Protein AF-A0A829YJL4-F1 (afdb_monomer)

Structure (mmCIF, N/CA/C/O backbone):
data_AF-A0A829YJL4-F1
#
_entry.id   AF-A0A829YJL4-F1
#
loop_
_atom_site.group_PDB
_atom_site.id
_atom_site.type_symbol
_atom_site.label_atom_id
_atom_site.label_alt_id
_atom_site.label_comp_id
_atom_site.label_asym_id
_atom_site.label_entity_id
_atom_site.label_seq_id
_atom_site.pdbx_PDB_ins_code
_atom_site.Cartn_x
_atom_site.Cartn_y
_atom_site.Cartn_z
_atom_site.occupancy
_atom_site.B_iso_or_equiv
_atom_site.auth_seq_id
_atom_site.auth_comp_id
_atom_site.auth_asym_id
_atom_site.auth_atom_id
_atom_site.pdbx_PDB_model_num
ATOM 1 N N . MET A 1 1 ? 78.142 25.314 -9.384 1.00 38.12 1 MET A N 1
ATOM 2 C CA . MET A 1 1 ? 77.307 25.598 -10.566 1.00 38.12 1 MET A CA 1
ATOM 3 C C . MET A 1 1 ? 77.539 24.470 -11.555 1.00 38.12 1 MET A C 1
ATOM 5 O O . MET A 1 1 ? 78.575 24.457 -12.200 1.00 38.12 1 MET A O 1
ATOM 9 N N . GLY A 1 2 ? 76.652 23.477 -11.567 1.00 33.66 2 GLY A N 1
ATOM 10 C CA . GLY A 1 2 ? 76.558 22.473 -12.624 1.00 33.66 2 GLY A CA 1
ATOM 11 C C . GLY A 1 2 ? 75.129 22.550 -13.142 1.00 33.66 2 GLY A C 1
ATOM 12 O O . GLY A 1 2 ? 74.199 22.370 -12.359 1.00 33.66 2 GLY A O 1
ATOM 13 N N . GLU A 1 3 ? 74.964 22.963 -14.393 1.00 36.03 3 GLU A N 1
ATOM 14 C CA . GLU A 1 3 ? 73.666 23.096 -15.053 1.00 36.03 3 GLU A CA 1
ATOM 15 C C . GLU A 1 3 ? 72.948 21.742 -15.067 1.00 36.03 3 GLU A C 1
ATOM 17 O O . GLU A 1 3 ? 73.537 20.716 -15.406 1.00 36.03 3 GLU A O 1
ATOM 22 N N . SER A 1 4 ? 71.679 21.724 -14.652 1.00 44.97 4 SER A N 1
ATOM 23 C CA . SER A 1 4 ? 70.877 20.504 -14.648 1.00 44.97 4 SER A CA 1
ATOM 24 C C . SER A 1 4 ? 70.585 20.088 -16.094 1.00 44.97 4 SER A C 1
ATOM 26 O O . SER A 1 4 ? 69.884 20.803 -16.804 1.00 44.97 4 SER A O 1
ATOM 28 N N . SER A 1 5 ? 71.085 18.933 -16.517 1.00 56.84 5 SER A N 1
ATOM 29 C CA . SER A 1 5 ? 70.981 18.399 -17.883 1.00 56.84 5 SER A CA 1
ATOM 30 C C . SER A 1 5 ? 69.643 17.709 -18.215 1.00 56.84 5 SER A C 1
ATOM 32 O O . SER A 1 5 ? 69.565 16.969 -19.192 1.00 56.84 5 SER A O 1
ATOM 34 N N . GLY A 1 6 ? 68.594 17.905 -17.408 1.00 64.19 6 GLY A N 1
ATOM 35 C CA . GLY A 1 6 ? 67.293 17.244 -17.588 1.00 64.19 6 GLY A CA 1
ATOM 36 C C . GLY A 1 6 ? 66.323 18.074 -18.430 1.00 64.19 6 GLY A C 1
ATOM 37 O O . GLY A 1 6 ? 66.182 19.276 -18.195 1.00 64.19 6 GLY A O 1
ATOM 38 N N . HIS A 1 7 ? 65.630 17.438 -19.380 1.00 80.44 7 HIS A N 1
ATOM 39 C CA . HIS A 1 7 ? 64.611 18.093 -20.213 1.00 80.44 7 HIS A CA 1
ATOM 40 C C . HIS A 1 7 ? 63.368 18.464 -19.379 1.00 80.44 7 HIS A C 1
ATOM 42 O O . HIS A 1 7 ? 63.124 17.865 -18.333 1.00 80.44 7 HIS A O 1
ATOM 48 N N . SER A 1 8 ? 62.557 19.435 -19.807 1.00 87.50 8 SER A N 1
ATOM 49 C CA . SER A 1 8 ? 61.209 19.616 -19.239 1.00 87.50 8 SER A CA 1
ATOM 50 C C . SER A 1 8 ? 60.272 18.484 -19.685 1.00 87.50 8 SER A C 1
ATOM 52 O O . SER A 1 8 ? 60.587 17.754 -20.627 1.00 87.50 8 SER A O 1
ATOM 54 N N . LEU A 1 9 ? 59.115 18.334 -19.030 1.00 87.88 9 LEU A N 1
ATOM 55 C CA . LEU A 1 9 ? 58.079 17.398 -19.480 1.00 87.88 9 LEU A CA 1
ATOM 56 C C . LEU A 1 9 ? 57.613 17.741 -20.907 1.00 87.88 9 LEU A C 1
ATOM 58 O O . LEU A 1 9 ? 57.651 16.876 -21.779 1.00 87.88 9 LEU A O 1
ATOM 62 N N . GLU A 1 10 ? 57.312 19.010 -21.186 1.00 88.06 10 GLU A N 1
ATOM 63 C CA . GLU A 1 10 ? 57.033 19.516 -22.536 1.00 88.06 10 GLU A CA 1
ATOM 64 C C . GLU A 1 10 ? 58.101 19.104 -23.567 1.00 88.06 10 GLU A C 1
ATOM 66 O O . GLU A 1 10 ? 57.769 18.615 -24.650 1.00 88.06 10 GLU A O 1
ATOM 71 N N . ALA A 1 11 ? 59.391 19.232 -23.234 1.00 86.50 11 ALA A N 1
ATOM 72 C CA . ALA A 1 11 ? 60.479 18.847 -24.130 1.00 86.50 11 ALA A CA 1
ATOM 73 C C . ALA A 1 11 ? 60.539 17.325 -24.361 1.00 86.50 11 ALA A C 1
ATOM 75 O O . ALA A 1 11 ? 60.781 16.891 -25.489 1.00 86.50 11 ALA A O 1
ATOM 76 N N . CYS A 1 12 ? 60.259 16.508 -23.340 1.00 86.44 12 CYS A N 1
ATOM 77 C CA . CYS A 1 12 ? 60.137 15.052 -23.474 1.00 86.44 12 CYS A CA 1
ATOM 78 C C . CYS A 1 12 ? 58.944 14.652 -24.358 1.00 86.44 12 CYS A C 1
ATOM 80 O O . CYS A 1 12 ? 59.092 13.801 -25.238 1.00 86.44 12 CYS A O 1
ATOM 82 N N . ILE A 1 13 ? 57.786 15.301 -24.193 1.00 87.69 13 ILE A N 1
ATOM 83 C CA . ILE A 1 13 ? 56.593 15.084 -25.028 1.00 87.69 13 ILE A CA 1
ATOM 84 C C . ILE A 1 13 ? 56.878 15.474 -26.485 1.00 87.69 13 ILE A C 1
ATOM 86 O O . ILE A 1 13 ? 56.568 14.719 -27.412 1.00 87.69 13 ILE A O 1
ATOM 90 N N . ALA A 1 14 ? 57.522 16.621 -26.709 1.00 84.56 14 ALA A N 1
ATOM 91 C CA . ALA A 1 14 ? 57.929 17.058 -28.040 1.00 84.56 14 ALA A CA 1
ATOM 92 C C . ALA A 1 14 ? 58.949 16.094 -28.677 1.00 84.56 14 ALA A C 1
ATOM 94 O O . ALA A 1 14 ? 58.861 15.801 -29.874 1.00 84.56 14 ALA A O 1
ATOM 95 N N . ALA A 1 15 ? 59.894 15.564 -27.895 1.00 84.31 15 ALA A N 1
ATOM 96 C CA . ALA A 1 15 ? 60.877 14.586 -28.355 1.00 84.31 15 ALA A CA 1
ATOM 97 C C . ALA A 1 15 ? 60.243 13.231 -28.704 1.00 84.31 15 ALA A C 1
ATOM 99 O O . ALA A 1 15 ? 60.620 12.639 -29.718 1.00 84.31 15 ALA A O 1
ATOM 100 N N . TRP A 1 16 ? 59.259 12.778 -27.919 1.00 86.62 16 TRP A N 1
ATOM 101 C CA . TRP A 1 16 ? 58.468 11.573 -28.190 1.00 86.62 16 TRP A CA 1
ATOM 102 C C . TRP A 1 16 ? 57.743 11.652 -29.534 1.00 86.62 16 TRP A C 1
ATOM 104 O O . TRP A 1 16 ? 57.839 10.741 -30.357 1.00 86.62 16 TRP A O 1
ATOM 114 N N . ARG A 1 17 ? 57.108 12.790 -29.821 1.00 80.75 17 ARG A N 1
ATOM 115 C CA . ARG A 1 17 ? 56.392 13.000 -31.089 1.00 80.75 17 ARG A CA 1
ATOM 116 C C . ARG A 1 17 ? 57.302 13.067 -32.296 1.00 80.75 17 ARG A C 1
ATOM 118 O O . ARG A 1 17 ? 56.966 12.549 -33.355 1.00 80.75 17 ARG A O 1
ATOM 125 N N . ASN A 1 18 ? 58.456 13.703 -32.132 1.00 77.69 18 ASN A N 1
ATOM 126 C CA . ASN A 1 18 ? 59.391 13.916 -33.227 1.00 77.69 18 ASN A CA 1
ATOM 127 C C . ASN A 1 18 ? 60.420 12.781 -33.379 1.00 77.69 18 ASN A C 1
ATOM 129 O O . ASN A 1 18 ? 61.179 12.806 -34.345 1.00 77.69 18 ASN A O 1
ATOM 133 N N . ARG A 1 19 ? 60.447 11.796 -32.461 1.00 62.88 19 ARG A N 1
ATOM 134 C CA . ARG A 1 19 ? 61.425 10.689 -32.381 1.00 62.88 19 ARG A CA 1
ATOM 135 C C . ARG A 1 19 ? 62.885 11.166 -32.395 1.00 62.88 19 ARG A C 1
ATOM 137 O O . ARG A 1 19 ? 63.697 10.671 -33.176 1.00 62.88 19 ARG A O 1
ATOM 144 N N . ARG A 1 20 ? 63.220 12.164 -31.571 1.00 59.16 20 ARG A N 1
ATOM 145 C CA . ARG A 1 20 ? 64.495 12.910 -31.662 1.00 59.16 20 ARG A CA 1
ATOM 146 C C . ARG A 1 20 ? 65.279 13.009 -30.349 1.00 59.16 20 ARG A C 1
ATOM 148 O O . ARG A 1 20 ? 65.603 14.107 -29.913 1.00 59.16 20 ARG A O 1
ATOM 155 N N . LEU A 1 21 ? 65.671 11.879 -29.764 1.00 61.62 21 LEU A N 1
ATOM 156 C CA . LEU A 1 21 ? 66.832 11.840 -28.862 1.00 61.62 21 LEU A CA 1
ATOM 157 C C . LEU A 1 21 ? 67.809 10.758 -29.333 1.00 61.62 21 LEU A C 1
ATOM 159 O O . LEU A 1 21 ? 67.406 9.643 -29.666 1.00 61.62 21 LEU A O 1
ATOM 163 N N . HIS A 1 22 ? 69.094 11.108 -29.405 1.00 54.78 22 HIS A N 1
ATOM 164 C CA . HIS A 1 22 ? 70.163 10.182 -29.778 1.00 54.78 22 HIS A CA 1
ATOM 165 C C . HIS A 1 22 ? 70.704 9.456 -28.538 1.00 54.78 22 HIS A C 1
ATOM 167 O O . HIS A 1 22 ? 70.826 10.078 -27.482 1.00 54.78 22 HIS A O 1
ATOM 173 N N . PRO A 1 23 ? 71.060 8.164 -28.646 1.00 53.34 23 PRO A N 1
ATOM 174 C CA . PRO A 1 23 ? 71.660 7.436 -27.545 1.00 53.34 23 PRO A CA 1
ATOM 175 C C . PRO A 1 23 ? 73.141 7.809 -27.459 1.00 53.34 23 PRO A C 1
ATOM 177 O O . PRO A 1 23 ? 73.919 7.487 -28.354 1.00 53.34 23 PRO A O 1
ATOM 180 N N . SER A 1 24 ? 73.560 8.453 -26.378 1.00 49.44 24 SER A N 1
ATOM 181 C CA . SER A 1 24 ? 74.973 8.435 -26.000 1.00 49.44 24 SER A CA 1
ATOM 182 C C . SER A 1 24 ? 75.084 8.394 -24.487 1.00 49.44 24 SER A C 1
ATOM 184 O O . SER A 1 24 ? 74.709 9.362 -23.834 1.00 49.44 24 SER A O 1
ATOM 186 N N . GLU A 1 25 ? 75.550 7.259 -23.959 1.00 53.03 25 GLU A N 1
ATOM 187 C CA . GLU A 1 25 ? 76.047 7.087 -22.580 1.00 53.03 25 GLU A CA 1
ATOM 188 C C . GLU A 1 25 ? 75.201 7.773 -21.486 1.00 53.03 25 GLU A C 1
ATOM 190 O O . GLU A 1 25 ? 75.722 8.324 -20.519 1.00 53.03 25 GLU A O 1
ATOM 195 N N . ALA A 1 26 ? 73.874 7.772 -21.647 1.00 62.03 26 ALA A N 1
ATOM 196 C CA . ALA A 1 26 ? 72.969 8.460 -20.741 1.00 62.03 26 ALA A CA 1
ATOM 197 C C . ALA A 1 26 ? 72.795 7.642 -19.452 1.00 62.03 26 ALA A C 1
ATOM 199 O O . ALA A 1 26 ? 72.433 6.467 -19.502 1.00 62.03 26 ALA A O 1
ATOM 200 N N . VAL A 1 27 ? 73.036 8.267 -18.298 1.00 70.19 27 VAL A N 1
ATOM 201 C CA . VAL A 1 27 ? 72.824 7.687 -16.960 1.00 70.19 27 VAL A CA 1
ATOM 202 C C . VAL A 1 27 ? 71.839 8.574 -16.192 1.00 70.19 27 VAL A C 1
ATOM 204 O O . VAL A 1 27 ? 71.834 9.794 -16.368 1.00 70.19 27 VAL A O 1
ATOM 207 N N . GLY A 1 28 ? 70.990 7.979 -15.350 1.00 80.44 28 GLY A N 1
ATOM 208 C CA . GLY A 1 28 ? 70.003 8.714 -14.548 1.00 80.44 28 GLY A CA 1
ATOM 209 C C . GLY A 1 28 ? 68.859 9.294 -15.388 1.00 80.44 28 GLY A C 1
ATOM 210 O O . GLY A 1 28 ? 68.322 8.614 -16.260 1.00 80.44 28 GLY A O 1
ATOM 211 N N . GLU A 1 29 ? 68.488 10.556 -15.146 1.00 87.12 29 GLU A N 1
ATOM 212 C CA . GLU A 1 29 ? 67.320 11.204 -15.774 1.00 87.12 29 GLU A CA 1
ATOM 213 C C . GLU A 1 29 ? 67.387 11.210 -17.313 1.00 87.12 29 GLU A C 1
ATOM 215 O O . GLU A 1 29 ? 66.372 11.018 -17.975 1.00 87.12 29 GLU A O 1
ATOM 220 N N . ALA A 1 30 ? 68.581 11.342 -17.898 1.00 85.06 30 ALA A N 1
ATOM 221 C CA . ALA A 1 30 ? 68.756 11.348 -19.351 1.00 85.06 30 ALA A CA 1
ATOM 222 C C . ALA A 1 30 ? 68.429 9.989 -20.009 1.00 85.06 30 ALA A C 1
ATOM 224 O O . ALA A 1 30 ? 67.962 9.957 -21.148 1.00 85.06 30 ALA A O 1
ATOM 225 N N . LEU A 1 31 ? 68.643 8.869 -19.302 1.00 86.19 31 LEU A N 1
ATOM 226 C CA . LEU A 1 31 ? 68.257 7.534 -19.778 1.00 86.19 31 LEU A CA 1
ATOM 227 C C . LEU A 1 31 ? 66.733 7.379 -19.772 1.00 86.19 31 LEU A C 1
ATOM 229 O O . LEU A 1 31 ? 66.153 6.858 -20.723 1.00 86.19 31 LEU A O 1
ATOM 233 N N . ALA A 1 32 ? 66.085 7.877 -18.719 1.00 88.25 32 ALA A N 1
ATOM 234 C CA . ALA A 1 32 ? 64.634 7.876 -18.609 1.00 88.25 32 ALA A CA 1
ATOM 235 C C . ALA A 1 32 ? 63.982 8.765 -19.686 1.00 88.25 32 ALA A C 1
ATOM 237 O O . ALA A 1 32 ? 63.059 8.318 -20.364 1.00 88.25 32 ALA A O 1
ATOM 238 N N . ASP A 1 33 ? 64.528 9.962 -19.932 1.00 89.19 33 ASP A N 1
ATOM 239 C CA . ASP A 1 33 ? 64.093 10.859 -21.014 1.00 89.19 33 ASP A CA 1
ATOM 240 C C . ASP A 1 33 ? 64.266 10.210 -22.403 1.00 89.19 33 ASP A C 1
ATOM 242 O O . ASP A 1 33 ? 63.426 10.391 -23.291 1.00 89.19 33 ASP A O 1
ATOM 246 N N . TYR A 1 34 ? 65.318 9.405 -22.599 1.00 86.94 34 TYR A N 1
ATOM 247 C CA . TYR A 1 34 ? 65.509 8.628 -23.824 1.00 86.94 34 TYR A CA 1
ATOM 248 C C . TYR A 1 34 ? 64.411 7.568 -24.009 1.00 86.94 34 TYR A C 1
ATOM 250 O O . TYR A 1 34 ? 63.782 7.540 -25.071 1.00 86.94 34 TYR A O 1
ATOM 258 N N . HIS A 1 35 ? 64.121 6.750 -22.987 1.00 88.44 35 HIS A N 1
ATOM 259 C CA . HIS A 1 35 ? 63.016 5.779 -23.032 1.00 88.44 35 HIS A CA 1
ATOM 260 C C . HIS A 1 35 ? 61.660 6.464 -23.266 1.00 88.44 35 HIS A C 1
ATOM 262 O O . HIS A 1 35 ? 60.897 6.030 -24.133 1.00 88.44 35 HIS A O 1
ATOM 268 N N . PHE A 1 36 ? 61.412 7.599 -22.598 1.00 90.81 36 PHE A N 1
ATOM 269 C CA . PHE A 1 36 ? 60.226 8.434 -22.807 1.00 90.81 36 PHE A CA 1
ATOM 270 C C . PHE A 1 36 ? 60.095 8.831 -24.284 1.00 90.81 36 PHE A C 1
ATOM 272 O O . PHE A 1 36 ? 59.059 8.610 -24.910 1.00 90.81 36 PHE A O 1
ATOM 279 N N . SER A 1 37 ? 61.163 9.359 -24.890 1.00 88.06 37 SER A N 1
ATOM 280 C CA . SER A 1 37 ? 61.143 9.801 -26.293 1.00 88.06 37 SER A CA 1
ATOM 281 C C . SER A 1 37 ? 60.937 8.671 -27.312 1.00 88.06 37 SER A C 1
ATOM 283 O O . SER A 1 37 ? 60.581 8.918 -28.465 1.00 88.06 37 SER A O 1
ATOM 285 N N . ARG A 1 38 ? 61.154 7.416 -26.906 1.00 86.19 38 ARG A N 1
ATOM 286 C CA . ARG A 1 38 ? 60.922 6.219 -27.724 1.00 86.19 38 ARG A CA 1
ATOM 287 C C . ARG A 1 38 ? 59.500 5.673 -27.586 1.00 86.19 38 ARG A C 1
ATOM 289 O O . ARG A 1 38 ? 59.134 4.797 -28.365 1.00 86.19 38 ARG A O 1
ATOM 296 N N . GLY A 1 39 ? 58.717 6.195 -26.640 1.00 86.88 39 GLY A N 1
ATOM 297 C CA . GLY A 1 39 ? 57.410 5.653 -26.269 1.00 86.88 39 GLY A CA 1
ATOM 298 C C . GLY A 1 39 ? 57.498 4.369 -25.439 1.00 86.88 39 GLY A C 1
ATOM 299 O O . GLY A 1 39 ? 56.499 3.672 -25.303 1.00 86.88 39 GLY A O 1
ATOM 300 N N . ASP A 1 40 ? 58.678 4.042 -24.902 1.00 90.69 40 ASP A N 1
ATOM 301 C CA . ASP A 1 40 ? 58.885 2.903 -24.003 1.00 90.69 40 ASP A CA 1
ATOM 302 C C . ASP A 1 40 ? 58.622 3.353 -22.560 1.00 90.69 40 ASP A C 1
ATOM 304 O O . ASP A 1 40 ? 59.533 3.592 -21.762 1.00 90.69 40 ASP A O 1
ATOM 308 N N . PHE A 1 41 ? 57.344 3.603 -22.271 1.00 93.31 41 PHE A N 1
ATOM 309 C CA . PHE A 1 41 ? 56.925 4.280 -21.047 1.00 93.31 41 PHE A CA 1
ATOM 310 C C . PHE A 1 41 ? 57.176 3.448 -19.784 1.00 93.31 41 PHE A C 1
ATOM 312 O O . PHE A 1 41 ? 57.540 4.026 -18.762 1.00 93.31 41 PHE A O 1
ATOM 319 N N . ASP A 1 42 ? 57.069 2.118 -19.846 1.00 93.44 42 ASP A N 1
ATOM 320 C CA . ASP A 1 42 ? 57.390 1.244 -18.710 1.00 93.44 42 ASP A CA 1
ATOM 321 C C . ASP A 1 42 ? 58.883 1.301 -18.355 1.00 93.44 42 ASP A C 1
ATOM 323 O O . ASP A 1 42 ? 59.239 1.451 -17.181 1.00 93.44 42 ASP A O 1
ATOM 327 N N . ALA A 1 43 ? 59.771 1.270 -19.357 1.00 90.56 43 ALA A N 1
ATOM 328 C CA . ALA A 1 43 ? 61.204 1.437 -19.125 1.00 90.56 43 ALA A CA 1
ATOM 329 C C . ALA A 1 43 ? 61.547 2.852 -18.629 1.00 90.56 43 ALA A C 1
ATOM 331 O O . ALA A 1 43 ? 62.412 3.010 -17.765 1.00 90.56 43 ALA A O 1
ATOM 332 N N . ALA A 1 44 ? 60.841 3.879 -19.117 1.00 91.62 44 ALA A N 1
ATOM 333 C CA . ALA A 1 44 ? 60.997 5.250 -18.635 1.00 91.62 44 ALA A CA 1
ATOM 334 C C . ALA A 1 44 ? 60.612 5.379 -17.151 1.00 91.62 44 ALA A C 1
ATOM 336 O O . ALA A 1 44 ? 61.375 5.951 -16.375 1.00 91.62 44 ALA A O 1
ATOM 337 N N . ILE A 1 45 ? 59.479 4.801 -16.732 1.00 93.62 45 ILE A N 1
ATOM 338 C CA . ILE A 1 45 ? 59.027 4.782 -15.329 1.00 93.62 45 ILE A CA 1
ATOM 339 C C . ILE A 1 45 ? 60.064 4.092 -14.435 1.00 93.62 45 ILE A C 1
ATOM 341 O O . ILE A 1 45 ? 60.460 4.647 -13.407 1.00 93.62 45 ILE A O 1
ATOM 345 N N . ALA A 1 46 ? 60.552 2.916 -14.845 1.00 91.25 46 ALA A N 1
ATOM 346 C CA . ALA A 1 46 ? 61.577 2.182 -14.104 1.00 91.25 46 ALA A CA 1
ATOM 347 C C . ALA A 1 46 ? 62.889 2.979 -13.979 1.00 91.25 46 ALA A C 1
ATOM 349 O O . ALA A 1 46 ? 63.533 2.963 -12.929 1.00 91.25 46 ALA A O 1
ATOM 350 N N . ALA A 1 47 ? 63.282 3.713 -15.023 1.00 89.50 47 ALA A N 1
ATOM 351 C CA . ALA A 1 47 ? 64.470 4.560 -15.001 1.00 89.50 47 ALA A CA 1
ATOM 352 C C . ALA A 1 47 ? 64.286 5.825 -14.133 1.00 89.50 47 ALA A C 1
ATOM 354 O O . ALA A 1 47 ? 65.196 6.173 -13.376 1.00 89.50 47 ALA A O 1
ATOM 355 N N . TYR A 1 48 ? 63.116 6.480 -14.161 1.00 91.38 48 TYR A N 1
ATOM 356 C CA . TYR A 1 48 ? 62.816 7.631 -13.293 1.00 91.38 48 TYR A CA 1
ATOM 357 C C . TYR A 1 48 ? 62.805 7.261 -11.804 1.00 91.38 48 TYR A C 1
ATOM 359 O O . TYR A 1 48 ? 63.256 8.058 -10.983 1.00 91.38 48 TYR A O 1
ATOM 367 N N . ALA A 1 49 ? 62.361 6.049 -11.452 1.00 87.69 49 ALA A N 1
ATOM 368 C CA . ALA A 1 49 ? 62.362 5.560 -10.070 1.00 87.69 49 ALA A CA 1
ATOM 369 C C . ALA A 1 49 ? 63.774 5.438 -9.457 1.00 87.69 49 ALA A C 1
ATOM 371 O O . ALA A 1 49 ? 63.918 5.504 -8.240 1.00 87.69 49 ALA A O 1
ATOM 372 N N . ASN A 1 50 ? 64.811 5.298 -10.291 1.00 87.00 50 ASN A N 1
ATOM 373 C CA . ASN A 1 50 ? 66.209 5.161 -9.870 1.00 87.00 50 ASN A CA 1
ATOM 374 C C . ASN A 1 50 ? 66.985 6.497 -9.853 1.00 87.00 50 ASN A C 1
ATOM 376 O O . ASN A 1 50 ? 68.203 6.500 -9.669 1.00 87.00 50 ASN A O 1
ATOM 380 N N . CYS A 1 51 ? 66.322 7.634 -10.089 1.00 85.81 51 CYS A N 1
ATOM 381 C CA . CYS A 1 51 ? 66.966 8.950 -10.106 1.00 85.81 51 CYS A CA 1
ATOM 382 C C . CYS A 1 51 ? 67.007 9.580 -8.700 1.00 85.81 51 CYS A C 1
ATOM 384 O O . CYS A 1 51 ? 65.958 9.865 -8.128 1.00 85.81 51 CYS A O 1
ATOM 386 N N . GLU A 1 52 ? 68.198 9.894 -8.173 1.00 78.69 52 GLU A N 1
ATOM 387 C CA . GLU A 1 52 ? 68.359 10.637 -6.910 1.00 78.69 52 GLU A CA 1
ATOM 388 C C . GLU A 1 52 ? 69.059 11.998 -7.120 1.00 78.69 52 GLU A C 1
ATOM 390 O O . GLU A 1 52 ? 70.133 12.037 -7.728 1.00 78.69 52 GLU A O 1
ATOM 395 N N . PRO A 1 53 ? 68.512 13.120 -6.599 1.00 76.25 53 PRO A N 1
ATOM 396 C CA . PRO A 1 53 ? 67.216 13.260 -5.924 1.00 76.25 53 PRO A CA 1
ATOM 397 C C . PRO A 1 53 ? 66.027 13.314 -6.908 1.00 76.25 53 PRO A C 1
ATOM 399 O O . PRO A 1 53 ? 66.125 13.888 -7.995 1.00 76.25 53 PRO A O 1
ATOM 402 N N . VAL A 1 54 ? 64.868 12.785 -6.496 1.00 83.12 54 VAL A N 1
ATOM 403 C CA . VAL A 1 54 ? 63.621 12.844 -7.282 1.00 83.12 54 VAL A CA 1
ATOM 404 C C . VAL A 1 54 ? 63.053 14.267 -7.254 1.00 83.12 54 VAL A C 1
ATOM 406 O O . VAL A 1 54 ? 62.406 14.682 -6.293 1.00 83.12 54 VAL A O 1
ATOM 409 N N . SER A 1 55 ? 63.308 15.028 -8.315 1.00 88.25 55 SER A N 1
ATOM 410 C CA . SER A 1 55 ? 62.771 16.382 -8.495 1.00 88.25 55 SER A CA 1
ATOM 411 C C . SER A 1 55 ? 61.301 16.376 -8.940 1.00 88.25 55 SER A C 1
ATOM 413 O O . SER A 1 55 ? 60.821 15.397 -9.513 1.00 88.25 55 SER A O 1
ATOM 415 N N . GLU A 1 56 ? 60.587 17.491 -8.745 1.00 89.19 56 GLU A N 1
ATOM 416 C CA . GLU A 1 56 ? 59.188 17.636 -9.193 1.00 89.19 56 GLU A CA 1
ATOM 417 C C . GLU A 1 56 ? 59.015 17.413 -10.704 1.00 89.19 56 GLU A C 1
ATOM 419 O O . GLU A 1 56 ? 58.030 16.817 -11.128 1.00 89.19 56 GLU A O 1
ATOM 424 N N . ARG A 1 57 ? 60.013 17.772 -11.526 1.00 89.19 57 ARG A N 1
ATOM 425 C CA . ARG A 1 57 ? 59.981 17.476 -12.970 1.00 89.19 57 ARG A CA 1
ATOM 426 C C . ARG A 1 57 ? 60.058 15.977 -13.279 1.00 89.19 57 ARG A C 1
ATOM 428 O O . ARG A 1 57 ? 59.428 15.524 -14.227 1.00 89.19 57 ARG A O 1
ATOM 435 N N . ILE A 1 58 ? 60.813 15.203 -12.492 1.00 91.12 58 ILE A N 1
ATOM 436 C CA . ILE A 1 58 ? 60.923 13.745 -12.656 1.00 91.12 58 ILE A CA 1
ATOM 437 C C . ILE A 1 58 ? 59.597 13.089 -12.266 1.00 91.12 58 ILE A C 1
ATOM 439 O O . ILE A 1 58 ? 59.128 12.199 -12.974 1.00 91.12 58 ILE A O 1
ATOM 443 N N . LYS A 1 59 ? 58.956 13.573 -11.192 1.00 92.38 59 LYS A N 1
ATOM 444 C CA . LYS A 1 59 ? 57.607 13.133 -10.809 1.00 92.38 59 LYS A CA 1
ATOM 445 C C . LYS A 1 59 ? 56.600 13.420 -11.920 1.00 92.38 59 LYS A C 1
ATOM 447 O O . LYS A 1 59 ? 55.923 12.494 -12.347 1.00 92.38 59 LYS A O 1
ATOM 452 N N . ALA A 1 60 ? 56.578 14.638 -12.464 1.00 92.94 60 ALA A N 1
ATOM 453 C CA . ALA A 1 60 ? 55.674 14.991 -13.556 1.00 92.94 60 ALA A CA 1
ATOM 454 C C . ALA A 1 60 ? 55.859 14.077 -14.785 1.00 92.94 60 ALA A C 1
ATOM 456 O O . ALA A 1 60 ? 54.884 13.548 -15.312 1.00 92.94 60 ALA A O 1
ATOM 457 N N . LYS A 1 61 ? 57.104 13.801 -15.201 1.00 93.88 61 LYS A N 1
ATOM 458 C CA . LYS A 1 61 ? 57.398 12.867 -16.307 1.00 93.88 61 LYS A CA 1
ATOM 459 C C . LYS A 1 61 ? 56.942 11.438 -16.020 1.00 93.88 61 LYS A C 1
ATOM 461 O O . LYS A 1 61 ? 56.307 10.818 -16.870 1.00 93.88 61 LYS A O 1
ATOM 466 N N . CYS A 1 62 ? 57.220 10.933 -14.821 1.00 93.38 62 CYS A N 1
ATOM 467 C CA . CYS A 1 62 ? 56.788 9.605 -14.391 1.00 93.38 62 CYS A CA 1
ATOM 468 C C . CYS A 1 62 ? 55.253 9.494 -14.349 1.00 93.38 62 CYS A C 1
ATOM 470 O O . CYS A 1 62 ? 54.679 8.561 -14.909 1.00 93.38 62 CYS A O 1
ATOM 472 N N . GLY A 1 63 ? 54.581 10.482 -13.753 1.00 93.44 63 GLY A N 1
ATOM 473 C CA . GLY A 1 63 ? 53.124 10.544 -13.680 1.00 93.44 63 GLY A CA 1
ATOM 474 C C . GLY A 1 63 ? 52.469 10.659 -15.056 1.00 93.44 63 GLY A C 1
ATOM 475 O O . GLY A 1 63 ? 51.478 9.983 -15.314 1.00 93.44 63 GLY A O 1
ATOM 476 N N . TRP A 1 64 ? 53.063 11.415 -15.980 1.00 94.25 64 TRP A N 1
ATOM 477 C CA . TRP A 1 64 ? 52.596 11.486 -17.364 1.00 94.25 64 TRP A CA 1
ATOM 478 C C . TRP A 1 64 ? 52.701 10.127 -18.079 1.00 94.25 64 TRP A C 1
ATOM 480 O O . TRP A 1 64 ? 51.728 9.687 -18.691 1.00 94.25 64 TRP A O 1
ATOM 490 N N . CYS A 1 65 ? 53.828 9.410 -17.946 1.00 93.56 65 CYS A N 1
ATOM 491 C CA . CYS A 1 65 ? 53.978 8.049 -18.483 1.00 93.56 65 CYS A CA 1
ATOM 492 C C . CYS A 1 65 ? 52.919 7.089 -17.922 1.00 93.56 65 CYS A C 1
ATOM 494 O O . CYS A 1 65 ? 52.288 6.348 -18.675 1.00 93.56 65 CYS A O 1
ATOM 496 N N . LEU A 1 66 ? 52.700 7.121 -16.602 1.00 93.62 66 LEU A N 1
ATOM 497 C CA . LEU A 1 66 ? 51.687 6.301 -15.933 1.00 93.62 66 LEU A CA 1
ATOM 498 C C . LEU A 1 66 ? 50.280 6.607 -16.464 1.00 93.62 66 LEU A C 1
ATOM 500 O O . LEU A 1 66 ? 49.510 5.686 -16.733 1.00 93.62 66 LEU A O 1
ATOM 504 N N . ALA A 1 67 ? 49.952 7.884 -16.666 1.00 91.06 67 ALA A N 1
ATOM 505 C CA . ALA A 1 67 ? 48.653 8.297 -17.184 1.00 91.06 67 ALA A CA 1
ATOM 506 C C . ALA A 1 67 ? 48.416 7.807 -18.622 1.00 91.06 67 ALA A C 1
ATOM 508 O O . ALA A 1 67 ? 47.328 7.316 -18.924 1.00 91.06 67 ALA A O 1
ATOM 509 N N . VAL A 1 68 ? 49.428 7.876 -19.494 1.00 88.25 68 VAL A N 1
ATOM 510 C CA . VAL A 1 68 ? 49.332 7.387 -20.883 1.00 88.25 68 VAL A CA 1
ATOM 511 C C . VAL A 1 68 ? 49.200 5.866 -20.963 1.00 88.25 68 VAL A C 1
ATOM 513 O O . VAL A 1 68 ? 48.500 5.365 -21.839 1.00 88.25 68 VAL A O 1
ATOM 516 N N . LEU A 1 69 ? 49.779 5.126 -20.015 1.00 90.19 69 LEU A N 1
ATOM 517 C CA . LEU A 1 69 ? 49.581 3.677 -19.877 1.00 90.19 69 LEU A CA 1
ATOM 518 C C . LEU A 1 69 ? 48.227 3.295 -19.241 1.00 90.19 69 LEU A C 1
ATOM 520 O O . LEU A 1 69 ? 47.987 2.123 -18.957 1.00 90.19 69 LEU A O 1
ATOM 524 N N . GLY A 1 70 ? 47.343 4.261 -18.964 1.00 87.69 70 GLY A N 1
ATOM 525 C CA . GLY A 1 70 ? 46.050 4.024 -18.312 1.00 87.69 70 GLY A CA 1
ATOM 526 C C . GLY A 1 70 ? 46.135 3.770 -16.799 1.00 87.69 70 GLY A C 1
ATOM 527 O O . GLY A 1 70 ? 45.113 3.513 -16.156 1.00 87.69 70 GLY A O 1
ATOM 528 N N . ARG A 1 71 ? 47.326 3.895 -16.194 1.00 92.12 71 ARG A N 1
ATOM 529 C CA . ARG A 1 71 ? 47.596 3.734 -14.750 1.00 92.12 71 ARG A CA 1
ATOM 530 C C . ARG A 1 71 ? 47.332 5.043 -13.995 1.00 92.12 71 ARG A C 1
ATOM 532 O O . ARG A 1 71 ? 48.169 5.543 -13.247 1.00 92.12 71 ARG A O 1
ATOM 539 N N . CYS A 1 72 ? 46.150 5.624 -14.206 1.00 87.88 72 CYS A N 1
ATOM 540 C CA . CYS A 1 72 ? 45.816 6.983 -13.762 1.00 87.88 72 CYS A CA 1
ATOM 541 C C . CYS A 1 72 ? 45.759 7.157 -12.234 1.00 87.88 72 CYS A C 1
ATOM 543 O O . CYS A 1 72 ? 45.966 8.261 -11.739 1.00 87.88 72 CYS A O 1
ATOM 545 N N . GLU A 1 73 ? 45.495 6.093 -11.471 1.00 87.19 73 GLU A N 1
ATOM 546 C CA . GLU A 1 73 ? 45.543 6.156 -10.001 1.00 87.19 73 GLU A CA 1
ATOM 547 C C . GLU A 1 73 ? 46.969 6.319 -9.482 1.00 87.19 73 GLU A C 1
ATOM 549 O O . GLU A 1 73 ? 47.213 7.131 -8.594 1.00 87.19 73 GLU A O 1
ATOM 554 N N . GLU A 1 74 ? 47.918 5.599 -10.078 1.00 91.88 74 GLU A N 1
ATOM 555 C CA . GLU A 1 74 ? 49.335 5.752 -9.763 1.00 91.88 74 GLU A CA 1
ATOM 556 C C . GLU A 1 74 ? 49.853 7.101 -10.262 1.00 91.88 74 GLU A C 1
ATOM 558 O O . GLU A 1 74 ? 50.567 7.788 -9.537 1.00 91.88 74 GLU A O 1
ATOM 563 N N . ALA A 1 75 ? 49.436 7.517 -11.464 1.00 92.44 75 ALA A N 1
ATOM 564 C CA . ALA A 1 75 ? 49.797 8.805 -12.048 1.00 92.44 75 ALA A CA 1
ATOM 565 C C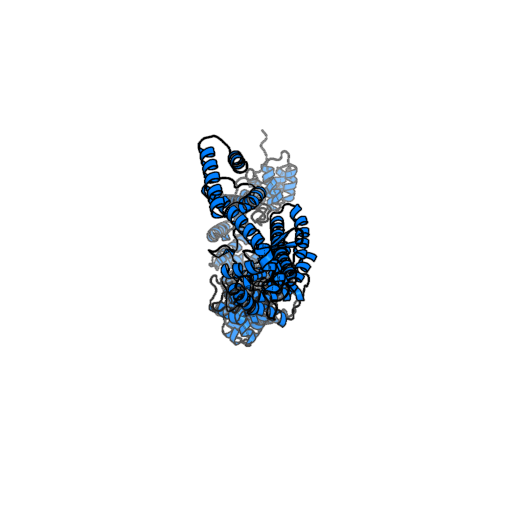 . ALA A 1 75 ? 49.437 9.992 -11.145 1.00 92.44 75 ALA A C 1
ATOM 567 O O . ALA A 1 75 ? 50.238 10.915 -11.011 1.00 92.44 75 ALA A O 1
ATOM 568 N N . ALA A 1 76 ? 48.277 9.947 -10.479 1.00 90.06 76 ALA A N 1
ATOM 569 C CA . ALA A 1 76 ? 47.805 11.009 -9.589 1.00 90.06 76 ALA A CA 1
ATOM 570 C C . ALA A 1 76 ? 48.723 11.258 -8.375 1.00 90.06 76 ALA A C 1
ATOM 572 O O . ALA A 1 76 ? 48.674 12.335 -7.789 1.00 90.06 76 ALA A O 1
ATOM 573 N N . ASN A 1 77 ? 49.581 10.296 -8.014 1.00 92.12 77 ASN A N 1
ATOM 574 C CA . ASN A 1 77 ? 50.573 10.470 -6.947 1.00 92.12 77 ASN A CA 1
ATOM 575 C C . ASN A 1 77 ? 51.809 11.264 -7.400 1.00 92.12 77 ASN A C 1
ATOM 577 O O . ASN A 1 77 ? 52.590 11.719 -6.565 1.00 92.12 77 ASN A O 1
ATOM 581 N N . PHE A 1 78 ? 52.016 11.396 -8.713 1.00 92.56 78 PHE A N 1
ATOM 582 C CA . PHE A 1 78 ? 53.230 11.965 -9.296 1.00 92.56 78 PHE A CA 1
ATOM 583 C C . PHE A 1 78 ? 52.966 13.196 -10.173 1.00 92.56 78 PHE A C 1
ATOM 585 O O . PHE A 1 78 ? 53.831 14.067 -10.245 1.00 92.56 78 PHE A O 1
ATOM 592 N N . LEU A 1 79 ? 51.798 13.289 -10.813 1.00 93.62 79 LEU A N 1
ATOM 593 C CA . LEU A 1 79 ? 51.405 14.391 -11.692 1.00 93.62 79 LEU A CA 1
ATOM 594 C C . LEU A 1 79 ? 50.316 15.242 -11.031 1.00 93.62 79 LEU A C 1
ATOM 596 O O . LEU A 1 79 ? 49.187 14.784 -10.857 1.00 93.62 79 LEU A O 1
ATOM 600 N N . THR A 1 80 ? 50.650 16.485 -10.686 1.00 92.06 80 THR A N 1
ATOM 601 C CA . THR A 1 80 ? 49.756 17.426 -9.995 1.00 92.06 80 THR A CA 1
ATOM 602 C C . THR A 1 80 ? 49.698 18.773 -10.726 1.00 92.06 80 THR A C 1
ATOM 604 O O . THR A 1 80 ? 50.572 19.061 -11.552 1.00 92.06 80 THR A O 1
ATOM 607 N N . PRO A 1 81 ? 48.704 19.638 -10.443 1.00 90.12 81 PRO A N 1
ATOM 608 C CA . PRO A 1 81 ? 48.644 20.981 -11.024 1.00 90.12 81 PRO A CA 1
ATOM 609 C C . PRO A 1 81 ? 49.912 21.819 -10.799 1.00 90.12 81 PRO A C 1
ATOM 611 O O . PRO A 1 81 ? 50.248 22.657 -11.632 1.00 90.12 81 PRO A O 1
ATOM 614 N N . GLU A 1 82 ? 50.634 21.581 -9.703 1.00 90.62 82 GLU A N 1
ATOM 615 C CA . GLU A 1 82 ? 51.836 22.330 -9.328 1.00 90.62 82 GLU A CA 1
ATOM 616 C C . GLU A 1 82 ? 53.077 21.925 -10.134 1.00 90.62 82 GLU A C 1
ATOM 618 O O . GLU A 1 82 ? 53.979 22.746 -10.303 1.00 90.62 82 GLU A O 1
ATOM 623 N N . ASN A 1 83 ? 53.144 20.681 -10.626 1.00 91.56 83 ASN A N 1
ATOM 624 C CA . ASN A 1 83 ? 54.336 20.151 -11.298 1.00 91.56 83 ASN A CA 1
ATOM 625 C C . ASN A 1 83 ? 54.139 19.789 -12.780 1.00 91.56 83 ASN A C 1
ATOM 627 O O . ASN A 1 83 ? 55.129 19.603 -13.487 1.00 91.56 83 ASN A O 1
ATOM 631 N N . CYS A 1 84 ? 52.896 19.729 -13.266 1.00 89.69 84 CYS A N 1
ATOM 632 C CA . CYS A 1 84 ? 52.576 19.277 -14.621 1.00 89.69 84 CYS A CA 1
ATOM 633 C C . CYS A 1 84 ? 53.070 20.220 -15.730 1.00 89.69 84 CYS A C 1
ATOM 635 O O . CYS A 1 84 ? 53.315 19.760 -16.840 1.00 89.69 84 CYS A O 1
ATOM 637 N N . GLY A 1 85 ? 53.211 21.517 -15.456 1.00 88.88 85 GLY A N 1
ATOM 638 C CA . GLY A 1 85 ? 53.527 22.517 -16.477 1.00 88.88 85 GLY A CA 1
ATOM 639 C C . GLY A 1 85 ? 52.281 23.207 -17.037 1.00 88.88 85 GLY A C 1
ATOM 640 O O . GLY A 1 85 ? 51.244 23.285 -16.379 1.00 88.88 85 GLY A O 1
ATOM 641 N N . SER A 1 86 ? 52.401 23.790 -18.229 1.00 90.06 86 SER A N 1
ATOM 642 C CA . SER A 1 86 ? 51.352 24.647 -18.817 1.00 90.06 86 SER A CA 1
ATOM 643 C C . SER A 1 86 ? 51.145 24.448 -20.316 1.00 90.06 86 SER A C 1
ATOM 645 O O . SER A 1 86 ? 50.289 25.108 -20.909 1.00 90.06 86 SER A O 1
ATOM 647 N N . SER A 1 87 ? 51.903 23.543 -20.937 1.00 91.19 87 SER A N 1
ATOM 648 C CA . SER A 1 87 ? 51.698 23.211 -22.341 1.00 91.19 87 SER A CA 1
ATOM 649 C C . SER A 1 87 ? 50.380 22.457 -22.530 1.00 91.19 87 SER A C 1
ATOM 651 O O . SER A 1 87 ? 49.843 21.820 -21.620 1.00 91.19 87 SER A O 1
ATOM 653 N N . SER A 1 88 ? 49.852 22.511 -23.750 1.00 93.06 88 SER A N 1
ATOM 654 C CA . SER A 1 88 ? 48.565 21.899 -24.086 1.00 93.06 88 SER A CA 1
ATOM 655 C C . SER A 1 88 ? 48.522 20.386 -23.790 1.00 93.06 88 SER A C 1
ATOM 657 O O . SER A 1 88 ? 47.566 19.893 -23.194 1.00 93.06 88 SER A O 1
ATOM 659 N N . ALA A 1 89 ? 49.586 19.650 -24.129 1.00 90.69 89 ALA A N 1
ATOM 660 C CA . ALA A 1 89 ? 49.664 18.200 -23.923 1.00 90.69 89 ALA A CA 1
ATOM 661 C C . ALA A 1 89 ? 49.823 17.798 -22.445 1.00 90.69 89 ALA A C 1
ATOM 663 O O . ALA A 1 89 ? 49.326 16.750 -22.032 1.00 90.69 89 ALA A O 1
ATOM 664 N N . GLU A 1 90 ? 50.517 18.620 -21.657 1.00 93.94 90 GLU A N 1
ATOM 665 C CA . GLU A 1 90 ? 50.659 18.439 -20.210 1.00 93.94 90 GLU A CA 1
ATOM 666 C C . GLU A 1 90 ? 49.290 18.551 -19.528 1.00 93.94 90 GLU A C 1
ATOM 668 O O . GLU A 1 90 ? 48.836 17.613 -18.871 1.00 93.94 90 GLU A O 1
ATOM 673 N N . LEU A 1 91 ? 48.588 19.663 -19.771 1.00 95.38 91 LEU A N 1
ATOM 674 C CA . LEU A 1 91 ? 47.285 19.947 -19.168 1.00 95.38 91 LEU A CA 1
ATOM 675 C C . LEU A 1 91 ? 46.218 18.910 -19.550 1.00 95.38 91 LEU A C 1
ATOM 677 O O . LEU A 1 91 ? 45.430 18.508 -18.696 1.00 95.38 91 LEU A O 1
ATOM 681 N N . ALA A 1 92 ? 46.220 18.427 -20.797 1.00 94.62 92 ALA A N 1
ATOM 682 C CA . ALA A 1 92 ? 45.290 17.394 -21.253 1.00 94.62 92 ALA A CA 1
ATOM 683 C C . ALA A 1 92 ? 45.455 16.063 -20.492 1.00 94.62 92 ALA A C 1
ATOM 685 O O . ALA A 1 92 ? 44.471 15.441 -20.090 1.00 94.62 92 ALA A O 1
ATOM 686 N N . VAL A 1 93 ? 46.697 15.633 -20.247 1.00 94.56 93 VAL A N 1
ATOM 687 C CA . VAL A 1 93 ? 46.976 14.385 -19.516 1.00 94.56 93 VAL A CA 1
ATOM 688 C C . VAL A 1 93 ? 46.740 14.545 -18.013 1.00 94.56 93 VAL A C 1
ATOM 690 O O . VAL A 1 93 ? 46.265 13.608 -17.362 1.00 94.56 93 VAL A O 1
ATOM 693 N N . LEU A 1 94 ? 46.980 15.736 -17.458 1.00 95.62 94 LEU A N 1
ATOM 694 C CA . LEU A 1 94 ? 46.560 16.052 -16.093 1.00 95.62 94 LEU A CA 1
ATOM 695 C C . LEU A 1 94 ? 45.034 15.985 -15.952 1.00 95.62 94 LEU A C 1
ATOM 697 O O . LEU A 1 94 ? 44.552 15.363 -15.008 1.00 95.62 94 LEU A O 1
ATOM 701 N N . ALA A 1 95 ? 44.274 16.532 -16.906 1.00 95.69 95 ALA A N 1
ATOM 702 C CA . ALA A 1 95 ? 42.813 16.448 -16.904 1.00 95.69 95 ALA A CA 1
ATOM 703 C C . ALA A 1 95 ? 42.331 14.985 -16.900 1.00 95.69 95 ALA A C 1
ATOM 705 O O . ALA A 1 95 ? 41.516 14.605 -16.057 1.00 95.69 95 ALA A O 1
ATOM 706 N N . ALA A 1 96 ? 42.900 14.132 -17.761 1.00 93.75 96 ALA A N 1
ATOM 707 C CA . ALA A 1 96 ? 42.586 12.700 -17.777 1.00 93.75 96 ALA A CA 1
ATOM 708 C C . ALA A 1 96 ? 42.937 12.013 -16.444 1.00 93.75 96 ALA A C 1
ATOM 710 O O . ALA A 1 96 ? 42.189 11.164 -15.958 1.00 93.75 96 ALA A O 1
ATOM 711 N N . THR A 1 97 ? 44.044 12.405 -15.809 1.00 94.44 97 THR A N 1
ATOM 712 C CA . THR A 1 97 ? 44.468 11.875 -14.502 1.00 94.44 97 THR A CA 1
ATOM 713 C C . THR A 1 97 ? 43.486 12.258 -13.388 1.00 94.44 97 THR A C 1
ATOM 715 O O . THR A 1 97 ? 43.055 11.388 -12.625 1.00 94.44 97 THR A O 1
ATOM 718 N N . VAL A 1 98 ? 43.062 13.527 -13.333 1.00 93.44 98 VAL A N 1
ATOM 719 C CA . VAL A 1 98 ? 42.049 14.027 -12.382 1.00 93.44 98 VAL A CA 1
ATOM 720 C C . VAL A 1 98 ? 40.708 13.309 -12.580 1.00 93.44 98 VAL A C 1
ATOM 722 O O . VAL A 1 98 ? 40.073 12.903 -11.603 1.00 93.44 98 VAL A O 1
ATOM 725 N N . ALA A 1 99 ? 40.323 13.049 -13.833 1.00 91.25 99 ALA A N 1
ATOM 726 C CA . ALA A 1 99 ? 39.104 12.325 -14.188 1.00 91.25 99 ALA A CA 1
ATOM 727 C C . ALA A 1 99 ? 39.134 10.817 -13.844 1.00 91.25 99 ALA A C 1
ATOM 729 O O . ALA A 1 99 ? 38.102 10.145 -13.915 1.00 91.25 99 ALA A O 1
ATOM 730 N N . GLY A 1 100 ? 40.282 10.261 -13.432 1.00 88.75 100 GLY A N 1
ATOM 731 C CA . GLY A 1 100 ? 40.443 8.822 -13.169 1.00 88.75 100 GLY A CA 1
ATOM 732 C C . GLY A 1 100 ? 40.678 7.976 -14.429 1.00 88.75 100 GLY A C 1
ATOM 733 O O . GLY A 1 100 ? 40.465 6.758 -14.413 1.00 88.75 100 GLY A O 1
ATOM 734 N N . GLY A 1 101 ? 41.127 8.621 -15.503 1.00 89.06 101 GLY A N 1
ATOM 735 C CA . GLY A 1 101 ? 41.368 8.065 -16.830 1.00 89.06 101 GLY A CA 1
ATOM 736 C C . GLY A 1 101 ? 40.437 8.638 -17.893 1.00 89.06 101 GLY A C 1
ATOM 737 O O . GLY A 1 101 ? 39.474 9.340 -17.592 1.00 89.06 101 GLY A O 1
ATOM 738 N N . TRP A 1 102 ? 40.711 8.279 -19.149 1.00 87.19 102 TRP A N 1
ATOM 739 C CA . TRP A 1 102 ? 39.928 8.681 -20.327 1.00 87.19 102 TRP A CA 1
ATOM 740 C C . TRP A 1 102 ? 38.470 8.191 -20.299 1.00 87.19 102 TRP A C 1
ATOM 742 O O . TRP A 1 102 ? 37.629 8.702 -21.019 1.00 87.19 102 TRP A O 1
ATOM 752 N N . ASN A 1 103 ? 38.143 7.242 -19.417 1.00 81.56 103 ASN A N 1
ATOM 753 C CA . ASN A 1 103 ? 36.782 6.762 -19.166 1.00 81.56 103 ASN A CA 1
ATOM 754 C C . ASN A 1 103 ? 36.051 7.503 -18.026 1.00 81.56 103 ASN A C 1
ATOM 756 O O . ASN A 1 103 ? 34.975 7.074 -17.614 1.00 81.56 103 ASN A O 1
ATOM 760 N N . ARG A 1 104 ? 36.634 8.580 -17.479 1.00 86.75 104 ARG A N 1
ATOM 761 C CA . ARG A 1 104 ? 36.022 9.456 -16.462 1.00 86.75 104 ARG A CA 1
ATOM 762 C C . ARG A 1 104 ? 35.576 8.759 -15.165 1.00 86.75 104 ARG A C 1
ATOM 764 O O . ARG A 1 104 ? 34.638 9.217 -14.512 1.00 86.75 104 ARG A O 1
ATOM 771 N N . ARG A 1 105 ? 36.237 7.672 -14.743 1.00 82.62 105 ARG A N 1
ATOM 772 C CA . ARG A 1 105 ? 35.847 6.873 -13.553 1.00 82.62 105 ARG A CA 1
ATOM 773 C C . ARG A 1 105 ? 35.582 7.685 -12.279 1.00 82.62 105 ARG A C 1
ATOM 775 O O . ARG A 1 105 ? 34.783 7.258 -11.453 1.00 82.62 105 ARG A O 1
ATOM 782 N N . LYS A 1 106 ? 36.238 8.836 -12.096 1.00 85.50 106 LYS A N 1
ATOM 783 C CA . LYS A 1 106 ? 36.098 9.695 -10.905 1.00 85.50 106 LYS A CA 1
ATOM 784 C C . LYS A 1 106 ? 35.055 10.811 -11.041 1.00 85.50 106 LYS A C 1
ATOM 786 O O . LYS A 1 106 ? 34.875 11.550 -10.074 1.00 85.50 106 LYS A O 1
ATOM 791 N N . LEU A 1 107 ? 34.388 10.936 -12.192 1.00 86.56 107 LEU A N 1
ATOM 792 C CA . LEU A 1 107 ? 33.405 11.993 -12.476 1.00 86.56 107 LEU A CA 1
ATOM 793 C C . LEU A 1 107 ? 31.941 11.531 -12.344 1.00 86.56 107 LEU A C 1
ATOM 795 O O . LEU A 1 107 ? 31.033 12.333 -12.573 1.00 86.56 107 LEU A O 1
ATOM 799 N N . TYR A 1 108 ? 31.702 10.273 -11.952 1.00 80.38 108 TYR A N 1
ATOM 800 C CA . TYR A 1 108 ? 30.362 9.704 -11.774 1.00 80.38 108 TYR A CA 1
ATOM 801 C C . TYR A 1 108 ? 30.042 9.343 -10.310 1.00 80.38 108 TYR A C 1
ATOM 803 O O . TYR A 1 108 ? 30.949 8.997 -9.534 1.00 80.38 108 TYR A O 1
ATOM 811 N N . PRO A 1 109 ? 28.748 9.378 -9.927 1.00 65.75 109 PRO A N 1
ATOM 812 C CA . PRO A 1 109 ? 28.266 8.805 -8.672 1.00 65.75 109 PRO A CA 1
ATOM 813 C C . PRO A 1 109 ? 28.632 7.315 -8.589 1.00 65.75 109 PRO A C 1
ATOM 815 O O . PRO A 1 109 ? 28.398 6.567 -9.533 1.00 65.75 109 PRO A O 1
ATOM 818 N N . GLY A 1 110 ? 29.235 6.880 -7.477 1.00 64.62 110 GLY A N 1
ATOM 819 C CA . GLY A 1 110 ? 29.744 5.505 -7.312 1.00 64.62 110 GLY A CA 1
ATOM 820 C C . GLY A 1 110 ? 31.272 5.371 -7.347 1.00 64.62 110 GLY A C 1
ATOM 821 O O . GLY A 1 110 ? 31.796 4.296 -7.074 1.00 64.62 110 GLY A O 1
ATOM 822 N N . SER A 1 111 ? 32.001 6.468 -7.576 1.00 65.25 111 SER A N 1
ATOM 823 C CA . SER A 1 111 ? 33.473 6.533 -7.494 1.00 65.25 111 SER A CA 1
ATOM 824 C C . SER A 1 111 ? 34.049 6.505 -6.064 1.00 65.25 111 SER A C 1
ATOM 826 O O . SER A 1 111 ? 35.259 6.636 -5.882 1.00 65.25 111 SER A O 1
ATOM 828 N N . GLY A 1 112 ? 33.196 6.377 -5.040 1.00 67.88 112 GLY A N 1
ATOM 829 C CA . GLY A 1 112 ? 33.571 6.444 -3.620 1.00 67.88 112 GLY A CA 1
ATOM 830 C C . GLY A 1 112 ? 33.761 7.864 -3.066 1.00 67.88 112 GLY A C 1
ATOM 831 O O . GLY A 1 112 ? 34.001 8.008 -1.871 1.00 67.88 112 GLY A O 1
ATOM 832 N N . ALA A 1 113 ? 33.635 8.899 -3.905 1.00 76.38 113 ALA A N 1
ATOM 833 C CA . ALA A 1 113 ? 33.690 10.310 -3.516 1.00 76.38 113 ALA A CA 1
ATOM 834 C C . ALA A 1 113 ? 32.286 10.897 -3.275 1.00 76.38 113 ALA A C 1
ATOM 836 O O . ALA A 1 113 ? 31.295 10.436 -3.848 1.00 76.38 113 ALA A O 1
ATOM 837 N N . SER A 1 114 ? 32.201 11.930 -2.438 1.00 85.50 114 SER A N 1
ATOM 838 C CA . SER A 1 114 ? 30.978 12.708 -2.223 1.00 85.50 114 SER A CA 1
ATOM 839 C C . SER A 1 114 ? 30.559 13.469 -3.488 1.00 85.50 114 SER A C 1
ATOM 841 O O . SER A 1 114 ? 31.384 13.778 -4.349 1.00 85.50 114 SER A O 1
ATOM 843 N N . ALA A 1 115 ? 29.273 13.822 -3.598 1.00 84.94 115 ALA A N 1
ATOM 844 C CA . ALA A 1 115 ? 28.758 14.594 -4.735 1.00 84.94 115 ALA A CA 1
ATOM 845 C C . ALA A 1 115 ? 29.505 15.929 -4.925 1.00 84.94 115 ALA A C 1
ATOM 847 O O . ALA A 1 115 ? 29.789 16.321 -6.053 1.00 84.94 115 ALA A O 1
ATOM 848 N N . GLN A 1 116 ? 29.895 16.577 -3.821 1.00 88.06 116 GLN A N 1
ATOM 849 C CA . GLN A 1 116 ? 30.681 17.809 -3.849 1.00 88.06 116 GLN A CA 1
ATOM 850 C C . GLN A 1 116 ? 32.080 17.584 -4.439 1.00 88.06 116 GLN A C 1
ATOM 852 O O . GLN A 1 116 ? 32.534 18.372 -5.260 1.00 88.06 116 GLN A O 1
ATOM 857 N N . GLU A 1 117 ? 32.759 16.499 -4.061 1.00 86.25 117 GLU A N 1
ATOM 858 C CA . GLU A 1 117 ? 34.081 16.163 -4.604 1.00 86.25 117 GLU A CA 1
ATOM 859 C C . GLU A 1 117 ? 34.019 15.790 -6.088 1.00 86.25 117 GLU A C 1
ATOM 861 O O . GLU A 1 117 ? 34.920 16.148 -6.846 1.00 86.25 117 GLU A O 1
ATOM 866 N N . VAL A 1 118 ? 32.963 15.092 -6.519 1.00 88.81 118 VAL A N 1
ATOM 867 C CA . VAL A 1 118 ? 32.721 14.805 -7.942 1.00 88.81 118 VAL A CA 1
ATOM 868 C C . VAL A 1 118 ? 32.528 16.106 -8.719 1.00 88.81 118 VAL A C 1
ATOM 870 O O . VAL A 1 118 ? 33.157 16.281 -9.762 1.00 88.81 118 VAL A O 1
ATOM 873 N N . GLN A 1 119 ? 31.731 17.038 -8.193 1.00 89.56 119 GLN A N 1
ATOM 874 C CA . GLN A 1 119 ? 31.495 18.333 -8.827 1.00 89.56 119 GLN A CA 1
ATOM 875 C C . GLN A 1 119 ? 32.777 19.173 -8.924 1.00 89.56 119 GLN A C 1
ATOM 877 O O . GLN A 1 119 ? 33.122 19.641 -10.005 1.00 89.56 119 GLN A O 1
ATOM 882 N N . THR A 1 120 ? 33.550 19.282 -7.840 1.00 92.19 120 THR A N 1
ATOM 883 C CA . THR A 1 120 ? 34.837 19.998 -7.856 1.00 92.19 120 THR A CA 1
ATOM 884 C C . THR A 1 120 ? 35.823 19.386 -8.855 1.00 92.19 120 THR A C 1
ATOM 886 O O . THR A 1 120 ? 36.550 20.111 -9.531 1.00 92.19 120 THR A O 1
ATOM 889 N N . ARG A 1 121 ? 35.839 18.055 -9.008 1.00 92.25 121 ARG A N 1
ATOM 890 C CA . ARG A 1 121 ? 36.662 17.398 -10.037 1.00 92.25 121 ARG A CA 1
ATOM 891 C C . ARG A 1 121 ? 36.197 17.728 -11.453 1.00 92.25 121 ARG A C 1
ATOM 893 O O . ARG A 1 121 ? 37.053 17.907 -12.312 1.00 92.25 121 ARG A O 1
ATOM 900 N N . ARG A 1 122 ? 34.886 17.808 -11.708 1.00 92.69 122 ARG A N 1
ATOM 901 C CA . ARG A 1 122 ? 34.345 18.201 -13.024 1.00 92.69 122 ARG A CA 1
ATOM 902 C C . ARG A 1 122 ? 34.798 19.608 -13.402 1.00 92.69 122 ARG A C 1
ATOM 904 O O . ARG A 1 122 ? 35.372 19.776 -14.471 1.00 92.69 122 ARG A O 1
ATOM 911 N N . GLU A 1 123 ? 34.643 20.565 -12.489 1.00 94.25 123 GLU A N 1
ATOM 912 C CA . GLU A 1 123 ? 35.080 21.958 -12.678 1.00 94.25 123 GLU A CA 1
ATOM 913 C C . GLU A 1 123 ? 36.589 22.045 -12.944 1.00 94.25 123 GLU A C 1
ATOM 915 O O . GLU A 1 123 ? 37.033 22.733 -13.862 1.00 94.25 123 GLU A O 1
ATOM 920 N N . GLN A 1 124 ? 37.390 21.283 -12.193 1.00 94.75 124 GLN A N 1
ATOM 921 C CA . GLN A 1 124 ? 38.836 21.230 -12.394 1.00 94.75 124 GLN A CA 1
ATOM 922 C C . GLN A 1 124 ? 39.218 20.632 -13.758 1.00 94.75 124 GLN A C 1
ATOM 924 O O . GLN A 1 124 ? 40.118 21.140 -14.427 1.00 94.75 124 GLN A O 1
ATOM 929 N N . VAL A 1 125 ? 38.565 19.544 -14.177 1.00 95.19 125 VAL A N 1
ATOM 930 C CA . VAL A 1 125 ? 38.799 18.920 -15.489 1.00 95.19 125 VAL A CA 1
ATOM 931 C C . VAL A 1 125 ? 38.424 19.885 -16.609 1.00 95.19 125 VAL A C 1
ATOM 933 O O . VAL A 1 125 ? 39.203 20.049 -17.547 1.00 95.19 125 VAL A O 1
ATOM 936 N N . GLU A 1 126 ? 37.283 20.561 -16.495 1.00 94.69 126 GLU A N 1
ATOM 937 C CA . GLU A 1 126 ? 36.842 21.563 -17.460 1.00 94.69 126 GLU A CA 1
ATOM 938 C C . GLU A 1 126 ? 37.851 22.710 -17.591 1.00 94.69 126 GLU A C 1
ATOM 940 O O . GLU A 1 126 ? 38.283 23.019 -18.704 1.00 94.69 126 GLU A O 1
ATOM 945 N N . GLU A 1 127 ? 38.315 23.277 -16.473 1.00 95.56 127 GLU A N 1
ATOM 946 C CA . GLU A 1 127 ? 39.324 24.342 -16.480 1.00 95.56 127 GLU A CA 1
ATOM 947 C C . GLU A 1 127 ? 40.613 23.895 -17.189 1.00 95.56 127 GLU A C 1
ATOM 949 O O . GLU A 1 127 ? 41.150 24.607 -18.045 1.00 95.56 127 GLU A O 1
ATOM 954 N N . LEU A 1 128 ? 41.111 22.698 -16.862 1.00 96.00 128 LEU A N 1
ATOM 955 C CA . LEU A 1 128 ? 42.337 22.153 -17.443 1.00 96.00 128 LEU A CA 1
ATOM 956 C C . LEU A 1 128 ? 42.205 21.921 -18.951 1.00 96.00 128 LEU A C 1
ATOM 958 O O . LEU A 1 128 ? 43.109 22.293 -19.704 1.00 96.00 128 LEU A O 1
ATOM 962 N N . VAL A 1 129 ? 41.084 21.353 -19.404 1.00 95.75 129 VAL A N 1
ATOM 963 C CA . VAL A 1 129 ? 40.819 21.122 -20.831 1.00 95.75 129 VAL A CA 1
ATOM 964 C C . VAL A 1 129 ? 40.701 22.449 -21.582 1.00 95.75 129 VAL A C 1
ATOM 966 O O . VAL A 1 129 ? 41.319 22.614 -22.636 1.00 95.75 129 VAL A O 1
ATOM 969 N N . GLN A 1 130 ? 39.986 23.434 -21.033 1.00 94.62 130 GLN A N 1
ATOM 970 C CA . GLN A 1 130 ? 39.853 24.752 -21.658 1.00 94.62 130 GLN A CA 1
ATOM 971 C C . GLN A 1 130 ? 41.199 25.473 -21.766 1.00 94.62 130 GLN A C 1
ATOM 973 O O . GLN A 1 130 ? 41.524 26.051 -22.806 1.00 94.62 130 GLN A O 1
ATOM 978 N N . ARG A 1 131 ? 42.036 25.398 -20.728 1.00 94.81 131 ARG A N 1
ATOM 979 C CA . ARG A 1 131 ? 43.401 25.940 -20.771 1.00 94.81 131 ARG A CA 1
ATOM 980 C C . ARG A 1 131 ? 44.271 25.215 -21.794 1.00 94.81 131 ARG A C 1
ATOM 982 O O . ARG A 1 131 ? 45.029 25.868 -22.509 1.00 94.81 131 ARG A O 1
ATOM 989 N N . ALA A 1 132 ? 44.132 23.895 -21.914 1.00 94.75 132 ALA A N 1
ATOM 990 C CA . ALA A 1 132 ? 44.838 23.116 -22.924 1.00 94.75 132 ALA A CA 1
ATOM 991 C C . ALA A 1 132 ? 44.449 23.543 -24.353 1.00 94.75 132 ALA A C 1
ATOM 993 O O . ALA A 1 132 ? 45.326 23.680 -25.209 1.00 94.75 132 ALA A O 1
ATOM 994 N N . LEU A 1 133 ? 43.163 23.811 -24.608 1.00 93.94 133 LEU A N 1
ATOM 995 C CA . LEU A 1 133 ? 42.643 24.269 -25.905 1.00 93.94 133 LEU A CA 1
ATOM 996 C C . LEU A 1 133 ? 42.970 25.736 -26.232 1.00 93.94 133 LEU A C 1
ATOM 998 O O . LEU A 1 133 ? 42.997 26.115 -27.407 1.00 93.94 133 LEU A O 1
ATOM 1002 N N . ASN A 1 134 ? 43.224 26.567 -25.223 1.00 91.94 134 ASN A N 1
ATOM 1003 C CA . ASN A 1 134 ? 43.508 27.999 -25.377 1.00 91.94 134 ASN A CA 1
ATOM 1004 C C . ASN A 1 134 ? 44.998 28.341 -25.207 1.00 91.94 134 ASN A C 1
ATOM 1006 O O . ASN A 1 134 ? 45.348 29.481 -24.903 1.00 91.94 134 ASN A O 1
ATOM 1010 N N . SER A 1 135 ? 45.880 27.356 -25.403 1.00 84.50 135 SER A N 1
ATOM 1011 C CA . SER A 1 135 ? 47.330 27.556 -25.355 1.00 84.50 135 SER A CA 1
ATOM 1012 C C . SER A 1 135 ? 47.812 28.595 -26.383 1.00 84.50 135 SER A C 1
ATOM 1014 O O . SER A 1 135 ? 47.188 28.816 -27.422 1.00 84.50 135 SER A O 1
ATOM 1016 N N . THR A 1 136 ? 48.940 29.248 -26.088 1.00 71.94 136 THR A N 1
ATOM 1017 C CA . THR A 1 136 ? 49.570 30.268 -26.947 1.00 71.94 136 THR A CA 1
ATOM 1018 C C . THR A 1 136 ? 50.238 29.678 -28.191 1.00 71.94 136 THR A C 1
ATOM 1020 O O . THR A 1 136 ? 50.505 30.400 -29.153 1.00 71.94 136 THR A O 1
ATOM 1023 N N . THR A 1 137 ? 50.493 28.370 -28.191 1.00 79.81 137 THR A N 1
ATOM 1024 C CA . THR A 1 137 ? 50.860 27.568 -29.362 1.00 79.81 137 THR A CA 1
ATOM 1025 C C . THR A 1 137 ? 49.635 26.786 -29.854 1.00 79.81 137 THR A C 1
ATOM 1027 O O . THR A 1 137 ? 48.673 26.629 -29.099 1.00 79.81 137 THR A O 1
ATOM 1030 N N . PRO A 1 138 ? 49.613 26.305 -31.118 1.00 86.06 138 PRO A N 1
ATOM 1031 C CA . PRO A 1 138 ? 48.529 25.447 -31.587 1.00 86.06 138 PRO A CA 1
ATOM 1032 C C . PRO A 1 138 ? 48.276 24.312 -30.579 1.00 86.06 138 PRO A C 1
ATOM 1034 O O . PRO A 1 138 ? 49.240 23.632 -30.214 1.00 86.06 138 PRO A O 1
ATOM 1037 N N . PRO A 1 139 ? 47.029 24.131 -30.096 1.00 91.75 139 PRO A N 1
ATOM 1038 C CA . PRO A 1 139 ? 46.735 23.132 -29.085 1.00 91.75 139 PRO A CA 1
ATOM 1039 C C . PRO A 1 139 ? 47.097 21.761 -29.579 1.00 91.75 139 PRO A C 1
ATOM 1041 O O . PRO A 1 139 ? 46.971 21.449 -30.761 1.00 91.75 139 PRO A O 1
ATOM 1044 N N . ASP A 1 140 ? 47.489 20.934 -28.638 1.00 90.81 140 ASP A N 1
ATOM 1045 C CA . ASP A 1 140 ? 47.860 19.586 -28.930 1.00 90.81 140 ASP A CA 1
ATOM 1046 C C . ASP A 1 140 ? 46.651 18.692 -29.240 1.00 90.81 140 ASP A C 1
ATOM 1048 O O . ASP A 1 140 ? 45.577 18.871 -28.669 1.00 90.81 140 ASP A O 1
ATOM 1052 N N . GLN A 1 141 ? 46.847 17.653 -30.061 1.00 90.81 141 GLN A N 1
ATOM 1053 C CA . GLN A 1 141 ? 45.812 16.653 -30.342 1.00 90.81 141 GLN A CA 1
ATOM 1054 C C . GLN A 1 141 ? 45.197 16.039 -29.067 1.00 90.81 141 GLN A C 1
ATOM 1056 O O . GLN A 1 141 ? 43.993 15.794 -29.035 1.00 90.81 141 GLN A O 1
ATOM 1061 N N . LEU A 1 142 ? 45.979 15.846 -27.993 1.00 91.31 142 LEU A N 1
ATOM 1062 C CA . LEU A 1 142 ? 45.482 15.307 -26.721 1.00 91.31 142 LEU A CA 1
ATOM 1063 C C . LEU A 1 142 ? 44.475 16.236 -26.037 1.00 91.31 142 LEU A C 1
ATOM 1065 O O . LEU A 1 142 ? 43.599 15.740 -25.340 1.00 91.31 142 LEU A O 1
ATOM 1069 N N . ALA A 1 143 ? 44.556 17.554 -26.244 1.00 94.00 143 ALA A N 1
ATOM 1070 C CA . ALA A 1 143 ? 43.581 18.493 -25.691 1.00 94.00 143 ALA A CA 1
ATOM 1071 C C . ALA A 1 143 ? 42.196 18.309 -26.327 1.00 94.00 143 ALA A C 1
ATOM 1073 O O . ALA A 1 143 ? 41.183 18.382 -25.637 1.00 94.00 143 ALA A O 1
ATOM 1074 N N . PHE A 1 144 ? 42.153 18.005 -27.627 1.00 95.12 144 PHE A N 1
ATOM 1075 C CA . PHE A 1 144 ? 40.906 17.703 -28.329 1.00 95.12 144 PHE A CA 1
ATOM 1076 C C . PHE A 1 144 ? 40.325 16.351 -27.903 1.00 95.12 144 PHE A C 1
ATOM 1078 O O . PHE A 1 144 ? 39.123 16.262 -27.665 1.00 95.12 144 PHE A O 1
ATOM 1085 N N . PHE A 1 145 ? 41.166 15.324 -27.722 1.00 92.88 145 PHE A N 1
ATOM 1086 C CA . PHE A 1 145 ? 40.723 14.059 -27.122 1.00 92.88 145 PHE A CA 1
ATOM 1087 C C . PHE A 1 145 ? 40.216 14.262 -25.693 1.00 92.88 145 PHE A C 1
ATOM 1089 O O . PHE A 1 145 ? 39.182 13.722 -25.337 1.00 92.88 145 PHE A O 1
ATOM 1096 N N . ALA A 1 146 ? 40.875 15.099 -24.888 1.00 93.38 146 ALA A N 1
ATOM 1097 C CA . ALA A 1 146 ? 40.428 15.386 -23.528 1.00 93.38 146 ALA A CA 1
ATOM 1098 C C . ALA A 1 146 ? 39.071 16.102 -23.519 1.00 93.38 146 ALA A C 1
ATOM 1100 O O . ALA A 1 146 ? 38.227 15.799 -22.684 1.00 93.38 146 ALA A O 1
ATOM 1101 N N . TYR A 1 147 ? 38.813 16.987 -24.481 1.00 94.62 147 TYR A N 1
ATOM 1102 C CA . TYR A 1 147 ? 37.490 17.581 -24.649 1.00 94.62 147 TYR A CA 1
ATOM 1103 C C . TYR A 1 147 ? 36.430 16.528 -25.005 1.00 94.62 147 TYR A C 1
ATOM 1105 O O . TYR A 1 147 ? 35.406 16.432 -24.330 1.00 94.62 147 TYR A O 1
ATOM 1113 N N . MET A 1 148 ? 36.694 15.707 -26.026 1.00 91.75 148 MET A N 1
ATOM 1114 C CA . MET A 1 148 ? 35.784 14.654 -26.492 1.00 91.75 148 MET A CA 1
ATOM 1115 C C . MET A 1 148 ? 35.494 13.610 -25.399 1.00 91.75 148 MET A C 1
ATOM 1117 O O . MET A 1 148 ? 34.340 13.248 -25.158 1.00 91.75 148 MET A O 1
ATOM 1121 N N . ASP A 1 149 ? 36.534 13.167 -24.695 1.00 90.31 149 ASP A N 1
ATOM 1122 C CA . ASP A 1 149 ? 36.493 12.013 -23.801 1.00 90.31 149 ASP A CA 1
ATOM 1123 C C . ASP A 1 149 ? 36.345 12.374 -22.332 1.00 90.31 149 ASP A C 1
ATOM 1125 O O . ASP A 1 149 ? 36.047 11.467 -21.566 1.00 90.31 149 ASP A O 1
ATOM 1129 N N . LEU A 1 150 ? 36.477 13.641 -21.910 1.00 92.12 150 LEU A N 1
ATOM 1130 C CA . LEU A 1 150 ? 36.322 14.040 -20.498 1.00 92.12 150 LEU A CA 1
ATOM 1131 C C . LEU A 1 150 ? 35.183 15.030 -20.224 1.00 92.12 150 LEU A C 1
ATOM 1133 O O . LEU A 1 150 ? 34.665 15.019 -19.108 1.00 92.12 150 LEU A O 1
ATOM 1137 N N . LEU A 1 151 ? 34.756 15.838 -21.204 1.00 91.25 151 LEU A N 1
ATOM 1138 C CA . LEU A 1 151 ? 33.696 16.836 -21.003 1.00 91.25 151 LEU A CA 1
ATOM 1139 C C . LEU A 1 151 ? 32.315 16.356 -21.454 1.00 91.25 151 LEU A C 1
ATOM 1141 O O . LEU A 1 151 ? 32.171 15.519 -22.348 1.00 91.25 151 LEU A O 1
ATOM 1145 N N . GLU A 1 152 ? 31.274 16.885 -20.821 1.00 85.88 152 GLU A N 1
ATOM 1146 C CA . GLU A 1 152 ? 29.864 16.620 -21.130 1.00 85.88 152 GLU A CA 1
ATOM 1147 C C . GLU A 1 152 ? 29.403 17.424 -22.365 1.00 85.88 152 GLU A C 1
ATOM 1149 O O . GLU A 1 152 ? 28.444 18.184 -22.335 1.00 85.88 152 GLU A O 1
ATOM 1154 N N . TRP A 1 153 ? 30.105 17.261 -23.492 1.00 84.62 153 TRP A N 1
ATOM 1155 C CA . TRP A 1 153 ? 29.901 18.047 -24.720 1.00 84.62 153 TRP A CA 1
ATOM 1156 C C . TRP A 1 153 ? 28.498 17.925 -25.338 1.00 84.62 153 TRP A C 1
ATOM 1158 O O . TRP A 1 153 ? 28.143 18.690 -26.232 1.00 84.62 153 TRP A O 1
ATOM 1168 N N . TYR A 1 154 ? 27.685 16.967 -24.893 1.00 81.00 154 TYR A N 1
ATOM 1169 C CA . TYR A 1 154 ? 26.295 16.831 -25.319 1.00 81.00 154 TYR A CA 1
ATOM 1170 C C . TYR A 1 154 ? 25.393 17.968 -24.820 1.00 81.00 154 TYR A C 1
ATOM 1172 O O . TYR A 1 154 ? 24.324 18.144 -25.409 1.00 81.00 154 TYR A O 1
ATOM 1180 N N . GLU A 1 155 ? 25.807 18.720 -23.792 1.00 85.19 155 GLU A N 1
ATOM 1181 C CA . GLU A 1 155 ? 25.099 19.910 -23.297 1.00 85.19 155 GLU A CA 1
ATOM 1182 C C . GLU A 1 155 ? 25.211 21.099 -24.267 1.00 85.19 155 GLU A C 1
ATOM 1184 O O . GLU A 1 155 ? 24.232 21.815 -24.470 1.00 85.19 155 GLU A O 1
ATOM 1189 N N . ASP A 1 156 ? 26.362 21.261 -24.933 1.00 90.38 156 ASP A N 1
ATOM 1190 C CA . ASP A 1 156 ? 26.594 22.283 -25.964 1.00 90.38 156 ASP A CA 1
ATOM 1191 C C . ASP A 1 156 ? 27.278 21.682 -27.205 1.00 90.38 156 ASP A C 1
ATOM 1193 O O . ASP A 1 156 ? 28.490 21.771 -27.432 1.00 90.38 156 ASP A O 1
ATOM 1197 N N . ARG A 1 157 ? 26.453 21.042 -28.039 1.00 93.81 157 ARG A N 1
ATOM 1198 C CA . ARG A 1 157 ? 26.893 20.348 -29.259 1.00 93.81 157 ARG A CA 1
ATOM 1199 C C . ARG A 1 157 ? 27.435 21.298 -30.328 1.00 93.81 157 ARG A C 1
ATOM 1201 O O . ARG A 1 157 ? 28.252 20.874 -31.141 1.00 93.81 157 ARG A O 1
ATOM 1208 N N . GLU A 1 158 ? 26.996 22.557 -30.343 1.00 94.38 158 GLU A N 1
ATOM 1209 C CA . GLU A 1 158 ? 27.489 23.567 -31.291 1.00 94.38 158 GLU A CA 1
ATOM 1210 C C . GLU A 1 158 ? 28.910 24.006 -30.919 1.00 94.38 158 GLU A C 1
ATOM 1212 O O . GLU A 1 158 ? 29.790 24.056 -31.782 1.00 94.38 158 GLU A O 1
ATOM 1217 N N . ALA A 1 159 ? 29.184 24.236 -29.629 1.00 93.56 159 ALA A N 1
ATOM 1218 C CA . ALA A 1 159 ? 30.544 24.501 -29.167 1.00 93.56 159 ALA A CA 1
ATOM 1219 C C . ALA A 1 159 ? 31.480 23.317 -29.464 1.00 93.56 159 ALA A C 1
ATOM 1221 O O . ALA A 1 159 ? 32.588 23.509 -29.975 1.00 93.56 159 ALA A O 1
ATOM 1222 N N . ALA A 1 160 ? 31.014 22.089 -29.219 1.00 95.31 160 ALA A N 1
ATOM 1223 C CA . ALA A 1 160 ? 31.759 20.872 -29.527 1.00 95.31 160 ALA A CA 1
ATOM 1224 C C . ALA A 1 160 ? 32.068 20.729 -31.029 1.00 95.31 160 ALA A C 1
ATOM 1226 O O . ALA A 1 160 ? 33.182 20.343 -31.394 1.00 95.31 160 ALA A O 1
ATOM 1227 N N . LEU A 1 161 ? 31.119 21.097 -31.901 1.00 95.69 161 LEU A N 1
ATOM 1228 C CA . LEU A 1 161 ? 31.319 21.110 -33.351 1.00 95.69 161 LEU A CA 1
ATOM 1229 C C . LEU A 1 161 ? 32.447 22.075 -33.753 1.00 95.69 161 LEU A C 1
ATOM 1231 O O . LEU A 1 161 ? 33.348 21.698 -34.503 1.00 95.69 161 LEU A O 1
ATOM 1235 N N . GLY A 1 162 ? 32.473 23.281 -33.182 1.00 95.06 162 GLY A N 1
ATOM 1236 C CA . GLY A 1 162 ? 33.570 24.227 -33.410 1.00 95.06 162 GLY A CA 1
ATOM 1237 C C . GLY A 1 162 ? 34.931 23.695 -32.938 1.00 95.06 162 GLY A C 1
ATOM 1238 O O . GLY A 1 162 ? 35.957 23.908 -33.594 1.00 95.06 162 GLY A O 1
ATOM 1239 N N . VAL A 1 163 ? 34.959 22.955 -31.823 1.00 95.25 163 VAL A N 1
ATOM 1240 C CA . VAL A 1 163 ? 36.181 22.322 -31.301 1.00 95.25 163 VAL A CA 1
ATOM 1241 C C . VAL A 1 163 ? 36.689 21.226 -32.241 1.00 95.25 163 VAL A C 1
ATOM 1243 O O . VAL A 1 163 ? 37.886 21.211 -32.542 1.00 95.25 163 VAL A O 1
ATOM 1246 N N . VAL A 1 164 ? 35.822 20.343 -32.746 1.00 95.69 164 VAL A N 1
ATOM 1247 C CA . VAL A 1 164 ? 36.245 19.267 -33.661 1.00 95.69 164 VAL A CA 1
ATOM 1248 C C . VAL A 1 164 ? 36.652 19.794 -35.040 1.00 95.69 164 VAL A C 1
ATOM 1250 O O . VAL A 1 164 ? 37.620 19.303 -35.617 1.00 95.69 164 VAL A O 1
ATOM 1253 N N . GLU A 1 165 ? 36.006 20.841 -35.558 1.00 94.88 165 GLU A N 1
ATOM 1254 C CA . GLU A 1 165 ? 36.402 21.490 -36.819 1.00 94.88 165 GLU A CA 1
ATOM 1255 C C . GLU A 1 165 ? 37.789 22.132 -36.716 1.00 94.88 165 GLU A C 1
ATOM 1257 O O . GLU A 1 165 ? 38.638 21.991 -37.609 1.00 94.88 165 GLU A O 1
ATOM 1262 N N . ARG A 1 166 ? 38.065 22.780 -35.578 1.00 95.12 166 ARG A N 1
ATOM 1263 C CA . ARG A 1 166 ? 39.403 23.276 -35.250 1.00 95.12 166 ARG A CA 1
ATOM 1264 C C . ARG A 1 166 ? 40.405 22.126 -35.139 1.00 95.12 166 ARG A C 1
ATOM 1266 O O . ARG A 1 166 ? 41.503 22.244 -35.685 1.00 95.12 166 ARG A O 1
ATOM 1273 N N . ALA A 1 167 ? 40.033 21.021 -34.488 1.00 94.75 167 ALA A N 1
ATOM 1274 C CA . ALA A 1 167 ? 40.873 19.831 -34.378 1.00 94.75 167 ALA A CA 1
ATOM 1275 C C . ALA A 1 167 ? 41.240 19.284 -35.762 1.00 94.75 167 ALA A C 1
ATOM 1277 O O . ALA A 1 167 ? 42.416 19.085 -36.035 1.00 94.75 167 ALA A O 1
ATOM 1278 N N . LEU A 1 168 ? 40.263 19.120 -36.658 1.00 94.69 168 LEU A N 1
ATOM 1279 C CA . LEU A 1 168 ? 40.445 18.575 -38.007 1.00 94.69 168 LEU A CA 1
ATOM 1280 C C . LEU A 1 168 ? 41.272 19.473 -38.929 1.00 94.69 168 LEU A C 1
ATOM 1282 O O . LEU A 1 168 ? 41.966 18.966 -39.812 1.00 94.69 168 LEU A O 1
ATOM 1286 N N . THR A 1 169 ? 41.229 20.789 -38.710 1.00 94.31 169 THR A N 1
ATOM 1287 C CA . THR A 1 169 ? 42.079 21.753 -39.423 1.00 94.31 169 THR A CA 1
ATOM 1288 C C . THR A 1 169 ? 43.557 21.571 -39.064 1.00 94.31 169 THR A C 1
ATOM 1290 O O . THR A 1 169 ? 44.427 21.729 -39.919 1.00 94.31 169 THR A O 1
ATOM 1293 N N . LEU A 1 170 ? 43.848 21.230 -37.805 1.00 92.31 170 LEU A N 1
ATOM 1294 C CA . LEU A 1 170 ? 45.212 21.021 -37.307 1.00 92.31 170 LEU A CA 1
ATOM 1295 C C . LEU A 1 170 ? 45.688 19.571 -37.492 1.00 92.31 170 LEU A C 1
ATOM 1297 O O . LEU A 1 170 ? 46.851 19.331 -37.817 1.00 92.31 170 LEU A O 1
ATOM 1301 N N . TYR A 1 171 ? 44.784 18.614 -37.295 1.00 91.31 171 TYR A N 1
ATOM 1302 C CA . TYR A 1 171 ? 45.036 17.181 -37.215 1.00 91.31 171 TYR A CA 1
ATOM 1303 C C . TYR A 1 171 ? 43.913 16.413 -37.935 1.00 91.31 171 TYR A C 1
ATOM 1305 O O . TYR A 1 171 ? 42.859 16.161 -37.346 1.00 91.31 171 TYR A O 1
ATOM 1313 N N . PRO A 1 172 ? 44.109 15.991 -39.197 1.00 89.94 172 PRO A N 1
ATOM 1314 C CA . PRO A 1 172 ? 43.100 15.273 -39.979 1.00 89.94 172 PRO A CA 1
ATOM 1315 C C . PRO A 1 172 ? 42.967 13.799 -39.543 1.00 89.94 172 PRO A C 1
ATOM 1317 O O . PRO A 1 172 ? 43.234 12.878 -40.314 1.00 89.94 172 PRO A O 1
ATOM 1320 N N . LEU A 1 173 ? 42.592 13.573 -38.283 1.00 89.56 173 LEU A N 1
ATOM 1321 C CA . LEU A 1 173 ? 42.490 12.256 -37.653 1.00 89.56 173 LEU A CA 1
ATOM 1322 C C . LEU A 1 173 ? 41.149 11.583 -37.971 1.00 89.56 173 LEU A C 1
ATOM 1324 O O . LEU A 1 173 ? 40.106 12.239 -38.049 1.00 89.56 173 LEU A O 1
ATOM 1328 N N . ALA A 1 174 ? 41.170 10.253 -38.099 1.00 91.12 174 ALA A N 1
ATOM 1329 C CA . ALA A 1 174 ? 39.965 9.455 -38.314 1.00 91.12 174 ALA A CA 1
ATOM 1330 C C . ALA A 1 174 ? 38.970 9.618 -37.149 1.00 91.12 174 ALA A C 1
ATOM 1332 O O . ALA A 1 174 ? 37.821 9.966 -37.395 1.00 91.12 174 ALA A O 1
ATOM 1333 N N . SER A 1 175 ? 39.419 9.499 -35.895 1.00 90.00 175 SER A N 1
ATOM 1334 C CA . SER A 1 175 ? 38.580 9.668 -34.692 1.00 90.00 175 SER A CA 1
ATOM 1335 C C . SER A 1 175 ? 37.871 11.027 -34.617 1.00 90.00 175 SER A C 1
ATOM 1337 O O . SER A 1 175 ? 36.705 11.104 -34.251 1.00 90.00 175 SER A O 1
ATOM 1339 N N . MET A 1 176 ? 38.543 12.108 -35.024 1.00 93.75 176 MET A N 1
ATOM 1340 C CA . MET A 1 176 ? 37.933 13.442 -35.074 1.00 93.75 176 MET A CA 1
ATOM 1341 C C . MET A 1 176 ? 36.923 13.561 -36.223 1.00 93.75 176 MET A C 1
ATOM 1343 O O . MET A 1 176 ? 35.933 14.274 -36.106 1.00 93.75 176 MET A O 1
ATOM 1347 N N . THR A 1 177 ? 37.142 12.838 -37.326 1.00 94.56 177 THR A N 1
ATOM 1348 C CA . THR A 1 177 ? 36.193 12.790 -38.451 1.00 94.56 177 THR A CA 1
ATOM 1349 C C . THR A 1 177 ? 34.922 12.027 -38.048 1.00 94.56 177 THR A C 1
ATOM 1351 O O . THR A 1 177 ? 33.821 12.491 -38.331 1.00 94.56 177 THR A O 1
ATOM 1354 N N . GLU A 1 178 ? 35.068 10.909 -37.324 1.00 94.69 178 GLU A N 1
ATOM 1355 C CA . GLU A 1 178 ? 33.960 10.171 -36.690 1.00 94.69 178 GLU A CA 1
ATOM 1356 C C . GLU A 1 178 ? 33.167 11.079 -35.744 1.00 94.69 178 GLU A C 1
ATOM 1358 O O . GLU A 1 178 ? 31.948 11.189 -35.858 1.00 94.69 178 GLU A O 1
ATOM 1363 N N . TRP A 1 179 ? 33.856 11.786 -34.844 1.00 94.19 179 TRP A N 1
ATOM 1364 C CA . TRP A 1 179 ? 33.199 12.663 -33.878 1.00 94.19 179 TRP A CA 1
ATOM 1365 C C . TRP A 1 179 ? 32.474 13.847 -34.540 1.00 94.19 179 TRP A C 1
ATOM 1367 O O . TRP A 1 179 ? 31.361 14.180 -34.133 1.00 94.19 179 TRP A O 1
ATOM 1377 N N . GLN A 1 180 ? 33.038 14.435 -35.602 1.00 96.00 180 GLN A N 1
ATOM 1378 C CA . GLN A 1 180 ? 32.364 15.479 -36.382 1.00 96.00 180 GLN A CA 1
ATOM 1379 C C . GLN A 1 180 ? 31.077 14.964 -37.037 1.00 96.00 180 GLN A C 1
ATOM 1381 O O . GLN A 1 180 ? 30.040 15.624 -36.941 1.00 96.00 180 GLN A O 1
ATOM 1386 N N . ALA A 1 181 ? 31.126 13.794 -37.682 1.00 95.81 181 ALA A N 1
ATOM 1387 C CA . ALA A 1 181 ? 29.949 13.181 -38.296 1.00 95.81 181 ALA A CA 1
ATOM 1388 C C . ALA A 1 181 ? 28.849 12.922 -37.250 1.00 95.81 181 ALA A C 1
ATOM 1390 O O . ALA A 1 181 ? 27.702 13.336 -37.440 1.00 95.81 181 ALA A O 1
ATOM 1391 N N . ARG A 1 182 ? 29.237 12.369 -36.092 1.00 94.31 182 ARG A N 1
ATOM 1392 C CA . ARG A 1 182 ? 28.350 12.140 -34.945 1.00 94.31 182 ARG A CA 1
ATOM 1393 C C . ARG A 1 182 ? 27.675 13.423 -34.463 1.00 94.31 182 ARG A C 1
ATOM 1395 O O . ARG A 1 182 ? 26.457 13.456 -34.296 1.00 94.31 182 ARG A O 1
ATOM 1402 N N . LEU A 1 183 ? 28.448 14.486 -34.234 1.00 94.81 183 LEU A N 1
ATOM 1403 C CA . LEU A 1 183 ? 27.926 15.772 -33.761 1.00 94.81 183 LEU A CA 1
ATOM 1404 C C . LEU A 1 183 ? 26.922 16.373 -34.745 1.00 94.81 183 LEU A C 1
ATOM 1406 O O . LEU A 1 183 ? 25.830 16.769 -34.340 1.00 94.81 183 LEU A O 1
ATOM 1410 N N . LEU A 1 184 ? 27.255 16.386 -36.037 1.00 95.50 184 LEU A N 1
ATOM 1411 C CA . LEU A 1 184 ? 26.362 16.877 -37.087 1.00 95.50 184 LEU A CA 1
ATOM 1412 C C . LEU A 1 184 ? 25.055 16.078 -37.154 1.00 95.50 184 LEU A C 1
ATOM 1414 O O . LEU A 1 184 ? 23.987 16.671 -37.307 1.00 95.50 184 LEU A O 1
ATOM 1418 N N . ARG A 1 185 ? 25.111 14.755 -36.969 1.00 94.12 185 ARG A N 1
ATOM 1419 C CA . ARG A 1 185 ? 23.920 13.900 -36.888 1.00 94.12 185 ARG A CA 1
ATOM 1420 C C . ARG A 1 185 ? 23.055 14.240 -35.670 1.00 94.12 185 ARG A C 1
ATOM 1422 O O . ARG A 1 185 ? 21.857 14.453 -35.828 1.00 94.12 185 ARG A O 1
ATOM 1429 N N . HIS A 1 186 ? 23.640 14.389 -34.480 1.00 91.56 186 HIS A N 1
ATOM 1430 C CA . HIS A 1 186 ? 22.896 14.787 -33.270 1.00 91.56 186 HIS A CA 1
ATOM 1431 C C . HIS A 1 186 ? 22.387 16.239 -33.291 1.00 91.56 186 HIS A C 1
ATOM 1433 O O . HIS A 1 186 ? 21.464 16.575 -32.549 1.00 91.56 186 HIS A O 1
ATOM 1439 N N . LEU A 1 187 ? 22.967 17.100 -34.132 1.00 94.06 187 LEU A N 1
ATOM 1440 C CA . LEU A 1 187 ? 22.461 18.442 -34.442 1.00 94.06 187 LEU A CA 1
ATOM 1441 C C . LEU A 1 187 ? 21.379 18.435 -35.537 1.00 94.06 187 LEU A C 1
ATOM 1443 O O . LEU A 1 187 ? 20.886 19.501 -35.904 1.00 94.06 187 LEU A O 1
ATOM 1447 N N . ASN A 1 188 ? 21.009 17.257 -36.055 1.00 93.31 188 ASN A N 1
ATOM 1448 C CA . ASN A 1 188 ? 20.084 17.073 -37.173 1.00 93.31 188 ASN A CA 1
ATOM 1449 C C . ASN A 1 188 ? 20.521 17.824 -38.451 1.00 93.31 188 ASN A C 1
ATOM 1451 O O . ASN A 1 188 ? 19.708 18.412 -39.164 1.00 93.31 188 ASN A O 1
ATOM 1455 N N . ARG A 1 189 ? 21.834 17.849 -38.716 1.00 95.31 189 ARG A N 1
ATOM 1456 C CA . ARG A 1 189 ? 22.472 18.473 -39.890 1.00 95.31 189 ARG A CA 1
ATOM 1457 C C . ARG A 1 189 ? 23.514 17.538 -40.526 1.00 95.31 189 ARG A C 1
ATOM 1459 O O . ARG A 1 189 ? 24.671 17.942 -40.676 1.00 95.31 189 ARG A O 1
ATOM 1466 N N . PRO A 1 190 ? 23.159 16.289 -40.877 1.00 94.50 190 PRO A N 1
ATOM 1467 C CA . PRO A 1 190 ? 24.105 15.392 -41.532 1.00 94.50 190 PRO A CA 1
ATOM 1468 C C . PRO A 1 190 ? 24.629 16.021 -42.837 1.00 94.50 190 PRO A C 1
ATOM 1470 O O . PRO A 1 190 ? 23.926 16.784 -43.502 1.00 94.50 190 PRO A O 1
ATOM 1473 N N . ASN A 1 191 ? 25.887 15.745 -43.193 1.00 95.19 191 ASN A N 1
ATOM 1474 C CA . ASN A 1 191 ? 26.579 16.439 -44.283 1.00 95.19 191 ASN A CA 1
ATOM 1475 C C . ASN A 1 191 ? 27.307 15.463 -45.219 1.00 95.19 191 ASN A C 1
ATOM 1477 O O . ASN A 1 191 ? 28.193 14.729 -44.783 1.00 95.19 191 ASN A O 1
ATOM 1481 N N . ASP A 1 192 ? 26.997 15.516 -46.518 1.00 96.00 192 ASP A N 1
ATOM 1482 C CA . ASP A 1 192 ? 27.602 14.651 -47.541 1.00 96.00 192 ASP A CA 1
ATOM 1483 C C . ASP A 1 192 ? 29.123 14.775 -47.654 1.00 96.00 192 ASP A C 1
ATOM 1485 O O . ASP A 1 192 ? 29.820 13.779 -47.846 1.00 96.00 192 ASP A O 1
ATOM 1489 N N . THR A 1 193 ? 29.671 15.986 -47.539 1.00 95.94 193 THR A N 1
ATOM 1490 C CA . THR A 1 193 ? 31.122 16.205 -47.631 1.00 95.94 193 THR A CA 1
ATOM 1491 C C . THR A 1 193 ? 31.837 15.552 -46.450 1.00 95.94 193 THR A C 1
ATOM 1493 O O . THR A 1 193 ? 32.857 14.881 -46.634 1.00 95.94 193 THR A O 1
ATOM 1496 N N . VAL A 1 194 ? 31.283 15.707 -45.244 1.00 95.31 194 VAL A N 1
ATOM 1497 C CA . VAL A 1 194 ? 31.822 15.080 -44.028 1.00 95.31 194 VAL A CA 1
ATOM 1498 C C . VAL A 1 194 ? 31.698 13.563 -44.118 1.00 95.31 194 VAL A C 1
ATOM 1500 O O . VAL A 1 194 ? 32.672 12.863 -43.858 1.00 95.31 194 VAL A O 1
ATOM 1503 N N . PHE A 1 195 ? 30.562 13.048 -44.588 1.00 96.62 195 PHE A N 1
ATOM 1504 C CA . PHE A 1 195 ? 30.360 11.615 -44.781 1.00 96.62 195 PHE A CA 1
ATOM 1505 C C . PHE A 1 195 ? 31.325 11.001 -45.810 1.00 96.62 195 PHE A C 1
ATOM 1507 O O . PHE A 1 195 ? 31.959 9.984 -45.541 1.00 96.62 195 PHE A O 1
ATOM 1514 N N . ASN A 1 196 ? 31.531 11.643 -46.963 1.00 95.81 196 ASN A N 1
ATOM 1515 C CA . ASN A 1 196 ? 32.521 11.178 -47.940 1.00 95.81 196 ASN A CA 1
ATOM 1516 C C . ASN A 1 196 ? 33.948 11.199 -47.361 1.00 95.81 196 ASN A C 1
ATOM 1518 O O . ASN A 1 196 ? 34.761 10.329 -47.673 1.00 95.81 196 ASN A O 1
ATOM 1522 N N . THR A 1 197 ? 34.250 12.166 -46.488 1.00 94.94 197 THR A N 1
ATOM 1523 C CA . THR A 1 197 ? 35.531 12.221 -45.766 1.00 94.94 197 THR A CA 1
ATOM 1524 C C . THR A 1 197 ? 35.654 11.088 -44.746 1.00 94.94 197 THR A C 1
ATOM 1526 O O . THR A 1 197 ? 36.730 10.503 -44.628 1.00 94.94 197 THR A O 1
ATOM 1529 N N . LEU A 1 198 ? 34.566 10.753 -44.048 1.00 93.75 198 LEU A N 1
ATOM 1530 C CA . LEU A 1 198 ? 34.485 9.624 -43.122 1.00 93.75 198 LEU A CA 1
ATOM 1531 C C . LEU A 1 198 ? 34.786 8.303 -43.849 1.00 93.75 198 LEU A C 1
ATOM 1533 O O . LEU A 1 198 ? 35.655 7.549 -43.427 1.00 93.75 198 LEU A O 1
ATOM 1537 N N . LEU A 1 199 ? 34.172 8.068 -45.012 1.00 92.19 199 LEU A N 1
ATOM 1538 C CA . LEU A 1 199 ? 34.471 6.892 -45.839 1.00 92.19 199 LEU A CA 1
ATOM 1539 C C . LEU A 1 199 ? 35.927 6.871 -46.330 1.00 92.19 199 LEU A C 1
ATOM 1541 O O . LEU A 1 199 ? 36.588 5.834 -46.283 1.00 92.19 199 LEU A O 1
ATOM 1545 N N . ALA A 1 200 ? 36.454 8.015 -46.775 1.00 91.50 200 ALA A N 1
ATOM 1546 C CA . ALA A 1 200 ? 37.821 8.114 -47.287 1.00 91.50 200 ALA A CA 1
ATOM 1547 C C . ALA A 1 200 ? 38.906 7.925 -46.208 1.00 91.50 200 ALA A C 1
ATOM 1549 O O . ALA A 1 200 ? 40.050 7.617 -46.544 1.00 91.50 200 ALA A O 1
ATOM 1550 N N . ARG A 1 201 ? 38.574 8.130 -44.925 1.00 90.00 201 ARG A N 1
ATOM 1551 C CA . ARG A 1 201 ? 39.493 8.014 -43.778 1.00 90.00 201 ARG A CA 1
ATOM 1552 C C . ARG A 1 201 ? 39.238 6.781 -42.915 1.00 90.00 201 ARG A C 1
ATOM 1554 O O . ARG A 1 201 ? 39.659 6.761 -41.757 1.00 90.00 201 ARG A O 1
ATOM 1561 N N . LEU A 1 202 ? 38.589 5.764 -43.476 1.00 87.75 202 LEU A N 1
ATOM 1562 C CA . LEU A 1 202 ? 38.351 4.504 -42.788 1.00 87.75 202 LEU A CA 1
ATOM 1563 C C . LEU A 1 202 ? 39.680 3.921 -42.247 1.00 87.75 202 LEU A C 1
ATOM 1565 O O . LEU A 1 202 ? 40.611 3.714 -43.033 1.00 87.75 202 LEU A O 1
ATOM 1569 N N . PRO A 1 203 ? 39.802 3.674 -40.929 1.00 86.19 203 PRO A N 1
ATOM 1570 C CA . PRO A 1 203 ? 41.008 3.082 -40.357 1.00 86.19 203 PRO A CA 1
ATOM 1571 C C . PRO A 1 203 ? 41.173 1.614 -40.791 1.00 86.19 203 PRO A C 1
ATOM 1573 O O . PRO A 1 203 ? 40.184 0.935 -41.057 1.00 86.19 203 PRO A O 1
ATOM 1576 N N . ASP A 1 204 ? 42.413 1.106 -40.841 1.00 82.00 204 ASP A N 1
ATOM 1577 C CA . ASP A 1 204 ? 42.703 -0.317 -41.095 1.00 82.00 204 ASP A CA 1
ATOM 1578 C C . ASP A 1 204 ? 43.534 -0.930 -39.946 1.00 82.00 204 ASP A C 1
ATOM 1580 O O . ASP A 1 204 ? 44.689 -0.529 -39.756 1.00 82.00 204 ASP A O 1
ATOM 1584 N N . PRO A 1 205 ? 42.975 -1.889 -39.174 1.00 78.12 205 PRO A N 1
ATOM 1585 C CA . PRO A 1 205 ? 41.580 -2.342 -39.221 1.00 78.12 205 PRO A CA 1
ATOM 1586 C C . PRO A 1 205 ? 40.605 -1.283 -38.661 1.00 78.12 205 PRO A C 1
ATOM 1588 O O . PRO A 1 205 ? 40.977 -0.533 -37.754 1.00 78.12 205 PRO A O 1
ATOM 1591 N N . PRO A 1 206 ? 39.355 -1.221 -39.159 1.00 77.31 206 PRO A N 1
ATOM 1592 C CA . PRO A 1 206 ? 38.361 -0.306 -38.619 1.00 77.31 206 PRO A CA 1
ATOM 1593 C C . PRO A 1 206 ? 37.861 -0.794 -37.256 1.00 77.31 206 PRO A C 1
ATOM 1595 O O . PRO A 1 206 ? 37.589 -1.983 -37.080 1.00 77.31 206 PRO A O 1
ATOM 1598 N N . TRP A 1 207 ? 37.724 0.123 -36.297 1.00 85.44 207 TRP A N 1
ATOM 1599 C CA . TRP A 1 207 ? 37.070 -0.169 -35.021 1.00 85.44 207 TRP A CA 1
ATOM 1600 C C . TRP A 1 207 ? 35.545 -0.062 -35.148 1.00 85.44 207 TRP A C 1
ATOM 1602 O O . TRP A 1 207 ? 35.017 0.597 -36.049 1.00 85.44 207 TRP A O 1
ATOM 1612 N N . SER A 1 208 ? 34.831 -0.728 -34.244 1.00 85.56 208 SER A N 1
ATOM 1613 C CA . SER A 1 208 ? 33.380 -0.912 -34.301 1.00 85.56 208 SER A CA 1
ATOM 1614 C C . SER A 1 208 ? 32.594 0.401 -34.261 1.00 85.56 208 SER A C 1
ATOM 1616 O O . SER A 1 208 ? 31.697 0.583 -35.087 1.00 85.56 208 SER A O 1
ATOM 1618 N N . SER A 1 209 ? 32.988 1.357 -33.411 1.00 88.19 209 SER A N 1
ATOM 1619 C CA . SER A 1 209 ? 32.287 2.646 -33.288 1.00 88.19 209 SER A CA 1
ATOM 1620 C C . SER A 1 209 ? 32.387 3.495 -34.557 1.00 88.19 209 SER A C 1
ATOM 1622 O O . SER A 1 209 ? 31.446 4.212 -34.900 1.00 88.19 209 SER A O 1
ATOM 1624 N N . TYR A 1 210 ? 33.488 3.360 -35.308 1.00 91.50 210 TYR A N 1
ATOM 1625 C CA . TYR A 1 210 ? 33.670 4.046 -36.584 1.00 91.50 210 TYR A CA 1
ATOM 1626 C C . TYR A 1 210 ? 32.690 3.525 -37.630 1.00 91.50 210 TYR A C 1
ATOM 1628 O O . TYR A 1 210 ? 32.011 4.304 -38.292 1.00 91.50 210 TYR A O 1
ATOM 1636 N N . LEU A 1 211 ? 32.603 2.197 -37.776 1.00 90.50 211 LEU A N 1
ATOM 1637 C CA . LEU A 1 211 ? 31.692 1.565 -38.734 1.00 90.50 211 LEU A CA 1
ATOM 1638 C C . LEU A 1 211 ? 30.231 1.836 -38.381 1.00 90.50 211 LEU A C 1
ATOM 1640 O O . LEU A 1 211 ? 29.423 2.071 -39.279 1.00 90.50 211 LEU A O 1
ATOM 1644 N N . LYS A 1 212 ? 29.905 1.865 -37.085 1.00 92.38 212 LYS A N 1
ATOM 1645 C CA . LYS A 1 212 ? 28.590 2.288 -36.609 1.00 92.38 212 LYS A CA 1
ATOM 1646 C C . LYS A 1 212 ? 28.272 3.718 -37.045 1.00 92.38 212 LYS A C 1
ATOM 1648 O O . LYS A 1 212 ? 27.199 3.956 -37.587 1.00 92.38 212 LYS A O 1
ATOM 1653 N N . GLU A 1 213 ? 29.194 4.663 -36.864 1.00 94.31 213 GLU A N 1
ATOM 1654 C CA . GLU A 1 213 ? 28.946 6.052 -37.266 1.00 94.31 213 GLU A CA 1
ATOM 1655 C C . GLU A 1 213 ? 28.834 6.205 -38.791 1.00 94.31 213 GLU A C 1
ATOM 1657 O O . GLU A 1 213 ? 28.013 6.992 -39.260 1.00 94.31 213 GLU A O 1
ATOM 1662 N N . VAL A 1 214 ? 29.586 5.419 -39.577 1.00 94.88 214 VAL A N 1
ATOM 1663 C CA . VAL A 1 214 ? 29.389 5.334 -41.036 1.00 94.88 214 VAL A CA 1
ATOM 1664 C C . VAL A 1 214 ? 27.967 4.864 -41.354 1.00 94.88 214 VAL A C 1
ATOM 1666 O O . VAL A 1 214 ? 27.291 5.490 -42.165 1.00 94.88 214 VAL A O 1
ATOM 1669 N N . PHE A 1 215 ? 27.489 3.803 -40.704 1.00 95.00 215 PHE A N 1
ATOM 1670 C CA . PHE A 1 215 ? 26.128 3.298 -40.892 1.00 95.00 215 PHE A CA 1
ATOM 1671 C C . PHE A 1 215 ? 25.061 4.344 -40.518 1.00 95.00 215 PHE A C 1
ATOM 1673 O O . PHE A 1 215 ? 24.194 4.653 -41.337 1.00 95.00 215 PHE A O 1
ATOM 1680 N N . ASP A 1 216 ? 25.149 4.938 -39.325 1.00 95.12 216 ASP A N 1
ATOM 1681 C CA . ASP A 1 216 ? 24.164 5.909 -38.831 1.00 95.12 216 ASP A CA 1
ATOM 1682 C C . ASP A 1 216 ? 24.145 7.191 -39.679 1.00 95.12 216 ASP A C 1
ATOM 1684 O O . ASP A 1 216 ? 23.079 7.727 -39.990 1.00 95.12 216 ASP A O 1
ATOM 1688 N N . SER A 1 217 ? 25.319 7.684 -40.090 1.00 95.56 217 SER A N 1
ATOM 1689 C CA . SER A 1 217 ? 25.435 8.856 -40.965 1.00 95.56 217 SER A CA 1
ATOM 1690 C C . SER A 1 217 ? 24.911 8.576 -42.375 1.00 95.56 217 SER A C 1
ATOM 1692 O O . SER A 1 217 ? 24.257 9.438 -42.962 1.00 95.56 217 SER A O 1
ATOM 1694 N N . ALA A 1 218 ? 25.149 7.374 -42.913 1.00 95.94 218 ALA A N 1
ATOM 1695 C CA . ALA A 1 218 ? 24.604 6.964 -44.203 1.00 95.94 218 ALA A CA 1
ATOM 1696 C C . ALA A 1 218 ? 23.069 6.920 -44.171 1.00 95.94 218 ALA A C 1
ATOM 1698 O O . ALA A 1 218 ? 22.426 7.439 -45.082 1.00 95.94 218 ALA A O 1
ATOM 1699 N N . LEU A 1 219 ? 22.477 6.368 -43.104 1.00 94.25 219 LEU A N 1
ATOM 1700 C CA . LEU A 1 219 ? 21.025 6.375 -42.909 1.00 94.25 219 LEU A CA 1
ATOM 1701 C C . LEU A 1 219 ? 20.458 7.794 -42.785 1.00 94.25 219 LEU A C 1
ATOM 1703 O O . LEU A 1 219 ? 19.445 8.093 -43.411 1.00 94.25 219 LEU A O 1
ATOM 1707 N N . ALA A 1 220 ? 21.113 8.676 -42.024 1.00 93.44 220 ALA A N 1
ATOM 1708 C CA . ALA A 1 220 ? 20.676 10.064 -41.854 1.00 93.44 220 ALA A CA 1
ATOM 1709 C C . ALA A 1 220 ? 20.721 10.886 -43.160 1.00 93.44 220 ALA A C 1
ATOM 1711 O O . ALA A 1 220 ? 19.991 11.864 -43.292 1.00 93.44 220 ALA A O 1
ATOM 1712 N N . LEU A 1 221 ? 21.567 10.490 -44.117 1.00 94.94 221 LEU A N 1
ATOM 1713 C CA . LEU A 1 221 ? 21.677 11.082 -45.457 1.00 94.94 221 LEU A CA 1
ATOM 1714 C C . LEU A 1 221 ? 20.856 10.341 -46.527 1.00 94.94 221 LEU A C 1
ATOM 1716 O O . LEU A 1 221 ? 20.985 10.655 -47.709 1.00 94.94 221 LEU A O 1
ATOM 1720 N N . SER A 1 222 ? 20.068 9.327 -46.152 1.00 94.62 222 SER A N 1
ATOM 1721 C CA . SER A 1 222 ? 19.343 8.457 -47.094 1.00 94.62 222 SER A CA 1
ATOM 1722 C C . SER A 1 222 ? 20.254 7.739 -48.112 1.00 94.62 222 SER A C 1
ATOM 1724 O O . SER A 1 222 ? 19.839 7.386 -49.218 1.00 94.62 222 SER A O 1
ATOM 1726 N N . ARG A 1 223 ? 21.518 7.481 -47.749 1.00 95.31 223 ARG A N 1
ATOM 1727 C CA . ARG A 1 223 ? 22.533 6.785 -48.563 1.00 95.31 223 ARG A CA 1
ATOM 1728 C C . ARG A 1 223 ? 22.552 5.287 -48.262 1.00 95.31 223 ARG A C 1
ATOM 1730 O O . ARG A 1 223 ? 23.503 4.732 -47.716 1.00 95.31 223 ARG A O 1
ATOM 1737 N N . TYR A 1 224 ? 21.464 4.619 -48.624 1.00 95.12 224 TYR A N 1
ATOM 1738 C CA . TYR A 1 224 ? 21.178 3.232 -48.235 1.00 95.12 224 TYR A CA 1
ATOM 1739 C C . TYR A 1 224 ? 22.179 2.180 -48.736 1.00 95.12 224 TYR A C 1
ATOM 1741 O O . TYR A 1 224 ? 22.403 1.167 -48.067 1.00 95.12 224 TYR A O 1
ATOM 1749 N N . ASP A 1 225 ? 22.800 2.411 -49.893 1.00 94.69 225 ASP A N 1
ATOM 1750 C CA . ASP A 1 225 ? 23.817 1.502 -50.433 1.00 94.69 225 ASP A CA 1
ATOM 1751 C C . ASP A 1 225 ? 25.119 1.591 -49.623 1.00 94.69 225 ASP A C 1
ATOM 1753 O O . ASP A 1 225 ? 25.719 0.564 -49.310 1.00 94.69 225 ASP A O 1
ATOM 1757 N N . ASP A 1 226 ? 25.501 2.796 -49.186 1.00 95.31 226 ASP A N 1
ATOM 1758 C CA . ASP A 1 226 ? 26.657 2.992 -48.307 1.00 95.31 226 ASP A CA 1
ATOM 1759 C C . ASP A 1 226 ? 26.398 2.424 -46.903 1.00 95.31 226 ASP A C 1
ATOM 1761 O O . ASP A 1 226 ? 27.286 1.808 -46.315 1.00 95.31 226 ASP A O 1
ATOM 1765 N N . ALA A 1 227 ? 25.168 2.550 -46.385 1.00 94.94 227 ALA A N 1
ATOM 1766 C CA . ALA A 1 227 ? 24.766 1.896 -45.136 1.00 94.94 227 ALA A CA 1
ATOM 1767 C C . ALA A 1 227 ? 24.891 0.365 -45.243 1.00 94.94 227 ALA A C 1
ATOM 1769 O O . ALA A 1 227 ? 25.387 -0.290 -44.326 1.00 94.94 227 ALA A O 1
ATOM 1770 N N . SER A 1 228 ? 24.500 -0.209 -46.385 1.00 94.56 228 SER A N 1
ATOM 1771 C CA . SER A 1 228 ? 24.650 -1.646 -46.649 1.00 94.56 228 SER A CA 1
ATOM 1772 C C . SER A 1 228 ? 26.126 -2.051 -46.721 1.00 94.56 228 SER A C 1
ATOM 1774 O O . SER A 1 228 ? 26.515 -3.046 -46.112 1.00 94.56 228 SER A O 1
ATOM 1776 N N . GLY A 1 229 ? 26.962 -1.246 -47.384 1.00 92.62 229 GLY A N 1
ATOM 1777 C CA . GLY A 1 229 ? 28.409 -1.465 -47.443 1.00 92.62 229 GLY A CA 1
ATOM 1778 C C . GLY A 1 229 ? 29.091 -1.384 -46.073 1.00 92.62 229 GLY A C 1
ATOM 1779 O O . GLY A 1 229 ? 30.011 -2.152 -45.794 1.00 92.62 229 GLY A O 1
ATOM 1780 N N . ALA A 1 230 ? 28.614 -0.514 -45.177 1.00 90.62 230 ALA A N 1
ATOM 1781 C CA . ALA A 1 230 ? 29.095 -0.457 -43.798 1.00 90.62 230 ALA A CA 1
ATOM 1782 C C . ALA A 1 230 ? 28.812 -1.766 -43.039 1.00 90.62 230 ALA A C 1
ATOM 1784 O O . ALA A 1 230 ? 29.684 -2.256 -42.320 1.00 90.62 230 ALA A O 1
ATOM 1785 N N . LEU A 1 231 ? 27.634 -2.369 -43.243 1.00 90.81 231 LEU A N 1
ATOM 1786 C CA . LEU A 1 231 ? 27.287 -3.671 -42.667 1.00 90.81 231 LEU A CA 1
ATOM 1787 C C . LEU A 1 231 ? 28.134 -4.815 -43.240 1.00 90.81 231 LEU A C 1
ATOM 1789 O O . LEU A 1 231 ? 28.538 -5.694 -42.483 1.00 90.81 231 LEU A O 1
ATOM 1793 N N . ASP A 1 232 ? 28.453 -4.791 -44.537 1.00 90.75 232 ASP A N 1
ATOM 1794 C CA . ASP A 1 232 ? 29.349 -5.780 -45.156 1.00 90.75 232 ASP A CA 1
ATOM 1795 C C . ASP A 1 232 ? 30.760 -5.720 -44.543 1.00 90.75 232 ASP A C 1
ATOM 1797 O O . ASP A 1 232 ? 31.377 -6.750 -44.260 1.00 90.75 232 ASP A O 1
ATOM 1801 N N . LEU A 1 233 ? 31.265 -4.510 -44.277 1.00 86.00 233 LEU A N 1
ATOM 1802 C CA . LEU A 1 233 ? 32.536 -4.312 -43.575 1.00 86.00 233 LEU A CA 1
ATOM 1803 C C . LEU A 1 233 ? 32.460 -4.778 -42.118 1.00 86.00 233 LEU A C 1
ATOM 1805 O O . LEU A 1 233 ? 33.411 -5.388 -41.625 1.00 86.00 233 LEU A O 1
ATOM 1809 N N . PHE A 1 234 ? 31.336 -4.523 -41.443 1.00 84.38 234 PHE A N 1
ATOM 1810 C CA . PHE A 1 234 ? 31.083 -4.998 -40.082 1.00 84.38 234 PHE A CA 1
ATOM 1811 C C . PHE A 1 234 ? 31.124 -6.532 -40.026 1.00 84.38 234 PHE A C 1
ATOM 1813 O O . PHE A 1 234 ? 31.811 -7.109 -39.186 1.00 84.38 234 PHE A O 1
ATOM 1820 N N . GLU A 1 235 ? 30.471 -7.203 -40.976 1.00 86.75 235 GLU A N 1
ATOM 1821 C CA . GLU A 1 235 ? 30.494 -8.659 -41.125 1.00 86.75 235 GLU A CA 1
ATOM 1822 C C . GLU A 1 235 ? 31.908 -9.186 -41.398 1.00 86.75 235 GLU A C 1
ATOM 1824 O O . GLU A 1 235 ? 32.362 -10.125 -40.750 1.00 86.75 235 GLU A O 1
ATOM 1829 N N . GLN A 1 236 ? 32.647 -8.563 -42.318 1.00 84.75 236 GLN A N 1
ATOM 1830 C CA . GLN A 1 236 ? 33.984 -9.024 -42.692 1.00 84.75 236 GLN A CA 1
ATOM 1831 C C . GLN A 1 236 ? 35.014 -8.858 -41.565 1.00 84.75 236 GLN A C 1
ATOM 1833 O O . GLN A 1 236 ? 35.897 -9.704 -41.407 1.00 84.75 236 GLN A O 1
ATOM 1838 N N . LYS A 1 237 ? 34.963 -7.736 -40.839 1.00 76.44 237 LYS A N 1
ATOM 1839 C CA . LYS A 1 237 ? 36.031 -7.314 -39.917 1.00 76.44 237 LYS A CA 1
ATOM 1840 C C . LYS A 1 237 ? 35.726 -7.613 -38.451 1.00 76.44 237 LYS A C 1
ATOM 1842 O O . LYS A 1 237 ? 36.667 -7.767 -37.680 1.00 76.44 237 LYS A O 1
ATOM 1847 N N . LEU A 1 238 ? 34.449 -7.685 -38.072 1.00 68.94 238 LEU A N 1
ATOM 1848 C CA . LEU A 1 238 ? 34.008 -7.778 -36.675 1.00 68.94 238 LEU A CA 1
ATOM 1849 C C . LEU A 1 238 ? 33.161 -9.022 -36.384 1.00 68.94 238 LEU A C 1
ATOM 1851 O O . LEU A 1 238 ? 32.673 -9.168 -35.262 1.00 68.94 238 LEU A O 1
ATOM 1855 N N . ARG A 1 239 ? 32.995 -9.941 -37.350 1.00 72.50 239 ARG A N 1
ATOM 1856 C CA . ARG A 1 239 ? 32.370 -11.244 -37.092 1.00 72.50 239 ARG A CA 1
ATOM 1857 C C . ARG A 1 239 ? 33.143 -11.967 -35.993 1.00 72.50 239 ARG A C 1
ATOM 1859 O O . ARG A 1 239 ? 34.283 -12.389 -36.172 1.00 72.50 239 ARG A O 1
ATOM 1866 N N . ASN A 1 240 ? 32.477 -12.130 -34.860 1.00 63.28 240 ASN A N 1
ATOM 1867 C CA . ASN A 1 240 ? 32.935 -12.944 -33.751 1.00 63.28 240 ASN A CA 1
ATOM 1868 C C . ASN A 1 240 ? 32.262 -14.319 -33.871 1.00 63.28 240 ASN A C 1
ATOM 1870 O O . ASN A 1 240 ? 31.039 -14.407 -33.796 1.00 63.28 240 ASN A O 1
ATOM 1874 N N . GLU A 1 241 ? 33.033 -15.393 -34.065 1.00 58.69 241 GLU A N 1
ATOM 1875 C CA . GLU A 1 241 ? 32.508 -16.758 -34.289 1.00 58.69 241 GLU A CA 1
ATOM 1876 C C . GLU A 1 241 ? 31.727 -17.340 -33.088 1.00 58.69 241 GLU A C 1
ATOM 1878 O O . GLU A 1 241 ? 31.181 -18.438 -33.173 1.00 58.69 241 GLU A O 1
ATOM 1883 N N . ILE A 1 242 ? 31.665 -16.616 -31.965 1.00 65.12 242 ILE A N 1
ATOM 1884 C CA . ILE A 1 242 ? 31.077 -17.064 -30.696 1.00 65.12 242 ILE A CA 1
ATOM 1885 C C . ILE A 1 242 ? 29.614 -16.595 -30.516 1.00 65.12 242 ILE A C 1
ATOM 1887 O O . ILE A 1 242 ? 28.906 -17.172 -29.693 1.00 65.12 242 ILE A O 1
ATOM 1891 N N . ASP A 1 243 ? 29.122 -15.596 -31.269 1.00 73.12 243 ASP A N 1
ATOM 1892 C CA . ASP A 1 243 ? 27.735 -15.097 -31.151 1.00 73.12 243 ASP A CA 1
ATOM 1893 C C . ASP A 1 243 ? 26.769 -15.858 -32.091 1.00 73.12 243 ASP A C 1
ATOM 1895 O O . ASP A 1 243 ? 26.762 -15.609 -33.300 1.00 73.12 243 ASP A O 1
ATOM 1899 N N . PRO A 1 244 ? 25.911 -16.762 -31.568 1.00 74.50 244 PRO A N 1
ATOM 1900 C CA . PRO A 1 244 ? 25.052 -17.621 -32.384 1.00 74.50 244 PRO A CA 1
ATOM 1901 C C . PRO A 1 244 ? 23.915 -16.869 -33.093 1.00 74.50 244 PRO A C 1
ATOM 1903 O O . PRO A 1 244 ? 23.242 -17.460 -33.938 1.00 74.50 244 PRO A O 1
ATOM 1906 N N . VAL A 1 245 ? 23.671 -15.595 -32.755 1.00 84.44 245 VAL A N 1
ATOM 1907 C CA . VAL A 1 245 ? 22.607 -14.767 -33.351 1.00 84.44 245 VAL A CA 1
ATOM 1908 C C . VAL A 1 245 ? 23.143 -13.547 -34.109 1.00 84.44 245 VAL A C 1
ATOM 1910 O O . VAL A 1 245 ? 22.355 -12.710 -34.553 1.00 84.44 245 VAL A O 1
ATOM 1913 N N . PHE A 1 246 ? 24.462 -13.453 -34.313 1.00 85.00 246 PHE A N 1
ATOM 1914 C CA . PHE A 1 246 ? 25.102 -12.345 -35.032 1.00 85.00 246 PHE A CA 1
ATOM 1915 C C . PHE A 1 246 ? 24.517 -12.142 -36.437 1.00 85.00 246 PHE A C 1
ATOM 1917 O O . PHE A 1 246 ? 24.119 -11.035 -36.800 1.00 85.00 246 PHE A O 1
ATOM 1924 N N . ASP A 1 247 ? 24.373 -13.228 -37.199 1.00 85.75 247 ASP A N 1
ATOM 1925 C CA . ASP A 1 247 ? 23.836 -13.180 -38.564 1.00 85.75 247 ASP A CA 1
ATOM 1926 C C . ASP A 1 247 ? 22.370 -12.711 -38.587 1.00 85.75 247 ASP A C 1
ATOM 1928 O O . ASP A 1 247 ? 21.952 -11.991 -39.495 1.00 85.75 247 ASP A O 1
ATOM 1932 N N . ALA A 1 248 ? 21.586 -13.058 -37.559 1.00 89.12 248 ALA A N 1
ATOM 1933 C CA . ALA A 1 248 ? 20.208 -12.592 -37.423 1.00 89.12 248 ALA A CA 1
ATOM 1934 C C . ALA A 1 248 ? 20.146 -11.084 -37.137 1.00 89.12 248 ALA A C 1
ATOM 1936 O O . ALA A 1 248 ? 19.342 -10.381 -37.747 1.00 89.12 248 ALA A O 1
ATOM 1937 N N . ARG A 1 249 ? 21.024 -10.571 -36.264 1.00 90.06 249 ARG A N 1
ATOM 1938 C CA . ARG A 1 249 ? 21.148 -9.131 -35.977 1.00 90.06 249 ARG A CA 1
ATOM 1939 C C . ARG A 1 249 ? 21.521 -8.338 -37.227 1.00 90.06 249 ARG A C 1
ATOM 1941 O O . ARG A 1 249 ? 20.905 -7.316 -37.521 1.00 90.06 249 ARG A O 1
ATOM 1948 N N . LEU A 1 250 ? 22.474 -8.843 -38.008 1.00 90.12 250 LEU A N 1
ATOM 1949 C CA . LEU A 1 250 ? 22.878 -8.204 -39.256 1.00 90.12 250 LEU A CA 1
ATOM 1950 C C . LEU A 1 250 ? 21.744 -8.208 -40.291 1.00 90.12 250 LEU A C 1
ATOM 1952 O O . LEU A 1 250 ? 21.479 -7.191 -40.928 1.00 90.12 250 LEU A O 1
ATOM 1956 N N . ALA A 1 251 ? 21.031 -9.329 -40.428 1.00 92.06 251 ALA A N 1
ATOM 1957 C CA . ALA A 1 251 ? 19.877 -9.432 -41.318 1.00 92.06 251 ALA A CA 1
ATOM 1958 C C . ALA A 1 251 ? 18.738 -8.474 -40.923 1.00 92.06 251 ALA A C 1
ATOM 1960 O O . ALA A 1 251 ? 18.080 -7.912 -41.799 1.00 92.06 251 ALA A O 1
ATOM 1961 N N . ILE A 1 252 ? 18.539 -8.235 -39.624 1.00 94.44 252 ILE A N 1
ATOM 1962 C CA . ILE A 1 252 ? 17.604 -7.222 -39.118 1.00 94.44 252 ILE A CA 1
ATOM 1963 C C . ILE A 1 252 ? 18.051 -5.815 -39.524 1.00 94.44 252 ILE A C 1
ATOM 1965 O O . ILE A 1 252 ? 17.232 -5.073 -40.059 1.00 94.44 252 ILE A O 1
ATOM 1969 N N . LEU A 1 253 ? 19.328 -5.447 -39.347 1.00 94.56 253 LEU A N 1
ATOM 1970 C CA . LEU A 1 253 ? 19.825 -4.131 -39.784 1.00 94.56 253 LEU A CA 1
ATOM 1971 C C . LEU A 1 253 ? 19.677 -3.939 -41.299 1.00 94.56 253 LEU A C 1
ATOM 1973 O O . LEU A 1 253 ? 19.295 -2.861 -41.748 1.00 94.56 253 LEU A O 1
ATOM 1977 N N . ARG A 1 254 ? 19.897 -4.989 -42.098 1.00 95.56 254 ARG A N 1
ATOM 1978 C CA . ARG A 1 254 ? 19.657 -4.948 -43.550 1.00 95.56 254 ARG A CA 1
ATOM 1979 C C . ARG A 1 254 ? 18.175 -4.733 -43.877 1.00 95.56 254 ARG A C 1
ATOM 1981 O O . ARG A 1 254 ? 17.851 -3.897 -44.713 1.00 95.56 254 ARG A O 1
ATOM 1988 N N . ALA A 1 255 ? 17.263 -5.429 -43.198 1.00 95.81 255 ALA A N 1
ATOM 1989 C CA . ALA A 1 255 ? 15.825 -5.200 -43.362 1.00 95.81 255 ALA A CA 1
ATOM 1990 C C . ALA A 1 255 ? 15.396 -3.798 -42.885 1.00 95.81 255 ALA A C 1
ATOM 1992 O O . ALA A 1 255 ? 14.486 -3.207 -43.464 1.00 95.81 255 ALA A O 1
ATOM 1993 N N . TYR A 1 256 ? 16.076 -3.243 -41.879 1.00 96.00 256 TYR A N 1
ATOM 1994 C CA . TYR A 1 256 ? 15.865 -1.876 -41.416 1.00 96.00 256 TYR A CA 1
ATOM 1995 C C . TYR A 1 256 ? 16.290 -0.839 -42.466 1.00 96.00 256 TYR A C 1
ATOM 1997 O O . TYR A 1 256 ? 15.520 0.079 -42.740 1.00 96.00 256 TYR A O 1
ATOM 2005 N N . ILE A 1 257 ? 17.437 -1.023 -43.137 1.00 96.06 257 ILE A N 1
ATOM 2006 C CA . ILE A 1 257 ? 17.824 -0.201 -44.301 1.00 96.06 257 ILE A CA 1
ATOM 2007 C C . ILE A 1 257 ? 16.703 -0.208 -45.351 1.00 96.06 257 ILE A C 1
ATOM 2009 O O . ILE A 1 257 ? 16.318 0.851 -45.843 1.00 96.06 257 ILE A O 1
ATOM 2013 N N . GLU A 1 258 ? 16.150 -1.381 -45.681 1.00 96.19 258 GLU A N 1
ATOM 2014 C CA . GLU A 1 258 ? 15.058 -1.481 -46.659 1.00 96.19 258 GLU A CA 1
ATOM 2015 C C . GLU A 1 258 ? 13.765 -0.795 -46.182 1.00 96.19 258 GLU A C 1
ATOM 2017 O O . GLU A 1 258 ? 13.068 -0.200 -47.002 1.00 96.19 258 GLU A O 1
ATOM 2022 N N . LEU A 1 259 ? 13.451 -0.818 -44.879 1.00 95.00 259 LEU A N 1
ATOM 2023 C CA . LEU A 1 259 ? 12.333 -0.042 -44.326 1.00 95.00 259 LEU A CA 1
ATOM 2024 C C . LEU A 1 259 ? 12.554 1.458 -44.548 1.00 95.00 259 LEU A C 1
ATOM 2026 O O . LEU A 1 259 ? 11.667 2.131 -45.070 1.00 95.00 259 LEU A O 1
ATOM 2030 N N . ARG A 1 260 ? 13.735 1.980 -44.194 1.00 94.31 260 ARG A N 1
ATOM 2031 C CA . ARG A 1 260 ? 14.062 3.404 -44.380 1.00 94.31 260 ARG A CA 1
ATOM 2032 C C . ARG A 1 260 ? 14.000 3.797 -45.858 1.00 94.31 260 ARG A C 1
ATOM 2034 O O . ARG A 1 260 ? 13.333 4.768 -46.203 1.00 94.31 260 ARG A O 1
ATOM 2041 N N . ARG A 1 261 ? 14.571 2.969 -46.739 1.00 94.38 261 ARG A N 1
ATOM 2042 C CA . ARG A 1 261 ? 14.508 3.155 -48.197 1.00 94.38 261 ARG A CA 1
ATOM 2043 C C . ARG A 1 261 ? 13.065 3.171 -48.718 1.00 94.38 261 ARG A C 1
ATOM 2045 O O . ARG A 1 261 ? 12.741 3.959 -49.605 1.00 94.38 261 ARG A O 1
ATOM 2052 N N . ALA A 1 262 ? 12.184 2.344 -48.156 1.00 92.81 262 ALA A N 1
ATOM 2053 C CA . ALA A 1 262 ? 10.774 2.341 -48.526 1.00 92.81 262 ALA A CA 1
ATOM 2054 C C . ALA A 1 262 ? 10.029 3.608 -48.094 1.00 92.81 262 ALA A C 1
ATOM 2056 O O . ALA A 1 262 ? 9.217 4.123 -48.863 1.00 92.81 262 ALA A O 1
ATOM 2057 N N . LEU A 1 263 ? 10.322 4.122 -46.896 1.00 90.06 263 LEU A N 1
ATOM 2058 C CA . LEU A 1 263 ? 9.727 5.357 -46.379 1.00 90.06 263 LEU A CA 1
ATOM 2059 C C . LEU A 1 263 ? 10.148 6.598 -47.193 1.00 90.06 263 LEU A C 1
ATOM 2061 O O . LEU A 1 263 ? 9.352 7.523 -47.330 1.00 90.06 263 LEU A O 1
ATOM 2065 N N . ASP A 1 264 ? 11.331 6.570 -47.813 1.00 87.56 264 ASP A N 1
ATOM 2066 C CA . ASP A 1 264 ? 11.871 7.642 -48.669 1.00 87.56 264 ASP A CA 1
ATOM 2067 C C . ASP A 1 264 ? 11.468 7.559 -50.160 1.00 87.56 264 ASP A C 1
ATOM 2069 O O . ASP A 1 264 ? 11.960 8.347 -50.967 1.00 87.56 264 ASP A O 1
ATOM 2073 N N . ALA A 1 265 ? 10.542 6.657 -50.523 1.00 81.50 265 ALA A N 1
ATOM 2074 C CA . ALA A 1 265 ? 9.948 6.461 -51.860 1.00 81.50 265 ALA A CA 1
ATOM 2075 C C . ALA A 1 265 ? 10.531 5.359 -52.783 1.00 81.50 265 ALA A C 1
ATOM 2077 O O . ALA A 1 265 ? 10.356 5.440 -54.002 1.00 81.50 265 ALA A O 1
ATOM 2078 N N . ASP A 1 266 ? 11.098 4.267 -52.246 1.00 85.94 266 ASP A N 1
ATOM 2079 C CA . ASP A 1 266 ? 11.230 2.978 -52.971 1.00 85.94 266 ASP A CA 1
ATOM 2080 C C . ASP A 1 266 ? 10.290 1.900 -52.390 1.00 85.94 266 ASP A C 1
ATOM 2082 O O . ASP A 1 266 ? 10.709 1.075 -51.573 1.00 85.94 266 ASP A O 1
ATOM 2086 N N . PRO A 1 267 ? 9.021 1.818 -52.826 1.00 74.81 267 PRO A N 1
ATOM 2087 C CA . PRO A 1 267 ? 8.087 0.808 -52.323 1.00 74.81 267 PRO A CA 1
ATOM 2088 C C . PRO A 1 267 ? 8.559 -0.642 -52.534 1.00 74.81 267 PRO A C 1
ATOM 2090 O O . PRO A 1 267 ? 8.155 -1.540 -51.794 1.00 74.81 267 PRO A O 1
ATOM 2093 N N . GLY A 1 268 ? 9.430 -0.892 -53.522 1.00 87.12 268 GLY A N 1
ATOM 2094 C CA . GLY A 1 268 ? 10.000 -2.217 -53.775 1.00 87.12 268 GLY A CA 1
ATOM 2095 C C . GLY A 1 268 ? 10.957 -2.679 -52.672 1.00 87.12 268 GLY A C 1
ATOM 2096 O O . GLY A 1 268 ? 11.114 -3.886 -52.469 1.00 87.12 268 GLY A O 1
ATOM 2097 N N . ALA A 1 269 ? 11.552 -1.741 -51.930 1.00 92.56 269 ALA A N 1
ATOM 2098 C CA . ALA A 1 269 ? 12.386 -2.027 -50.767 1.00 92.56 269 ALA A CA 1
ATOM 2099 C C . ALA A 1 269 ? 11.601 -2.723 -49.658 1.00 92.56 269 ALA A C 1
ATOM 2101 O O . ALA A 1 269 ? 12.068 -3.727 -49.119 1.00 92.56 269 ALA A O 1
ATOM 2102 N N . ALA A 1 270 ? 10.365 -2.290 -49.393 1.00 91.44 270 ALA A N 1
ATOM 2103 C CA . ALA A 1 270 ? 9.557 -2.874 -48.327 1.00 91.44 270 ALA A CA 1
ATOM 2104 C C . ALA A 1 270 ? 9.299 -4.374 -48.549 1.00 91.44 270 ALA A C 1
ATOM 2106 O O . ALA A 1 270 ? 9.351 -5.155 -47.604 1.00 91.44 270 ALA A O 1
ATOM 2107 N N . VAL A 1 271 ? 9.112 -4.805 -49.803 1.00 93.62 271 VAL A N 1
ATOM 2108 C CA . VAL A 1 271 ? 8.932 -6.226 -50.155 1.00 93.62 271 VAL A CA 1
ATOM 2109 C C . VAL A 1 271 ? 10.211 -7.035 -49.905 1.00 93.62 271 VAL A C 1
ATOM 2111 O O . VAL A 1 271 ? 10.147 -8.133 -49.348 1.00 93.62 271 VAL A O 1
ATOM 2114 N N . ARG A 1 272 ? 11.384 -6.499 -50.277 1.00 94.06 272 ARG A N 1
ATOM 2115 C CA . ARG A 1 272 ? 12.683 -7.154 -50.027 1.00 94.06 272 ARG A CA 1
ATOM 2116 C C . ARG A 1 272 ? 12.971 -7.261 -48.532 1.00 94.06 272 ARG A C 1
ATOM 2118 O O . ARG A 1 272 ? 13.305 -8.344 -48.050 1.00 94.06 272 ARG A O 1
ATOM 2125 N N . GLY A 1 273 ? 12.787 -6.158 -47.806 1.00 94.19 273 GLY A N 1
ATOM 2126 C CA . GLY A 1 273 ? 12.938 -6.104 -46.355 1.00 94.19 273 GLY A CA 1
ATOM 2127 C C . GLY A 1 273 ? 12.010 -7.096 -45.658 1.00 94.19 273 GLY A C 1
ATOM 2128 O O . GLY A 1 273 ? 12.464 -7.865 -44.810 1.00 94.19 273 GLY A O 1
ATOM 2129 N N . LEU A 1 274 ? 10.734 -7.144 -46.065 1.00 95.06 274 LEU A N 1
ATOM 2130 C CA . LEU A 1 274 ? 9.731 -8.045 -45.494 1.00 95.06 274 LEU A CA 1
ATOM 2131 C C . LEU A 1 274 ? 10.121 -9.517 -45.679 1.00 95.06 274 LEU A C 1
ATOM 2133 O O . LEU A 1 274 ? 10.058 -10.296 -44.726 1.00 95.06 274 LEU A O 1
ATOM 2137 N N . ALA A 1 275 ? 10.578 -9.904 -46.873 1.00 94.31 275 ALA A N 1
ATOM 2138 C CA . ALA A 1 275 ? 11.051 -11.263 -47.138 1.00 94.31 275 ALA A CA 1
ATOM 2139 C C . ALA A 1 275 ? 12.287 -11.628 -46.288 1.00 94.31 275 ALA A C 1
ATOM 2141 O O . ALA A 1 275 ? 12.366 -12.735 -45.738 1.00 94.31 275 ALA A O 1
ATOM 2142 N N . GLY A 1 276 ? 13.225 -10.685 -46.142 1.00 92.94 276 GLY A N 1
ATOM 2143 C CA . GLY A 1 276 ? 14.425 -10.843 -45.321 1.00 92.94 276 GLY A CA 1
ATOM 2144 C C . GLY A 1 276 ? 14.090 -11.075 -43.848 1.00 92.94 276 GLY A C 1
ATOM 2145 O O . GLY A 1 276 ? 14.447 -12.113 -43.288 1.00 92.94 276 GLY A O 1
ATOM 2146 N N . VAL A 1 277 ? 13.331 -10.165 -43.234 1.00 94.56 277 VAL A N 1
ATOM 2147 C CA . VAL A 1 277 ? 12.982 -10.268 -41.809 1.00 94.56 277 VAL A CA 1
ATOM 2148 C C . VAL A 1 277 ? 12.052 -11.451 -41.517 1.00 94.56 277 VAL A C 1
ATOM 2150 O O . VAL A 1 277 ? 12.192 -12.093 -40.482 1.00 94.56 277 VAL A O 1
ATOM 2153 N N . THR A 1 278 ? 11.177 -11.843 -42.452 1.00 93.81 278 THR A N 1
ATOM 2154 C CA . THR A 1 278 ? 10.348 -13.057 -42.308 1.00 93.81 278 THR A CA 1
ATOM 2155 C C . THR A 1 278 ? 11.210 -14.317 -42.185 1.00 93.81 278 THR A C 1
ATOM 2157 O O . THR A 1 278 ? 10.904 -15.220 -41.402 1.00 93.81 278 THR A O 1
ATOM 2160 N N . THR A 1 279 ? 12.320 -14.377 -42.925 1.00 92.31 279 THR A N 1
ATOM 2161 C CA . THR A 1 279 ? 13.289 -15.476 -42.813 1.00 92.31 279 THR A CA 1
ATOM 2162 C C . THR A 1 279 ? 13.981 -15.460 -41.451 1.00 92.31 279 THR A C 1
ATOM 2164 O O . THR A 1 279 ? 14.135 -16.514 -40.837 1.00 92.31 279 THR A O 1
ATOM 2167 N N . VAL A 1 280 ? 14.323 -14.273 -40.941 1.00 91.12 280 VAL A N 1
ATOM 2168 C CA . VAL A 1 280 ? 14.889 -14.115 -39.594 1.00 91.12 280 VAL A CA 1
ATOM 2169 C C . VAL A 1 280 ? 13.915 -14.603 -38.521 1.00 91.12 280 VAL A C 1
ATOM 2171 O O . VAL A 1 280 ? 14.304 -15.442 -37.714 1.00 91.12 280 VAL A O 1
ATOM 2174 N N . CYS A 1 281 ? 12.646 -14.175 -38.540 1.00 88.25 281 CYS A N 1
ATOM 2175 C CA . CYS A 1 281 ? 11.632 -14.635 -37.581 1.00 88.25 281 CYS A CA 1
ATOM 2176 C C . CYS A 1 281 ? 11.519 -16.171 -37.561 1.00 88.25 281 CYS A C 1
ATOM 2178 O O . CYS A 1 281 ? 11.485 -16.788 -36.494 1.00 88.25 281 CYS A O 1
ATOM 2180 N N . ARG A 1 282 ? 11.527 -16.808 -38.742 1.00 87.38 282 ARG A N 1
ATOM 2181 C CA . ARG A 1 282 ? 11.491 -18.273 -38.862 1.00 87.38 282 ARG A CA 1
ATOM 2182 C C . ARG A 1 282 ? 12.734 -18.936 -38.267 1.00 87.38 282 ARG A C 1
ATOM 2184 O O . ARG A 1 282 ? 12.606 -19.947 -37.590 1.00 87.38 282 ARG A O 1
ATOM 2191 N N . ASN A 1 283 ? 13.916 -18.376 -38.507 1.00 86.38 283 ASN A N 1
ATOM 2192 C CA . ASN A 1 283 ? 15.178 -18.939 -38.022 1.00 86.38 283 ASN A CA 1
ATOM 2193 C C . ASN A 1 283 ? 15.384 -18.727 -36.516 1.00 86.38 283 ASN A C 1
ATOM 2195 O O . ASN A 1 283 ? 16.019 -19.552 -35.868 1.00 86.38 283 ASN A O 1
ATOM 2199 N N . LEU A 1 284 ? 14.845 -17.640 -35.957 1.00 85.12 284 LEU A N 1
ATOM 2200 C CA . LEU A 1 284 ? 14.877 -17.364 -34.519 1.00 85.12 284 LEU A CA 1
ATOM 2201 C C . LEU A 1 284 ? 13.859 -18.198 -33.731 1.00 85.12 284 LEU A C 1
ATOM 2203 O O . LEU A 1 284 ? 13.990 -18.339 -32.515 1.00 85.12 284 LEU A O 1
ATOM 2207 N N . SER A 1 285 ? 12.857 -18.768 -34.403 1.00 78.50 285 SER A N 1
ATOM 2208 C CA . SER A 1 285 ? 11.849 -19.613 -33.765 1.00 78.50 285 SER A CA 1
ATOM 2209 C C . SER A 1 285 ? 12.507 -20.826 -33.090 1.00 78.50 285 SER A C 1
ATOM 2211 O O . SER A 1 285 ? 13.078 -21.687 -33.754 1.00 78.50 285 SER A O 1
ATOM 2213 N N . GLY A 1 286 ? 12.415 -20.907 -31.758 1.00 71.44 286 GLY A N 1
ATOM 2214 C CA . GLY A 1 286 ? 12.978 -22.009 -30.965 1.00 71.44 286 GLY A CA 1
ATOM 2215 C C . GLY A 1 286 ? 14.448 -21.847 -30.558 1.00 71.44 286 GLY A C 1
ATOM 2216 O O . GLY A 1 286 ? 14.994 -22.743 -29.911 1.00 71.44 286 GLY A O 1
ATOM 2217 N N . VAL A 1 287 ? 15.090 -20.720 -30.881 1.00 78.25 287 VAL A N 1
ATOM 2218 C CA . VAL A 1 287 ? 16.427 -20.388 -30.369 1.00 78.25 287 VAL A CA 1
ATOM 2219 C C . VAL A 1 287 ? 16.298 -19.894 -28.926 1.00 78.25 287 VAL A C 1
ATOM 2221 O O . VAL A 1 287 ? 15.631 -18.898 -28.655 1.00 78.25 287 VAL A O 1
ATOM 2224 N N . ALA A 1 288 ? 16.925 -20.599 -27.982 1.00 70.62 288 ALA A N 1
ATOM 2225 C CA . ALA A 1 288 ? 16.879 -20.231 -26.568 1.00 70.62 288 ALA A CA 1
ATOM 2226 C C . ALA A 1 288 ? 17.523 -18.854 -26.323 1.00 70.62 288 ALA A C 1
ATOM 2228 O O . ALA A 1 288 ? 18.610 -18.592 -26.840 1.00 70.62 288 ALA A O 1
ATOM 2229 N N . ARG A 1 289 ? 16.903 -18.019 -25.472 1.00 69.00 289 ARG A N 1
ATOM 2230 C CA . ARG A 1 289 ? 17.401 -16.685 -25.074 1.00 69.00 289 ARG A CA 1
ATOM 2231 C C . ARG A 1 289 ? 17.449 -15.643 -26.204 1.00 69.00 289 ARG A C 1
ATOM 2233 O O . ARG A 1 289 ? 18.233 -14.697 -26.136 1.00 69.00 289 ARG A O 1
ATOM 2240 N N . ALA A 1 290 ? 16.647 -15.821 -27.255 1.00 76.94 290 ALA A N 1
ATOM 2241 C CA . ALA A 1 290 ? 16.531 -14.885 -28.377 1.00 76.94 290 ALA A CA 1
ATOM 2242 C C . ALA A 1 290 ? 15.213 -14.082 -28.362 1.00 76.94 290 ALA A C 1
ATOM 2244 O O . ALA A 1 290 ? 14.833 -13.509 -29.382 1.00 76.94 290 ALA A O 1
ATOM 2245 N N . GLU A 1 291 ? 14.500 -14.027 -27.231 1.00 76.88 291 GLU A N 1
ATOM 2246 C CA . GLU A 1 291 ? 13.139 -13.478 -27.138 1.00 76.88 291 GLU A CA 1
ATOM 2247 C C . GLU A 1 291 ? 13.082 -11.991 -27.520 1.00 76.88 291 GLU A C 1
ATOM 2249 O O . GLU A 1 291 ? 12.221 -11.587 -28.302 1.00 76.88 291 GLU A O 1
ATOM 2254 N N . ASN A 1 292 ? 14.045 -11.191 -27.051 1.00 80.94 292 ASN A N 1
ATOM 2255 C CA . ASN A 1 292 ? 14.137 -9.766 -27.393 1.00 80.94 292 ASN A CA 1
ATOM 2256 C C . ASN A 1 292 ? 14.408 -9.558 -28.888 1.00 80.94 292 ASN A C 1
ATOM 2258 O O . ASN A 1 292 ? 13.815 -8.687 -29.519 1.00 80.94 292 ASN A O 1
ATOM 2262 N N . LEU A 1 293 ? 15.263 -10.396 -29.480 1.00 86.00 293 LEU A N 1
ATOM 2263 C CA . LEU A 1 293 ? 15.586 -10.313 -30.904 1.00 86.00 293 LEU A CA 1
ATOM 2264 C C . LEU A 1 293 ? 14.399 -10.743 -31.776 1.00 86.00 293 LEU A C 1
ATOM 2266 O O . LEU A 1 293 ? 14.159 -10.158 -32.830 1.00 86.00 293 LEU A O 1
ATOM 2270 N N . HIS A 1 294 ? 13.631 -11.735 -31.321 1.00 87.00 294 HIS A N 1
ATOM 2271 C CA . HIS A 1 294 ? 12.393 -12.156 -31.968 1.00 87.00 294 HIS A CA 1
ATOM 2272 C C . HIS A 1 294 ? 11.329 -11.051 -31.928 1.00 87.00 294 HIS A C 1
ATOM 2274 O O . HIS A 1 294 ? 10.691 -10.781 -32.946 1.00 87.00 294 HIS A O 1
ATOM 2280 N N . LEU A 1 295 ? 11.163 -10.381 -30.781 1.00 87.75 295 LEU A N 1
ATOM 2281 C CA . LEU A 1 295 ? 10.254 -9.242 -30.643 1.00 87.75 295 LEU A CA 1
ATOM 2282 C C . LEU A 1 295 ? 10.650 -8.098 -31.584 1.00 87.75 295 LEU A C 1
ATOM 2284 O O . LEU A 1 295 ? 9.803 -7.590 -32.316 1.00 87.75 295 LEU A O 1
ATOM 2288 N N . LEU A 1 296 ? 11.936 -7.748 -31.616 1.00 90.12 296 LEU A N 1
ATOM 2289 C CA . LEU A 1 296 ? 12.480 -6.713 -32.493 1.00 90.12 296 LEU A CA 1
ATOM 2290 C C . LEU A 1 296 ? 12.239 -7.051 -33.975 1.00 90.12 296 LEU A C 1
ATOM 2292 O O . LEU A 1 296 ? 11.718 -6.227 -34.730 1.00 90.12 296 LEU A O 1
ATOM 2296 N N . ALA A 1 297 ? 12.526 -8.289 -34.390 1.00 92.06 297 ALA A N 1
ATOM 2297 C CA . ALA A 1 297 ? 12.251 -8.755 -35.749 1.00 92.06 297 ALA A CA 1
ATOM 2298 C C . ALA A 1 297 ? 10.750 -8.702 -36.091 1.00 92.06 297 ALA A C 1
ATOM 2300 O O . ALA A 1 297 ? 10.389 -8.302 -37.198 1.00 92.06 297 ALA A O 1
ATOM 2301 N N . ALA A 1 298 ? 9.866 -9.049 -35.149 1.00 91.50 298 ALA A N 1
ATOM 2302 C CA . ALA A 1 298 ? 8.419 -8.967 -35.338 1.00 91.50 298 ALA A CA 1
ATOM 2303 C C . ALA A 1 298 ? 7.921 -7.514 -35.468 1.00 91.50 298 ALA A C 1
ATOM 2305 O O . ALA A 1 298 ? 7.087 -7.244 -36.332 1.00 91.50 298 ALA A O 1
ATOM 2306 N N . LYS A 1 299 ? 8.458 -6.568 -34.681 1.00 92.38 299 LYS A N 1
ATOM 2307 C CA . LYS A 1 299 ? 8.169 -5.125 -34.812 1.00 92.38 299 LYS A CA 1
ATOM 2308 C C . LYS A 1 299 ? 8.592 -4.598 -36.191 1.00 92.38 299 LYS A C 1
ATOM 2310 O O . LYS A 1 299 ? 7.796 -3.962 -36.882 1.00 92.38 299 LYS A O 1
ATOM 2315 N N . LEU A 1 300 ? 9.800 -4.943 -36.648 1.00 94.31 300 LEU A N 1
ATOM 2316 C CA . LEU A 1 300 ? 10.287 -4.565 -37.980 1.00 94.31 300 LEU A CA 1
ATOM 2317 C C . LEU A 1 300 ? 9.439 -5.180 -39.104 1.00 94.31 300 LEU A C 1
ATOM 2319 O O . LEU A 1 300 ? 9.076 -4.493 -40.062 1.00 94.31 300 LEU A O 1
ATOM 2323 N N . ARG A 1 301 ? 9.082 -6.464 -38.973 1.00 94.69 301 ARG A N 1
ATOM 2324 C CA . ARG A 1 301 ? 8.190 -7.163 -39.908 1.00 94.69 301 ARG A CA 1
ATOM 2325 C C . ARG A 1 301 ? 6.827 -6.481 -39.990 1.00 94.69 301 ARG A C 1
ATOM 2327 O O . ARG A 1 301 ? 6.321 -6.299 -41.094 1.00 94.69 301 ARG A O 1
ATOM 2334 N N . LEU A 1 302 ? 6.269 -6.055 -38.856 1.00 94.56 302 LEU A N 1
ATOM 2335 C CA . LEU A 1 302 ? 5.011 -5.314 -38.800 1.00 94.56 302 LEU A CA 1
ATOM 2336 C C . LEU A 1 302 ? 5.106 -3.978 -39.549 1.00 94.56 302 LEU A C 1
ATOM 2338 O O . LEU A 1 302 ? 4.226 -3.674 -40.350 1.00 94.56 302 LEU A O 1
ATOM 2342 N N . ALA A 1 303 ? 6.171 -3.202 -39.331 1.00 93.75 303 ALA A N 1
ATOM 2343 C CA . ALA A 1 303 ? 6.368 -1.920 -40.007 1.00 93.75 303 ALA A CA 1
ATOM 2344 C C . ALA A 1 303 ? 6.471 -2.077 -41.534 1.00 93.75 303 ALA A C 1
ATOM 2346 O O . ALA A 1 303 ? 5.789 -1.379 -42.283 1.00 93.75 303 ALA A O 1
ATOM 2347 N N . LEU A 1 304 ? 7.252 -3.052 -42.007 1.00 94.75 304 LEU A N 1
ATOM 2348 C CA . LEU A 1 304 ? 7.365 -3.377 -43.434 1.00 94.75 304 LEU A CA 1
ATOM 2349 C C . LEU A 1 304 ? 6.039 -3.896 -44.022 1.00 94.75 304 LEU A C 1
ATOM 2351 O O . LEU A 1 304 ? 5.660 -3.529 -45.138 1.00 94.75 304 LEU A O 1
ATOM 2355 N N . ALA A 1 305 ? 5.299 -4.716 -43.272 1.00 94.44 305 ALA A N 1
ATOM 2356 C CA . ALA A 1 305 ? 3.976 -5.196 -43.666 1.00 94.44 305 ALA A CA 1
ATOM 2357 C C . ALA A 1 305 ? 2.952 -4.049 -43.762 1.00 94.44 305 ALA A C 1
ATOM 2359 O O . ALA A 1 305 ? 2.136 -4.027 -44.681 1.00 94.44 305 ALA A O 1
ATOM 2360 N N . ALA A 1 306 ? 3.036 -3.051 -42.878 1.00 93.00 306 ALA A N 1
ATOM 2361 C CA . ALA A 1 306 ? 2.191 -1.860 -42.928 1.00 93.00 306 ALA A CA 1
ATOM 2362 C C . ALA A 1 306 ? 2.461 -1.006 -44.177 1.00 93.00 306 ALA A C 1
ATOM 2364 O O . ALA A 1 306 ? 1.513 -0.528 -44.797 1.00 93.00 306 ALA A O 1
ATOM 2365 N N . VAL A 1 307 ? 3.728 -0.865 -44.588 1.00 91.62 307 VAL A N 1
ATOM 2366 C CA . VAL A 1 307 ? 4.102 -0.149 -45.823 1.00 91.62 307 VAL A CA 1
ATOM 2367 C C . VAL A 1 307 ? 3.642 -0.903 -47.077 1.00 91.62 307 VAL A C 1
ATOM 2369 O O . VAL A 1 307 ? 3.168 -0.288 -48.029 1.00 91.62 307 VAL A O 1
ATOM 2372 N N . THR A 1 308 ? 3.759 -2.233 -47.090 1.00 91.56 308 THR A N 1
ATOM 2373 C CA . THR A 1 308 ? 3.352 -3.068 -48.240 1.00 91.56 308 THR A CA 1
ATOM 2374 C C . THR A 1 308 ? 1.847 -3.331 -48.316 1.00 91.56 308 THR A C 1
ATOM 2376 O O . THR A 1 308 ? 1.348 -3.680 -49.386 1.00 91.56 308 THR A O 1
ATOM 2379 N N . GLY A 1 309 ? 1.117 -3.180 -47.207 1.00 89.62 309 GLY A N 1
ATOM 2380 C CA . GLY A 1 309 ? -0.293 -3.557 -47.102 1.00 89.62 309 GLY A CA 1
ATOM 2381 C C . GLY A 1 309 ? -0.531 -5.072 -47.043 1.00 89.62 309 GLY A C 1
ATOM 2382 O O . GLY A 1 309 ? -1.645 -5.518 -47.322 1.00 89.62 309 GLY A O 1
ATOM 2383 N N . ASP A 1 310 ? 0.486 -5.873 -46.704 1.00 93.12 310 ASP A N 1
ATOM 2384 C CA . ASP A 1 310 ? 0.366 -7.332 -46.594 1.00 93.12 310 ASP A CA 1
ATOM 2385 C C . ASP A 1 310 ? -0.390 -7.743 -45.318 1.00 93.12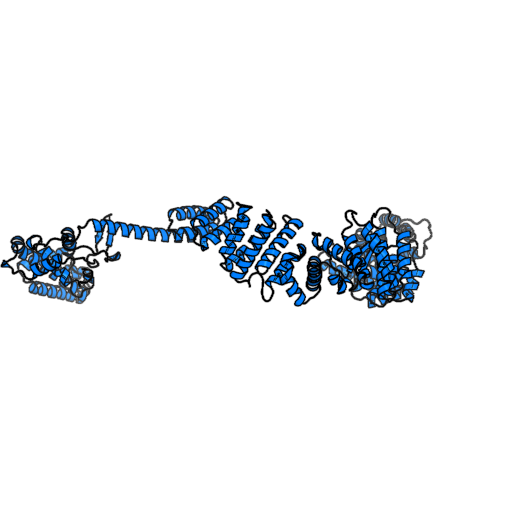 310 ASP A C 1
ATOM 2387 O O . ASP A 1 310 ? 0.171 -7.814 -44.221 1.00 93.12 310 ASP A O 1
ATOM 2391 N N . ALA A 1 311 ? -1.682 -8.042 -45.471 1.00 92.31 311 ALA A N 1
ATOM 2392 C CA . ALA A 1 311 ? -2.572 -8.406 -44.371 1.00 92.31 311 ALA A CA 1
ATOM 2393 C C . ALA A 1 311 ? -2.148 -9.682 -43.621 1.00 92.31 311 ALA A C 1
ATOM 2395 O O . ALA A 1 311 ? -2.375 -9.776 -42.413 1.00 92.31 311 ALA A O 1
ATOM 2396 N N . GLU A 1 312 ? -1.535 -10.660 -44.298 1.00 94.00 312 GLU A N 1
ATOM 2397 C CA . GLU A 1 312 ? -1.103 -11.898 -43.641 1.00 94.00 312 GLU A CA 1
ATOM 2398 C C . GLU A 1 312 ? 0.086 -11.628 -42.716 1.00 94.00 312 GLU A C 1
ATOM 2400 O O . GLU A 1 312 ? 0.039 -11.981 -41.535 1.00 94.00 312 GLU A O 1
ATOM 2405 N N . SER A 1 313 ? 1.105 -10.919 -43.212 1.00 93.81 313 SER A N 1
ATOM 2406 C CA . SER A 1 313 ? 2.259 -10.525 -42.397 1.00 93.81 313 SER A CA 1
ATOM 2407 C C . SER A 1 313 ? 1.899 -9.541 -41.286 1.00 93.81 313 SER A C 1
ATOM 2409 O O . SER A 1 313 ? 2.493 -9.627 -40.209 1.00 93.81 313 SER A O 1
ATOM 2411 N N . LEU A 1 314 ? 0.928 -8.643 -41.499 1.00 94.19 314 LEU A N 1
ATOM 2412 C CA . LEU A 1 314 ? 0.389 -7.785 -40.440 1.00 94.19 314 LEU A CA 1
ATOM 2413 C C . LEU A 1 314 ? -0.185 -8.624 -39.296 1.00 94.19 314 LEU A C 1
ATOM 2415 O O . LEU A 1 314 ? 0.215 -8.443 -38.145 1.00 94.19 314 LEU A O 1
ATOM 2419 N N . ARG A 1 315 ? -1.072 -9.573 -39.622 1.00 94.69 315 ARG A N 1
ATOM 2420 C CA . ARG A 1 315 ? -1.691 -10.471 -38.642 1.00 94.69 315 ARG A CA 1
ATOM 2421 C C . ARG A 1 315 ? -0.633 -11.270 -37.890 1.00 94.69 315 ARG A C 1
ATOM 2423 O O . ARG A 1 315 ? -0.576 -11.196 -36.672 1.00 94.69 315 ARG A O 1
ATOM 2430 N N . GLU A 1 316 ? 0.234 -11.992 -38.600 1.00 92.94 316 GLU A N 1
ATOM 2431 C CA . GLU A 1 316 ? 1.254 -12.838 -37.968 1.00 92.94 316 GLU A CA 1
ATOM 2432 C C . GLU A 1 316 ? 2.199 -12.052 -37.055 1.00 92.94 316 GLU A C 1
ATOM 2434 O O . GLU A 1 316 ? 2.524 -12.512 -35.959 1.00 92.94 316 GLU A O 1
ATOM 2439 N N . SER A 1 317 ? 2.629 -10.864 -37.486 1.00 92.62 317 SER A N 1
ATOM 2440 C CA . SER A 1 317 ? 3.550 -10.034 -36.704 1.00 92.62 317 SER A CA 1
ATOM 2441 C C . SER A 1 317 ? 2.869 -9.476 -35.459 1.00 92.62 317 SER A C 1
ATOM 2443 O O . SER A 1 317 ? 3.430 -9.561 -34.369 1.00 92.62 317 SER A O 1
ATOM 2445 N N . ALA A 1 318 ? 1.642 -8.964 -35.590 1.00 92.69 318 ALA A N 1
ATOM 2446 C CA . ALA A 1 318 ? 0.888 -8.445 -34.457 1.00 92.69 318 ALA A CA 1
ATOM 2447 C C . ALA A 1 318 ? 0.528 -9.551 -33.449 1.00 92.69 318 ALA A C 1
ATOM 2449 O O . ALA A 1 318 ? 0.753 -9.369 -32.253 1.00 92.69 318 ALA A O 1
ATOM 2450 N N . THR A 1 319 ? 0.078 -10.726 -33.906 1.00 92.25 319 THR A N 1
ATOM 2451 C CA . THR A 1 319 ? -0.153 -11.896 -33.040 1.00 92.25 319 THR A CA 1
ATOM 2452 C C . THR A 1 319 ? 1.134 -12.316 -32.323 1.00 92.25 319 THR A C 1
ATOM 2454 O O . THR A 1 319 ? 1.110 -12.583 -31.122 1.00 92.25 319 THR A O 1
ATOM 2457 N N . SER A 1 320 ? 2.273 -12.335 -33.027 1.00 89.06 320 SER A N 1
ATOM 2458 C CA . SER A 1 320 ? 3.577 -12.649 -32.434 1.00 89.06 320 SER A CA 1
ATOM 2459 C C . SER A 1 320 ? 3.971 -11.647 -31.347 1.00 89.06 320 SER A C 1
ATOM 2461 O O . SER A 1 320 ? 4.382 -12.058 -30.265 1.00 89.06 320 SER A O 1
ATOM 2463 N N . ILE A 1 321 ? 3.833 -10.344 -31.613 1.00 89.50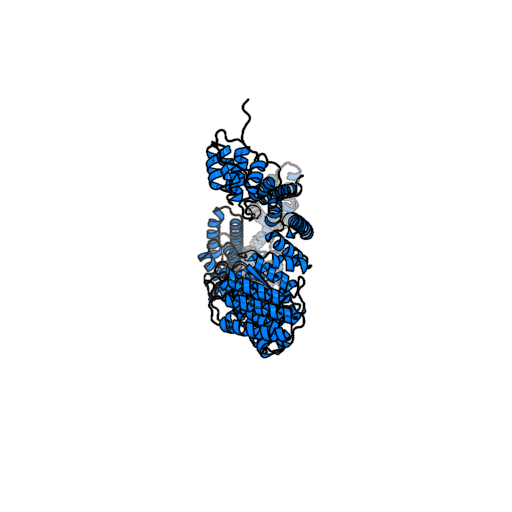 321 ILE A N 1
ATOM 2464 C CA . ILE A 1 321 ? 4.127 -9.283 -30.640 1.00 89.50 321 ILE A CA 1
ATOM 2465 C C . ILE A 1 321 ? 3.236 -9.442 -29.408 1.00 89.50 321 ILE A C 1
ATOM 2467 O O . ILE A 1 321 ? 3.750 -9.464 -28.293 1.00 89.50 321 ILE A O 1
ATOM 2471 N N . LEU A 1 322 ? 1.922 -9.616 -29.591 1.00 89.94 322 LEU A N 1
ATOM 2472 C CA . LEU A 1 322 ? 0.988 -9.839 -28.485 1.00 89.94 322 LEU A CA 1
ATOM 2473 C C . LEU A 1 322 ? 1.354 -11.083 -27.676 1.00 89.94 322 LEU A C 1
ATOM 2475 O O . LEU A 1 322 ? 1.356 -11.028 -26.449 1.00 89.94 322 LEU A O 1
ATOM 2479 N N . GLY A 1 323 ? 1.685 -12.186 -28.349 1.00 87.50 323 GLY A N 1
ATOM 2480 C CA . GLY A 1 323 ? 2.108 -13.430 -27.712 1.00 87.50 323 GLY A CA 1
ATOM 2481 C C . GLY A 1 323 ? 3.340 -13.235 -26.834 1.00 87.50 323 GLY A C 1
ATOM 2482 O O . GLY A 1 323 ? 3.340 -13.675 -25.688 1.00 87.50 323 GLY A O 1
ATOM 2483 N N . THR A 1 324 ? 4.354 -12.522 -27.331 1.00 84.56 324 THR A N 1
ATOM 2484 C CA . THR A 1 324 ? 5.544 -12.190 -26.542 1.00 84.56 324 THR A CA 1
ATOM 2485 C C . THR A 1 324 ? 5.193 -11.248 -25.391 1.00 84.56 324 THR A C 1
ATOM 2487 O O . THR A 1 324 ? 5.426 -11.603 -24.242 1.00 84.56 324 THR A O 1
ATOM 2490 N N . VAL A 1 325 ? 4.559 -10.102 -25.653 1.00 85.19 325 VAL A N 1
ATOM 2491 C CA . VAL A 1 325 ? 4.252 -9.072 -24.639 1.00 85.19 325 VAL A CA 1
ATOM 2492 C C . VAL A 1 325 ? 3.353 -9.592 -23.506 1.00 85.19 325 VAL A C 1
ATOM 2494 O O . VAL A 1 325 ? 3.503 -9.157 -22.365 1.00 85.19 325 VAL A O 1
ATOM 2497 N N . TRP A 1 326 ? 2.440 -10.530 -23.785 1.00 87.00 326 TRP A N 1
ATOM 2498 C CA . TRP A 1 326 ? 1.609 -11.168 -22.753 1.00 87.00 326 TRP A CA 1
ATOM 2499 C C . TRP A 1 326 ? 2.325 -12.293 -22.000 1.00 87.00 326 TRP A C 1
ATOM 2501 O O . TRP A 1 326 ? 1.873 -12.663 -20.916 1.00 87.00 326 TRP A O 1
ATOM 2511 N N . ALA A 1 327 ? 3.396 -12.854 -22.562 1.00 80.25 327 ALA A N 1
ATOM 2512 C CA . ALA A 1 327 ? 4.155 -13.939 -21.952 1.00 80.25 327 ALA A CA 1
ATOM 2513 C C . ALA A 1 327 ? 5.344 -13.455 -21.106 1.00 80.25 327 ALA A C 1
ATOM 2515 O O . ALA A 1 327 ? 5.764 -14.185 -20.209 1.00 80.25 327 ALA A O 1
ATOM 2516 N N . VAL A 1 328 ? 5.901 -12.266 -21.373 1.00 72.44 328 VAL A N 1
ATOM 2517 C CA . VAL A 1 328 ? 7.098 -11.783 -20.663 1.00 72.44 328 VAL A CA 1
ATOM 2518 C C . VAL A 1 328 ? 6.754 -11.333 -19.231 1.00 72.44 328 VAL A C 1
ATOM 2520 O O . VAL A 1 328 ? 5.772 -10.628 -18.994 1.00 72.44 328 VAL A O 1
ATOM 2523 N N . GLU A 1 329 ? 7.570 -11.766 -18.262 1.00 63.53 329 GLU A N 1
ATOM 2524 C CA . GLU A 1 329 ? 7.470 -11.402 -16.832 1.00 63.53 329 GLU A CA 1
ATOM 2525 C C . GLU A 1 329 ? 8.263 -10.131 -16.461 1.00 63.53 329 GLU A C 1
ATOM 2527 O O . GLU A 1 329 ? 8.169 -9.605 -15.351 1.00 63.53 329 GLU A O 1
ATOM 2532 N N . ASP A 1 330 ? 9.067 -9.642 -17.391 1.00 59.84 330 ASP A N 1
ATOM 2533 C CA . ASP A 1 330 ? 9.586 -8.284 -17.453 1.00 59.84 330 ASP A CA 1
ATOM 2534 C C . ASP A 1 330 ? 8.652 -7.470 -18.344 1.00 59.84 330 ASP A C 1
ATOM 2536 O O . ASP A 1 330 ? 8.138 -7.998 -19.323 1.00 59.84 330 ASP A O 1
ATOM 2540 N N . ALA A 1 331 ? 8.429 -6.196 -18.034 1.00 57.47 331 ALA A N 1
ATOM 2541 C CA . ALA A 1 331 ? 7.974 -5.265 -19.054 1.00 57.47 331 ALA A CA 1
ATOM 2542 C C . ALA A 1 331 ? 9.220 -4.926 -19.888 1.00 57.47 331 ALA A C 1
ATOM 2544 O O . ALA A 1 331 ? 9.996 -4.075 -19.443 1.00 57.47 331 ALA A O 1
ATOM 2545 N N . PRO A 1 332 ? 9.501 -5.593 -21.034 1.00 51.59 332 PRO A N 1
ATOM 2546 C CA . PRO A 1 332 ? 10.456 -5.018 -21.961 1.00 51.59 332 PRO A CA 1
ATOM 2547 C C . PRO A 1 332 ? 9.928 -3.637 -22.336 1.00 51.59 332 PRO A C 1
ATOM 2549 O O . PRO A 1 332 ? 8.727 -3.372 -22.218 1.00 51.59 332 PRO A O 1
ATOM 2552 N N . ASP A 1 333 ? 10.820 -2.775 -22.800 1.00 57.94 333 ASP A N 1
ATOM 2553 C CA . ASP A 1 333 ? 10.423 -1.585 -23.531 1.00 57.94 333 ASP A CA 1
ATOM 2554 C C . ASP A 1 333 ? 9.548 -2.035 -24.719 1.00 57.94 333 ASP A C 1
ATOM 2556 O O . ASP A 1 333 ? 10.008 -2.473 -25.779 1.00 57.94 333 ASP A O 1
ATOM 2560 N N . TYR A 1 334 ? 8.237 -2.094 -24.476 1.00 68.69 334 TYR A N 1
ATOM 2561 C CA . TYR A 1 334 ? 7.267 -2.640 -25.414 1.00 68.69 334 TYR A CA 1
ATOM 2562 C C . TYR A 1 334 ? 6.942 -1.606 -26.488 1.00 68.69 334 TYR A C 1
ATOM 2564 O O . TYR A 1 334 ? 6.071 -1.872 -27.319 1.00 68.69 334 TYR A O 1
ATOM 2572 N N . SER A 1 335 ? 7.652 -0.465 -26.488 1.00 71.38 335 SER A N 1
ATOM 2573 C CA . SER A 1 335 ? 7.560 0.575 -27.496 1.00 71.38 335 SER A CA 1
ATOM 2574 C C . SER A 1 335 ? 7.517 -0.063 -28.888 1.00 71.38 335 SER A C 1
ATOM 2576 O O . SER A 1 335 ? 8.473 -0.716 -29.320 1.00 71.38 335 SER A O 1
ATOM 2578 N N . PRO A 1 336 ? 6.385 0.046 -29.600 1.00 70.25 336 PRO A N 1
ATOM 2579 C CA . PRO A 1 336 ? 6.234 -0.545 -30.921 1.00 70.25 336 PRO A CA 1
ATOM 2580 C C . PRO A 1 336 ? 6.921 0.300 -32.002 1.00 70.25 336 PRO A C 1
ATOM 2582 O O . PRO A 1 336 ? 7.029 -0.155 -33.138 1.00 70.25 336 PRO A O 1
ATOM 2585 N N . GLY A 1 337 ? 7.360 1.519 -31.663 1.00 78.06 337 GLY A N 1
ATOM 2586 C CA . GLY A 1 337 ? 7.994 2.454 -32.590 1.00 78.06 337 GLY A CA 1
ATOM 2587 C C . GLY A 1 337 ? 9.515 2.405 -32.592 1.00 78.06 337 GLY A C 1
ATOM 2588 O O . GLY A 1 337 ? 10.115 2.850 -33.560 1.00 78.06 337 GLY A O 1
ATOM 2589 N N . TYR A 1 338 ? 10.143 1.852 -31.556 1.00 85.94 338 TYR A N 1
ATOM 2590 C CA . TYR A 1 338 ? 11.590 1.927 -31.394 1.00 85.94 338 TYR A CA 1
ATOM 2591 C C . TYR A 1 338 ? 12.156 0.727 -30.627 1.00 85.94 338 TYR A C 1
ATOM 2593 O O . TYR A 1 338 ? 11.467 0.142 -29.789 1.00 85.94 338 TYR A O 1
ATOM 2601 N N . ASP A 1 339 ? 13.405 0.356 -30.911 1.00 88.31 339 ASP A N 1
ATOM 2602 C CA . ASP A 1 339 ? 14.168 -0.609 -30.116 1.00 88.31 339 ASP A CA 1
ATOM 2603 C C . ASP A 1 339 ? 15.683 -0.353 -30.180 1.00 88.31 339 ASP A C 1
ATOM 2605 O O . ASP A 1 339 ? 16.196 0.261 -31.121 1.00 88.31 339 ASP A O 1
ATOM 2609 N N . LEU A 1 340 ? 16.403 -0.894 -29.195 1.00 89.25 340 LEU A N 1
ATOM 2610 C CA . LEU A 1 340 ? 17.864 -0.887 -29.137 1.00 89.25 340 LEU A CA 1
ATOM 2611 C C . LEU A 1 340 ? 18.404 -2.293 -29.397 1.00 89.25 340 LEU A C 1
ATOM 2613 O O . LEU A 1 340 ? 18.052 -3.250 -28.707 1.00 89.25 340 LEU A O 1
ATOM 2617 N N . MET A 1 341 ? 19.319 -2.424 -30.357 1.00 89.62 341 MET A N 1
ATOM 2618 C CA . MET A 1 341 ? 19.919 -3.708 -30.713 1.00 89.62 341 MET A CA 1
ATOM 2619 C C . MET A 1 341 ? 21.433 -3.696 -30.563 1.00 89.62 341 MET A C 1
ATOM 2621 O O . MET A 1 341 ? 22.137 -2.981 -31.269 1.00 89.62 341 MET A O 1
ATOM 2625 N N . GLN A 1 342 ? 21.954 -4.566 -29.703 1.00 87.25 342 GLN A N 1
ATOM 2626 C CA . GLN A 1 342 ? 23.394 -4.771 -29.592 1.00 87.25 342 GLN A CA 1
ATOM 2627 C C . GLN A 1 342 ? 23.919 -5.658 -30.731 1.00 87.25 342 GLN A C 1
ATOM 2629 O O . GLN A 1 342 ? 23.382 -6.744 -30.960 1.00 87.25 342 GLN A O 1
ATOM 2634 N N . VAL A 1 343 ? 24.988 -5.226 -31.405 1.00 85.06 343 VAL A N 1
ATOM 2635 C CA . VAL A 1 343 ? 25.725 -5.991 -32.423 1.00 85.06 343 VAL A CA 1
ATOM 2636 C C . VAL A 1 343 ? 27.224 -5.837 -32.159 1.00 85.06 343 VAL A C 1
ATOM 2638 O O . VAL A 1 343 ? 27.792 -4.761 -32.330 1.00 85.06 343 VAL A O 1
ATOM 2641 N N . GLY A 1 344 ? 27.872 -6.916 -31.710 1.00 80.62 344 GLY A N 1
ATOM 2642 C CA . GLY A 1 344 ? 29.224 -6.822 -31.152 1.00 80.62 344 GLY A CA 1
ATOM 2643 C C . GLY A 1 344 ? 29.244 -5.924 -29.908 1.00 80.62 344 GLY A C 1
ATOM 2644 O O . GLY A 1 344 ? 28.404 -6.080 -29.019 1.00 80.62 344 GLY A O 1
ATOM 2645 N N . ASP A 1 345 ? 30.170 -4.967 -29.873 1.00 82.06 345 ASP A N 1
ATOM 2646 C CA . ASP A 1 345 ? 30.304 -3.990 -28.782 1.00 82.06 345 ASP A CA 1
ATOM 2647 C C . ASP A 1 345 ? 29.447 -2.724 -28.992 1.00 82.06 345 ASP A C 1
ATOM 2649 O O . ASP A 1 345 ? 29.419 -1.840 -28.139 1.00 82.06 345 ASP A O 1
ATOM 2653 N N . GLU A 1 346 ? 28.712 -2.637 -30.107 1.00 87.69 346 GLU A N 1
ATOM 2654 C CA . GLU A 1 346 ? 27.953 -1.446 -30.497 1.00 87.69 346 GLU A CA 1
ATOM 2655 C C . GLU A 1 346 ? 26.447 -1.628 -30.308 1.00 87.69 346 GLU A C 1
ATOM 2657 O O . GLU A 1 346 ? 25.905 -2.718 -30.490 1.00 87.69 346 GLU A O 1
ATOM 2662 N N . THR A 1 347 ? 25.748 -0.536 -29.988 1.00 90.62 347 THR A N 1
ATOM 2663 C CA . THR A 1 347 ? 24.283 -0.519 -29.841 1.00 90.62 347 THR A CA 1
ATOM 2664 C C . THR A 1 347 ? 23.638 0.300 -30.950 1.00 90.62 347 THR A C 1
ATOM 2666 O O . THR A 1 347 ? 23.865 1.502 -31.043 1.00 90.62 347 THR A O 1
ATOM 2669 N N . PHE A 1 348 ? 22.822 -0.337 -31.781 1.00 90.38 348 PHE A N 1
ATOM 2670 C CA . PHE A 1 348 ? 22.110 0.276 -32.897 1.00 90.38 348 PHE A CA 1
ATOM 2671 C C . PHE A 1 348 ? 20.693 0.683 -32.500 1.00 90.38 348 PHE A C 1
ATOM 2673 O O . PHE A 1 348 ? 19.991 -0.058 -31.813 1.00 90.38 348 PHE A O 1
ATOM 2680 N N . GLU A 1 349 ? 20.279 1.848 -32.983 1.00 90.31 349 GLU A N 1
ATOM 2681 C CA . GLU A 1 349 ? 18.943 2.404 -32.793 1.00 90.31 349 GLU A CA 1
ATOM 2682 C C . GLU A 1 349 ? 18.064 2.022 -33.991 1.00 90.31 349 GLU A C 1
ATOM 2684 O O . GLU A 1 349 ? 18.404 2.323 -35.141 1.00 90.31 349 GLU A O 1
ATOM 2689 N N . VAL A 1 350 ? 16.948 1.333 -33.740 1.00 90.56 350 VAL A N 1
ATOM 2690 C CA . VAL A 1 350 ? 16.043 0.854 -34.793 1.00 90.56 350 VAL A CA 1
ATOM 2691 C C . VAL A 1 350 ? 14.674 1.507 -34.624 1.00 90.56 350 VAL A C 1
ATOM 2693 O O . VAL A 1 350 ? 13.911 1.148 -33.733 1.00 90.56 350 VAL A O 1
ATOM 2696 N N . ASP A 1 351 ? 14.364 2.465 -35.496 1.00 90.19 351 ASP A N 1
ATOM 2697 C CA . ASP A 1 351 ? 13.100 3.209 -35.504 1.00 90.19 351 ASP A CA 1
ATOM 2698 C C . ASP A 1 351 ? 12.125 2.616 -36.533 1.00 90.19 351 ASP A C 1
ATOM 2700 O O . ASP A 1 351 ? 12.298 2.750 -37.747 1.00 90.19 351 ASP A O 1
ATOM 2704 N N . PHE A 1 352 ? 11.081 1.948 -36.050 1.00 88.56 352 PHE A N 1
ATOM 2705 C CA . PHE A 1 352 ? 10.070 1.294 -36.882 1.00 88.56 352 PHE A CA 1
ATOM 2706 C C . PHE A 1 352 ? 9.037 2.271 -37.466 1.00 88.56 352 PHE A C 1
ATOM 2708 O O . PHE A 1 352 ? 8.184 1.861 -38.262 1.00 88.56 352 PHE A O 1
ATOM 2715 N N . GLY A 1 353 ? 9.084 3.551 -37.084 1.00 85.62 353 GLY A N 1
ATOM 2716 C CA . GLY A 1 353 ? 8.097 4.553 -37.463 1.00 85.62 353 GLY A CA 1
ATOM 2717 C C . GLY A 1 353 ? 6.693 4.227 -36.943 1.00 85.62 353 GLY A C 1
ATOM 2718 O O . GLY A 1 353 ? 6.504 3.443 -36.019 1.00 85.62 353 GLY A O 1
ATOM 2719 N N . VAL A 1 354 ? 5.662 4.815 -37.555 1.00 84.12 354 VAL A N 1
ATOM 2720 C CA . VAL A 1 354 ? 4.256 4.689 -37.111 1.00 84.12 354 VAL A CA 1
ATOM 2721 C C . VAL A 1 354 ? 3.507 3.494 -37.720 1.00 84.12 354 VAL A C 1
ATOM 2723 O O . VAL A 1 354 ? 2.278 3.457 -37.699 1.00 84.12 354 VAL A O 1
ATOM 2726 N N . GLY A 1 355 ? 4.216 2.497 -38.264 1.00 82.94 355 GLY A N 1
ATOM 2727 C CA . GLY A 1 355 ? 3.598 1.353 -38.957 1.00 82.94 355 GLY A CA 1
ATOM 2728 C C . GLY A 1 355 ? 2.609 0.561 -38.090 1.00 82.94 355 GLY A C 1
ATOM 2729 O O . GLY A 1 355 ? 1.583 0.093 -38.576 1.00 82.94 355 GLY A O 1
ATOM 2730 N N . TYR A 1 356 ? 2.855 0.494 -36.782 1.00 86.25 356 TYR A N 1
ATOM 2731 C CA . TYR A 1 356 ? 1.968 -0.147 -35.807 1.00 86.25 356 TYR A CA 1
ATOM 2732 C C . TYR A 1 356 ? 0.624 0.586 -35.600 1.00 86.25 356 TYR A C 1
ATOM 2734 O O . TYR A 1 356 ? -0.324 -0.018 -35.097 1.00 86.25 356 TYR A O 1
ATOM 2742 N N . GLN A 1 357 ? 0.520 1.866 -35.988 1.00 88.50 357 GLN A N 1
ATOM 2743 C CA . GLN A 1 357 ? -0.711 2.667 -35.902 1.00 88.50 357 GLN A CA 1
ATOM 2744 C C . GLN A 1 357 ? -1.629 2.476 -37.116 1.00 88.50 357 GLN A C 1
ATOM 2746 O O . GLN A 1 357 ? -2.736 3.016 -37.142 1.00 88.50 357 GLN A O 1
ATOM 2751 N N . ALA A 1 358 ? -1.189 1.739 -38.143 1.00 87.81 358 ALA A N 1
ATOM 2752 C CA . ALA A 1 358 ? -1.983 1.539 -39.344 1.00 87.81 358 ALA A CA 1
ATOM 2753 C C . ALA A 1 358 ? -3.319 0.845 -38.995 1.00 87.81 358 ALA A C 1
ATOM 2755 O O . ALA A 1 358 ? -3.304 -0.251 -38.427 1.00 87.81 358 ALA A O 1
ATOM 2756 N N . PRO A 1 359 ? -4.487 1.403 -39.383 1.00 89.94 359 PRO A N 1
ATOM 2757 C CA . PRO A 1 359 ? -5.791 0.791 -39.095 1.00 89.94 359 PRO A CA 1
ATOM 2758 C C . PRO A 1 359 ? -5.926 -0.647 -39.620 1.00 89.94 359 PRO A C 1
ATOM 2760 O O . PRO A 1 359 ? -6.667 -1.458 -39.066 1.00 89.94 359 PRO A O 1
ATOM 2763 N N . ALA A 1 360 ? -5.167 -0.974 -40.671 1.00 92.00 360 ALA A N 1
ATOM 2764 C CA . ALA A 1 360 ? -5.080 -2.310 -41.244 1.00 92.00 360 ALA A CA 1
ATOM 2765 C C . ALA A 1 360 ? -4.548 -3.366 -40.257 1.00 92.00 360 ALA A C 1
ATOM 2767 O O . ALA A 1 360 ? -4.925 -4.527 -40.382 1.00 92.00 360 ALA A O 1
ATOM 2768 N N . VAL A 1 361 ? -3.729 -2.985 -39.266 1.00 92.81 361 VAL A N 1
ATOM 2769 C CA . VAL A 1 361 ? -3.208 -3.911 -38.245 1.00 92.81 361 VAL A CA 1
ATOM 2770 C C . VAL A 1 361 ? -4.363 -4.491 -37.430 1.00 92.81 361 VAL A C 1
ATOM 2772 O O . VAL A 1 361 ? -4.523 -5.706 -37.366 1.00 92.81 361 VAL A O 1
ATOM 2775 N N . VAL A 1 362 ? -5.220 -3.629 -36.870 1.00 92.44 362 VAL A N 1
ATOM 2776 C CA . VAL A 1 362 ? -6.395 -4.058 -36.093 1.00 92.44 362 VAL A CA 1
ATOM 2777 C C . VAL A 1 362 ? -7.361 -4.840 -36.982 1.00 92.44 362 VAL A C 1
ATOM 2779 O O . VAL A 1 362 ? -7.845 -5.895 -36.586 1.00 92.44 362 VAL A O 1
ATOM 2782 N N . ALA A 1 363 ? -7.599 -4.378 -38.212 1.00 93.31 363 ALA A N 1
ATOM 2783 C CA . ALA A 1 363 ? -8.496 -5.062 -39.143 1.00 93.31 363 ALA A CA 1
ATOM 2784 C C . ALA A 1 363 ? -8.024 -6.480 -39.529 1.00 93.31 363 ALA A C 1
ATOM 2786 O O . ALA A 1 363 ? -8.858 -7.325 -39.855 1.00 93.31 363 ALA A O 1
ATOM 2787 N N . ALA A 1 364 ? -6.715 -6.750 -39.488 1.00 93.56 364 ALA A N 1
ATOM 2788 C CA . ALA A 1 364 ? -6.135 -8.054 -39.806 1.00 93.56 364 ALA A CA 1
ATOM 2789 C C . ALA A 1 364 ? -6.205 -9.066 -38.643 1.00 93.56 364 ALA A C 1
ATOM 2791 O O . ALA A 1 364 ? -6.037 -10.268 -38.866 1.00 93.56 364 ALA A O 1
ATOM 2792 N N . LEU A 1 365 ? -6.452 -8.606 -37.412 1.00 94.31 365 LEU A N 1
ATOM 2793 C CA . LEU A 1 365 ? -6.480 -9.442 -36.209 1.00 94.31 365 LEU A CA 1
ATOM 2794 C C . LEU A 1 365 ? -7.871 -10.049 -35.945 1.00 94.31 365 LEU A C 1
ATOM 2796 O O . LEU A 1 365 ? -8.887 -9.430 -36.266 1.00 94.31 365 LEU A O 1
ATOM 2800 N N . PRO A 1 366 ? -7.964 -11.236 -35.316 1.00 92.94 366 PRO A N 1
ATOM 2801 C CA . PRO A 1 366 ? -9.228 -11.763 -34.797 1.00 92.94 366 PRO A CA 1
ATOM 2802 C C . PRO A 1 366 ? -9.733 -10.939 -33.600 1.00 92.94 366 PRO A C 1
ATOM 2804 O O . PRO A 1 366 ? -8.943 -10.319 -32.894 1.00 92.94 366 PRO A O 1
ATOM 2807 N N . ALA A 1 367 ? -11.041 -10.977 -33.317 1.00 89.38 367 ALA A N 1
ATOM 2808 C CA . ALA A 1 367 ? -11.702 -10.102 -32.333 1.00 89.38 367 ALA A CA 1
ATOM 2809 C C . ALA A 1 367 ? -11.005 -10.025 -30.956 1.00 89.38 367 ALA A C 1
ATOM 2811 O O . ALA A 1 367 ? -10.824 -8.942 -30.413 1.00 89.38 367 ALA A O 1
ATOM 2812 N N . GLN A 1 368 ? -10.559 -11.159 -30.409 1.00 88.69 368 GLN A N 1
ATOM 2813 C CA . GLN A 1 368 ? -9.851 -11.191 -29.125 1.00 88.69 368 GLN A CA 1
ATOM 2814 C C . GLN A 1 368 ? -8.487 -10.477 -29.180 1.00 88.69 368 GLN A C 1
ATOM 2816 O O . GLN A 1 368 ? -8.097 -9.780 -28.244 1.00 88.69 368 GLN A O 1
ATOM 2821 N N . GLU A 1 369 ? -7.745 -10.650 -30.274 1.00 92.50 369 GLU A N 1
ATOM 2822 C CA . GLU A 1 369 ? -6.443 -10.007 -30.468 1.00 92.50 369 GLU A CA 1
ATOM 2823 C C . GLU A 1 369 ? -6.592 -8.531 -30.831 1.00 92.50 369 GLU A C 1
ATOM 2825 O O . GLU A 1 369 ? -5.736 -7.743 -30.447 1.00 92.50 369 GLU A O 1
ATOM 2830 N N . GLN A 1 370 ? -7.699 -8.131 -31.468 1.00 94.06 370 GLN A N 1
ATOM 2831 C CA . GLN A 1 370 ? -8.038 -6.718 -31.657 1.00 94.06 370 GLN A CA 1
ATOM 2832 C C . GLN A 1 370 ? -8.116 -5.999 -30.310 1.00 94.06 370 GLN A C 1
ATOM 2834 O O . GLN A 1 370 ? -7.449 -4.985 -30.130 1.00 94.06 370 GLN A O 1
ATOM 2839 N N . THR A 1 371 ? -8.845 -6.557 -29.335 1.00 93.44 371 THR A N 1
ATOM 2840 C CA . THR A 1 371 ? -8.935 -5.973 -27.988 1.00 93.44 371 THR A CA 1
ATOM 2841 C C . THR A 1 371 ? -7.564 -5.865 -27.328 1.00 93.44 371 THR A C 1
ATOM 2843 O O . THR A 1 371 ? -7.227 -4.807 -26.800 1.00 93.44 371 THR A O 1
ATOM 2846 N N . LYS A 1 372 ? -6.744 -6.924 -27.385 1.00 92.88 372 LYS A N 1
ATOM 2847 C CA . LYS A 1 372 ? -5.384 -6.900 -26.822 1.00 92.88 372 LYS A CA 1
ATOM 2848 C C . LYS A 1 372 ? -4.484 -5.878 -27.519 1.00 92.88 372 LYS A C 1
ATOM 2850 O O . LYS A 1 372 ? -3.748 -5.170 -26.841 1.00 92.88 372 LYS A O 1
ATOM 2855 N N . TRP A 1 373 ? -4.560 -5.768 -28.844 1.00 92.69 373 TRP A N 1
ATOM 2856 C CA . TRP A 1 373 ? -3.796 -4.789 -29.615 1.00 92.69 373 TRP A CA 1
ATOM 2857 C C . TRP A 1 373 ? -4.196 -3.362 -29.258 1.00 92.69 373 TRP A C 1
ATOM 2859 O O . TRP A 1 373 ? -3.340 -2.547 -28.925 1.00 92.69 373 TRP A O 1
ATOM 2869 N N . THR A 1 374 ? -5.496 -3.064 -29.253 1.00 93.06 374 THR A N 1
ATOM 2870 C CA . THR A 1 374 ? -6.004 -1.748 -28.853 1.00 93.06 374 THR A CA 1
ATOM 2871 C C . THR A 1 374 ? -5.625 -1.423 -27.412 1.00 93.06 374 THR A C 1
ATOM 2873 O O . THR A 1 374 ? -5.240 -0.293 -27.133 1.00 93.06 374 THR A O 1
ATOM 2876 N N . LEU A 1 375 ? -5.651 -2.407 -26.510 1.00 92.25 375 LEU A N 1
ATOM 2877 C CA . LEU A 1 375 ? -5.224 -2.223 -25.127 1.00 92.25 375 LEU A CA 1
ATOM 2878 C C . LEU A 1 375 ? -3.724 -1.928 -25.020 1.00 92.25 375 LEU A C 1
ATOM 2880 O O . LEU A 1 375 ? -3.341 -1.039 -24.268 1.00 92.25 375 LEU A O 1
ATOM 2884 N N . LEU A 1 376 ? -2.883 -2.622 -25.792 1.00 89.94 376 LEU A N 1
ATOM 2885 C CA . LEU A 1 376 ? -1.445 -2.354 -25.857 1.00 89.94 376 LEU A CA 1
ATOM 2886 C C . LEU A 1 376 ? -1.164 -0.926 -26.350 1.00 89.94 376 LEU A C 1
ATOM 2888 O O . LEU A 1 376 ? -0.320 -0.233 -25.787 1.00 89.94 376 LEU A O 1
ATOM 2892 N N . MET A 1 377 ? -1.900 -0.468 -27.367 1.00 89.81 377 MET A N 1
ATOM 2893 C CA . MET A 1 377 ? -1.790 0.906 -27.869 1.00 89.81 377 MET A CA 1
ATOM 2894 C C . MET A 1 377 ? -2.314 1.937 -26.865 1.00 89.81 377 MET A C 1
ATOM 2896 O O . MET A 1 377 ? -1.721 3.002 -26.727 1.00 89.81 377 MET A O 1
ATOM 2900 N N . ALA A 1 378 ? -3.394 1.628 -26.146 1.00 90.94 378 ALA A N 1
ATOM 2901 C CA . ALA A 1 378 ? -3.919 2.493 -25.097 1.00 90.94 378 ALA A CA 1
ATOM 2902 C C . ALA A 1 378 ? -2.912 2.634 -23.949 1.00 90.94 378 ALA A C 1
ATOM 2904 O O . ALA A 1 378 ? -2.615 3.753 -23.550 1.00 90.94 378 ALA A O 1
ATOM 2905 N N . LEU A 1 379 ? -2.337 1.522 -23.473 1.00 88.56 379 LEU A N 1
ATOM 2906 C CA . LEU A 1 379 ? -1.288 1.533 -22.452 1.00 88.56 379 LEU A CA 1
ATOM 2907 C C . LEU A 1 379 ? -0.103 2.386 -22.905 1.00 88.56 379 LEU A C 1
ATOM 2909 O O . LEU A 1 379 ? 0.323 3.249 -22.151 1.00 88.56 379 LEU A O 1
ATOM 2913 N N . ARG A 1 380 ? 0.360 2.229 -24.151 1.00 86.81 380 ARG A N 1
ATOM 2914 C CA . ARG A 1 380 ? 1.445 3.053 -24.704 1.00 86.81 380 ARG A CA 1
ATOM 2915 C C . ARG A 1 380 ? 1.190 4.549 -24.520 1.00 86.81 380 ARG A C 1
ATOM 2917 O O . ARG A 1 380 ? 2.068 5.241 -24.024 1.00 86.81 380 ARG A O 1
ATOM 2924 N N . LEU A 1 381 ? 0.000 5.028 -24.890 1.00 86.44 381 LEU A N 1
ATOM 2925 C CA . LEU A 1 381 ? -0.356 6.445 -24.745 1.00 86.44 381 LEU A CA 1
ATOM 2926 C C . LEU A 1 381 ? -0.291 6.903 -23.284 1.00 86.44 381 LEU A C 1
ATOM 2928 O O . LEU A 1 381 ? 0.153 8.006 -23.016 1.00 86.44 381 LEU A O 1
ATOM 2932 N N . ILE A 1 382 ? -0.671 6.043 -22.335 1.00 86.62 382 ILE A N 1
ATOM 2933 C CA . ILE A 1 382 ? -0.570 6.359 -20.903 1.00 86.62 382 ILE A CA 1
ATOM 2934 C C . ILE A 1 382 ? 0.886 6.476 -20.433 1.00 86.62 382 ILE A C 1
ATOM 2936 O O . ILE A 1 382 ? 1.173 7.290 -19.564 1.00 86.62 382 ILE A O 1
ATOM 2940 N N . TYR A 1 383 ? 1.798 5.663 -20.969 1.00 82.50 383 TYR A N 1
ATOM 2941 C CA . TYR A 1 383 ? 3.205 5.687 -20.556 1.00 82.50 383 TYR A CA 1
ATOM 2942 C C . TYR A 1 383 ? 4.040 6.762 -21.265 1.00 82.50 383 TYR A C 1
ATOM 2944 O O . TYR A 1 383 ? 5.057 7.177 -20.713 1.00 82.50 383 TYR A O 1
ATOM 2952 N N . GLU A 1 384 ? 3.661 7.171 -22.478 1.00 78.50 384 GLU A N 1
ATOM 2953 C CA . GLU A 1 384 ? 4.413 8.150 -23.275 1.00 78.50 384 GLU A CA 1
ATOM 2954 C C . GLU A 1 384 ? 3.922 9.596 -23.099 1.00 78.50 384 GLU A C 1
ATOM 2956 O O . GLU A 1 384 ? 4.741 10.513 -23.171 1.00 78.50 384 GLU A O 1
ATOM 2961 N N . ASP A 1 385 ? 2.623 9.818 -22.870 1.00 77.38 385 ASP A N 1
ATOM 2962 C CA . ASP A 1 385 ? 2.058 11.167 -22.778 1.00 77.38 385 ASP A CA 1
ATOM 2963 C C . ASP A 1 385 ? 2.158 11.726 -21.344 1.00 77.38 385 ASP A C 1
ATOM 2965 O O . ASP A 1 385 ? 1.849 11.044 -20.366 1.00 77.38 385 ASP A O 1
ATOM 2969 N N . GLU A 1 386 ? 2.528 13.007 -21.204 1.00 69.88 386 GLU A N 1
ATOM 2970 C CA . GLU A 1 386 ? 2.510 13.705 -19.904 1.00 69.88 386 GLU A CA 1
ATOM 2971 C C . GLU A 1 386 ? 1.080 13.886 -19.355 1.00 69.88 386 GLU A C 1
ATOM 2973 O O . GLU A 1 386 ? 0.883 13.941 -18.139 1.00 69.88 386 GLU A O 1
ATOM 2978 N N . GLU A 1 387 ? 0.074 13.959 -20.239 1.00 76.44 387 GLU A N 1
ATOM 2979 C CA . GLU A 1 387 ? -1.345 14.032 -19.880 1.00 76.44 387 GLU A CA 1
ATOM 2980 C C . GLU A 1 387 ? -2.094 12.759 -20.318 1.00 76.44 387 GLU A C 1
ATOM 2982 O O . GLU A 1 387 ? -2.039 12.381 -21.491 1.00 76.44 387 GLU A O 1
ATOM 2987 N N . PRO A 1 388 ? -2.860 12.105 -19.424 1.00 75.94 388 PRO A N 1
ATOM 2988 C CA . PRO A 1 388 ? -3.514 10.841 -19.738 1.00 75.94 388 PRO A CA 1
ATOM 2989 C C . PRO A 1 388 ? -4.606 11.002 -20.804 1.00 75.94 388 PRO A C 1
ATOM 2991 O O . PRO A 1 388 ? -5.618 11.685 -20.611 1.00 75.94 388 PRO A O 1
ATOM 2994 N N . ASN A 1 389 ? -4.436 10.305 -21.929 1.00 88.56 389 ASN A N 1
ATOM 2995 C CA . ASN A 1 389 ? -5.397 10.298 -23.027 1.00 88.56 389 ASN A CA 1
ATOM 2996 C C . ASN A 1 389 ? -6.758 9.726 -22.582 1.00 88.56 389 ASN A C 1
ATOM 2998 O O . ASN A 1 389 ? -6.890 8.537 -22.289 1.00 88.56 389 ASN A O 1
ATOM 3002 N N . ALA A 1 390 ? -7.804 10.559 -22.595 1.00 88.69 390 ALA A N 1
ATOM 3003 C CA . ALA A 1 390 ? -9.127 10.186 -22.086 1.00 88.69 390 ALA A CA 1
ATOM 3004 C C . ALA A 1 390 ? -9.749 8.963 -22.788 1.00 88.69 390 ALA A C 1
ATOM 3006 O O . ALA A 1 390 ? -10.392 8.147 -22.129 1.00 88.69 390 ALA A O 1
ATOM 3007 N N . SER A 1 391 ? -9.545 8.813 -24.103 1.00 90.56 391 SER A N 1
ATOM 3008 C CA . SER A 1 391 ? -10.075 7.665 -24.859 1.00 90.56 391 SER A CA 1
ATOM 3009 C C . SER A 1 391 ? -9.316 6.379 -24.530 1.00 90.56 391 SER A C 1
ATOM 3011 O O . SER A 1 391 ? -9.924 5.314 -24.422 1.00 90.56 391 SER A O 1
ATOM 3013 N N . ALA A 1 392 ? -7.999 6.475 -24.321 1.00 91.75 392 ALA A N 1
ATOM 3014 C CA . ALA A 1 392 ? -7.187 5.353 -23.858 1.00 91.75 392 ALA A CA 1
ATOM 3015 C C . ALA A 1 392 ? -7.603 4.919 -22.445 1.00 91.75 392 ALA A C 1
ATOM 3017 O O . ALA A 1 392 ? -7.842 3.732 -22.220 1.00 91.75 392 ALA A O 1
ATOM 3018 N N . CYS A 1 393 ? -7.777 5.873 -21.524 1.00 91.88 393 CYS A N 1
ATOM 3019 C CA . CYS A 1 393 ? -8.256 5.606 -20.168 1.00 91.88 393 CYS A CA 1
ATOM 3020 C C . CYS A 1 393 ? -9.629 4.925 -20.163 1.00 91.88 393 CYS A C 1
ATOM 3022 O O . CYS A 1 393 ? -9.822 3.947 -19.445 1.00 91.88 393 CYS A O 1
ATOM 3024 N N . GLU A 1 394 ? -10.578 5.399 -20.975 1.00 92.62 394 GLU A N 1
ATOM 3025 C CA . GLU A 1 394 ? -11.909 4.790 -21.077 1.00 92.62 394 GLU A CA 1
ATOM 3026 C C . GLU A 1 394 ? -11.836 3.352 -21.609 1.00 92.62 394 GLU A C 1
ATOM 3028 O O . GLU A 1 394 ? -12.459 2.448 -21.047 1.00 92.62 394 GLU A O 1
ATOM 3033 N N . PHE A 1 395 ? -11.024 3.113 -22.642 1.00 93.50 395 PHE A N 1
ATOM 3034 C CA . PHE A 1 395 ? -10.837 1.773 -23.191 1.00 93.50 395 PHE A CA 1
ATOM 3035 C C . PHE A 1 395 ? -10.203 0.817 -22.169 1.00 93.50 395 PHE A C 1
ATOM 3037 O O . PHE A 1 395 ? -10.691 -0.304 -21.983 1.00 93.50 395 PHE A O 1
ATOM 3044 N N . ILE A 1 396 ? -9.159 1.272 -21.463 1.00 93.88 396 ILE A N 1
ATOM 3045 C CA . ILE A 1 396 ? -8.495 0.518 -20.390 1.00 93.88 396 ILE A CA 1
ATOM 3046 C C . ILE A 1 396 ? -9.473 0.233 -19.248 1.00 93.88 396 ILE A C 1
ATOM 3048 O O . ILE A 1 396 ? -9.527 -0.900 -18.772 1.00 93.88 396 ILE A O 1
ATOM 3052 N N . ALA A 1 397 ? -10.286 1.206 -18.838 1.00 92.19 397 ALA A N 1
ATOM 3053 C CA . ALA A 1 397 ? -11.254 1.017 -17.762 1.00 92.19 397 ALA A CA 1
ATOM 3054 C C . ALA A 1 397 ? -12.301 -0.062 -18.098 1.00 92.19 397 ALA A C 1
ATOM 3056 O O . ALA A 1 397 ? -12.720 -0.827 -17.227 1.00 92.19 397 ALA A O 1
ATOM 3057 N N . GLN A 1 398 ? -12.701 -0.151 -19.368 1.00 91.88 398 GLN A N 1
ATOM 3058 C CA . GLN A 1 398 ? -13.692 -1.121 -19.833 1.00 91.88 398 GLN A CA 1
ATOM 3059 C C . GLN A 1 398 ? -13.113 -2.532 -20.039 1.00 91.88 398 GLN A C 1
ATOM 3061 O O . GLN A 1 398 ? -13.775 -3.508 -19.693 1.00 91.88 398 GLN A O 1
ATOM 3066 N N . HIS A 1 399 ? -11.898 -2.657 -20.587 1.00 92.69 399 HIS A N 1
ATOM 3067 C CA . HIS A 1 399 ? -11.364 -3.943 -21.076 1.00 92.69 399 HIS A CA 1
ATOM 3068 C C . HIS A 1 399 ? -10.122 -4.429 -20.317 1.00 92.69 399 HIS A C 1
ATOM 3070 O O . HIS A 1 399 ? -9.763 -5.606 -20.394 1.00 92.69 399 HIS A O 1
ATOM 3076 N N . GLY A 1 400 ? -9.444 -3.541 -19.590 1.00 92.00 400 GLY A N 1
ATOM 3077 C CA . GLY A 1 400 ? -8.137 -3.805 -18.998 1.00 92.00 400 GLY A CA 1
ATOM 3078 C C . GLY A 1 400 ? -8.168 -4.905 -17.943 1.00 92.00 400 GLY A C 1
ATOM 3079 O O . GLY A 1 400 ? -7.294 -5.765 -17.945 1.00 92.00 400 GLY A O 1
ATOM 3080 N N . ALA A 1 401 ? -9.186 -4.938 -17.080 1.00 90.94 401 ALA A N 1
ATOM 3081 C CA . ALA A 1 401 ? -9.258 -5.934 -16.008 1.00 90.94 401 ALA A CA 1
ATOM 3082 C C . ALA A 1 401 ? -9.274 -7.379 -16.528 1.00 90.94 401 ALA A C 1
ATOM 3084 O O . ALA A 1 401 ? -8.694 -8.260 -15.901 1.00 90.94 401 ALA A O 1
ATOM 3085 N N . GLU A 1 402 ? -9.897 -7.617 -17.685 1.00 89.62 402 GLU A N 1
ATOM 3086 C CA . GLU A 1 402 ? -9.986 -8.943 -18.295 1.00 89.62 402 GLU A CA 1
ATOM 3087 C C . GLU A 1 402 ? -8.799 -9.240 -19.219 1.00 89.62 402 GLU A C 1
ATOM 3089 O O . GLU A 1 402 ? -8.271 -10.354 -19.199 1.00 89.62 402 GLU A O 1
ATOM 3094 N N . TRP A 1 403 ? -8.348 -8.258 -20.005 1.00 90.44 403 TRP A N 1
ATOM 3095 C CA . TRP A 1 403 ? -7.443 -8.514 -21.128 1.00 90.44 403 TRP A CA 1
ATOM 3096 C C . TRP A 1 403 ? -6.011 -8.019 -20.938 1.00 90.44 403 TRP A C 1
ATOM 3098 O O . TRP A 1 403 ? -5.146 -8.436 -21.711 1.00 90.44 403 TRP A O 1
ATOM 3108 N N . ALA A 1 404 ? -5.729 -7.179 -19.939 1.00 89.69 404 ALA A N 1
ATOM 3109 C CA . ALA A 1 404 ? -4.397 -6.608 -19.753 1.00 89.69 404 ALA A CA 1
ATOM 3110 C C . ALA A 1 404 ? -3.338 -7.655 -19.398 1.00 89.69 404 ALA A C 1
ATOM 3112 O O . ALA A 1 404 ? -3.632 -8.630 -18.696 1.00 89.69 404 ALA A O 1
ATOM 3113 N N . PRO A 1 405 ? -2.085 -7.445 -19.841 1.00 88.44 405 PRO A N 1
ATOM 3114 C CA . PRO A 1 405 ? -0.975 -8.258 -19.383 1.00 88.44 405 PRO A CA 1
ATOM 3115 C C . PRO A 1 405 ? -0.700 -7.981 -17.899 1.00 88.44 405 PRO A C 1
ATOM 3117 O O . PRO A 1 405 ? -0.950 -6.889 -17.386 1.00 88.44 405 PRO A O 1
ATOM 3120 N N . ALA A 1 406 ? -0.162 -8.978 -17.195 1.00 86.56 406 ALA A N 1
ATOM 3121 C CA . ALA A 1 406 ? -0.033 -8.923 -15.739 1.00 86.56 406 ALA A CA 1
ATOM 3122 C C . ALA A 1 406 ? 0.898 -7.793 -15.250 1.00 86.56 406 ALA A C 1
ATOM 3124 O O . ALA A 1 406 ? 0.652 -7.214 -14.193 1.00 86.56 406 ALA A O 1
ATOM 3125 N N . TRP A 1 407 ? 1.910 -7.423 -16.046 1.00 86.31 407 TRP A N 1
ATOM 3126 C CA . TRP A 1 407 ? 2.806 -6.301 -15.749 1.00 86.31 407 TRP A CA 1
ATOM 3127 C C . TRP A 1 407 ? 2.095 -4.936 -15.781 1.00 86.31 407 TRP A C 1
ATOM 3129 O O . TRP A 1 407 ? 2.501 -4.028 -15.059 1.00 86.31 407 TRP A O 1
ATOM 3139 N N . ALA A 1 408 ? 1.010 -4.796 -16.554 1.00 88.81 408 ALA A N 1
ATOM 3140 C CA . ALA A 1 408 ? 0.216 -3.567 -16.659 1.00 88.81 408 ALA A CA 1
ATOM 3141 C C . ALA A 1 408 ? -0.947 -3.514 -15.656 1.00 88.81 408 ALA A C 1
ATOM 3143 O O . ALA A 1 408 ? -1.612 -2.488 -15.526 1.00 88.81 408 ALA A O 1
ATOM 3144 N N . ALA A 1 409 ? -1.222 -4.613 -14.947 1.00 90.00 409 ALA A N 1
ATOM 3145 C CA . ALA A 1 409 ? -2.431 -4.759 -14.141 1.00 90.00 409 ALA A CA 1
ATOM 3146 C C . ALA A 1 409 ? -2.541 -3.718 -13.007 1.00 90.00 409 ALA A C 1
ATOM 3148 O O . ALA A 1 409 ? -3.650 -3.331 -12.640 1.00 90.00 409 ALA A O 1
ATOM 3149 N N . ARG A 1 410 ? -1.408 -3.199 -12.506 1.00 88.75 410 ARG A N 1
ATOM 3150 C CA . ARG A 1 410 ? -1.397 -2.071 -11.560 1.00 88.75 410 ARG A CA 1
ATOM 3151 C C . ARG A 1 410 ? -1.984 -0.805 -12.175 1.00 88.75 410 ARG A C 1
ATOM 3153 O O . ARG A 1 410 ? -2.867 -0.189 -11.593 1.00 88.75 410 ARG A O 1
ATOM 3160 N N . GLU A 1 411 ? -1.487 -0.441 -13.352 1.00 88.88 411 GLU A N 1
ATOM 3161 C CA . GLU A 1 411 ? -1.892 0.779 -14.052 1.00 88.88 411 GLU A CA 1
ATOM 3162 C C . GLU A 1 411 ? -3.360 0.705 -14.469 1.00 88.88 411 GLU A C 1
ATOM 3164 O O . GLU A 1 411 ? -4.128 1.647 -14.309 1.00 88.88 411 GLU A O 1
ATOM 3169 N N . VAL A 1 412 ? -3.789 -0.481 -14.895 1.00 92.19 412 VAL A N 1
ATOM 3170 C CA . VAL A 1 412 ? -5.193 -0.781 -15.176 1.00 92.19 412 VAL A CA 1
ATOM 3171 C C . VAL A 1 412 ? -6.073 -0.546 -13.949 1.00 92.19 412 VAL A C 1
ATOM 3173 O O . VAL A 1 412 ? -7.105 0.110 -14.069 1.00 92.19 412 VAL A O 1
ATOM 3176 N N . ALA A 1 413 ? -5.683 -1.050 -12.773 1.00 92.38 413 ALA A N 1
ATOM 3177 C CA . ALA A 1 413 ? -6.444 -0.831 -11.545 1.00 92.38 413 ALA A CA 1
ATOM 3178 C C . ALA A 1 413 ? -6.544 0.667 -11.199 1.00 92.38 413 ALA A C 1
ATOM 3180 O O . ALA A 1 413 ? -7.641 1.138 -10.900 1.00 92.38 413 ALA A O 1
ATOM 3181 N N . ASN A 1 414 ? -5.444 1.422 -11.324 1.00 90.25 414 ASN A N 1
ATOM 3182 C CA . ASN A 1 414 ? -5.425 2.877 -11.119 1.00 90.25 414 ASN A CA 1
ATOM 3183 C C . ASN A 1 414 ? -6.407 3.598 -12.043 1.00 90.25 414 ASN A C 1
ATOM 3185 O O . ASN A 1 414 ? -7.244 4.372 -11.583 1.00 90.25 414 ASN A O 1
ATOM 3189 N N . ILE A 1 415 ? -6.346 3.309 -13.343 1.00 91.38 415 ILE A N 1
ATOM 3190 C CA . ILE A 1 415 ? -7.203 3.949 -14.346 1.00 91.38 415 ILE A CA 1
ATOM 3191 C C . ILE A 1 415 ? -8.677 3.618 -14.106 1.00 91.38 415 ILE A C 1
ATOM 3193 O O . ILE A 1 415 ? -9.533 4.496 -14.226 1.00 91.38 415 ILE A O 1
ATOM 3197 N N . ILE A 1 416 ? -8.994 2.371 -13.739 1.00 92.56 416 ILE A N 1
ATOM 3198 C CA . ILE A 1 416 ? -10.369 1.981 -13.410 1.00 92.56 416 ILE A CA 1
ATOM 3199 C C . ILE A 1 416 ? -10.882 2.794 -12.215 1.00 92.56 416 ILE A C 1
ATOM 3201 O O . ILE A 1 416 ? -11.991 3.330 -12.286 1.00 92.56 416 ILE A O 1
ATOM 3205 N N . LEU A 1 417 ? -10.091 2.912 -11.144 1.00 90.19 417 LEU A N 1
ATOM 3206 C CA . LEU A 1 417 ? -10.480 3.635 -9.927 1.00 90.19 417 LEU A CA 1
ATOM 3207 C C . LEU A 1 417 ? -10.566 5.153 -10.130 1.00 90.19 417 LEU A C 1
ATOM 3209 O O . LEU A 1 417 ? -11.449 5.784 -9.555 1.00 90.19 417 LEU A O 1
ATOM 3213 N N . ALA A 1 418 ? -9.713 5.725 -10.980 1.00 88.31 418 ALA A N 1
ATOM 3214 C CA . ALA A 1 418 ? -9.718 7.150 -11.312 1.00 88.31 418 ALA A CA 1
ATOM 3215 C C . ALA A 1 418 ? -10.776 7.540 -12.365 1.00 88.31 418 ALA A C 1
ATOM 3217 O O . ALA A 1 418 ? -10.976 8.724 -12.649 1.00 88.31 418 ALA A O 1
ATOM 3218 N N . SER A 1 419 ? -11.448 6.566 -12.988 1.00 85.69 419 SER A N 1
ATOM 3219 C CA . SER A 1 419 ? -12.443 6.838 -14.027 1.00 85.69 419 SER A CA 1
ATOM 3220 C C . SER A 1 419 ? -13.692 7.542 -13.471 1.00 85.69 419 SER A C 1
ATOM 3222 O O . SER A 1 419 ? -14.027 7.439 -12.295 1.00 85.69 419 SER A O 1
ATOM 3224 N N . LYS A 1 420 ? -14.443 8.240 -14.339 1.00 80.25 420 LYS A N 1
ATOM 3225 C CA . LYS A 1 420 ? -15.677 8.960 -13.948 1.00 80.25 420 LYS A CA 1
ATOM 3226 C C . LYS A 1 420 ? -16.752 8.056 -13.331 1.00 80.25 420 LYS A C 1
ATOM 3228 O O . LYS A 1 420 ? -17.594 8.538 -12.580 1.00 80.25 420 LYS A O 1
ATOM 3233 N N . ALA A 1 421 ? -16.756 6.778 -13.701 1.00 83.44 421 ALA A N 1
ATOM 3234 C CA . ALA A 1 421 ? -17.672 5.760 -13.207 1.00 83.44 421 ALA A CA 1
ATOM 3235 C C . ALA A 1 421 ? -16.843 4.523 -12.824 1.00 83.44 421 ALA A C 1
ATOM 3237 O O . ALA A 1 421 ? -16.762 3.575 -13.610 1.00 83.44 421 ALA A O 1
ATOM 3238 N N . PRO A 1 422 ? -16.175 4.553 -11.657 1.00 86.12 422 PRO A N 1
ATOM 3239 C CA . PRO A 1 422 ? -15.202 3.536 -11.298 1.00 86.12 422 PRO A CA 1
ATOM 3240 C C . PRO A 1 422 ? -15.882 2.188 -11.089 1.00 86.12 422 PRO A C 1
ATOM 3242 O O . PRO A 1 422 ? -16.747 2.035 -10.228 1.00 86.12 422 PRO A O 1
ATOM 3245 N N . ASN A 1 423 ? -15.463 1.194 -11.871 1.00 92.31 423 ASN A N 1
ATOM 3246 C CA . ASN A 1 423 ? -15.859 -0.197 -11.679 1.00 92.31 423 ASN A CA 1
ATOM 3247 C C . ASN A 1 423 ? -14.899 -0.847 -10.678 1.00 92.31 423 ASN A C 1
ATOM 3249 O O . ASN A 1 423 ? -13.936 -1.522 -11.050 1.00 92.31 423 ASN A O 1
ATOM 3253 N N . ALA A 1 424 ? -15.146 -0.605 -9.392 1.00 93.56 424 ALA A N 1
ATOM 3254 C CA . ALA A 1 424 ? -14.249 -1.028 -8.326 1.00 93.56 424 ALA A CA 1
ATOM 3255 C C . ALA A 1 424 ? -14.061 -2.557 -8.293 1.00 93.56 424 ALA A C 1
ATOM 3257 O O . ALA A 1 424 ? -12.955 -3.026 -8.026 1.00 93.56 424 ALA A O 1
ATOM 3258 N N . ARG A 1 425 ? -15.081 -3.335 -8.687 1.00 95.12 425 ARG A N 1
ATOM 3259 C CA . ARG A 1 425 ? -14.969 -4.793 -8.857 1.00 95.12 425 ARG A CA 1
ATOM 3260 C C . ARG A 1 425 ? -13.903 -5.182 -9.880 1.00 95.12 425 ARG A C 1
ATOM 3262 O O . ARG A 1 425 ? -13.024 -5.983 -9.570 1.00 95.12 425 ARG A O 1
ATOM 3269 N N . ASN A 1 426 ? -13.917 -4.586 -11.070 1.00 94.44 426 ASN A N 1
ATOM 3270 C CA . ASN A 1 426 ? -12.894 -4.849 -12.086 1.00 94.44 426 ASN A CA 1
ATOM 3271 C C . ASN A 1 426 ? -11.495 -4.391 -11.643 1.00 94.44 426 ASN A C 1
ATOM 3273 O O . ASN A 1 426 ? -10.513 -5.074 -11.940 1.00 94.44 426 ASN A O 1
ATOM 3277 N N . ALA A 1 427 ? -11.393 -3.290 -10.891 1.00 94.12 427 ALA A N 1
ATOM 3278 C CA . ALA A 1 427 ? -10.124 -2.893 -10.281 1.00 94.12 427 ALA A CA 1
ATOM 3279 C C . ALA A 1 427 ? -9.613 -3.977 -9.318 1.00 94.12 427 ALA A C 1
ATOM 3281 O O . ALA A 1 427 ? -8.460 -4.382 -9.424 1.00 94.12 427 ALA A O 1
ATOM 3282 N N . GLY A 1 428 ? -10.480 -4.524 -8.457 1.00 93.81 428 GLY A N 1
ATOM 3283 C CA . GLY A 1 428 ? -10.156 -5.637 -7.559 1.00 93.81 428 GLY A CA 1
ATOM 3284 C C . GLY A 1 428 ? -9.581 -6.861 -8.279 1.00 93.81 428 GLY A C 1
ATOM 3285 O O . GLY A 1 428 ? -8.572 -7.419 -7.848 1.00 93.81 428 GLY A O 1
ATOM 3286 N N . ARG A 1 429 ? -10.152 -7.227 -9.432 1.00 94.06 429 ARG A N 1
ATOM 3287 C CA . ARG A 1 429 ? -9.625 -8.313 -10.278 1.00 94.06 429 ARG A CA 1
ATOM 3288 C C . ARG A 1 429 ? -8.221 -8.002 -10.811 1.00 94.06 429 ARG A C 1
ATOM 3290 O O . ARG A 1 429 ? -7.317 -8.835 -10.730 1.00 94.06 429 ARG A O 1
ATOM 3297 N N . ALA A 1 430 ? -8.009 -6.784 -11.310 1.00 92.94 430 ALA A N 1
ATOM 3298 C CA . ALA A 1 430 ? -6.702 -6.339 -11.793 1.00 92.94 430 ALA A CA 1
ATOM 3299 C C . ALA A 1 430 ? -5.641 -6.320 -10.671 1.00 92.94 430 ALA A C 1
ATOM 3301 O O . ALA A 1 430 ? -4.503 -6.738 -10.893 1.00 92.94 430 ALA A O 1
ATOM 3302 N N . LEU A 1 431 ? -6.022 -5.935 -9.447 1.00 92.00 431 LEU A N 1
ATOM 3303 C CA . LEU A 1 431 ? -5.140 -5.963 -8.276 1.00 92.00 431 LEU A CA 1
ATOM 3304 C C . LEU A 1 431 ? -4.600 -7.366 -7.986 1.00 92.00 431 LEU A C 1
ATOM 3306 O O . LEU A 1 431 ? -3.399 -7.521 -7.774 1.00 92.00 431 LEU A O 1
ATOM 3310 N N . VAL A 1 432 ? -5.451 -8.397 -8.035 1.00 91.69 432 VAL A N 1
ATOM 3311 C CA . VAL A 1 432 ? -5.021 -9.791 -7.825 1.00 91.69 432 VAL A CA 1
ATOM 3312 C C . VAL A 1 432 ? -3.983 -10.205 -8.867 1.00 91.69 432 VAL A C 1
ATOM 3314 O O . VAL A 1 432 ? -2.934 -10.744 -8.513 1.00 91.69 432 VAL A O 1
ATOM 3317 N N . ARG A 1 433 ? -4.218 -9.899 -10.149 1.00 90.06 433 ARG A N 1
ATOM 3318 C CA . ARG A 1 433 ? -3.261 -10.203 -11.228 1.00 90.06 433 ARG A CA 1
ATOM 3319 C C . ARG A 1 433 ? -1.925 -9.500 -11.030 1.00 90.06 433 ARG A C 1
ATOM 3321 O O . ARG A 1 433 ? -0.880 -10.110 -11.257 1.00 90.06 433 ARG A O 1
ATOM 3328 N N . TYR A 1 434 ? -1.957 -8.248 -10.580 1.00 89.19 434 TYR A N 1
ATOM 3329 C CA . TYR A 1 434 ? -0.745 -7.504 -10.266 1.00 89.19 434 TYR A CA 1
ATOM 3330 C C . TYR A 1 434 ? 0.003 -8.112 -9.072 1.00 89.19 434 TYR A C 1
ATOM 3332 O O . TYR A 1 434 ? 1.212 -8.318 -9.165 1.00 89.19 434 TYR A O 1
ATOM 3340 N N . CYS A 1 435 ? -0.693 -8.487 -7.992 1.00 88.69 435 CYS A N 1
ATOM 3341 C CA . CYS A 1 435 ? -0.093 -9.180 -6.848 1.00 88.69 435 CYS A CA 1
ATOM 3342 C C . CYS A 1 435 ? 0.603 -10.482 -7.264 1.00 88.69 435 CYS A C 1
ATOM 3344 O O . CYS A 1 435 ? 1.754 -10.712 -6.897 1.00 88.69 435 CYS A O 1
ATOM 3346 N N . LEU A 1 436 ? -0.052 -11.290 -8.100 1.00 87.69 436 LEU A N 1
ATOM 3347 C CA . LEU A 1 436 ? 0.522 -12.530 -8.626 1.00 87.69 436 LEU A CA 1
ATOM 3348 C C . LEU A 1 436 ? 1.730 -12.284 -9.534 1.00 87.69 436 LEU A C 1
ATOM 3350 O O . LEU A 1 436 ? 2.648 -13.103 -9.590 1.00 87.69 436 LEU A O 1
ATOM 3354 N N . TYR A 1 437 ? 1.734 -11.176 -10.272 1.00 86.62 437 TYR A N 1
ATOM 3355 C CA . TYR A 1 437 ? 2.873 -10.758 -11.080 1.00 86.62 437 TYR A CA 1
ATOM 3356 C C . TYR A 1 437 ? 4.077 -10.379 -10.208 1.00 86.62 437 TYR A C 1
ATOM 3358 O O . TYR A 1 437 ? 5.158 -10.945 -10.380 1.00 86.62 437 TYR A O 1
ATOM 3366 N N . ILE A 1 438 ? 3.900 -9.482 -9.233 1.00 84.69 438 ILE A N 1
ATOM 3367 C CA . ILE A 1 438 ? 5.005 -9.052 -8.363 1.00 84.69 438 ILE A CA 1
ATOM 3368 C C . ILE A 1 438 ? 5.496 -10.171 -7.443 1.00 84.69 438 ILE A C 1
ATOM 3370 O O . ILE A 1 438 ? 6.688 -10.224 -7.148 1.00 84.69 438 ILE A O 1
ATOM 3374 N N . GLU A 1 439 ? 4.617 -11.085 -7.024 1.00 85.38 439 GLU A N 1
ATOM 3375 C CA . GLU A 1 439 ? 4.985 -12.267 -6.242 1.00 85.38 439 GLU A CA 1
ATOM 3376 C C . GLU A 1 439 ? 5.911 -13.184 -7.046 1.00 85.38 439 GLU A C 1
ATOM 3378 O O . GLU A 1 439 ? 6.976 -13.554 -6.555 1.00 85.38 439 GLU A O 1
ATOM 3383 N N . ARG A 1 440 ? 5.561 -13.496 -8.302 1.00 84.62 440 ARG A N 1
ATOM 3384 C CA . ARG A 1 440 ? 6.424 -14.295 -9.188 1.00 84.62 440 ARG A CA 1
ATOM 3385 C C . ARG A 1 440 ? 7.771 -13.626 -9.436 1.00 84.62 440 ARG A C 1
ATOM 3387 O O . ARG A 1 440 ? 8.806 -14.282 -9.377 1.00 84.62 440 ARG A O 1
ATOM 3394 N N . ARG A 1 441 ? 7.752 -12.314 -9.665 1.00 81.50 441 ARG A N 1
ATOM 3395 C CA . ARG A 1 441 ? 8.930 -11.536 -10.052 1.00 81.50 441 ARG A CA 1
ATOM 3396 C C . ARG A 1 441 ? 9.903 -11.279 -8.905 1.00 81.50 441 ARG A C 1
ATOM 3398 O O . ARG A 1 441 ? 11.112 -11.425 -9.059 1.00 81.50 441 ARG A O 1
ATOM 3405 N N . PHE A 1 442 ? 9.390 -10.834 -7.764 1.00 81.50 442 PHE A N 1
ATOM 3406 C CA . PHE A 1 442 ? 10.209 -10.351 -6.652 1.00 81.50 442 PHE A CA 1
ATOM 3407 C C . PHE A 1 442 ? 10.225 -11.315 -5.463 1.00 81.50 442 PHE A C 1
ATOM 3409 O O . PHE A 1 442 ? 11.011 -11.119 -4.530 1.00 81.50 442 PHE A O 1
ATOM 3416 N N . GLY A 1 443 ? 9.386 -12.357 -5.475 1.00 82.06 443 GLY A N 1
ATOM 3417 C CA . GLY A 1 443 ? 9.272 -13.325 -4.391 1.00 82.06 443 GLY A CA 1
ATOM 3418 C C . GLY A 1 443 ? 9.037 -12.629 -3.053 1.00 82.06 443 GLY A C 1
ATOM 3419 O O . GLY A 1 443 ? 8.146 -11.797 -2.900 1.00 82.06 443 GLY A O 1
ATOM 3420 N N . SER A 1 444 ? 9.908 -12.906 -2.081 1.00 70.06 444 SER A N 1
ATOM 3421 C CA . SER A 1 444 ? 9.846 -12.307 -0.743 1.00 70.06 444 SER A CA 1
ATOM 3422 C C . SER A 1 444 ? 10.123 -10.797 -0.698 1.00 70.06 444 SER A C 1
ATOM 3424 O O . SER A 1 444 ? 9.954 -10.194 0.358 1.00 70.06 444 SER A O 1
ATOM 3426 N N . ARG A 1 445 ? 10.600 -10.187 -1.794 1.00 72.38 445 ARG A N 1
ATOM 3427 C CA . ARG A 1 445 ? 10.828 -8.734 -1.901 1.00 72.38 445 ARG A CA 1
ATOM 3428 C C . ARG A 1 445 ? 9.617 -7.977 -2.449 1.00 72.38 445 ARG A C 1
ATOM 3430 O O . ARG A 1 445 ? 9.700 -6.757 -2.562 1.00 72.38 445 ARG A O 1
ATOM 3437 N N . ALA A 1 446 ? 8.526 -8.664 -2.796 1.00 76.94 446 ALA A N 1
ATOM 3438 C CA . ALA A 1 446 ? 7.294 -8.004 -3.207 1.00 76.94 446 ALA A CA 1
ATOM 3439 C C . ALA A 1 446 ? 6.824 -7.045 -2.097 1.00 76.94 446 ALA A C 1
ATOM 3441 O O . ALA A 1 446 ? 6.648 -7.444 -0.943 1.00 76.94 446 ALA A O 1
ATOM 3442 N N . SER A 1 447 ? 6.689 -5.764 -2.434 1.00 71.94 447 SER A N 1
ATOM 3443 C CA . SER A 1 447 ? 6.320 -4.704 -1.498 1.00 71.94 447 SER A CA 1
ATOM 3444 C C . SER A 1 447 ? 4.874 -4.250 -1.690 1.00 71.94 447 SER A C 1
ATOM 3446 O O . SER A 1 447 ? 4.184 -4.694 -2.606 1.00 71.94 447 SER A O 1
ATOM 3448 N N . ALA A 1 448 ? 4.452 -3.345 -0.802 1.00 63.78 448 ALA A N 1
ATOM 3449 C CA . ALA A 1 448 ? 3.213 -2.580 -0.883 1.00 63.78 448 ALA A CA 1
ATOM 3450 C C . ALA A 1 448 ? 2.922 -2.093 -2.309 1.00 63.78 448 ALA A C 1
ATOM 3452 O O . ALA A 1 448 ? 3.840 -1.724 -3.048 1.00 63.78 448 ALA A O 1
ATOM 3453 N N . LEU A 1 449 ? 1.645 -2.111 -2.675 1.00 66.62 449 LEU A N 1
ATOM 3454 C CA . LEU A 1 449 ? 1.193 -1.869 -4.036 1.00 66.62 449 LEU A CA 1
ATOM 3455 C C . LEU A 1 449 ? 1.149 -0.369 -4.392 1.00 66.62 449 LEU A C 1
ATOM 3457 O O . LEU A 1 449 ? 1.253 -0.034 -5.573 1.00 66.62 449 LEU A O 1
ATOM 3461 N N . GLY A 1 450 ? 1.070 0.512 -3.383 1.00 66.38 450 GLY A N 1
ATOM 3462 C CA . GLY A 1 450 ? 1.164 1.966 -3.552 1.00 66.38 450 GLY A CA 1
ATOM 3463 C C . GLY A 1 450 ? -0.077 2.580 -4.200 1.00 66.38 450 GLY A C 1
ATOM 3464 O O . GLY A 1 450 ? 0.056 3.438 -5.066 1.00 66.38 450 GLY A O 1
ATOM 3465 N N . PHE A 1 451 ? -1.261 2.097 -3.823 1.00 72.00 451 PHE A N 1
ATOM 3466 C CA . PHE A 1 451 ? -2.548 2.578 -4.328 1.00 72.00 451 PHE A CA 1
ATOM 3467 C C . PHE A 1 451 ? -3.171 3.612 -3.385 1.00 72.00 451 PHE A C 1
ATOM 3469 O O . PHE A 1 451 ? -3.093 3.471 -2.164 1.00 72.00 451 PHE A O 1
ATOM 3476 N N . GLU A 1 452 ? -3.848 4.606 -3.956 1.00 75.50 452 GLU A N 1
ATOM 3477 C CA . GLU A 1 452 ? -4.649 5.580 -3.213 1.00 75.50 452 GLU A CA 1
ATOM 3478 C C . GLU A 1 452 ? -6.114 5.129 -3.192 1.00 75.50 452 GLU A C 1
ATOM 3480 O O . GLU A 1 452 ? -6.751 4.972 -4.234 1.00 75.50 452 GLU A O 1
ATOM 3485 N N . TYR A 1 453 ? -6.648 4.887 -1.993 1.00 81.06 453 TYR A N 1
ATOM 3486 C CA . TYR A 1 453 ? -8.018 4.396 -1.796 1.00 81.06 453 TYR A CA 1
ATOM 3487 C C . TYR A 1 453 ? -8.887 5.348 -0.967 1.00 81.06 453 TYR A C 1
ATOM 3489 O O . TYR A 1 453 ? -10.049 5.036 -0.702 1.00 81.06 453 TYR A O 1
ATOM 3497 N N . ASP A 1 454 ? -8.331 6.478 -0.526 1.00 71.88 454 ASP A N 1
ATOM 3498 C CA . ASP A 1 454 ? -8.948 7.347 0.482 1.00 71.88 454 ASP A CA 1
ATOM 3499 C C . ASP A 1 454 ? -10.276 7.959 0.006 1.00 71.88 454 ASP A C 1
ATOM 3501 O O . ASP A 1 454 ? -11.180 8.176 0.816 1.00 71.88 454 ASP A O 1
ATOM 3505 N N . ASP A 1 455 ? -10.432 8.135 -1.308 1.00 81.56 455 ASP A N 1
ATOM 3506 C CA . ASP A 1 455 ? -11.636 8.683 -1.939 1.00 81.56 455 ASP A CA 1
ATOM 3507 C C . ASP A 1 455 ? -12.735 7.637 -2.210 1.00 81.56 455 ASP A C 1
ATOM 3509 O O . ASP A 1 455 ? -13.838 7.985 -2.644 1.00 81.56 455 ASP A O 1
ATOM 3513 N N . LEU A 1 456 ? -12.477 6.346 -1.959 1.00 87.44 456 LEU A N 1
ATOM 3514 C CA . LEU A 1 456 ? -13.458 5.291 -2.206 1.00 87.44 456 LEU A CA 1
ATOM 3515 C C . LEU A 1 456 ? -14.482 5.193 -1.072 1.00 87.44 456 LEU A C 1
ATOM 3517 O O . LEU A 1 456 ? -14.155 5.044 0.107 1.00 87.44 456 LEU A O 1
ATOM 3521 N N . SER A 1 457 ? -15.761 5.184 -1.445 1.00 90.69 457 SER A N 1
ATOM 3522 C CA . SER A 1 457 ? -16.851 4.901 -0.512 1.00 90.69 457 SER A CA 1
ATOM 3523 C C . SER A 1 457 ? -16.820 3.447 -0.022 1.00 90.69 457 SER A C 1
ATOM 3525 O O . SER A 1 457 ? -16.325 2.546 -0.701 1.00 90.69 457 SER A O 1
ATOM 3527 N N . ALA A 1 458 ? -17.448 3.178 1.128 1.00 90.31 458 ALA A N 1
ATOM 3528 C CA . ALA A 1 458 ? -17.576 1.818 1.662 1.00 90.31 458 ALA A CA 1
ATOM 3529 C C . ALA A 1 458 ? -18.249 0.831 0.682 1.00 90.31 458 ALA A C 1
ATOM 3531 O O . ALA A 1 458 ? -17.921 -0.354 0.689 1.00 90.31 458 ALA A O 1
ATOM 3532 N N . ALA A 1 459 ? -19.159 1.311 -0.178 1.00 91.81 459 ALA A N 1
ATOM 3533 C CA . ALA A 1 459 ? -19.788 0.497 -1.218 1.00 91.81 459 ALA A CA 1
ATOM 3534 C C . ALA A 1 459 ? -18.787 0.106 -2.317 1.00 91.81 459 ALA A C 1
ATOM 3536 O O . ALA A 1 459 ? -18.684 -1.070 -2.655 1.00 91.81 459 ALA A O 1
ATOM 3537 N N . GLN A 1 460 ? -17.995 1.065 -2.808 1.00 93.31 460 GLN A N 1
ATOM 3538 C CA . GLN A 1 460 ? -16.947 0.808 -3.804 1.00 93.31 460 GLN A CA 1
ATOM 3539 C C . GLN A 1 460 ? -15.851 -0.106 -3.250 1.00 93.31 460 GLN A C 1
ATOM 3541 O O . GLN A 1 460 ? -15.388 -1.004 -3.944 1.00 93.31 460 GLN A O 1
ATOM 3546 N N . LEU A 1 461 ? -15.470 0.066 -1.982 1.00 94.12 461 LEU A N 1
ATOM 3547 C CA . LEU A 1 461 ? -14.547 -0.848 -1.307 1.00 94.12 461 LEU A CA 1
ATOM 3548 C C . LEU A 1 461 ? -15.117 -2.269 -1.195 1.00 94.12 461 LEU A C 1
ATOM 3550 O O . LEU A 1 461 ? -14.371 -3.239 -1.308 1.00 94.12 461 LEU A O 1
ATOM 3554 N N . GLY A 1 462 ? -16.433 -2.403 -1.006 1.00 95.31 462 GLY A N 1
ATOM 3555 C CA . GLY A 1 462 ? -17.115 -3.694 -1.062 1.00 95.31 462 GLY A CA 1
ATOM 3556 C C . GLY A 1 462 ? -17.027 -4.341 -2.439 1.00 95.31 462 GLY A C 1
ATOM 3557 O O . GLY A 1 462 ? -16.574 -5.476 -2.544 1.00 95.31 462 GLY A O 1
ATOM 3558 N N . GLU A 1 463 ? -17.364 -3.601 -3.495 1.00 96.19 463 GLU A N 1
ATOM 3559 C CA . GLU A 1 463 ? -17.230 -4.079 -4.876 1.00 96.19 463 GLU A CA 1
ATOM 3560 C C . GLU A 1 463 ? -15.788 -4.484 -5.210 1.00 96.19 463 GLU A C 1
ATOM 3562 O O . GLU A 1 463 ? -15.569 -5.517 -5.840 1.00 96.19 463 GLU A O 1
ATOM 3567 N N . LEU A 1 464 ? -14.802 -3.709 -4.749 1.00 95.62 464 LEU A N 1
ATOM 3568 C CA . LEU A 1 464 ? -13.382 -4.009 -4.920 1.00 95.62 464 LEU A CA 1
ATOM 3569 C C . LEU A 1 464 ? -12.992 -5.342 -4.278 1.00 95.62 464 LEU A C 1
ATOM 3571 O O . LEU A 1 464 ? -12.330 -6.159 -4.918 1.00 95.62 464 LEU A O 1
ATOM 3575 N N . VAL A 1 465 ? -13.427 -5.591 -3.041 1.00 96.25 465 VAL A N 1
ATOM 3576 C CA . VAL A 1 465 ? -13.156 -6.862 -2.355 1.00 96.25 465 VAL A CA 1
ATOM 3577 C C . VAL A 1 465 ? -13.900 -8.031 -3.007 1.00 96.25 465 VAL A C 1
ATOM 3579 O O . VAL A 1 465 ? -13.313 -9.105 -3.125 1.00 96.25 465 VAL A O 1
ATOM 3582 N N . ASP A 1 466 ? -15.125 -7.833 -3.502 1.00 95.81 466 ASP A N 1
ATOM 3583 C CA . ASP A 1 466 ? -15.835 -8.862 -4.275 1.00 95.81 466 ASP A CA 1
ATOM 3584 C C . ASP A 1 466 ? -15.027 -9.284 -5.511 1.00 95.81 466 ASP A C 1
ATOM 3586 O O . ASP A 1 466 ? -14.900 -10.474 -5.796 1.00 95.81 466 ASP A O 1
ATOM 3590 N N . GLY A 1 467 ? -14.455 -8.312 -6.231 1.00 95.19 467 GLY A N 1
ATOM 3591 C CA . GLY A 1 467 ? -13.619 -8.571 -7.405 1.00 95.19 467 GLY A CA 1
ATOM 3592 C C . GLY A 1 467 ? -12.323 -9.302 -7.065 1.00 95.19 467 GLY A C 1
ATOM 3593 O O . GLY A 1 467 ? -11.904 -10.191 -7.803 1.00 95.19 467 GLY A O 1
ATOM 3594 N N . ILE A 1 468 ? -11.713 -8.976 -5.921 1.00 94.25 468 ILE A N 1
ATOM 3595 C CA . ILE A 1 468 ? -10.562 -9.720 -5.394 1.00 94.25 468 ILE A CA 1
ATOM 3596 C C . ILE A 1 468 ? -10.949 -11.181 -5.136 1.00 94.25 468 ILE A C 1
ATOM 3598 O O . ILE A 1 468 ? -10.256 -12.096 -5.583 1.00 94.25 468 ILE A O 1
ATOM 3602 N N . GLU A 1 469 ? -12.050 -11.416 -4.421 1.00 92.94 469 GLU A N 1
ATOM 3603 C CA . GLU A 1 469 ? -12.501 -12.767 -4.080 1.00 92.94 469 GLU A CA 1
ATOM 3604 C C . GLU A 1 469 ? -12.841 -13.589 -5.334 1.00 92.94 469 GLU A C 1
ATOM 3606 O O . GLU A 1 469 ? -12.472 -14.762 -5.432 1.00 92.94 469 GLU A O 1
ATOM 3611 N N . GLU A 1 470 ? -13.519 -12.970 -6.302 1.00 93.38 470 GLU A N 1
ATOM 3612 C CA . GLU A 1 470 ? -13.861 -13.565 -7.591 1.00 93.38 470 GLU A CA 1
ATOM 3613 C C . GLU A 1 470 ? -12.614 -13.977 -8.377 1.00 93.38 470 GLU A C 1
ATOM 3615 O O . GLU A 1 470 ? -12.509 -15.141 -8.762 1.00 93.38 470 GLU A O 1
ATOM 3620 N N . GLU A 1 471 ? -11.629 -13.089 -8.530 1.00 93.12 471 GLU A N 1
ATOM 3621 C CA . GLU A 1 471 ? -10.421 -13.394 -9.303 1.00 93.12 471 GLU A CA 1
ATOM 3622 C C . GLU A 1 471 ? -9.574 -14.493 -8.643 1.00 93.12 471 GLU A C 1
ATOM 3624 O O . GLU A 1 471 ? -9.099 -15.402 -9.325 1.00 93.12 471 GLU A O 1
ATOM 3629 N N . PHE A 1 472 ? -9.425 -14.485 -7.311 1.00 90.06 472 PHE A N 1
ATOM 3630 C CA . PHE A 1 472 ? -8.743 -15.581 -6.608 1.00 90.06 472 PHE A CA 1
ATOM 3631 C C . PHE A 1 472 ? -9.447 -16.928 -6.800 1.00 90.06 472 PHE A C 1
ATOM 3633 O O . PHE A 1 472 ? -8.782 -17.967 -6.871 1.00 90.06 472 PHE A O 1
ATOM 3640 N N . ARG A 1 473 ? -10.783 -16.922 -6.866 1.00 89.94 473 ARG A N 1
ATOM 3641 C CA . ARG A 1 473 ? -11.594 -18.122 -7.089 1.00 89.94 473 ARG A CA 1
ATOM 3642 C C . ARG A 1 473 ? -11.459 -18.629 -8.524 1.00 89.94 473 ARG A C 1
ATOM 3644 O O . ARG A 1 473 ? -11.254 -19.824 -8.712 1.00 89.94 473 ARG A O 1
ATOM 3651 N N . GLU A 1 474 ? -11.553 -17.741 -9.512 1.00 90.81 474 GLU A N 1
ATOM 3652 C CA . GLU A 1 474 ? -11.468 -18.078 -10.940 1.00 90.81 474 GLU A CA 1
ATOM 3653 C C . GLU A 1 474 ? -10.083 -18.582 -11.341 1.00 90.81 474 GLU A C 1
ATOM 3655 O O . GLU A 1 474 ? -9.971 -19.592 -12.035 1.00 90.81 474 GLU A O 1
ATOM 3660 N N . LEU A 1 475 ? -9.022 -17.921 -10.870 1.00 86.75 475 LEU A N 1
ATOM 3661 C CA . LEU A 1 475 ? -7.653 -18.335 -11.170 1.00 86.75 475 LEU A CA 1
ATOM 3662 C C . LEU A 1 475 ? -7.242 -19.612 -10.414 1.00 86.75 475 LEU A C 1
ATOM 3664 O O . LEU A 1 475 ? -6.185 -20.171 -10.703 1.00 86.75 475 LEU A O 1
ATOM 3668 N N . ALA A 1 476 ? -8.056 -20.073 -9.454 1.00 81.88 476 ALA A N 1
ATOM 3669 C CA . ALA A 1 476 ? -7.780 -21.221 -8.589 1.00 81.88 476 ALA A CA 1
ATOM 3670 C C . ALA A 1 476 ? -6.389 -21.147 -7.924 1.00 81.88 476 ALA A C 1
ATOM 3672 O O . ALA A 1 476 ? -5.687 -22.152 -7.791 1.00 81.88 476 ALA A O 1
ATOM 3673 N N . VAL A 1 477 ? -5.981 -19.939 -7.518 1.00 76.19 477 VAL A N 1
ATOM 3674 C CA . VAL A 1 477 ? -4.649 -19.688 -6.958 1.00 76.19 477 VAL A CA 1
ATOM 3675 C C . VAL A 1 477 ? -4.664 -19.827 -5.436 1.00 76.19 477 VAL A C 1
ATOM 3677 O O . VAL A 1 477 ? -5.503 -19.251 -4.733 1.00 76.19 477 VAL A O 1
ATOM 3680 N N . ASP A 1 478 ? -3.696 -20.585 -4.922 1.00 71.25 478 ASP A N 1
ATOM 3681 C CA . ASP A 1 478 ? -3.522 -20.865 -3.493 1.00 71.25 478 ASP A CA 1
ATOM 3682 C C . ASP A 1 478 ? -2.366 -20.066 -2.856 1.00 71.25 478 ASP A C 1
ATOM 3684 O O . ASP A 1 478 ? -1.713 -20.509 -1.912 1.00 71.25 478 ASP A O 1
ATOM 3688 N N . THR A 1 479 ? -2.055 -18.877 -3.386 1.00 77.62 479 THR A N 1
ATOM 3689 C CA . THR A 1 479 ? -0.958 -18.062 -2.850 1.00 77.62 479 THR A CA 1
ATOM 3690 C C . THR A 1 479 ? -1.409 -17.235 -1.652 1.00 77.62 479 THR A C 1
ATOM 3692 O O . THR A 1 479 ? -2.301 -16.389 -1.716 1.00 77.62 479 THR A O 1
ATOM 3695 N N . VAL A 1 480 ? -0.738 -17.453 -0.522 1.00 81.25 480 VAL A N 1
ATOM 3696 C CA . VAL A 1 480 ? -0.933 -16.658 0.696 1.00 81.25 480 VAL A CA 1
ATOM 3697 C C . VAL A 1 480 ? -0.358 -15.246 0.528 1.00 81.25 480 VAL A C 1
ATOM 3699 O O . VAL A 1 480 ? -0.925 -14.283 1.046 1.00 81.25 480 VAL A O 1
ATOM 3702 N N . ALA A 1 481 ? 0.777 -15.104 -0.165 1.00 85.25 481 ALA A N 1
ATOM 3703 C CA . ALA A 1 481 ? 1.530 -13.851 -0.204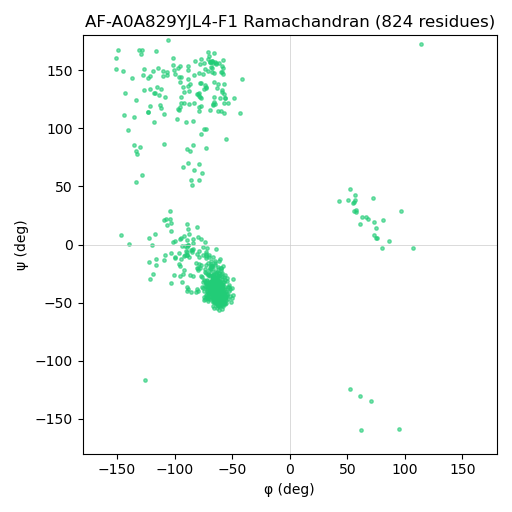 1.00 85.25 481 ALA A CA 1
ATOM 3704 C C . ALA A 1 481 ? 0.758 -12.724 -0.906 1.00 85.25 481 ALA A C 1
ATOM 3706 O O . ALA A 1 481 ? 0.678 -11.625 -0.361 1.00 85.25 481 ALA A O 1
ATOM 3707 N N . SER A 1 482 ? 0.106 -13.009 -2.036 1.00 86.69 482 SER A N 1
ATOM 3708 C CA . SER A 1 482 ? -0.778 -12.051 -2.711 1.00 86.69 482 SER A CA 1
ATOM 3709 C C . SER A 1 482 ? -1.923 -11.563 -1.811 1.00 86.69 482 SER A C 1
ATOM 3711 O O . SER A 1 482 ? -2.174 -10.362 -1.721 1.00 86.69 482 SER A O 1
ATOM 3713 N N . GLY A 1 483 ? -2.570 -12.468 -1.067 1.00 88.88 483 GLY A N 1
ATOM 3714 C CA . GLY A 1 483 ? -3.609 -12.095 -0.101 1.00 88.88 483 GLY A CA 1
ATOM 3715 C C . GLY A 1 483 ? -3.078 -11.227 1.047 1.00 88.88 483 GLY A C 1
ATOM 3716 O O . GLY A 1 483 ? -3.723 -10.254 1.431 1.00 88.88 483 GLY A O 1
ATOM 3717 N N . ARG A 1 484 ? -1.876 -11.526 1.564 1.00 89.56 484 ARG A N 1
ATOM 3718 C CA . ARG A 1 484 ? -1.209 -10.706 2.594 1.00 89.56 484 ARG A CA 1
ATOM 3719 C C . ARG A 1 484 ? -0.895 -9.299 2.096 1.00 89.56 484 ARG A C 1
ATOM 3721 O O . ARG A 1 484 ? -1.106 -8.345 2.837 1.00 89.56 484 ARG A O 1
ATOM 3728 N N . LEU A 1 485 ? -0.412 -9.169 0.859 1.00 89.00 485 LEU A N 1
ATOM 3729 C CA . LEU A 1 485 ? -0.135 -7.869 0.247 1.00 89.00 485 LEU A CA 1
ATOM 3730 C C . LEU A 1 485 ? -1.415 -7.033 0.162 1.00 89.00 485 LEU A C 1
ATOM 3732 O O . LEU A 1 485 ? -1.430 -5.904 0.640 1.00 89.00 485 LEU A O 1
ATOM 3736 N N . LEU A 1 486 ? -2.508 -7.609 -0.342 1.00 90.81 486 LEU A N 1
ATOM 3737 C CA . LEU A 1 486 ? -3.797 -6.916 -0.423 1.00 90.81 486 LEU A CA 1
ATOM 3738 C C . LEU A 1 486 ? -4.346 -6.538 0.954 1.00 90.81 486 LEU A C 1
ATOM 3740 O O . LEU A 1 486 ? -4.814 -5.418 1.138 1.00 90.81 486 LEU A O 1
ATOM 3744 N N . LEU A 1 487 ? -4.265 -7.437 1.938 1.00 91.88 487 LEU A N 1
ATOM 3745 C CA . LEU A 1 487 ? -4.721 -7.154 3.298 1.00 91.88 487 LEU A CA 1
ATOM 3746 C C . LEU A 1 487 ? -3.894 -6.048 3.967 1.00 91.88 487 LEU A C 1
ATOM 3748 O O . LEU A 1 487 ? -4.453 -5.226 4.691 1.00 91.88 487 LEU A O 1
ATOM 3752 N N . LYS A 1 488 ? -2.583 -6.007 3.718 1.00 89.38 488 LYS A N 1
ATOM 3753 C CA . LYS A 1 488 ? -1.710 -4.946 4.223 1.00 89.38 488 LYS A CA 1
ATOM 3754 C C . LYS A 1 488 ? -2.108 -3.575 3.668 1.00 89.38 488 LYS A C 1
ATOM 3756 O O . LYS A 1 488 ? -2.137 -2.617 4.433 1.00 89.38 488 LYS A O 1
ATOM 3761 N N . GLU A 1 489 ? -2.439 -3.497 2.380 1.00 87.69 489 GLU A N 1
ATOM 3762 C CA . GLU A 1 489 ? -2.859 -2.247 1.733 1.00 87.69 489 GLU A CA 1
ATOM 3763 C C . GLU A 1 489 ? -4.276 -1.827 2.148 1.00 87.69 489 GLU A C 1
ATOM 3765 O O . GLU A 1 489 ? -4.515 -0.678 2.507 1.00 87.69 489 GLU A O 1
ATOM 3770 N N . LEU A 1 490 ? -5.229 -2.761 2.127 1.00 91.81 490 LEU A N 1
ATOM 3771 C CA . LEU A 1 490 ? -6.650 -2.449 2.289 1.00 91.81 490 LEU A CA 1
ATOM 3772 C C . LEU A 1 490 ? -7.130 -2.516 3.741 1.00 91.81 490 LEU A C 1
ATOM 3774 O O . LEU A 1 490 ? -8.139 -1.903 4.070 1.00 91.81 490 LEU A O 1
ATOM 3778 N N . GLY A 1 491 ? -6.449 -3.237 4.634 1.00 93.19 491 GLY A N 1
ATOM 3779 C CA . GLY A 1 491 ? -6.938 -3.492 5.994 1.00 93.19 491 GLY A CA 1
ATOM 3780 C C . GLY A 1 491 ? -7.192 -2.213 6.798 1.00 93.19 491 GLY A C 1
ATOM 3781 O O . GLY A 1 491 ? -8.248 -2.061 7.422 1.00 93.19 491 GLY A O 1
ATOM 3782 N N . ALA A 1 492 ? -6.264 -1.255 6.728 1.00 91.19 492 ALA A N 1
ATOM 3783 C CA . ALA A 1 492 ? -6.405 0.039 7.391 1.00 91.19 492 ALA A CA 1
ATOM 3784 C C . ALA A 1 492 ? -7.492 0.907 6.733 1.00 91.19 492 ALA A C 1
ATOM 3786 O O . ALA A 1 492 ? -8.310 1.492 7.442 1.00 91.19 492 ALA A O 1
ATOM 3787 N N . VAL A 1 493 ? -7.549 0.926 5.397 1.00 92.31 493 VAL A N 1
ATOM 3788 C CA . VAL A 1 493 ? -8.543 1.680 4.611 1.00 92.31 493 VAL A CA 1
ATOM 3789 C C . VAL A 1 493 ? -9.961 1.194 4.917 1.00 92.31 493 VAL A C 1
ATOM 3791 O O . VAL A 1 493 ? -10.839 1.981 5.270 1.00 92.31 493 VAL A O 1
ATOM 3794 N N . LEU A 1 494 ? -10.176 -0.121 4.865 1.00 95.12 494 LEU A N 1
ATOM 3795 C CA . LEU A 1 494 ? -11.457 -0.754 5.172 1.00 95.12 494 LEU A CA 1
ATOM 3796 C C . LEU A 1 494 ? -11.894 -0.473 6.615 1.00 95.12 494 LEU A C 1
ATOM 3798 O O . LEU A 1 494 ? -13.076 -0.243 6.867 1.00 95.12 494 LEU A O 1
ATOM 3802 N N . THR A 1 495 ? -10.946 -0.446 7.556 1.00 94.38 495 THR A N 1
ATOM 3803 C CA . THR A 1 495 ? -11.219 -0.086 8.954 1.00 94.38 495 THR A CA 1
ATOM 3804 C C . THR A 1 495 ? -11.631 1.383 9.081 1.00 94.38 495 THR A C 1
ATOM 3806 O O . THR A 1 495 ? -12.637 1.681 9.724 1.00 94.38 495 THR A O 1
ATOM 3809 N N . ALA A 1 496 ? -10.900 2.302 8.443 1.00 92.75 496 ALA A N 1
ATOM 3810 C CA . ALA A 1 496 ? -11.184 3.736 8.485 1.00 92.75 496 ALA A CA 1
ATOM 3811 C C . ALA A 1 496 ? -12.565 4.075 7.897 1.00 92.75 496 ALA A C 1
ATOM 3813 O O . ALA A 1 496 ? -13.308 4.864 8.481 1.00 92.75 496 ALA A O 1
ATOM 3814 N N . GLN A 1 497 ? -12.944 3.410 6.801 1.00 92.56 497 GLN A N 1
ATOM 3815 C CA . GLN A 1 497 ? -14.245 3.574 6.141 1.00 92.56 497 GLN A CA 1
ATOM 3816 C C . GLN A 1 497 ? -15.370 2.728 6.763 1.00 92.56 497 GLN A C 1
ATOM 3818 O O . GLN A 1 497 ? -16.490 2.713 6.252 1.00 92.56 497 GLN A O 1
ATOM 3823 N N . LYS A 1 498 ? -15.099 2.016 7.869 1.00 94.38 498 LYS A N 1
ATOM 3824 C CA . LYS A 1 498 ? -16.052 1.125 8.561 1.00 94.38 498 LYS A CA 1
ATOM 3825 C C . LYS A 1 498 ? -16.654 0.042 7.650 1.00 94.38 498 LYS A C 1
ATOM 3827 O O . LYS A 1 498 ? -17.766 -0.438 7.874 1.00 94.38 498 LYS A O 1
ATOM 3832 N N . ALA A 1 499 ? -15.913 -0.373 6.626 1.00 95.44 499 ALA A N 1
ATOM 3833 C CA . ALA A 1 499 ? -16.283 -1.424 5.685 1.00 95.44 499 ALA A CA 1
ATOM 3834 C C . ALA A 1 499 ? -15.937 -2.809 6.268 1.00 95.44 499 ALA A C 1
ATOM 3836 O O . ALA A 1 499 ? -15.088 -3.544 5.757 1.00 95.44 499 ALA A O 1
ATOM 3837 N N . TYR A 1 500 ? -16.597 -3.175 7.371 1.00 96.19 500 TYR A N 1
ATOM 3838 C CA . TYR A 1 500 ? -16.241 -4.365 8.153 1.00 96.19 500 TYR A CA 1
ATOM 3839 C C . TYR A 1 500 ? -16.601 -5.692 7.478 1.00 96.19 500 TYR A C 1
ATOM 3841 O O . TYR A 1 500 ? -15.879 -6.672 7.646 1.00 96.19 500 TYR A O 1
ATOM 3849 N N . GLN A 1 501 ? -17.670 -5.735 6.677 1.00 96.25 501 GLN A N 1
ATOM 3850 C CA . GLN A 1 501 ? -18.020 -6.938 5.916 1.00 96.25 501 GLN A CA 1
ATOM 3851 C C . GLN A 1 501 ? -16.959 -7.260 4.839 1.00 96.25 501 GLN A C 1
ATOM 3853 O O . GLN A 1 501 ? -16.472 -8.391 4.826 1.00 96.25 501 GLN A O 1
ATOM 3858 N N . PRO A 1 502 ? -16.514 -6.301 4.001 1.00 96.44 502 PRO A N 1
ATOM 3859 C CA . PRO A 1 502 ? -15.368 -6.511 3.112 1.00 96.44 502 PRO A CA 1
ATOM 3860 C C . PRO A 1 502 ? -14.068 -6.858 3.859 1.00 96.44 502 PRO A C 1
ATOM 3862 O O . PRO A 1 502 ? -13.354 -7.775 3.457 1.00 96.44 502 PRO A O 1
ATOM 3865 N N . LEU A 1 503 ? -13.785 -6.204 4.995 1.00 97.44 503 LEU A N 1
ATOM 3866 C CA . LEU A 1 503 ? -12.619 -6.527 5.833 1.00 97.44 503 LEU A CA 1
ATOM 3867 C C . LEU A 1 503 ? -12.636 -7.984 6.314 1.00 97.44 503 LEU A C 1
ATOM 3869 O O . LEU A 1 503 ? -11.606 -8.662 6.304 1.00 97.44 503 LEU A O 1
ATOM 3873 N N . LYS A 1 504 ? -13.814 -8.482 6.704 1.00 97.00 504 LYS A N 1
ATOM 3874 C CA . LYS A 1 504 ? -14.017 -9.884 7.068 1.00 97.00 504 LYS A CA 1
ATOM 3875 C C . LYS A 1 504 ? -13.731 -10.812 5.886 1.00 97.00 504 LYS A C 1
ATOM 3877 O O . LYS A 1 504 ? -13.010 -11.786 6.065 1.00 97.00 504 LYS A O 1
ATOM 3882 N N . VAL A 1 505 ? -14.271 -10.527 4.698 1.00 95.62 505 VAL A N 1
ATOM 3883 C CA . VAL A 1 505 ? -14.055 -11.356 3.494 1.00 95.62 505 VAL A CA 1
ATOM 3884 C C . VAL A 1 505 ? -12.566 -11.442 3.155 1.00 95.62 505 VAL A C 1
ATOM 3886 O O . VAL A 1 505 ? -12.032 -12.542 3.018 1.00 95.62 505 VAL A O 1
ATOM 3889 N N . LEU A 1 506 ? -11.872 -10.302 3.102 1.00 95.06 506 LEU A N 1
ATOM 3890 C CA . LEU A 1 506 ? -10.453 -10.255 2.749 1.00 95.06 506 LEU A CA 1
ATOM 3891 C C . LEU A 1 506 ? -9.563 -10.950 3.792 1.00 95.06 506 LEU A C 1
ATOM 3893 O O . LEU A 1 506 ? -8.645 -11.686 3.435 1.00 95.06 506 LEU A O 1
ATOM 3897 N N . SER A 1 507 ? -9.832 -10.759 5.085 1.00 96.50 507 SER A N 1
ATOM 3898 C CA . SER A 1 507 ? -9.073 -11.438 6.145 1.00 96.50 507 SER A CA 1
ATOM 3899 C C . SER A 1 507 ? -9.343 -12.950 6.187 1.00 96.50 507 SER A C 1
ATOM 3901 O O . SER A 1 507 ? -8.398 -13.729 6.320 1.00 96.50 507 SER A O 1
ATOM 3903 N N . ASP A 1 508 ? -10.591 -13.391 5.985 1.00 94.75 508 ASP A N 1
ATOM 3904 C CA . ASP A 1 508 ? -10.952 -14.814 5.885 1.00 94.75 508 ASP A CA 1
ATOM 3905 C C . ASP A 1 508 ? -10.285 -15.478 4.659 1.00 94.75 508 ASP A C 1
ATOM 3907 O O . ASP A 1 508 ? -9.802 -16.612 4.744 1.00 94.75 508 ASP A O 1
ATOM 3911 N N . LEU A 1 509 ? -10.178 -14.763 3.532 1.00 92.12 509 LEU A N 1
ATOM 3912 C CA . LEU A 1 509 ? -9.472 -15.224 2.331 1.00 92.12 509 LEU A CA 1
ATOM 3913 C C . LEU A 1 509 ? -7.990 -15.538 2.609 1.00 92.12 509 LEU A C 1
ATOM 3915 O O . LEU A 1 509 ? -7.457 -16.517 2.083 1.00 92.12 509 LEU A O 1
ATOM 3919 N N . VAL A 1 510 ? -7.332 -14.742 3.457 1.00 93.12 510 VAL A N 1
ATOM 3920 C CA . VAL A 1 510 ? -5.952 -15.005 3.894 1.00 93.12 510 VAL A CA 1
ATOM 3921 C C . VAL A 1 510 ? -5.912 -16.155 4.902 1.00 93.12 510 VAL A C 1
ATOM 3923 O O . VAL A 1 510 ? -5.097 -17.064 4.755 1.00 93.12 510 VAL A O 1
ATOM 3926 N N . LEU A 1 511 ? -6.807 -16.171 5.896 1.00 93.75 511 LEU A N 1
ATOM 3927 C CA . LEU A 1 511 ? -6.816 -17.185 6.962 1.00 93.75 511 LEU A CA 1
ATOM 3928 C C . LEU A 1 511 ? -7.144 -18.600 6.476 1.00 93.75 511 LEU A C 1
ATOM 3930 O O . LEU A 1 511 ? -6.663 -19.568 7.067 1.00 93.75 511 LEU A O 1
ATOM 3934 N N . THR A 1 512 ? -7.931 -18.738 5.408 1.00 90.94 512 THR A N 1
ATOM 3935 C CA . THR A 1 512 ? -8.206 -20.042 4.777 1.00 90.94 512 THR A CA 1
ATOM 3936 C C . THR A 1 512 ? -6.945 -20.699 4.215 1.00 90.94 512 THR A C 1
ATOM 3938 O O . THR A 1 512 ? -6.870 -21.924 4.191 1.00 90.94 512 THR A O 1
ATOM 3941 N N . ARG A 1 513 ? -5.936 -19.903 3.837 1.00 87.19 513 ARG A N 1
ATOM 3942 C CA . ARG A 1 513 ? -4.660 -20.375 3.273 1.00 87.19 513 ARG A CA 1
ATOM 3943 C C . ARG A 1 513 ? -3.512 -20.332 4.284 1.00 87.19 513 ARG A C 1
ATOM 3945 O O . ARG A 1 513 ? -2.632 -21.186 4.278 1.00 87.19 513 ARG A O 1
ATOM 3952 N N . ALA A 1 514 ? -3.532 -19.360 5.195 1.00 88.94 514 ALA A N 1
ATOM 3953 C CA . ALA A 1 514 ? -2.564 -19.197 6.274 1.00 88.94 514 ALA A CA 1
ATOM 3954 C C . ALA A 1 514 ? -3.266 -18.872 7.591 1.00 88.94 514 ALA A C 1
ATOM 3956 O O . ALA A 1 514 ? -3.395 -17.720 8.003 1.00 88.94 514 ALA A O 1
ATOM 3957 N N . SER A 1 515 ? -3.690 -19.926 8.286 1.00 90.19 515 SER A N 1
ATOM 3958 C CA . SER A 1 515 ? -4.514 -19.793 9.490 1.00 90.19 515 SER A CA 1
ATOM 3959 C C . SER A 1 515 ? -3.823 -19.098 10.675 1.00 90.19 515 SER A C 1
ATOM 3961 O O . SER A 1 515 ? -4.504 -18.714 11.622 1.00 90.19 515 SER A O 1
ATOM 3963 N N . SER A 1 516 ? -2.498 -18.941 10.642 1.00 90.81 516 SER A N 1
ATOM 3964 C CA . SER A 1 516 ? -1.688 -18.316 11.695 1.00 90.81 516 SER A CA 1
ATOM 3965 C C . SER A 1 516 ? -1.131 -16.943 11.302 1.00 90.81 516 SER A C 1
ATOM 3967 O O . SER A 1 516 ? -0.119 -16.529 11.861 1.00 90.81 516 SER A O 1
ATOM 3969 N N . GLU A 1 517 ? -1.720 -16.257 10.318 1.00 93.56 517 GLU A N 1
ATOM 3970 C CA . GLU A 1 517 ? -1.213 -14.950 9.894 1.00 93.56 517 GLU A CA 1
ATOM 3971 C C . GLU A 1 517 ? -1.650 -13.821 10.847 1.00 93.56 517 GLU A C 1
ATOM 3973 O O . GLU A 1 517 ? -2.855 -13.579 10.957 1.00 93.56 517 GLU A O 1
ATOM 3978 N N . PRO A 1 518 ? -0.721 -13.103 11.518 1.00 93.94 518 PRO A N 1
ATOM 3979 C CA . PRO A 1 518 ? -1.077 -12.166 12.588 1.00 93.94 518 PRO A CA 1
ATOM 3980 C C . PRO A 1 518 ? -2.008 -11.026 12.156 1.00 93.94 518 PRO A C 1
ATOM 3982 O O . PRO A 1 518 ? -3.036 -10.801 12.796 1.00 93.94 518 PRO A O 1
ATOM 3985 N N . ASP A 1 519 ? -1.698 -10.346 11.050 1.00 93.31 519 ASP A N 1
ATOM 3986 C CA . ASP A 1 519 ? -2.517 -9.230 10.553 1.00 93.31 519 ASP A CA 1
ATOM 3987 C C . ASP A 1 519 ? -3.910 -9.710 10.124 1.00 93.31 519 ASP A C 1
ATOM 3989 O O . ASP A 1 519 ? -4.918 -9.054 10.395 1.00 93.31 519 ASP A O 1
ATOM 3993 N N . ALA A 1 520 ? -3.990 -10.900 9.520 1.00 96.19 520 ALA A N 1
ATOM 3994 C CA . ALA A 1 520 ? -5.258 -11.510 9.137 1.00 96.19 520 ALA A CA 1
ATOM 3995 C C . ALA A 1 520 ? -6.100 -11.885 10.356 1.00 96.19 520 ALA A C 1
ATOM 3997 O O . ALA A 1 520 ? -7.291 -11.589 10.371 1.00 96.19 520 ALA A O 1
ATOM 3998 N N . LEU A 1 521 ? -5.496 -12.452 11.406 1.00 97.56 521 LEU A N 1
ATOM 3999 C CA . LEU A 1 521 ? -6.190 -12.716 12.669 1.00 97.56 521 LEU A CA 1
ATOM 4000 C C . LEU A 1 521 ? -6.700 -11.420 13.310 1.00 97.56 521 LEU A C 1
ATOM 4002 O O . LEU A 1 521 ? -7.849 -11.376 13.749 1.00 97.56 521 LEU A O 1
ATOM 4006 N N . PHE A 1 522 ? -5.887 -10.358 13.324 1.00 97.56 522 PHE A N 1
ATOM 4007 C CA . PHE A 1 522 ? -6.281 -9.066 13.884 1.00 97.56 522 PHE A CA 1
ATOM 4008 C C . PHE A 1 522 ? -7.485 -8.460 13.152 1.00 97.56 522 PHE A C 1
ATOM 4010 O O . PHE A 1 522 ? -8.485 -8.121 13.790 1.00 97.56 522 PHE A O 1
ATOM 4017 N N . TYR A 1 523 ? -7.418 -8.348 11.823 1.00 97.81 523 TYR A N 1
ATOM 4018 C CA . TYR A 1 523 ? -8.498 -7.763 11.026 1.00 97.81 523 TYR A CA 1
ATOM 4019 C C . TYR A 1 523 ? -9.752 -8.651 10.985 1.00 97.81 523 TYR A C 1
ATOM 4021 O O . TYR A 1 523 ? -10.876 -8.137 11.017 1.00 97.81 523 TYR A O 1
ATOM 4029 N N . ALA A 1 524 ? -9.591 -9.977 11.005 1.00 97.69 524 ALA A N 1
ATOM 4030 C CA . ALA A 1 524 ? -10.700 -10.920 11.136 1.00 97.69 524 ALA A CA 1
ATOM 4031 C C . ALA A 1 524 ? -11.411 -10.791 12.490 1.00 97.69 524 ALA A C 1
ATOM 4033 O O . ALA A 1 524 ? -12.636 -10.911 12.549 1.00 97.69 524 ALA A O 1
ATOM 4034 N N . ALA A 1 525 ? -10.663 -10.548 13.570 1.00 97.88 525 ALA A N 1
ATOM 4035 C CA . ALA A 1 525 ? -11.216 -10.310 14.898 1.00 97.88 525 ALA A CA 1
ATOM 4036 C C . ALA A 1 525 ? -11.912 -8.944 14.986 1.00 97.88 525 ALA A C 1
ATOM 4038 O O . ALA A 1 525 ? -13.035 -8.866 15.479 1.00 97.88 525 ALA A O 1
ATOM 4039 N N . LEU A 1 526 ? -11.281 -7.891 14.452 1.00 98.00 526 LEU A N 1
ATOM 4040 C CA . LEU A 1 526 ? -11.815 -6.527 14.459 1.00 98.00 526 LEU A CA 1
ATOM 4041 C C . LEU A 1 526 ? -13.129 -6.428 13.685 1.00 98.00 526 LEU A C 1
ATOM 4043 O O . LEU A 1 526 ? -14.119 -5.942 14.220 1.00 98.00 526 LEU A O 1
ATOM 4047 N N . SER A 1 527 ? -13.167 -6.952 12.459 1.00 97.75 527 SER A N 1
ATOM 4048 C CA . SER A 1 527 ? -14.397 -6.974 11.658 1.00 97.75 527 SER A CA 1
ATOM 4049 C C . SER A 1 527 ? -15.543 -7.689 12.381 1.00 97.75 527 SER A C 1
ATOM 4051 O O . SER A 1 527 ? -16.661 -7.186 12.417 1.00 97.75 527 SER A O 1
ATOM 4053 N N . ARG A 1 528 ? -15.270 -8.826 13.031 1.00 98.00 528 ARG A N 1
ATOM 4054 C CA . ARG A 1 528 ? -16.272 -9.579 13.801 1.00 98.00 528 ARG A CA 1
ATOM 4055 C C . ARG A 1 528 ? -16.708 -8.875 15.081 1.00 98.00 528 ARG A C 1
ATOM 4057 O O . ARG A 1 528 ? -17.879 -8.975 15.432 1.00 98.00 528 ARG A O 1
ATOM 4064 N N . GLN A 1 529 ? -15.806 -8.177 15.769 1.00 97.19 529 GLN A N 1
ATOM 4065 C CA . GLN A 1 529 ? -16.148 -7.364 16.938 1.00 97.19 529 GLN A CA 1
ATOM 4066 C C . GLN A 1 529 ? -17.166 -6.288 16.559 1.00 97.19 529 GLN A C 1
ATOM 4068 O O . GLN A 1 529 ? -18.191 -6.158 17.220 1.00 97.19 529 GLN A O 1
ATOM 4073 N N . GLU A 1 530 ? -16.891 -5.550 15.487 1.00 96.12 530 GLU A N 1
ATOM 4074 C CA . GLU A 1 530 ? -17.738 -4.446 15.026 1.00 96.12 530 GLU A CA 1
ATOM 4075 C C . GLU A 1 530 ? -19.075 -4.936 14.447 1.00 96.12 530 GLU A C 1
ATOM 4077 O O . GLU A 1 530 ? -20.060 -4.205 14.434 1.00 96.12 530 GLU A O 1
ATOM 4082 N N . MET A 1 531 ? -19.133 -6.200 14.021 1.00 96.06 531 MET A N 1
ATOM 4083 C CA . MET A 1 531 ? -20.361 -6.906 13.642 1.00 96.06 531 MET A CA 1
ATOM 4084 C C . MET A 1 531 ? -21.050 -7.619 14.825 1.00 96.06 531 MET A C 1
ATOM 4086 O O . MET A 1 531 ? -21.904 -8.476 14.601 1.00 96.06 531 MET A O 1
ATOM 4090 N N . GLU A 1 532 ? -20.656 -7.329 16.070 1.00 95.94 532 GLU A N 1
ATOM 4091 C CA . GLU A 1 532 ? -21.204 -7.897 17.317 1.00 95.94 532 GLU A CA 1
ATOM 4092 C C . GLU A 1 532 ? -21.058 -9.430 17.463 1.00 95.94 532 GLU A C 1
ATOM 4094 O O . GLU A 1 532 ? -21.669 -10.074 18.319 1.00 95.94 532 GLU A O 1
ATOM 4099 N N . GLN A 1 533 ? -20.172 -10.052 16.682 1.00 96.56 533 GLN A N 1
ATOM 4100 C CA . GLN A 1 533 ? -19.849 -11.483 16.741 1.00 96.56 533 GLN A CA 1
ATOM 4101 C C . GLN A 1 533 ? -18.769 -11.760 17.801 1.00 96.56 533 GLN A C 1
ATOM 4103 O O . GLN A 1 533 ? -17.718 -12.350 17.528 1.00 96.56 533 GLN A O 1
ATOM 4108 N N . PHE A 1 534 ? -19.030 -11.330 19.038 1.00 95.06 534 PHE A N 1
ATOM 4109 C CA . PHE A 1 534 ? -18.033 -11.233 20.111 1.00 95.06 534 PHE A CA 1
ATOM 4110 C C . PHE A 1 534 ? -17.333 -12.547 20.469 1.00 95.06 534 PHE A C 1
ATOM 4112 O O . PHE A 1 534 ? -16.152 -12.534 20.809 1.00 95.06 534 PHE A O 1
ATOM 4119 N N . VAL A 1 535 ? -18.030 -13.686 20.392 1.00 95.25 535 VAL A N 1
ATOM 4120 C CA . VAL A 1 535 ? -17.439 -15.001 20.701 1.00 95.25 535 VAL A CA 1
ATOM 4121 C C . VAL A 1 535 ? -16.321 -15.335 19.713 1.00 95.25 535 VAL A C 1
ATOM 4123 O O . VAL A 1 535 ? -15.225 -15.716 20.118 1.00 95.25 535 VAL A O 1
ATOM 4126 N N . VAL A 1 536 ? -16.576 -15.139 18.417 1.00 96.12 536 VAL A N 1
ATOM 4127 C CA . VAL A 1 536 ? -15.594 -15.435 17.369 1.00 96.12 536 VAL A CA 1
ATOM 4128 C C . VAL A 1 536 ? -14.464 -14.406 17.400 1.00 96.12 536 VAL A C 1
ATOM 4130 O O . VAL A 1 536 ? -13.298 -14.791 17.345 1.00 96.12 536 VAL A O 1
ATOM 4133 N N . ALA A 1 537 ? -14.788 -13.119 17.568 1.00 97.44 537 ALA A N 1
ATOM 4134 C CA . ALA A 1 537 ? -13.791 -12.055 17.697 1.00 97.44 537 ALA A CA 1
ATOM 4135 C C . ALA A 1 537 ? -12.799 -12.326 18.839 1.00 97.44 537 ALA A C 1
ATOM 4137 O O . ALA A 1 537 ? -11.589 -12.237 18.638 1.00 97.44 537 ALA A O 1
ATOM 4138 N N . ARG A 1 538 ? -13.301 -12.740 20.011 1.00 96.19 538 ARG A N 1
ATOM 4139 C CA . ARG A 1 538 ? -12.461 -13.093 21.160 1.00 96.19 538 ARG A CA 1
ATOM 4140 C C . ARG A 1 538 ? -11.506 -14.240 20.838 1.00 96.19 538 ARG A C 1
ATOM 4142 O O . ARG A 1 538 ? -10.306 -14.076 21.017 1.00 96.19 538 ARG A O 1
ATOM 4149 N N . SER A 1 539 ? -12.025 -15.339 20.283 1.00 96.38 539 SER A N 1
ATOM 4150 C CA . SER A 1 539 ? -11.203 -16.509 19.939 1.00 96.38 539 SER A CA 1
ATOM 4151 C C . SER A 1 539 ? -10.071 -16.178 18.958 1.00 96.38 539 SER A C 1
ATOM 4153 O O . SER A 1 539 ? -8.976 -16.725 19.052 1.00 96.38 539 SER A O 1
ATOM 4155 N N . LEU A 1 540 ? -10.307 -15.242 18.032 1.00 97.62 540 LEU A N 1
ATOM 4156 C CA . LEU A 1 540 ? -9.299 -14.791 17.074 1.00 97.62 540 LEU A CA 1
ATOM 4157 C C . LEU A 1 540 ? -8.250 -13.883 17.728 1.00 97.62 540 LEU A C 1
ATOM 4159 O O . LEU A 1 540 ? -7.067 -14.028 17.427 1.00 97.62 540 LEU A O 1
ATOM 4163 N N . TYR A 1 541 ? -8.650 -12.986 18.638 1.00 97.88 541 TYR A N 1
ATOM 4164 C CA . TYR A 1 541 ? -7.700 -12.184 19.416 1.00 97.88 541 TYR A CA 1
ATOM 4165 C C . TYR A 1 541 ? -6.848 -13.036 20.360 1.00 97.88 541 TYR A C 1
ATOM 4167 O O . TYR A 1 541 ? -5.648 -12.804 20.457 1.00 97.88 541 TYR A O 1
ATOM 4175 N N . GLU A 1 542 ? -7.436 -14.029 21.024 1.00 95.38 542 GLU A N 1
ATOM 4176 C CA . GLU A 1 542 ? -6.711 -14.977 21.879 1.00 95.38 542 GLU A CA 1
ATOM 4177 C C . GLU A 1 542 ? -5.679 -15.757 21.056 1.00 95.38 542 GLU A C 1
ATOM 4179 O O . GLU A 1 542 ? -4.496 -15.755 21.391 1.00 95.38 542 GLU A O 1
ATOM 4184 N N . ARG A 1 543 ? -6.083 -16.300 19.900 1.00 96.81 543 ARG A N 1
ATOM 4185 C CA . ARG A 1 543 ? -5.171 -16.977 18.968 1.00 96.81 543 ARG A CA 1
ATOM 4186 C C . ARG A 1 543 ? -4.059 -16.062 18.444 1.00 96.81 543 ARG A C 1
ATOM 4188 O O . ARG A 1 543 ? -2.926 -16.501 18.264 1.00 96.81 543 ARG A O 1
ATOM 4195 N N . LEU A 1 544 ? -4.356 -14.786 18.191 1.00 97.44 544 LEU A N 1
ATOM 4196 C CA . LEU A 1 544 ? -3.340 -13.798 17.822 1.00 97.44 544 LEU A CA 1
ATOM 4197 C C . LEU A 1 544 ? -2.327 -13.591 18.953 1.00 97.44 544 LEU A C 1
ATOM 4199 O O . LEU A 1 544 ? -1.133 -13.520 18.683 1.00 97.44 544 LEU A O 1
ATOM 4203 N N . LEU A 1 545 ? -2.781 -13.525 20.205 1.00 95.75 545 LEU A N 1
ATOM 4204 C CA . LEU A 1 545 ? -1.913 -13.361 21.372 1.00 95.75 545 LEU A CA 1
ATOM 4205 C C . LEU A 1 545 ? -1.083 -14.613 21.689 1.00 95.75 545 LEU A C 1
ATOM 4207 O O . LEU A 1 545 ? 0.013 -14.482 22.226 1.00 95.75 545 LEU A O 1
ATOM 4211 N N . GLU A 1 546 ? -1.544 -15.807 21.318 1.00 95.31 546 GLU A N 1
ATOM 4212 C CA . GLU A 1 546 ? -0.721 -17.025 21.370 1.00 95.31 546 GLU A CA 1
ATOM 4213 C C . GLU A 1 546 ? 0.478 -16.950 20.408 1.00 95.31 546 GLU A C 1
ATOM 4215 O O . GLU A 1 546 ? 1.565 -17.427 20.731 1.00 95.31 546 GLU A O 1
ATOM 4220 N N . LEU A 1 547 ? 0.294 -16.335 19.234 1.00 95.38 547 LEU A N 1
ATOM 4221 C CA . LEU A 1 547 ? 1.331 -16.201 18.203 1.00 95.38 547 LEU A CA 1
ATOM 4222 C C . LEU A 1 547 ? 2.229 -14.980 18.420 1.00 95.38 547 LEU A C 1
ATOM 4224 O O . LEU A 1 547 ? 3.440 -15.046 18.217 1.00 95.38 547 LEU A O 1
ATOM 4228 N N . VAL A 1 548 ? 1.630 -13.858 18.815 1.00 95.75 548 VAL A N 1
ATOM 4229 C CA . VAL A 1 548 ? 2.294 -12.574 19.046 1.00 95.75 548 VAL A CA 1
ATOM 4230 C C . VAL A 1 548 ? 1.860 -12.046 20.419 1.00 95.75 548 VAL A C 1
ATOM 4232 O O . VAL A 1 548 ? 0.957 -11.208 20.508 1.00 95.75 548 VAL A O 1
ATOM 4235 N N . PRO A 1 549 ? 2.515 -12.495 21.509 1.00 93.19 549 PRO A N 1
ATOM 4236 C CA . PRO A 1 549 ? 2.116 -12.153 22.876 1.00 93.19 549 PRO A CA 1
ATOM 4237 C C . PRO A 1 549 ? 2.118 -10.659 23.194 1.00 93.19 549 PRO A C 1
ATOM 4239 O O . PRO A 1 549 ? 1.463 -10.244 24.144 1.00 93.19 549 PRO A O 1
ATOM 4242 N N . ASP A 1 550 ? 2.831 -9.842 22.420 1.00 91.44 550 ASP A N 1
ATOM 4243 C CA . ASP A 1 550 ? 2.935 -8.396 22.631 1.00 91.44 550 ASP A CA 1
ATOM 4244 C C . ASP A 1 550 ? 2.071 -7.577 21.657 1.00 91.44 550 ASP A C 1
ATOM 4246 O O . ASP A 1 550 ? 2.256 -6.366 21.510 1.00 91.44 550 ASP A O 1
ATOM 4250 N N . PHE A 1 551 ? 1.074 -8.203 21.015 1.00 94.06 551 PHE A N 1
ATOM 4251 C CA . PHE A 1 551 ? 0.137 -7.514 20.126 1.00 94.06 551 PHE A CA 1
ATOM 4252 C C . PHE A 1 551 ? -0.855 -6.637 20.916 1.00 94.06 551 PHE A C 1
ATOM 4254 O O . PHE A 1 551 ? -1.993 -7.005 21.210 1.00 94.06 551 PHE A O 1
ATOM 4261 N N . ARG A 1 552 ? -0.424 -5.422 21.269 1.00 93.06 552 ARG A N 1
ATOM 4262 C CA . ARG A 1 552 ? -1.149 -4.491 22.155 1.00 93.06 552 ARG A CA 1
ATOM 4263 C C . ARG A 1 552 ? -2.598 -4.209 21.744 1.00 93.06 552 ARG A C 1
ATOM 4265 O O . ARG A 1 552 ? -3.464 -4.101 22.610 1.00 93.06 552 ARG A O 1
ATOM 4272 N N . ALA A 1 553 ? -2.877 -4.053 20.450 1.00 93.75 553 ALA A N 1
ATOM 4273 C CA . ALA A 1 553 ? -4.227 -3.719 19.990 1.00 93.75 553 ALA A CA 1
ATOM 4274 C C . ALA A 1 553 ? -5.242 -4.846 20.271 1.00 93.75 553 ALA A C 1
ATOM 4276 O O . ALA A 1 553 ? -6.407 -4.555 20.526 1.00 93.75 553 ALA A O 1
ATOM 4277 N N . ALA A 1 554 ? -4.800 -6.109 20.328 1.00 96.06 554 ALA A N 1
ATOM 4278 C CA . ALA A 1 554 ? -5.654 -7.236 20.698 1.00 96.06 554 ALA A CA 1
ATOM 4279 C C . ALA A 1 554 ? -6.091 -7.149 22.169 1.00 96.06 554 ALA A C 1
ATOM 4281 O O . ALA A 1 554 ? -7.272 -7.297 22.462 1.00 96.06 554 ALA A O 1
ATOM 4282 N N . TYR A 1 555 ? -5.178 -6.803 23.085 1.00 95.81 555 TYR A N 1
ATOM 4283 C CA . TYR A 1 555 ? -5.510 -6.558 24.497 1.00 95.81 555 TYR A CA 1
ATOM 4284 C C . TYR A 1 555 ? -6.539 -5.438 24.681 1.00 95.81 555 TYR A C 1
ATOM 4286 O O . TYR A 1 555 ? -7.465 -5.553 25.490 1.00 95.81 555 TYR A O 1
ATOM 4294 N N . TRP A 1 556 ? -6.375 -4.345 23.932 1.00 95.06 556 TRP A N 1
ATOM 4295 C CA . TRP A 1 556 ? -7.309 -3.222 23.963 1.00 95.06 556 TRP A CA 1
ATOM 4296 C C . TRP A 1 556 ? -8.709 -3.654 23.520 1.00 95.06 556 TRP A C 1
ATOM 4298 O O . TRP A 1 556 ? -9.687 -3.413 24.224 1.00 95.06 556 TRP A O 1
ATOM 4308 N N . ASN A 1 557 ? -8.798 -4.354 22.391 1.00 96.44 557 ASN A N 1
ATOM 4309 C CA . ASN A 1 557 ? -10.066 -4.798 21.824 1.00 96.44 557 ASN A CA 1
ATOM 4310 C C . ASN A 1 557 ? -10.743 -5.889 22.669 1.00 96.44 557 ASN A C 1
ATOM 4312 O O . ASN A 1 557 ? -11.940 -5.802 22.932 1.00 96.44 557 ASN A O 1
ATOM 4316 N N . LEU A 1 558 ? -9.984 -6.842 23.219 1.00 96.81 558 LEU A N 1
ATOM 4317 C CA . LEU A 1 558 ? -10.500 -7.803 24.201 1.00 96.81 558 LEU A CA 1
ATOM 4318 C C . LEU A 1 558 ? -11.097 -7.101 25.426 1.00 96.81 558 LEU A C 1
ATOM 4320 O O . LEU A 1 558 ? -12.179 -7.471 25.877 1.00 96.81 558 LEU A O 1
ATOM 4324 N N . THR A 1 559 ? -10.446 -6.048 25.930 1.00 96.00 559 THR A N 1
ATOM 4325 C CA . THR A 1 559 ? -10.973 -5.256 27.052 1.00 96.00 559 THR A CA 1
ATOM 4326 C C . THR A 1 559 ? -12.346 -4.659 26.727 1.00 96.00 559 THR A C 1
ATOM 4328 O O . THR A 1 559 ? -13.250 -4.746 27.556 1.00 96.00 559 THR A O 1
ATOM 4331 N N . LEU A 1 560 ? -12.527 -4.103 25.521 1.00 94.69 560 LEU A N 1
ATOM 4332 C CA . LEU A 1 560 ? -13.819 -3.567 25.067 1.00 94.69 560 LEU A CA 1
ATOM 4333 C C . LEU A 1 560 ? -14.898 -4.657 25.001 1.00 94.69 560 LEU A C 1
ATOM 4335 O O . LEU A 1 560 ? -16.023 -4.450 25.460 1.00 94.69 560 LEU A O 1
ATOM 4339 N N . ILE A 1 561 ? -14.549 -5.836 24.480 1.00 94.94 561 ILE A N 1
ATOM 4340 C CA . ILE A 1 561 ? -15.468 -6.977 24.394 1.00 94.94 561 ILE A CA 1
ATOM 4341 C C . ILE A 1 561 ? -15.902 -7.430 25.796 1.00 94.94 561 ILE A C 1
ATOM 4343 O O . ILE A 1 561 ? -17.098 -7.576 26.055 1.00 94.94 561 ILE A O 1
ATOM 4347 N N . HIS A 1 562 ? -14.959 -7.627 26.721 1.00 93.38 562 HIS A N 1
ATOM 4348 C CA . HIS A 1 562 ? -15.280 -8.107 28.067 1.00 93.38 562 HIS A CA 1
ATOM 4349 C C . HIS A 1 562 ? -16.040 -7.084 28.907 1.00 93.38 562 HIS A C 1
ATOM 4351 O O . HIS A 1 562 ? -16.896 -7.480 29.696 1.00 93.38 562 HIS A O 1
ATOM 4357 N N . GLU A 1 563 ? -15.778 -5.790 28.723 1.00 91.38 563 GLU A N 1
ATOM 4358 C CA . GLU A 1 563 ? -16.574 -4.731 29.341 1.00 91.38 563 GLU A CA 1
ATOM 4359 C C . GLU A 1 563 ? -18.022 -4.761 28.847 1.00 91.38 563 GLU A C 1
ATOM 4361 O O . GLU A 1 563 ? -18.943 -4.765 29.663 1.00 91.38 563 GLU A O 1
ATOM 4366 N N . THR A 1 564 ? -18.219 -4.860 27.528 1.00 89.62 564 THR A N 1
ATOM 4367 C CA . THR A 1 564 ? -19.552 -4.943 26.904 1.00 89.62 564 THR A CA 1
ATOM 4368 C C . THR A 1 564 ? -20.334 -6.154 27.419 1.00 89.62 564 THR A C 1
ATOM 4370 O O . THR A 1 564 ? -21.544 -6.088 27.619 1.00 89.62 564 THR A O 1
ATOM 4373 N N . GLN A 1 565 ? -19.641 -7.263 27.681 1.00 88.75 565 GLN A N 1
ATOM 4374 C CA . GLN A 1 565 ? -20.232 -8.500 28.196 1.00 88.75 565 GLN A CA 1
ATOM 4375 C C . GLN A 1 565 ? -20.280 -8.583 29.731 1.00 88.75 565 GLN A C 1
ATOM 4377 O O . GLN A 1 565 ? -20.770 -9.579 30.259 1.00 88.75 565 GLN A O 1
ATOM 4382 N N . GLY A 1 566 ? -19.756 -7.588 30.455 1.00 86.00 566 GLY A N 1
ATOM 4383 C CA . GLY A 1 566 ? -19.703 -7.585 31.921 1.00 86.00 566 GLY A CA 1
ATOM 4384 C C . GLY A 1 566 ? -18.858 -8.710 32.538 1.00 86.00 566 GLY A C 1
ATOM 4385 O O . GLY A 1 566 ? -19.093 -9.091 33.682 1.00 86.00 566 GLY A O 1
ATOM 4386 N N . ASN A 1 567 ? -17.887 -9.269 31.807 1.00 88.69 567 ASN A N 1
ATOM 4387 C CA . ASN A 1 567 ? -17.098 -10.415 32.265 1.00 88.69 567 ASN A CA 1
ATOM 4388 C C . ASN A 1 567 ? -15.919 -9.966 33.151 1.00 88.69 567 ASN A C 1
ATOM 4390 O O . ASN A 1 567 ? -14.806 -9.753 32.667 1.00 88.69 567 ASN A O 1
ATOM 4394 N N . ALA A 1 568 ? -16.182 -9.804 34.451 1.00 89.31 568 ALA A N 1
ATOM 4395 C CA . ALA A 1 568 ? -15.197 -9.343 35.430 1.00 89.31 568 ALA A CA 1
ATOM 4396 C C . ALA A 1 568 ? -13.987 -10.286 35.568 1.00 89.31 568 ALA A C 1
ATOM 4398 O O . ALA A 1 568 ? -12.858 -9.803 35.631 1.00 89.31 568 ALA A O 1
ATOM 4399 N N . ASP A 1 569 ? -14.201 -11.603 35.550 1.00 89.88 569 ASP A N 1
ATOM 4400 C CA . ASP A 1 569 ? -13.126 -12.590 35.722 1.00 89.88 569 ASP A CA 1
ATOM 4401 C C . ASP A 1 569 ? -12.110 -12.518 34.573 1.00 89.88 569 ASP A C 1
ATOM 4403 O O . ASP A 1 569 ? -10.900 -12.459 34.799 1.00 89.88 569 ASP A O 1
ATOM 4407 N N . ALA A 1 570 ? -12.595 -12.423 33.330 1.00 90.75 570 ALA A N 1
ATOM 4408 C CA . ALA A 1 570 ? -11.724 -12.266 32.168 1.00 90.75 570 ALA A CA 1
ATOM 4409 C C . ALA A 1 570 ? -10.974 -10.921 32.175 1.00 90.75 570 ALA A C 1
ATOM 4411 O O . ALA A 1 570 ? -9.812 -10.853 31.773 1.00 90.75 570 ALA A O 1
ATOM 4412 N N . LEU A 1 571 ? -11.605 -9.846 32.670 1.00 93.94 571 LEU A N 1
ATOM 4413 C CA . LEU A 1 571 ? -10.940 -8.550 32.846 1.00 93.94 571 LEU A CA 1
ATOM 4414 C C . LEU A 1 571 ? -9.817 -8.621 33.891 1.00 93.94 571 LEU A C 1
ATOM 4416 O O . LEU A 1 571 ? -8.773 -8.000 33.697 1.00 93.94 571 LEU A O 1
ATOM 4420 N N . GLU A 1 572 ? -9.986 -9.381 34.975 1.00 93.50 572 GLU A N 1
ATOM 4421 C CA . GLU A 1 572 ? -8.919 -9.599 35.958 1.00 93.50 572 GLU A CA 1
ATOM 4422 C C . GLU A 1 572 ? -7.719 -10.334 35.360 1.00 93.50 572 GLU A C 1
ATOM 4424 O O . GLU A 1 572 ? -6.574 -9.938 35.599 1.00 93.50 572 GLU A O 1
ATOM 4429 N N . GLU A 1 573 ? -7.966 -11.379 34.573 1.00 92.50 573 GLU A N 1
ATOM 4430 C CA . GLU A 1 573 ? -6.913 -12.123 33.881 1.00 92.50 573 GLU A CA 1
ATOM 4431 C C . GLU A 1 573 ? -6.150 -11.229 32.890 1.00 92.50 573 GLU A C 1
ATOM 4433 O O . GLU A 1 573 ? -4.916 -11.165 32.923 1.00 92.50 573 GLU A O 1
ATOM 4438 N N . LEU A 1 574 ? -6.881 -10.439 32.096 1.00 93.12 574 LEU A N 1
ATOM 4439 C CA . LEU A 1 574 ? -6.323 -9.428 31.193 1.00 93.12 574 LEU A CA 1
ATOM 4440 C C . LEU A 1 574 ? -5.446 -8.404 31.919 1.00 93.12 574 LEU A C 1
ATOM 4442 O O . LEU A 1 574 ? -4.354 -8.079 31.448 1.00 93.12 574 LEU A O 1
ATOM 4446 N N . ILE A 1 575 ? -5.891 -7.905 33.076 1.00 94.62 575 ILE A N 1
ATOM 4447 C CA . ILE A 1 575 ? -5.126 -6.940 33.876 1.00 94.62 575 ILE A CA 1
ATOM 4448 C C . ILE A 1 575 ? -3.802 -7.545 34.341 1.00 94.62 575 ILE A C 1
ATOM 4450 O O . ILE A 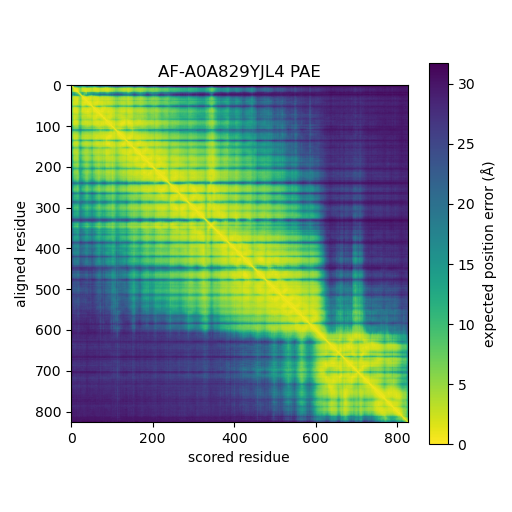1 575 ? -2.784 -6.862 34.247 1.00 94.62 575 ILE A O 1
ATOM 4454 N N . ARG A 1 576 ? -3.772 -8.810 34.784 1.00 92.88 576 ARG A N 1
ATOM 4455 C CA . ARG A 1 576 ? -2.518 -9.471 35.201 1.00 92.88 576 ARG A CA 1
ATOM 4456 C C . ARG A 1 576 ? -1.510 -9.534 34.052 1.00 92.88 576 ARG A C 1
ATOM 4458 O O . ARG A 1 576 ? -0.346 -9.179 34.238 1.00 92.88 576 ARG A O 1
ATOM 4465 N N . ALA A 1 577 ? -1.964 -9.911 32.856 1.00 91.19 577 ALA A N 1
ATOM 4466 C CA . ALA A 1 577 ? -1.120 -9.945 31.662 1.00 91.19 577 ALA A CA 1
ATOM 4467 C C . ALA A 1 577 ? -0.604 -8.546 31.262 1.00 91.19 577 ALA A C 1
ATOM 4469 O O . ALA A 1 577 ? 0.549 -8.391 30.845 1.00 91.19 577 ALA A O 1
ATOM 4470 N N . LEU A 1 578 ? -1.440 -7.513 31.405 1.00 93.25 578 LEU A N 1
ATOM 4471 C CA . LEU A 1 578 ? -1.083 -6.120 31.117 1.00 93.25 578 LEU A CA 1
ATOM 4472 C C . LEU A 1 578 ? -0.144 -5.513 32.168 1.00 93.25 578 LEU A C 1
ATOM 4474 O O . LEU A 1 578 ? 0.706 -4.692 31.828 1.00 93.25 578 LEU A O 1
ATOM 4478 N N . GLU A 1 579 ? -0.264 -5.909 33.435 1.00 92.19 579 GLU A N 1
ATOM 4479 C CA . GLU A 1 579 ? 0.619 -5.461 34.515 1.00 92.19 579 GLU A CA 1
ATOM 4480 C C . GLU A 1 579 ? 2.064 -5.885 34.284 1.00 92.19 579 GLU A C 1
ATOM 4482 O O . GLU A 1 579 ? 2.964 -5.068 34.474 1.00 92.19 579 GLU A O 1
ATOM 4487 N N . GLU A 1 580 ? 2.286 -7.121 33.839 1.00 89.38 580 GLU A N 1
ATOM 4488 C CA . GLU A 1 580 ? 3.618 -7.622 33.505 1.00 89.38 580 GLU A CA 1
ATOM 4489 C C . GLU A 1 580 ? 4.273 -6.795 32.389 1.00 89.38 580 GLU A C 1
ATOM 4491 O O . GLU A 1 580 ? 5.400 -6.325 32.549 1.00 89.38 580 GLU A O 1
ATOM 4496 N N . ARG A 1 581 ? 3.533 -6.520 31.308 1.00 89.88 581 ARG A N 1
ATOM 4497 C CA . ARG A 1 581 ? 4.014 -5.736 30.154 1.00 89.88 581 ARG A CA 1
ATOM 4498 C C . ARG A 1 581 ? 4.215 -4.256 30.474 1.00 89.88 581 ARG A C 1
ATOM 4500 O O . ARG A 1 581 ? 5.130 -3.618 29.957 1.00 89.88 581 ARG A O 1
ATOM 4507 N N . ALA A 1 582 ? 3.404 -3.700 31.373 1.00 89.00 582 ALA A N 1
ATOM 4508 C CA . ALA A 1 582 ? 3.523 -2.312 31.808 1.00 89.00 582 ALA A CA 1
ATOM 4509 C C . ALA A 1 582 ? 4.730 -2.053 32.734 1.00 89.00 582 ALA A C 1
ATOM 4511 O O . ALA A 1 582 ? 5.062 -0.887 32.960 1.00 89.00 582 ALA A O 1
ATOM 4512 N N . ARG A 1 583 ? 5.419 -3.088 33.250 1.00 86.69 583 ARG A N 1
ATOM 4513 C CA . ARG A 1 583 ? 6.596 -2.922 34.133 1.00 86.69 583 ARG A CA 1
ATOM 4514 C C . ARG A 1 583 ? 7.738 -2.141 33.485 1.00 86.69 583 ARG A C 1
ATOM 4516 O O . ARG A 1 583 ? 8.455 -1.441 34.189 1.00 86.69 583 ARG A O 1
ATOM 4523 N N . GLY A 1 584 ? 7.878 -2.219 32.160 1.00 77.44 584 GLY A N 1
ATOM 4524 C CA . GLY A 1 584 ? 8.868 -1.446 31.402 1.00 77.44 584 GLY A CA 1
ATOM 4525 C C . GLY A 1 584 ? 8.558 0.053 31.286 1.00 77.44 584 GLY A C 1
ATOM 4526 O O . GLY A 1 584 ? 9.339 0.784 30.690 1.00 77.44 584 GLY A O 1
ATOM 4527 N N . GLY A 1 585 ? 7.420 0.523 31.813 1.00 78.56 585 GLY A N 1
ATOM 4528 C CA . GLY A 1 585 ? 7.050 1.942 31.833 1.00 78.56 585 GLY A CA 1
ATOM 4529 C C . GLY A 1 585 ? 6.581 2.515 30.492 1.00 78.56 585 GLY A C 1
ATOM 4530 O O . GLY A 1 585 ? 6.327 3.714 30.405 1.00 78.56 585 GLY A O 1
ATOM 4531 N N . ALA A 1 586 ? 6.433 1.696 29.446 1.00 86.94 586 ALA A N 1
ATOM 4532 C CA . ALA A 1 586 ? 5.966 2.180 28.152 1.00 86.94 586 ALA A CA 1
ATOM 4533 C C . ALA A 1 586 ? 4.520 2.697 28.262 1.00 86.94 586 ALA A C 1
ATOM 4535 O O . ALA A 1 586 ? 3.600 1.947 28.601 1.00 86.94 586 ALA A O 1
ATOM 4536 N N . GLU A 1 587 ? 4.315 3.972 27.925 1.00 89.94 587 GLU A N 1
ATOM 4537 C CA . GLU A 1 587 ? 3.046 4.691 28.116 1.00 89.94 587 GLU A CA 1
ATOM 4538 C C . GLU A 1 587 ? 1.842 3.946 27.520 1.00 89.94 587 GLU A C 1
ATOM 4540 O O . GLU A 1 587 ? 0.764 3.882 28.111 1.00 89.94 587 GLU A O 1
ATOM 4545 N N . SER A 1 588 ? 2.032 3.321 26.359 1.00 88.75 588 SER A N 1
ATOM 4546 C CA . SER A 1 588 ? 0.962 2.598 25.676 1.00 88.75 588 SER A CA 1
ATOM 4547 C C . SER A 1 588 ? 0.461 1.352 26.424 1.00 88.75 588 SER A C 1
ATOM 4549 O O . SER A 1 588 ? -0.736 1.067 26.381 1.00 88.75 588 SER A O 1
ATOM 4551 N N . TRP A 1 589 ? 1.331 0.642 27.152 1.00 92.56 589 TRP A N 1
ATOM 4552 C CA . TRP A 1 589 ? 0.940 -0.501 27.988 1.00 92.56 589 TRP A CA 1
ATOM 4553 C C . TRP A 1 589 ? 0.267 -0.044 29.282 1.00 92.56 589 TRP A C 1
ATOM 4555 O O . TRP A 1 589 ? -0.717 -0.645 29.712 1.00 92.56 589 TRP A O 1
ATOM 4565 N N . VAL A 1 590 ? 0.741 1.065 29.860 1.00 91.75 590 VAL A N 1
ATOM 4566 C CA . VAL A 1 590 ? 0.114 1.711 31.024 1.00 91.75 590 VAL A CA 1
ATOM 4567 C C . VAL A 1 590 ? -1.328 2.113 30.702 1.00 91.75 590 VAL A C 1
ATOM 4569 O O . VAL A 1 590 ? -2.241 1.755 31.443 1.00 91.75 590 VAL A O 1
ATOM 4572 N N . LYS A 1 591 ? -1.554 2.753 29.547 1.00 93.19 591 LYS A N 1
ATOM 4573 C CA . LYS A 1 591 ? -2.895 3.132 29.074 1.00 93.19 591 LYS A CA 1
ATOM 4574 C C . LYS A 1 591 ? -3.828 1.930 28.900 1.00 93.19 591 LYS A C 1
ATOM 4576 O O . LYS A 1 591 ? -4.970 1.984 29.352 1.00 93.19 591 LYS A O 1
ATOM 4581 N N . ALA A 1 592 ? -3.357 0.843 28.282 1.00 92.06 592 ALA A N 1
ATOM 4582 C CA . ALA A 1 592 ? -4.159 -0.372 28.111 1.00 92.06 592 ALA A CA 1
ATOM 4583 C C . ALA A 1 592 ? -4.544 -1.002 29.464 1.00 92.06 592 ALA A C 1
ATOM 4585 O O . ALA A 1 592 ? -5.708 -1.339 29.682 1.00 92.06 592 ALA A O 1
ATOM 4586 N N . ARG A 1 593 ? -3.594 -1.085 30.407 1.00 94.50 593 ARG A N 1
ATOM 4587 C CA . ARG A 1 593 ? -3.843 -1.567 31.776 1.00 94.50 593 ARG A CA 1
ATOM 4588 C C . ARG A 1 593 ? -4.885 -0.715 32.500 1.00 94.50 593 ARG A C 1
ATOM 4590 O O . ARG A 1 593 ? -5.804 -1.253 33.115 1.00 94.50 593 ARG A O 1
ATOM 4597 N N . ASP A 1 594 ? -4.743 0.605 32.450 1.00 93.81 594 ASP A N 1
ATOM 4598 C CA . ASP A 1 594 ? -5.632 1.518 33.172 1.00 93.81 594 ASP A CA 1
ATOM 4599 C C . ASP A 1 594 ? -7.055 1.485 32.593 1.00 93.81 594 ASP A C 1
ATOM 4601 O O . ASP A 1 594 ? -8.030 1.485 33.347 1.00 93.81 594 ASP A O 1
ATOM 4605 N N . ARG A 1 595 ? -7.186 1.323 31.269 1.00 94.31 595 ARG A N 1
ATOM 4606 C CA . ARG A 1 595 ? -8.474 1.081 30.607 1.00 94.31 595 ARG A CA 1
ATOM 4607 C C . ARG A 1 595 ? -9.147 -0.207 31.089 1.00 94.31 595 ARG A C 1
ATOM 4609 O O . ARG A 1 595 ? -10.344 -0.182 31.379 1.00 94.31 595 ARG A O 1
ATOM 4616 N N . ALA A 1 596 ? -8.395 -1.303 31.202 1.00 94.25 596 ALA A N 1
ATOM 4617 C CA . ALA A 1 596 ? -8.915 -2.575 31.703 1.00 94.25 596 ALA A CA 1
ATOM 4618 C C . ALA A 1 596 ? -9.341 -2.491 33.179 1.00 94.25 596 ALA A C 1
ATOM 4620 O O . ALA A 1 596 ? -10.390 -3.014 33.552 1.00 94.25 596 ALA A O 1
ATOM 4621 N N . ARG A 1 597 ? -8.603 -1.749 34.016 1.00 94.88 597 ARG A N 1
ATOM 4622 C CA . ARG A 1 597 ? -8.992 -1.482 35.416 1.00 94.88 597 ARG A CA 1
ATOM 4623 C C . ARG A 1 597 ? -10.290 -0.680 35.528 1.00 94.88 597 ARG A C 1
ATOM 4625 O O . ARG A 1 597 ? -11.124 -0.983 36.385 1.00 94.88 597 ARG A O 1
ATOM 4632 N N . ALA A 1 598 ? -10.473 0.321 34.668 1.00 94.00 598 ALA A N 1
ATOM 4633 C CA . ALA A 1 598 ? -11.720 1.078 34.605 1.00 94.00 598 ALA A CA 1
ATOM 4634 C C . ALA A 1 598 ? -12.902 0.174 34.210 1.00 94.00 598 ALA A C 1
ATOM 4636 O O . ALA A 1 598 ? -13.918 0.171 34.906 1.00 94.00 598 ALA A O 1
ATOM 4637 N N . ALA A 1 599 ? -12.726 -0.666 33.182 1.00 93.06 599 ALA A N 1
ATOM 4638 C CA . ALA A 1 599 ? -13.724 -1.652 32.761 1.00 93.06 599 ALA A CA 1
ATOM 4639 C C . ALA A 1 599 ? -14.088 -2.636 33.887 1.00 93.06 599 ALA A C 1
ATOM 4641 O O . ALA A 1 599 ? -15.266 -2.882 34.138 1.00 93.06 599 ALA A O 1
ATOM 4642 N N . LEU A 1 600 ? -13.096 -3.154 34.625 1.00 93.88 600 LEU A N 1
ATOM 4643 C CA . LEU A 1 600 ? -13.336 -4.053 35.760 1.00 93.88 600 LEU A CA 1
ATOM 4644 C C . LEU A 1 600 ? -14.129 -3.364 36.876 1.00 93.88 600 LEU A C 1
ATOM 4646 O O . LEU A 1 600 ? -15.029 -3.961 37.466 1.00 93.88 600 LEU A O 1
ATOM 4650 N N . THR A 1 601 ? -13.807 -2.103 37.168 1.00 91.69 601 THR A N 1
ATOM 4651 C CA . THR A 1 601 ? -14.525 -1.316 38.181 1.00 91.69 601 THR A CA 1
ATOM 4652 C C . THR A 1 601 ? -15.991 -1.157 37.792 1.00 91.69 601 THR A C 1
ATOM 4654 O O . THR A 1 601 ? -16.872 -1.393 38.618 1.00 91.69 601 THR A O 1
ATOM 4657 N N . HIS A 1 602 ? -16.252 -0.835 36.524 1.00 88.75 602 HIS A N 1
ATOM 4658 C CA . HIS A 1 602 ? -17.602 -0.717 35.987 1.00 88.75 602 HIS A CA 1
ATOM 4659 C C . HIS A 1 602 ? -18.366 -2.050 36.046 1.00 88.75 602 HIS A C 1
ATOM 4661 O O . HIS A 1 602 ? -19.477 -2.101 36.575 1.00 88.75 602 HIS A O 1
ATOM 4667 N N . ALA A 1 603 ? -17.749 -3.149 35.596 1.00 88.12 603 ALA A N 1
ATOM 4668 C CA . ALA A 1 603 ? -18.347 -4.483 35.643 1.00 88.12 603 ALA A CA 1
ATOM 4669 C C . ALA A 1 603 ? -18.708 -4.900 37.080 1.00 88.12 603 ALA A C 1
ATOM 4671 O O . ALA A 1 603 ? -19.817 -5.366 37.336 1.00 88.12 603 ALA A O 1
ATOM 4672 N N . ARG A 1 604 ? -17.817 -4.652 38.051 1.00 87.56 604 ARG A N 1
ATOM 4673 C CA . ARG A 1 604 ? -18.066 -4.947 39.471 1.00 87.56 604 ARG A CA 1
ATOM 4674 C C . ARG A 1 604 ? -19.164 -4.081 40.079 1.00 87.56 604 ARG A C 1
ATOM 4676 O O . ARG A 1 604 ? -19.943 -4.584 40.881 1.00 87.56 604 ARG A O 1
ATOM 4683 N N . GLN A 1 605 ? -19.250 -2.802 39.716 1.00 86.31 605 GLN A N 1
ATOM 4684 C CA . GLN A 1 605 ? -20.340 -1.930 40.169 1.00 86.31 605 GLN A CA 1
ATOM 4685 C C . GLN A 1 605 ? -21.692 -2.409 39.637 1.00 86.31 605 GLN A C 1
ATOM 4687 O O . GLN A 1 605 ? -22.659 -2.484 40.395 1.00 86.31 605 GLN A O 1
ATOM 4692 N N . HIS A 1 606 ? -21.749 -2.789 38.358 1.00 83.38 606 HIS A N 1
ATOM 4693 C CA . HIS A 1 606 ? -22.943 -3.377 37.758 1.00 83.38 606 HIS A CA 1
ATOM 4694 C C . HIS A 1 606 ? -23.342 -4.689 38.438 1.00 83.38 606 HIS A C 1
ATOM 4696 O O . HIS A 1 606 ? -24.513 -4.850 38.789 1.00 83.38 606 HIS A O 1
ATOM 4702 N N . GLN A 1 607 ? -22.377 -5.581 38.684 1.00 83.75 607 GLN A N 1
ATOM 4703 C CA . GLN A 1 607 ? -22.614 -6.839 39.388 1.00 83.75 607 GLN A CA 1
ATOM 4704 C C . GLN A 1 607 ? -23.111 -6.594 40.817 1.00 83.75 607 GLN A C 1
ATOM 4706 O O . GLN A 1 607 ? -24.157 -7.108 41.193 1.00 83.75 607 GLN A O 1
ATOM 4711 N N . ALA A 1 608 ? -22.449 -5.725 41.585 1.00 84.25 608 ALA A N 1
ATOM 4712 C CA . ALA A 1 608 ? -22.860 -5.391 42.948 1.00 84.25 608 ALA A CA 1
ATOM 4713 C C . ALA A 1 608 ? -24.271 -4.775 43.002 1.00 84.25 608 ALA A C 1
ATOM 4715 O O . ALA A 1 608 ? -25.054 -5.081 43.901 1.00 84.25 608 ALA A O 1
ATOM 4716 N N . ALA A 1 609 ? -24.632 -3.934 42.027 1.00 83.62 609 ALA A N 1
ATOM 4717 C CA . ALA A 1 609 ? -25.977 -3.373 41.925 1.00 83.62 609 ALA A CA 1
ATOM 4718 C C . ALA A 1 609 ? -27.035 -4.430 41.559 1.00 83.62 609 ALA A C 1
ATOM 4720 O O . ALA A 1 609 ? -28.192 -4.307 41.975 1.00 83.62 609 ALA A O 1
ATOM 4721 N N . ALA A 1 610 ? -26.672 -5.445 40.769 1.00 84.81 610 ALA A N 1
ATOM 4722 C CA . ALA A 1 610 ? -27.534 -6.585 40.466 1.00 84.81 610 ALA A CA 1
ATOM 4723 C C . ALA A 1 610 ? -27.695 -7.501 41.691 1.00 84.81 610 ALA A C 1
ATOM 4725 O O . ALA A 1 610 ? -28.821 -7.847 42.050 1.00 84.81 610 ALA A O 1
ATOM 4726 N N . ASP A 1 611 ? -26.601 -7.801 42.391 1.00 86.19 611 ASP A N 1
ATOM 4727 C CA . ASP A 1 611 ? -26.591 -8.608 43.612 1.00 86.19 611 ASP A CA 1
ATOM 4728 C C . ASP A 1 611 ? -27.414 -7.947 44.722 1.00 86.19 611 ASP A C 1
ATOM 4730 O O . ASP A 1 611 ? -28.216 -8.608 45.383 1.00 86.19 611 ASP A O 1
ATOM 4734 N N . PHE A 1 612 ? -27.292 -6.626 44.893 1.00 87.12 612 PHE A N 1
ATOM 4735 C CA . PHE A 1 612 ? -28.094 -5.876 45.859 1.00 87.12 612 PHE A CA 1
ATOM 4736 C C . PHE A 1 612 ? -29.590 -5.911 45.518 1.00 87.12 612 PHE A C 1
ATOM 4738 O O . PHE A 1 612 ? -30.417 -6.131 46.402 1.00 87.12 612 PHE A O 1
ATOM 4745 N N . ARG A 1 613 ? -29.954 -5.772 44.235 1.00 87.56 613 ARG A N 1
ATOM 4746 C CA . ARG A 1 613 ? -31.345 -5.936 43.772 1.00 87.56 613 ARG A CA 1
ATOM 4747 C C . ARG A 1 613 ? -31.879 -7.341 44.046 1.00 87.56 613 ARG A C 1
ATOM 4749 O O . ARG A 1 613 ? -32.996 -7.481 44.540 1.00 87.56 613 ARG A O 1
ATOM 4756 N N . ALA A 1 614 ? -31.082 -8.371 43.776 1.00 87.25 614 ALA A N 1
ATOM 4757 C CA . ALA A 1 614 ? -31.450 -9.756 44.054 1.00 87.25 614 ALA A CA 1
ATOM 4758 C C . ALA A 1 614 ? -31.588 -10.030 45.562 1.00 87.25 614 ALA A C 1
ATOM 4760 O O . ALA A 1 614 ? -32.474 -10.777 45.978 1.00 87.25 614 ALA A O 1
ATOM 4761 N N . PHE A 1 615 ? -30.738 -9.421 46.394 1.00 89.00 615 PHE A N 1
ATOM 4762 C CA . PHE A 1 615 ? -30.850 -9.479 47.851 1.00 89.00 615 PHE A CA 1
ATOM 4763 C C . PHE A 1 615 ? -32.153 -8.835 48.339 1.00 89.00 615 PHE A C 1
ATOM 4765 O O . PHE A 1 615 ? -32.916 -9.497 49.037 1.00 89.00 615 PHE A O 1
ATOM 4772 N N . VAL A 1 616 ? -32.457 -7.605 47.903 1.00 90.06 616 VAL A N 1
ATOM 4773 C CA . VAL A 1 616 ? -33.719 -6.921 48.236 1.00 90.06 616 VAL A CA 1
ATOM 4774 C C . VAL A 1 616 ? -34.922 -7.756 47.816 1.00 90.06 616 VAL A C 1
ATOM 4776 O O . VAL A 1 616 ? -35.788 -8.024 48.639 1.00 90.06 616 VAL A O 1
ATOM 4779 N N . SER A 1 617 ? -34.960 -8.224 46.567 1.00 88.69 617 SER A N 1
ATOM 4780 C CA . SER A 1 617 ? -36.080 -9.023 46.059 1.00 88.69 617 SER A CA 1
ATOM 4781 C C . SER A 1 617 ? -36.333 -10.271 46.912 1.00 88.69 617 SER A C 1
ATOM 4783 O O . SER A 1 617 ? -37.473 -10.545 47.279 1.00 88.69 617 SER A O 1
ATOM 4785 N N . ARG A 1 618 ? -35.272 -10.983 47.306 1.00 89.88 618 ARG A N 1
ATOM 4786 C CA . ARG A 1 618 ? -35.359 -12.168 48.172 1.00 89.88 618 ARG A CA 1
ATOM 4787 C C . ARG A 1 618 ? -35.887 -11.846 49.569 1.00 89.88 618 ARG A C 1
ATOM 4789 O O . ARG A 1 618 ? -36.729 -12.578 50.074 1.00 89.88 618 ARG A O 1
ATOM 4796 N N . GLU A 1 619 ? -35.410 -10.766 50.182 1.00 89.12 619 GLU A N 1
ATOM 4797 C CA . GLU A 1 619 ? -35.884 -10.325 51.500 1.00 89.12 619 GLU A CA 1
ATOM 4798 C C . GLU A 1 619 ? -37.358 -9.907 51.439 1.00 89.12 619 GLU A C 1
ATOM 4800 O O . GLU A 1 619 ? -38.143 -10.273 52.311 1.00 89.12 619 GLU A O 1
ATOM 4805 N N . LEU A 1 620 ? -37.779 -9.220 50.372 1.00 89.62 620 LEU A N 1
ATOM 4806 C CA . LEU A 1 620 ? -39.175 -8.824 50.182 1.00 89.62 620 LEU A CA 1
ATOM 4807 C C . LEU A 1 620 ? -40.122 -10.017 49.969 1.00 89.62 620 LEU A C 1
ATOM 4809 O O . LEU A 1 620 ? -41.288 -9.928 50.349 1.00 89.62 620 LEU A O 1
ATOM 4813 N N . MET A 1 621 ? -39.637 -11.142 49.430 1.00 87.44 621 MET A N 1
ATOM 4814 C CA . MET A 1 621 ? -40.410 -12.393 49.343 1.00 87.44 621 MET A CA 1
ATOM 4815 C C . MET A 1 621 ? -40.676 -13.045 50.709 1.00 87.44 621 MET A C 1
ATOM 4817 O O . MET A 1 621 ? -41.508 -13.944 50.789 1.00 87.44 621 MET A O 1
ATOM 4821 N N . SER A 1 622 ? -39.986 -12.632 51.780 1.00 87.69 622 SER A N 1
ATOM 4822 C CA . SER A 1 622 ? -40.250 -13.156 53.129 1.00 87.69 622 SER A CA 1
ATOM 4823 C C . SER A 1 622 ? -41.552 -12.625 53.742 1.00 87.69 622 SER A C 1
ATOM 4825 O O . SER A 1 622 ? -42.110 -13.261 54.637 1.00 87.69 622 SER A O 1
ATOM 4827 N N . PHE A 1 623 ? -42.060 -11.490 53.248 1.00 89.19 623 PHE A N 1
ATOM 4828 C CA . PHE A 1 623 ? -43.362 -10.966 53.645 1.00 89.19 623 PHE A CA 1
ATOM 4829 C C . PHE A 1 623 ? -44.482 -11.734 52.931 1.00 89.19 623 PHE A C 1
ATOM 4831 O O . PHE A 1 623 ? -44.364 -12.012 51.735 1.00 89.19 623 PHE A O 1
ATOM 4838 N N . PRO A 1 624 ? -45.586 -12.060 53.624 1.00 90.75 624 PRO A N 1
ATOM 4839 C CA . PRO A 1 624 ? -46.705 -12.747 53.000 1.00 90.75 624 PRO A CA 1
ATOM 4840 C C . PRO A 1 624 ? -47.396 -11.866 51.954 1.00 90.75 624 PRO A C 1
ATOM 4842 O O . PRO A 1 624 ? -47.368 -10.633 52.013 1.00 90.75 624 PRO A O 1
ATOM 4845 N N . ASP A 1 625 ? -48.077 -12.517 51.014 1.00 91.38 625 ASP A N 1
ATOM 4846 C CA . ASP A 1 625 ? -48.982 -11.833 50.099 1.00 91.38 625 ASP A CA 1
ATOM 4847 C C . ASP A 1 625 ? -50.127 -11.138 50.846 1.00 91.38 625 ASP A C 1
ATOM 4849 O O . ASP A 1 625 ? -50.516 -11.522 51.956 1.00 91.38 625 ASP A O 1
ATOM 4853 N N . LEU A 1 626 ? -50.701 -10.117 50.202 1.00 92.50 626 LEU A N 1
ATOM 4854 C CA . LEU A 1 626 ? -51.901 -9.457 50.705 1.00 92.50 626 LEU A CA 1
ATOM 4855 C C . LEU A 1 626 ? -53.014 -10.492 50.893 1.00 92.50 626 LEU A C 1
ATOM 4857 O O . LEU A 1 626 ? -53.371 -11.217 49.961 1.00 92.50 626 LEU A O 1
ATOM 4861 N N . ARG A 1 627 ? -53.589 -10.554 52.097 1.00 88.62 627 ARG A N 1
ATOM 4862 C CA . ARG A 1 627 ? -54.644 -11.530 52.397 1.00 88.62 627 ARG A CA 1
ATOM 4863 C C . ARG A 1 627 ? -55.876 -11.272 51.527 1.00 88.62 627 ARG A C 1
ATOM 4865 O O . ARG A 1 627 ? -56.363 -10.148 51.410 1.00 88.62 627 ARG A O 1
ATOM 4872 N N . SER A 1 628 ? -56.418 -12.354 50.973 1.00 83.81 628 SER A N 1
ATOM 4873 C CA . SER A 1 628 ? -57.617 -12.362 50.123 1.00 83.81 628 SER A CA 1
ATOM 4874 C C . SER A 1 628 ? -58.929 -12.517 50.902 1.00 83.81 628 SER A C 1
ATOM 4876 O O . SER A 1 628 ? -59.993 -12.674 50.310 1.00 83.81 628 SER A O 1
ATOM 4878 N N . THR A 1 629 ? -58.863 -12.541 52.233 1.00 86.00 629 THR A N 1
ATOM 4879 C CA . THR A 1 629 ? -60.019 -12.667 53.129 1.00 86.00 629 THR A CA 1
ATOM 4880 C C . THR A 1 629 ? -60.257 -11.358 53.862 1.00 86.00 629 THR A C 1
ATOM 4882 O O . THR A 1 629 ? -59.297 -10.662 54.190 1.00 86.00 629 THR A O 1
ATOM 4885 N N . ALA A 1 630 ? -61.512 -11.064 54.202 1.00 83.94 630 ALA A N 1
ATOM 4886 C CA . ALA A 1 630 ? -61.833 -9.923 55.051 1.00 83.94 630 ALA A CA 1
ATOM 4887 C C . ALA A 1 630 ? -61.092 -10.005 56.397 1.00 83.94 630 ALA A C 1
ATOM 4889 O O . ALA A 1 630 ? -61.007 -11.072 57.006 1.00 83.94 630 ALA A O 1
ATOM 4890 N N . PHE A 1 631 ? -60.571 -8.866 56.842 1.00 88.12 631 PHE A N 1
ATOM 4891 C CA . PHE A 1 631 ? -59.972 -8.709 58.162 1.00 88.12 631 PHE A CA 1
ATOM 4892 C C . PHE A 1 631 ? -61.037 -8.316 59.179 1.00 88.12 631 PHE A C 1
ATOM 4894 O O . PHE A 1 631 ? -62.019 -7.655 58.836 1.00 88.12 631 PHE A O 1
ATOM 4901 N N . SER A 1 632 ? -60.801 -8.655 60.440 1.00 86.25 632 SER A N 1
ATOM 4902 C CA . SER A 1 632 ? -61.573 -8.149 61.567 1.00 86.25 632 SER A CA 1
ATOM 4903 C C . SER A 1 632 ? -60.708 -7.233 62.432 1.00 86.25 632 SER A C 1
ATOM 4905 O O . SER A 1 632 ? -59.583 -7.584 62.779 1.00 86.25 632 SER A O 1
ATOM 4907 N N . ALA A 1 633 ? -61.227 -6.070 62.832 1.00 88.00 633 ALA A N 1
ATOM 4908 C CA . ALA A 1 633 ? -60.499 -5.116 63.677 1.00 88.00 633 ALA A CA 1
ATOM 4909 C C . ALA A 1 633 ? -59.854 -5.708 64.962 1.00 88.00 633 ALA A C 1
ATOM 4911 O O . ALA A 1 633 ? -58.730 -5.316 65.271 1.00 88.00 633 ALA A O 1
ATOM 4912 N N . PRO A 1 634 ? -60.459 -6.678 65.687 1.00 90.69 634 PRO A N 1
ATOM 4913 C CA . PRO A 1 634 ? -59.811 -7.360 66.811 1.00 90.69 634 PRO A CA 1
ATOM 4914 C C . PRO A 1 634 ? -58.487 -8.080 66.490 1.00 90.69 634 PRO A C 1
ATOM 4916 O O . PRO A 1 634 ? -57.737 -8.364 67.420 1.00 90.69 634 PRO A O 1
ATOM 4919 N N . GLU A 1 635 ? -58.184 -8.378 65.219 1.00 90.50 635 GLU A N 1
ATOM 4920 C CA . GLU A 1 635 ? -56.915 -9.000 64.786 1.00 90.50 635 GLU A CA 1
ATOM 4921 C C . GLU A 1 635 ? -55.709 -8.044 64.898 1.00 90.50 635 GLU A C 1
ATOM 4923 O O . GLU A 1 635 ? -54.548 -8.469 64.849 1.00 90.50 635 GLU A O 1
ATOM 4928 N N . LEU A 1 636 ? -55.968 -6.740 65.031 1.00 94.69 636 LEU A N 1
ATOM 4929 C CA . LEU A 1 636 ? -54.952 -5.708 65.198 1.00 94.69 636 LEU A CA 1
ATOM 4930 C C . LEU A 1 636 ? -54.855 -5.317 66.677 1.00 94.69 636 LEU A C 1
ATOM 4932 O O . LEU A 1 636 ? -55.829 -5.351 67.431 1.00 94.69 636 LEU A O 1
ATOM 4936 N N . SER A 1 637 ? -53.668 -4.911 67.104 1.00 94.94 637 SER A N 1
ATOM 4937 C CA . SER A 1 637 ? -53.487 -4.070 68.282 1.00 94.94 637 SER A CA 1
ATOM 4938 C C . SER A 1 637 ? -54.013 -2.660 67.999 1.00 94.94 637 SER A C 1
ATOM 4940 O O . SER A 1 637 ? -54.178 -2.256 66.845 1.00 94.94 637 SER A O 1
ATOM 4942 N N . LEU A 1 638 ? -54.262 -1.884 69.054 1.00 94.62 638 LEU A N 1
ATOM 4943 C CA . LEU A 1 638 ? -54.722 -0.507 68.882 1.00 94.62 638 LEU A CA 1
ATOM 4944 C C . LEU A 1 638 ? -53.687 0.353 68.133 1.00 94.62 638 LEU A C 1
ATOM 4946 O O . LEU A 1 638 ? -54.068 1.187 67.316 1.00 94.62 638 LEU A O 1
ATOM 4950 N N . LEU A 1 639 ? -52.390 0.123 68.373 1.00 94.69 639 LEU A N 1
ATOM 4951 C CA . LEU A 1 639 ? -51.305 0.821 67.682 1.00 94.69 639 LEU A CA 1
ATOM 4952 C C . LEU A 1 639 ? -51.266 0.467 66.187 1.00 94.69 639 LEU A C 1
ATOM 4954 O O . LEU A 1 639 ? -51.211 1.367 65.360 1.00 94.69 639 LEU A O 1
ATOM 4958 N N . GLU A 1 640 ? -51.381 -0.813 65.822 1.00 96.06 640 GLU A N 1
ATOM 4959 C CA . GLU A 1 640 ? -51.468 -1.238 64.414 1.00 96.06 640 GLU A CA 1
ATOM 4960 C C . GLU A 1 640 ? -52.673 -0.620 63.695 1.00 96.06 640 GLU A C 1
ATOM 4962 O O . GLU A 1 640 ? -52.551 -0.161 62.560 1.00 96.06 640 GLU A O 1
ATOM 4967 N N . ALA A 1 641 ? -53.832 -0.568 64.357 1.00 95.31 641 ALA A N 1
ATOM 4968 C CA . ALA A 1 641 ? -55.028 0.067 63.813 1.00 95.31 641 ALA A CA 1
ATOM 4969 C C . ALA A 1 641 ? -54.839 1.579 63.611 1.00 95.31 641 ALA A C 1
ATOM 4971 O O . ALA A 1 641 ? -55.202 2.110 62.560 1.00 95.31 641 ALA A O 1
ATOM 4972 N N . ALA A 1 642 ? -54.231 2.264 64.585 1.00 94.06 642 ALA A N 1
ATOM 4973 C CA . ALA A 1 642 ? -53.900 3.681 64.484 1.00 94.06 642 ALA A CA 1
ATOM 4974 C C . ALA A 1 642 ? -52.891 3.951 63.355 1.00 94.06 642 ALA A C 1
ATOM 4976 O O . ALA A 1 642 ? -53.115 4.852 62.550 1.00 94.06 642 ALA A O 1
ATOM 4977 N N . CYS A 1 643 ? -51.836 3.138 63.238 1.00 95.19 643 CYS A N 1
ATOM 4978 C CA . CYS A 1 643 ? -50.847 3.231 62.164 1.00 95.19 643 CYS A CA 1
ATOM 4979 C C . CYS A 1 643 ? -51.461 2.962 60.785 1.00 95.19 643 CYS A C 1
ATOM 4981 O O . CYS A 1 643 ? -51.131 3.663 59.836 1.00 95.19 643 CYS A O 1
ATOM 4983 N N . LEU A 1 644 ? -52.389 2.009 60.646 1.00 95.69 644 LEU A N 1
ATOM 4984 C CA . LEU A 1 644 ? -53.080 1.777 59.373 1.00 95.69 644 LEU A CA 1
ATOM 4985 C C . LEU A 1 644 ? -53.901 3.003 58.942 1.00 95.69 644 LEU A C 1
ATOM 4987 O O . LEU A 1 644 ? -53.845 3.413 57.782 1.00 95.69 644 LEU A O 1
ATOM 4991 N N . VAL A 1 645 ? -54.639 3.608 59.878 1.00 94.38 645 VAL A N 1
ATOM 4992 C CA . VAL A 1 645 ? -55.392 4.847 59.627 1.00 94.38 645 VAL A CA 1
ATOM 4993 C C . VAL A 1 645 ? -54.448 6.003 59.298 1.00 94.38 645 VAL A C 1
ATOM 4995 O O . VAL A 1 645 ? -54.707 6.751 58.359 1.00 94.38 645 VAL A O 1
ATOM 4998 N N . ALA A 1 646 ? -53.347 6.144 60.035 1.00 93.56 646 ALA A N 1
ATOM 4999 C CA . ALA A 1 646 ? -52.352 7.181 59.792 1.00 93.56 646 ALA A CA 1
ATOM 5000 C C . ALA A 1 646 ? -51.692 7.029 58.414 1.00 93.56 646 ALA A C 1
ATOM 5002 O O . ALA A 1 646 ? -51.593 8.012 57.685 1.00 93.56 646 ALA A O 1
ATOM 5003 N N . LEU A 1 647 ? -51.333 5.807 58.007 1.00 94.69 647 LEU A N 1
ATOM 5004 C CA . LEU A 1 647 ? -50.743 5.522 56.696 1.00 94.69 647 LEU A CA 1
ATOM 5005 C C . LEU A 1 647 ? -51.688 5.935 55.563 1.00 94.69 647 LEU A C 1
ATOM 5007 O O . LEU A 1 647 ? -51.289 6.662 54.663 1.00 94.69 647 LEU A O 1
ATOM 5011 N N . LEU A 1 648 ? -52.960 5.538 55.634 1.00 93.19 648 LEU A N 1
ATOM 5012 C CA . LEU A 1 648 ? -53.966 5.879 54.620 1.00 93.19 648 LEU A CA 1
ATOM 5013 C C . LEU A 1 648 ? -54.328 7.372 54.583 1.00 93.19 648 LEU A C 1
ATOM 5015 O O . LEU A 1 648 ? -54.905 7.834 53.603 1.00 93.19 648 LEU A O 1
ATOM 5019 N N . ARG A 1 649 ? -54.004 8.131 55.636 1.00 91.06 649 ARG A N 1
ATOM 5020 C CA . ARG A 1 649 ? -54.140 9.596 55.663 1.00 91.06 649 ARG A CA 1
ATOM 5021 C C . ARG A 1 649 ? -52.889 10.310 55.159 1.00 91.06 649 ARG A C 1
ATOM 5023 O O . ARG A 1 649 ? -53.013 11.359 54.536 1.00 91.06 649 ARG A O 1
ATOM 5030 N N . ALA A 1 650 ? -51.713 9.766 55.458 1.00 91.62 650 ALA A N 1
ATOM 5031 C CA . ALA A 1 650 ? -50.419 10.341 55.104 1.00 91.62 650 ALA A CA 1
ATOM 5032 C C . ALA A 1 650 ? -49.935 9.918 53.707 1.00 91.62 650 ALA A C 1
ATOM 5034 O O . ALA A 1 650 ? -48.999 10.511 53.182 1.00 91.62 650 ALA A O 1
ATOM 5035 N N . SER A 1 651 ? -50.580 8.948 53.063 1.00 92.00 651 SER A N 1
ATOM 5036 C CA . SER A 1 651 ? -50.224 8.480 51.723 1.00 92.00 651 SER A CA 1
ATOM 5037 C C . SER A 1 651 ? -51.378 8.631 50.738 1.00 92.00 651 SER A C 1
ATOM 5039 O O . SER A 1 651 ? -52.504 8.220 51.011 1.00 92.00 651 SER A O 1
ATOM 5041 N N . GLU A 1 652 ? -51.085 9.160 49.550 1.00 90.56 652 GLU A N 1
ATOM 5042 C CA . GLU A 1 652 ? -52.048 9.196 48.448 1.00 90.56 652 GLU A CA 1
ATOM 5043 C C . GLU A 1 652 ? -52.241 7.797 47.848 1.00 90.56 652 GLU A C 1
ATOM 5045 O O . GLU A 1 652 ? -51.271 7.082 47.587 1.00 90.56 652 GLU A O 1
ATOM 5050 N N . LEU A 1 653 ? -53.497 7.406 47.614 1.00 91.50 653 LEU A N 1
ATOM 5051 C CA . LEU A 1 653 ? -53.843 6.124 47.003 1.00 91.50 653 LEU A CA 1
ATOM 5052 C C . LEU A 1 653 ? -53.956 6.244 45.486 1.00 91.50 653 LEU A C 1
ATOM 5054 O O . LEU A 1 653 ? -54.828 6.937 44.964 1.00 91.50 653 LEU A O 1
ATOM 5058 N N . ASN A 1 654 ? -53.152 5.461 44.771 1.00 90.94 654 ASN A N 1
ATOM 5059 C CA . ASN A 1 654 ? -53.385 5.199 43.363 1.00 90.94 654 ASN A CA 1
ATOM 5060 C C . ASN A 1 654 ? -54.403 4.057 43.205 1.00 90.94 654 ASN A C 1
ATOM 5062 O O . ASN A 1 654 ? -54.091 2.883 43.405 1.00 90.94 654 ASN A O 1
ATOM 5066 N N . HIS A 1 655 ? -55.625 4.408 42.806 1.00 86.06 655 HIS A N 1
ATOM 5067 C CA . HIS A 1 655 ? -56.726 3.459 42.619 1.00 86.06 655 HIS A CA 1
ATOM 5068 C C . HIS A 1 655 ? -56.532 2.474 41.455 1.00 86.06 655 HIS A C 1
ATOM 5070 O O . HIS A 1 655 ? -57.212 1.452 41.418 1.00 86.06 655 HIS A O 1
ATOM 5076 N N . SER A 1 656 ? -55.634 2.763 40.507 1.00 87.12 656 SER A N 1
ATOM 5077 C CA . SER A 1 656 ? -55.368 1.866 39.373 1.00 87.12 656 SER A CA 1
ATOM 5078 C C . SER A 1 656 ? -54.429 0.720 39.747 1.00 87.12 656 SER A C 1
ATOM 5080 O O . SER A 1 656 ? -54.644 -0.416 39.332 1.00 87.12 656 SER A O 1
ATOM 5082 N N . THR A 1 657 ? -53.424 1.003 40.574 1.00 88.12 657 THR A N 1
ATOM 5083 C CA . THR A 1 657 ? -52.389 0.044 40.984 1.00 88.12 657 THR A CA 1
ATOM 5084 C C . THR A 1 657 ? -52.595 -0.494 42.398 1.00 88.12 657 THR A C 1
ATOM 5086 O O . THR A 1 657 ? -51.877 -1.401 42.801 1.00 88.12 657 THR A O 1
ATOM 5089 N N . TRP A 1 658 ? -53.561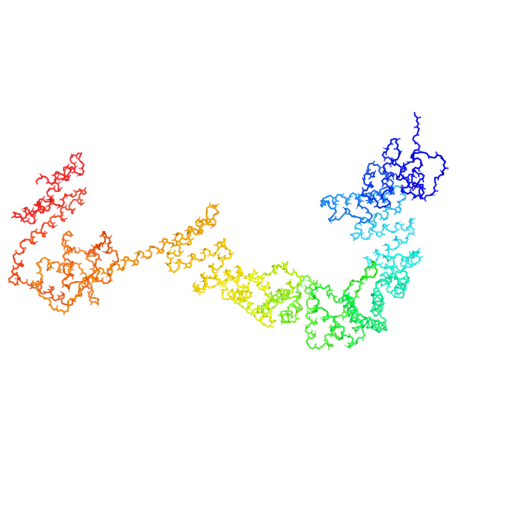 0.043 43.156 1.00 92.44 658 TRP A N 1
ATOM 5090 C CA . TRP A 1 658 ? -53.776 -0.262 44.579 1.00 92.44 658 TRP A CA 1
ATOM 5091 C C . TRP A 1 658 ? -52.526 -0.036 45.443 1.00 92.44 658 TRP A C 1
ATOM 5093 O O . TRP A 1 658 ? -52.272 -0.745 46.417 1.00 92.44 658 TRP A O 1
ATOM 5103 N N . THR A 1 659 ? -51.750 0.991 45.091 1.00 94.31 659 THR A N 1
ATOM 5104 C CA . THR A 1 659 ? -50.518 1.373 45.786 1.00 94.31 659 THR A CA 1
ATOM 5105 C C . THR A 1 659 ? -50.653 2.744 46.432 1.00 94.31 659 THR A C 1
ATOM 5107 O O . THR A 1 659 ? -51.105 3.699 45.801 1.00 94.31 659 THR A O 1
ATOM 5110 N N . LEU A 1 660 ? -50.198 2.847 47.670 1.00 93.62 660 LEU A N 1
ATOM 5111 C CA . LEU A 1 660 ? -50.023 4.071 48.429 1.00 93.62 660 LEU A CA 1
ATOM 5112 C C . LEU A 1 660 ? -48.639 4.666 48.150 1.00 93.62 660 LEU A C 1
ATOM 5114 O O . LEU A 1 660 ? -47.626 3.960 48.213 1.00 93.62 660 LEU A O 1
ATOM 5118 N N . ALA A 1 661 ? -48.611 5.965 47.862 1.00 91.31 661 ALA A N 1
ATOM 5119 C CA . ALA A 1 661 ? -47.388 6.744 47.717 1.00 91.31 661 ALA A CA 1
ATOM 5120 C C . ALA A 1 661 ? -46.594 6.807 49.044 1.00 91.31 661 ALA A C 1
ATOM 5122 O O . ALA A 1 661 ? -47.182 6.675 50.124 1.00 91.31 661 ALA A O 1
ATOM 5123 N N . PRO A 1 662 ? -45.269 7.027 48.999 1.00 92.69 662 PRO A N 1
ATOM 5124 C CA . PRO A 1 662 ? -44.450 7.194 50.195 1.00 92.69 662 PRO A CA 1
ATOM 5125 C C . PRO A 1 662 ? -44.940 8.377 51.035 1.00 92.69 662 PRO A C 1
ATOM 5127 O O . PRO A 1 662 ? -45.169 9.468 50.512 1.00 92.69 662 PRO A O 1
ATOM 5130 N N . PHE A 1 663 ? -45.076 8.181 52.347 1.00 91.19 663 PHE A N 1
ATOM 5131 C CA . PHE A 1 663 ? -45.595 9.224 53.239 1.00 91.19 663 PHE A CA 1
ATOM 5132 C C . PHE A 1 663 ? -44.584 10.344 53.530 1.00 91.19 663 PHE A C 1
ATOM 5134 O O . PHE A 1 663 ? -44.971 11.375 54.071 1.00 91.19 663 PHE A O 1
ATOM 5141 N N . ALA A 1 664 ? -43.310 10.201 53.133 1.00 86.19 664 ALA A N 1
ATOM 5142 C CA . ALA A 1 664 ? -42.353 11.314 53.140 1.00 86.19 664 ALA A CA 1
ATOM 5143 C C . ALA A 1 664 ? -42.770 12.473 52.213 1.00 86.19 664 ALA A C 1
ATOM 5145 O O . ALA A 1 664 ? -42.333 13.603 52.410 1.00 86.19 664 ALA A O 1
ATOM 5146 N N . ALA A 1 665 ? -43.586 12.197 51.189 1.00 71.06 665 ALA A N 1
ATOM 5147 C CA . ALA A 1 665 ? -43.978 13.176 50.177 1.00 71.06 665 ALA A CA 1
ATOM 5148 C C . ALA A 1 665 ? -45.202 14.027 50.572 1.00 71.06 665 ALA A C 1
ATOM 5150 O O . ALA A 1 665 ? -45.577 14.931 49.826 1.00 71.06 665 ALA A O 1
ATOM 5151 N N . ASN A 1 666 ? -45.843 13.747 51.711 1.00 76.88 666 ASN A N 1
ATOM 5152 C CA . ASN A 1 666 ? -47.092 14.392 52.112 1.00 76.88 666 ASN A CA 1
ATOM 5153 C C . ASN A 1 666 ? -46.853 15.527 53.121 1.00 76.88 666 ASN A C 1
ATOM 5155 O O . ASN A 1 666 ? -45.971 15.451 53.972 1.00 76.88 666 ASN A O 1
ATOM 5159 N N . ALA A 1 667 ? -47.681 16.572 53.055 1.00 71.06 667 ALA A N 1
ATOM 5160 C CA . ALA A 1 667 ? -47.679 17.674 54.016 1.00 71.06 667 ALA A CA 1
ATOM 5161 C C . ALA A 1 667 ? -48.124 17.240 55.426 1.00 71.06 667 ALA A C 1
ATOM 5163 O O . ALA A 1 667 ? -47.831 17.924 56.407 1.00 71.06 667 ALA A O 1
ATOM 5164 N N . HIS A 1 668 ? -48.844 16.120 55.537 1.00 78.69 668 HIS A N 1
ATOM 5165 C CA . HIS A 1 668 ? -49.252 15.548 56.814 1.00 78.69 668 HIS A CA 1
ATOM 5166 C C . HIS A 1 668 ? -48.281 14.445 57.250 1.00 78.69 668 HIS A C 1
ATOM 5168 O O . HIS A 1 668 ? -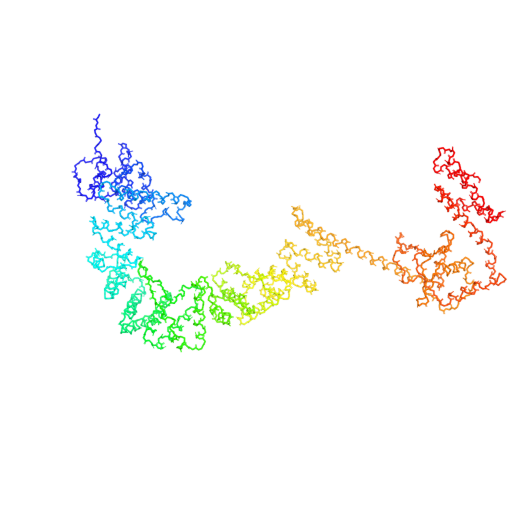48.211 13.411 56.580 1.00 78.69 668 HIS A O 1
ATOM 5174 N N . PRO A 1 669 ? -47.560 14.615 58.374 1.00 82.88 669 PRO A N 1
ATOM 5175 C CA . PRO A 1 669 ? -46.662 13.580 58.858 1.00 82.88 669 PRO A CA 1
ATOM 5176 C C . PRO A 1 669 ? -47.458 12.342 59.295 1.00 82.88 669 PRO A C 1
ATOM 5178 O O . PRO A 1 669 ? -48.516 12.453 59.917 1.00 82.88 669 PRO A O 1
ATOM 5181 N N . PHE A 1 670 ? -46.932 11.156 58.978 1.00 90.75 670 PHE A N 1
ATOM 5182 C CA . PHE A 1 670 ? -47.494 9.869 59.409 1.00 90.75 670 PHE A CA 1
ATOM 5183 C C . PHE A 1 670 ? -47.555 9.746 60.939 1.00 90.75 670 PHE A C 1
ATOM 5185 O O . PHE A 1 670 ? -48.519 9.225 61.494 1.00 90.75 670 PHE A O 1
ATOM 5192 N N . GLU A 1 671 ? -46.527 10.241 61.620 1.00 88.88 671 GLU A N 1
ATOM 5193 C CA . GLU A 1 671 ? -46.413 10.255 63.073 1.00 88.88 671 GLU A CA 1
ATOM 5194 C C . GLU A 1 671 ? -45.597 11.480 63.523 1.00 88.88 671 GLU A C 1
ATOM 5196 O O . GLU A 1 671 ? -44.927 12.086 62.685 1.00 88.88 671 GLU A O 1
ATOM 5201 N N . PRO A 1 672 ? -45.591 11.830 64.822 1.00 88.12 672 PRO A N 1
ATOM 5202 C CA . PRO A 1 672 ? -44.823 12.976 65.312 1.00 88.12 672 PRO A CA 1
ATOM 5203 C C . PRO A 1 672 ? -43.306 12.834 65.115 1.00 88.12 672 PRO A C 1
ATOM 5205 O O . PRO A 1 672 ? -42.639 13.812 64.794 1.00 88.12 672 PRO A O 1
ATOM 5208 N N . THR A 1 673 ? -42.761 11.623 65.295 1.00 87.44 673 THR A N 1
ATOM 5209 C CA . THR A 1 673 ? -41.321 11.335 65.196 1.00 87.44 673 THR A CA 1
ATOM 5210 C C . THR A 1 673 ? -41.042 10.185 64.200 1.00 87.44 673 THR A C 1
ATOM 5212 O O . THR A 1 673 ? -41.286 10.294 62.992 1.00 87.44 673 THR A O 1
ATOM 5215 N N . TYR A 1 674 ? -40.495 9.067 64.675 1.00 87.31 674 TYR A N 1
ATOM 5216 C CA . TYR A 1 674 ? -40.210 7.851 63.901 1.00 87.31 674 TYR A CA 1
ATOM 5217 C C . TYR A 1 674 ? -40.365 6.563 64.732 1.00 87.31 674 TYR A C 1
ATOM 5219 O O . TYR A 1 674 ? -39.991 5.480 64.277 1.00 87.31 674 TYR A O 1
ATOM 5227 N N . LYS A 1 675 ? -40.882 6.678 65.962 1.00 87.69 675 LYS A N 1
ATOM 5228 C CA . LYS A 1 675 ? -40.993 5.590 66.941 1.00 87.69 675 LYS A CA 1
ATOM 5229 C C . LYS A 1 675 ? -41.967 4.500 66.500 1.00 87.69 675 LYS A C 1
ATOM 5231 O O . LYS A 1 675 ? -41.775 3.343 66.865 1.00 87.69 675 LYS A O 1
ATOM 5236 N N . PHE A 1 676 ? -42.999 4.848 65.736 1.00 91.25 676 PHE A N 1
ATOM 5237 C CA . PHE A 1 676 ? -44.093 3.939 65.399 1.00 91.25 676 PHE A CA 1
ATOM 5238 C C . PHE A 1 676 ? -43.965 3.317 64.001 1.00 91.25 676 PHE A C 1
ATOM 5240 O O . PHE A 1 676 ? -44.658 2.343 63.712 1.00 91.25 676 PHE A O 1
ATOM 5247 N N . ARG A 1 677 ? -43.051 3.798 63.142 1.00 91.38 677 ARG A N 1
ATOM 5248 C CA . ARG A 1 677 ? -42.889 3.303 61.756 1.00 91.38 677 ARG A CA 1
ATOM 5249 C C . ARG A 1 677 ? -42.691 1.794 61.667 1.00 91.38 677 ARG A C 1
ATOM 5251 O O . ARG A 1 677 ? -43.211 1.184 60.739 1.00 91.38 677 ARG A O 1
ATOM 5258 N N . SER A 1 678 ? -41.972 1.173 62.608 1.00 90.56 678 SER A N 1
ATOM 5259 C CA . SER A 1 678 ? -41.697 -0.274 62.565 1.00 90.56 678 SER A CA 1
ATOM 5260 C C . SER A 1 678 ? -42.964 -1.131 62.574 1.00 90.56 678 SER A C 1
ATOM 5262 O O . SER A 1 678 ? -42.950 -2.218 62.007 1.00 90.56 678 SER A O 1
ATOM 5264 N N . VAL A 1 679 ? -44.072 -0.617 63.119 1.00 94.38 679 VAL A N 1
ATOM 5265 C CA . VAL A 1 679 ? -45.387 -1.281 63.132 1.00 94.38 679 VAL A CA 1
ATOM 5266 C C . VAL A 1 679 ? -45.920 -1.527 61.715 1.00 94.38 679 VAL A C 1
ATOM 5268 O O . VAL A 1 679 ? -46.691 -2.456 61.486 1.00 94.38 679 VAL A O 1
ATOM 5271 N N . LEU A 1 680 ? -45.480 -0.748 60.721 1.00 95.44 680 LEU A N 1
ATOM 5272 C CA . LEU A 1 680 ? -45.819 -0.996 59.317 1.00 95.44 680 LEU A CA 1
ATOM 5273 C C . LEU A 1 680 ? -45.289 -2.354 58.828 1.00 95.44 680 LEU A C 1
ATOM 5275 O O . LEU A 1 680 ? -45.932 -3.003 58.005 1.00 95.44 680 LEU A O 1
ATOM 5279 N N . LEU A 1 681 ? -44.156 -2.822 59.363 1.00 94.12 681 LEU A N 1
ATOM 5280 C CA . LEU A 1 681 ? -43.646 -4.162 59.070 1.00 94.12 681 LEU A CA 1
ATOM 5281 C C . LEU A 1 681 ? -44.508 -5.248 59.729 1.00 94.12 681 LEU A C 1
ATOM 5283 O O . LEU A 1 681 ? -44.718 -6.288 59.112 1.00 94.12 681 LEU A O 1
ATOM 5287 N N . ASP A 1 682 ? -45.080 -5.002 60.912 1.00 94.38 682 ASP A N 1
ATOM 5288 C CA . ASP A 1 682 ? -46.019 -5.934 61.558 1.00 94.38 682 ASP A CA 1
ATOM 5289 C C . ASP A 1 682 ? -47.323 -6.056 60.752 1.00 94.38 682 ASP A C 1
ATOM 5291 O O . ASP A 1 682 ? -47.809 -7.161 60.490 1.00 94.38 682 ASP A O 1
ATOM 5295 N N . LEU A 1 683 ? -47.851 -4.927 60.261 1.00 95.50 683 LEU A N 1
ATOM 5296 C CA . LEU A 1 683 ? -48.985 -4.906 59.330 1.00 95.50 683 LEU A CA 1
ATOM 5297 C C . LEU A 1 683 ? -48.667 -5.660 58.029 1.00 95.50 683 LEU A C 1
ATOM 5299 O O . LEU A 1 683 ? -49.534 -6.364 57.500 1.00 95.50 683 LEU A O 1
ATOM 5303 N N . ALA A 1 684 ? -47.430 -5.547 57.534 1.00 94.88 684 ALA A N 1
ATOM 5304 C CA . ALA A 1 684 ? -46.971 -6.297 56.372 1.00 94.88 684 ALA A CA 1
ATOM 5305 C C . ALA A 1 684 ? -46.879 -7.804 56.647 1.00 94.88 684 ALA A C 1
ATOM 5307 O O . ALA A 1 684 ? -47.361 -8.608 55.854 1.00 94.88 684 ALA A O 1
ATOM 5308 N N . MET A 1 685 ? -46.367 -8.200 57.814 1.00 93.38 685 MET A N 1
ATOM 5309 C CA . MET A 1 685 ? -46.321 -9.599 58.253 1.00 93.38 685 MET A CA 1
ATOM 5310 C C . MET A 1 685 ? -47.708 -10.213 58.476 1.00 93.38 685 MET A C 1
ATOM 5312 O O . MET A 1 685 ? -47.865 -11.428 58.384 1.00 93.38 685 MET A O 1
ATOM 5316 N N . LYS A 1 686 ? -48.734 -9.397 58.731 1.00 93.19 686 LYS A N 1
ATOM 5317 C CA . LYS A 1 686 ? -50.138 -9.835 58.776 1.00 93.19 686 LYS A CA 1
ATOM 5318 C C . LYS A 1 686 ? -50.806 -9.890 57.395 1.00 93.19 686 LYS A C 1
ATOM 5320 O O . LYS A 1 686 ? -51.969 -10.289 57.311 1.00 93.19 686 LYS A O 1
ATOM 5325 N N . GLY A 1 687 ? -50.113 -9.481 56.330 1.00 93.75 687 GLY A N 1
ATOM 5326 C CA . GLY A 1 687 ? -50.647 -9.395 54.968 1.00 93.75 687 GLY A CA 1
ATOM 5327 C C . GLY A 1 687 ? -51.720 -8.314 54.794 1.00 93.75 687 GLY A C 1
ATOM 5328 O O . GLY A 1 687 ? -52.556 -8.430 53.898 1.00 93.75 687 GLY A O 1
ATOM 5329 N N . ILE A 1 688 ? -51.749 -7.299 55.671 1.00 95.25 688 ILE A N 1
ATOM 5330 C CA . ILE A 1 688 ? -52.705 -6.174 55.619 1.00 95.25 688 ILE A CA 1
ATOM 5331 C C . ILE A 1 688 ? -52.243 -5.126 54.605 1.00 95.25 688 ILE A C 1
ATOM 5333 O O . ILE A 1 688 ? -53.052 -4.576 53.859 1.00 95.25 688 ILE A O 1
ATOM 5337 N N . ILE A 1 689 ? -50.942 -4.864 54.579 1.00 95.44 689 ILE A N 1
ATOM 5338 C CA . ILE A 1 689 ? -50.251 -4.049 53.577 1.00 95.44 689 ILE A CA 1
ATOM 5339 C C . ILE A 1 689 ? -49.066 -4.860 53.047 1.00 95.44 689 ILE A C 1
ATOM 5341 O O . ILE A 1 689 ? -48.718 -5.888 53.620 1.00 95.44 689 ILE A O 1
ATOM 5345 N N . ARG A 1 690 ? -48.435 -4.434 51.957 1.00 95.31 690 ARG A N 1
ATOM 5346 C CA . ARG A 1 690 ? -47.213 -5.068 51.444 1.00 95.31 690 ARG A CA 1
ATOM 5347 C C . ARG A 1 690 ? -46.295 -4.013 50.849 1.00 95.31 690 ARG A C 1
ATOM 5349 O O . ARG A 1 690 ? -46.777 -3.011 50.338 1.00 95.31 690 ARG A O 1
ATOM 5356 N N . ILE A 1 691 ? -44.985 -4.219 50.896 1.00 94.88 691 ILE A N 1
ATOM 5357 C CA . ILE A 1 691 ? -44.043 -3.361 50.165 1.00 94.88 691 ILE A CA 1
ATOM 5358 C C . ILE A 1 691 ? -44.293 -3.558 48.664 1.00 94.88 691 ILE A C 1
ATOM 5360 O O . ILE A 1 691 ? -44.268 -4.687 48.182 1.00 94.88 691 ILE A O 1
ATOM 5364 N N . ALA A 1 692 ? -44.593 -2.481 47.940 1.00 92.31 692 ALA A N 1
ATOM 5365 C CA . ALA A 1 692 ? -44.895 -2.542 46.513 1.00 92.31 692 ALA A CA 1
ATOM 5366 C C . ALA A 1 692 ? -43.624 -2.741 45.678 1.00 92.31 692 ALA A C 1
ATOM 5368 O O . ALA A 1 692 ? -42.586 -2.150 45.985 1.00 92.31 692 ALA A O 1
ATOM 5369 N N . ASP A 1 693 ? -43.738 -3.468 44.563 1.00 88.38 693 ASP A N 1
ATOM 5370 C CA . ASP A 1 693 ? -42.639 -3.684 43.606 1.00 88.38 693 ASP A CA 1
ATOM 5371 C C . ASP A 1 693 ? -42.143 -2.376 42.965 1.00 88.38 693 ASP A C 1
ATOM 5373 O O . ASP A 1 693 ? -41.010 -2.289 42.498 1.00 88.38 693 ASP A O 1
ATOM 5377 N N . SER A 1 694 ? -42.973 -1.329 42.981 1.00 89.69 694 SER A N 1
ATOM 5378 C CA . SER A 1 694 ? -42.616 0.019 42.528 1.00 89.69 694 SER A CA 1
ATOM 5379 C C . SER A 1 694 ? -41.728 0.790 43.514 1.00 89.69 694 SER A C 1
ATOM 5381 O O . SER A 1 694 ? -41.375 1.936 43.241 1.00 89.69 694 SER A O 1
ATOM 5383 N N . THR A 1 695 ? -41.397 0.218 44.676 1.00 92.81 695 THR A N 1
ATOM 5384 C CA . THR A 1 695 ? -40.556 0.881 45.680 1.00 92.81 695 THR A CA 1
ATOM 5385 C C . THR A 1 695 ? -39.133 1.083 45.138 1.00 92.81 695 THR A C 1
ATOM 5387 O O . THR A 1 695 ? -38.504 0.114 44.707 1.00 92.81 695 THR A O 1
ATOM 5390 N N . PRO A 1 696 ? -38.580 2.311 45.163 1.00 91.94 696 PRO A N 1
ATOM 5391 C CA . PRO A 1 696 ? -37.245 2.573 44.634 1.00 91.94 696 PRO A CA 1
ATOM 5392 C C . PRO A 1 696 ? -36.153 1.894 45.470 1.00 91.94 696 PRO A C 1
ATOM 5394 O O . PRO A 1 696 ? -36.249 1.805 46.693 1.00 91.94 696 PRO A O 1
ATOM 5397 N N . MET A 1 697 ? -35.052 1.494 44.821 1.00 90.81 697 MET A N 1
ATOM 5398 C CA . MET A 1 697 ? -33.921 0.832 45.493 1.00 90.81 697 MET A CA 1
ATOM 5399 C C . MET A 1 697 ? -33.272 1.676 46.600 1.00 90.81 697 MET A C 1
ATOM 5401 O O . MET A 1 697 ? -32.643 1.123 47.497 1.00 90.81 697 MET A O 1
ATOM 5405 N N . THR A 1 698 ? -33.443 2.999 46.563 1.00 92.19 698 THR A N 1
ATOM 5406 C CA . THR A 1 698 ? -32.964 3.931 47.596 1.00 92.19 698 THR A CA 1
ATOM 5407 C C . THR A 1 698 ? -33.691 3.781 48.932 1.00 92.19 698 THR A C 1
ATOM 5409 O O . THR A 1 698 ? -33.152 4.201 49.951 1.00 92.19 698 THR A O 1
ATOM 5412 N N . ALA A 1 699 ? -34.873 3.149 48.958 1.00 92.81 699 ALA A N 1
ATOM 5413 C CA . ALA A 1 699 ? -35.615 2.868 50.188 1.00 92.81 699 ALA A CA 1
ATOM 5414 C C . ALA A 1 699 ? -34.983 1.742 51.029 1.00 92.81 699 ALA A C 1
ATOM 5416 O O . ALA A 1 699 ? -35.422 1.485 52.153 1.00 92.81 699 ALA A O 1
ATOM 5417 N N . PHE A 1 700 ? -33.952 1.072 50.507 1.00 94.25 700 PHE A N 1
ATOM 5418 C CA . PHE A 1 700 ? -33.323 -0.078 51.137 1.00 94.25 700 PHE A CA 1
ATOM 5419 C C . PHE A 1 700 ? -31.826 0.142 51.344 1.00 94.25 700 PHE A C 1
ATOM 5421 O O . PHE A 1 700 ? -31.134 0.691 50.489 1.00 94.25 700 PHE A O 1
ATOM 5428 N N . THR A 1 701 ? -31.295 -0.359 52.458 1.00 93.19 701 THR A N 1
ATOM 5429 C CA . THR A 1 701 ? -29.846 -0.463 52.697 1.00 93.19 701 THR A CA 1
ATOM 5430 C C . THR A 1 701 ? -29.508 -1.810 53.319 1.00 93.19 701 THR A C 1
ATOM 5432 O O . THR A 1 701 ? -30.262 -2.327 54.138 1.00 93.19 701 THR A O 1
ATOM 5435 N N . ALA A 1 702 ? -28.373 -2.401 52.950 1.00 88.00 702 ALA A N 1
ATOM 5436 C CA . ALA A 1 702 ? -27.874 -3.613 53.596 1.00 88.00 702 ALA A CA 1
ATOM 5437 C C . ALA A 1 702 ? -26.874 -3.240 54.697 1.00 88.00 702 ALA A C 1
ATOM 5439 O O . ALA A 1 702 ? -25.903 -2.528 54.442 1.00 88.00 702 ALA A O 1
ATOM 5440 N N . LYS A 1 703 ? -27.091 -3.729 55.921 1.00 85.62 703 LYS A N 1
ATOM 5441 C CA . LYS A 1 703 ? -26.136 -3.584 57.027 1.00 85.62 703 LYS A CA 1
ATOM 5442 C C . LYS A 1 703 ? -26.132 -4.850 57.878 1.00 85.62 703 LYS A C 1
ATOM 5444 O O . LYS A 1 703 ? -27.191 -5.342 58.256 1.00 85.62 703 LYS A O 1
ATOM 5449 N N . ASP A 1 704 ? -24.939 -5.375 58.154 1.00 82.69 704 ASP A N 1
ATOM 5450 C CA . ASP A 1 704 ? -24.719 -6.595 58.947 1.00 82.69 704 ASP A CA 1
ATOM 5451 C C . ASP A 1 704 ? -25.478 -7.828 58.405 1.00 82.69 704 ASP A C 1
ATOM 5453 O O . ASP A 1 704 ? -26.014 -8.636 59.160 1.00 82.69 704 ASP A O 1
ATOM 5457 N N . GLY A 1 705 ? -25.574 -7.951 57.074 1.00 80.88 705 GLY A N 1
ATOM 5458 C CA . GLY A 1 705 ? -26.269 -9.061 56.407 1.00 80.88 705 GLY A CA 1
ATOM 5459 C C . GLY A 1 705 ? -27.799 -9.016 56.496 1.00 80.88 705 GLY A C 1
ATOM 5460 O O . GLY A 1 705 ? -28.450 -9.977 56.101 1.00 80.88 705 GLY A O 1
ATOM 5461 N N . ARG A 1 706 ? -28.383 -7.920 56.998 1.00 85.06 706 ARG A N 1
ATOM 5462 C CA . ARG A 1 706 ? -29.835 -7.705 57.065 1.00 85.06 706 ARG A CA 1
ATOM 5463 C C . ARG A 1 706 ? -30.248 -6.486 56.254 1.00 85.06 706 ARG A C 1
ATOM 5465 O O . ARG A 1 706 ? -29.492 -5.513 56.150 1.00 85.06 706 ARG A O 1
ATOM 5472 N N . LEU A 1 707 ? -31.467 -6.525 55.720 1.00 90.44 707 LEU A N 1
ATOM 5473 C CA . LEU A 1 707 ? -32.056 -5.378 55.046 1.00 90.44 707 LEU A CA 1
ATOM 5474 C C . LEU A 1 707 ? -32.618 -4.379 56.062 1.00 90.44 707 LEU A C 1
ATOM 5476 O O . LEU A 1 707 ? -33.356 -4.738 56.979 1.00 90.44 707 LEU A O 1
ATOM 5480 N N . ARG A 1 708 ? -32.248 -3.111 55.902 1.00 90.75 708 ARG A N 1
ATOM 5481 C CA . ARG A 1 708 ? -32.824 -1.968 56.608 1.00 90.75 708 ARG A CA 1
ATOM 5482 C C . ARG A 1 708 ? -33.697 -1.176 55.648 1.00 90.75 708 ARG A C 1
ATOM 5484 O O . ARG A 1 708 ? -33.382 -1.053 54.464 1.00 90.75 708 ARG A O 1
ATOM 5491 N N . TYR A 1 709 ? -34.764 -0.617 56.199 1.00 91.62 709 TYR A N 1
ATOM 5492 C CA . TYR A 1 709 ? -35.830 0.027 55.446 1.00 91.62 709 TYR A CA 1
ATOM 5493 C C . TYR A 1 709 ? -35.914 1.505 55.817 1.00 91.62 709 TYR A C 1
ATOM 5495 O O . TYR A 1 709 ? -36.019 1.845 56.997 1.00 91.62 709 TYR A O 1
ATOM 5503 N N . TYR A 1 710 ? -35.940 2.373 54.812 1.00 92.88 710 TYR A N 1
ATOM 5504 C CA . TYR A 1 710 ? -36.412 3.748 54.948 1.00 92.88 710 TYR A CA 1
ATOM 5505 C C . TYR A 1 710 ? -37.916 3.751 54.681 1.00 92.88 710 TYR A C 1
ATOM 5507 O O . TYR A 1 710 ? -38.368 3.972 53.560 1.00 92.88 710 TYR A O 1
ATOM 5515 N N . LEU A 1 711 ? -38.692 3.397 55.712 1.00 93.00 711 LEU A N 1
ATOM 5516 C CA . LEU A 1 711 ? -40.133 3.111 55.603 1.00 93.00 711 LEU A CA 1
ATOM 5517 C C . LEU A 1 711 ? -40.969 4.288 55.083 1.00 93.00 711 LEU A C 1
ATOM 5519 O O . LEU A 1 711 ? -42.069 4.085 54.581 1.00 93.00 711 LEU A O 1
ATOM 5523 N N . ASP A 1 712 ? -40.440 5.500 55.179 1.00 91.00 712 ASP A N 1
ATOM 5524 C CA . ASP A 1 712 ? -41.027 6.734 54.668 1.00 91.00 712 ASP A CA 1
ATOM 5525 C C . ASP A 1 712 ? -40.869 6.919 53.153 1.00 91.00 712 ASP A C 1
ATOM 5527 O O . ASP A 1 712 ? -41.660 7.644 52.553 1.00 91.00 712 ASP A O 1
ATOM 5531 N N . GLN A 1 713 ? -39.914 6.222 52.529 1.00 93.75 713 GLN A N 1
ATOM 5532 C CA . GLN A 1 713 ? -39.714 6.151 51.073 1.00 93.75 713 GLN A CA 1
ATOM 5533 C C . GLN A 1 713 ? -40.369 4.914 50.432 1.00 93.75 713 GLN A C 1
ATOM 5535 O O . GLN A 1 713 ? -40.388 4.771 49.205 1.00 93.75 713 GLN A O 1
ATOM 5540 N N . VAL A 1 714 ? -40.897 4.003 51.252 1.00 94.69 714 VAL A N 1
ATOM 5541 C CA . VAL A 1 714 ? -41.542 2.772 50.793 1.00 94.69 714 VAL A CA 1
ATOM 5542 C C . VAL A 1 714 ? -42.904 3.074 50.174 1.00 94.69 714 VAL A C 1
ATOM 5544 O O . VAL A 1 714 ? -43.704 3.821 50.736 1.00 94.69 714 VAL A O 1
ATOM 5547 N N . HIS A 1 715 ? -43.180 2.451 49.027 1.00 94.31 715 HIS A N 1
ATOM 5548 C CA . HIS A 1 715 ? -44.524 2.411 48.460 1.00 94.31 715 HIS A CA 1
ATOM 5549 C C . HIS A 1 715 ? -45.256 1.195 49.027 1.00 94.31 715 HIS A C 1
ATOM 5551 O O . HIS A 1 715 ? -44.687 0.103 49.093 1.00 94.31 715 HIS A O 1
ATOM 5557 N N . TRP A 1 716 ? -46.521 1.355 49.410 1.00 95.38 716 TRP A N 1
ATOM 5558 C CA . TRP A 1 716 ? -47.281 0.285 50.061 1.00 95.38 716 TRP A CA 1
ATOM 5559 C C . TRP A 1 716 ? -48.412 -0.209 49.167 1.00 95.38 716 TRP A C 1
ATOM 5561 O O . TRP A 1 716 ? -49.304 0.548 48.813 1.00 95.38 716 TRP A O 1
ATOM 5571 N N . SER A 1 717 ? -48.414 -1.487 48.815 1.00 95.50 717 SER A N 1
ATOM 5572 C CA . SER A 1 717 ? -49.562 -2.146 48.195 1.00 95.50 717 SER A CA 1
ATOM 5573 C C . SER A 1 717 ? -50.615 -2.463 49.250 1.00 95.50 717 SER A C 1
ATOM 5575 O O . SER A 1 717 ? -50.290 -2.918 50.349 1.00 95.50 717 SER A O 1
ATOM 5577 N N . ILE A 1 718 ? -51.879 -2.252 48.904 1.00 94.88 718 ILE A N 1
ATOM 5578 C CA . ILE A 1 718 ? -53.033 -2.567 49.747 1.00 94.88 718 ILE A CA 1
ATOM 5579 C C . ILE A 1 718 ? -54.073 -3.349 48.944 1.00 94.88 718 ILE A C 1
ATOM 5581 O O . ILE A 1 718 ? -54.002 -3.420 47.721 1.00 94.88 718 ILE A O 1
ATOM 5585 N N . SER A 1 719 ? -55.065 -3.929 49.617 1.00 92.38 719 SER A N 1
ATOM 5586 C CA . SER A 1 719 ? -56.195 -4.588 48.956 1.00 92.38 719 SER A CA 1
ATOM 5587 C C . SER A 1 719 ? -57.521 -3.881 49.271 1.00 92.38 719 SER A C 1
ATOM 5589 O O . SER A 1 719 ? -57.605 -3.090 50.219 1.00 92.38 719 SER A O 1
ATOM 5591 N N . PRO A 1 720 ? -58.608 -4.188 48.540 1.00 90.50 720 PRO A N 1
ATOM 5592 C CA . PRO A 1 720 ? -59.948 -3.745 48.921 1.00 90.50 720 PRO A CA 1
ATOM 5593 C C . PRO A 1 720 ? -60.330 -4.146 50.356 1.00 90.50 720 PRO A C 1
ATOM 5595 O O . PRO A 1 720 ? -61.044 -3.406 51.032 1.00 90.50 720 PRO A O 1
ATOM 5598 N N . HIS A 1 721 ? -59.822 -5.280 50.856 1.00 92.31 721 HIS A N 1
ATOM 5599 C CA . HIS A 1 721 ? -60.039 -5.714 52.239 1.00 92.31 721 HIS A CA 1
ATOM 5600 C C . HIS A 1 721 ? -59.301 -4.827 53.246 1.00 92.31 721 HIS A C 1
ATOM 5602 O O . HIS A 1 721 ? -59.840 -4.564 54.319 1.00 92.31 721 HIS A O 1
ATOM 5608 N N . THR A 1 722 ? -58.120 -4.310 52.895 1.00 94.38 722 THR A N 1
ATOM 5609 C CA . THR A 1 722 ? -57.398 -3.306 53.691 1.00 94.38 722 THR A CA 1
ATOM 5610 C C . THR A 1 722 ? -58.208 -2.016 53.820 1.00 94.38 722 THR A C 1
ATOM 5612 O O . THR A 1 722 ? -58.336 -1.477 54.918 1.00 94.38 722 THR A O 1
ATOM 5615 N N . LEU A 1 723 ? -58.807 -1.534 52.722 1.00 91.75 723 LEU A N 1
ATOM 5616 C CA . LEU A 1 723 ? -59.669 -0.346 52.760 1.00 91.75 723 LEU A CA 1
ATOM 5617 C C . LEU A 1 723 ? -60.949 -0.583 53.566 1.00 91.75 723 LEU A C 1
ATOM 5619 O O . LEU A 1 723 ? -61.342 0.283 54.345 1.00 91.75 723 LEU A O 1
ATOM 5623 N N . ALA A 1 724 ? -61.578 -1.751 53.416 1.00 92.19 724 ALA A N 1
ATOM 5624 C CA . ALA A 1 724 ? -62.757 -2.114 54.197 1.00 92.19 724 ALA A CA 1
ATOM 5625 C C . ALA A 1 724 ? -62.444 -2.166 55.702 1.00 92.19 724 ALA A C 1
ATOM 5627 O O . ALA A 1 724 ? -63.211 -1.629 56.502 1.00 92.19 724 ALA A O 1
ATOM 5628 N N . LEU A 1 725 ? -61.294 -2.739 56.079 1.00 94.69 725 LEU A N 1
ATOM 5629 C CA . LEU A 1 725 ? -60.792 -2.729 57.453 1.00 94.69 725 LEU A CA 1
ATOM 5630 C C . LEU A 1 725 ? -60.570 -1.295 57.950 1.00 94.69 725 LEU A C 1
ATOM 5632 O O . LEU A 1 725 ? -61.032 -0.943 59.030 1.00 94.69 725 LEU A O 1
ATOM 5636 N N . HIS A 1 726 ? -59.919 -0.442 57.158 1.00 94.62 726 HIS A N 1
ATOM 5637 C CA . HIS A 1 726 ? -59.721 0.964 57.506 1.00 94.62 726 HIS A CA 1
ATOM 5638 C C . HIS A 1 726 ? -61.047 1.700 57.758 1.00 94.62 726 HIS A C 1
ATOM 5640 O O . HIS A 1 726 ? -61.183 2.382 58.775 1.00 94.62 726 HIS A O 1
ATOM 5646 N N . SER A 1 727 ? -62.044 1.532 56.881 1.00 92.31 727 SER A N 1
ATOM 5647 C CA . SER A 1 727 ? -63.383 2.101 57.078 1.00 92.31 727 SER A CA 1
ATOM 5648 C C . SER A 1 727 ? -64.054 1.558 58.339 1.00 92.31 727 SER A C 1
ATOM 5650 O O . SER A 1 727 ? -64.570 2.343 59.131 1.00 92.31 727 SER A O 1
ATOM 5652 N N . GLN A 1 728 ? -63.977 0.243 58.578 1.00 93.75 728 GLN A N 1
ATOM 5653 C CA . GLN A 1 728 ? -64.507 -0.383 59.791 1.00 93.75 728 GLN A CA 1
ATOM 5654 C C . GLN A 1 728 ? -63.892 0.224 61.057 1.00 93.75 728 GLN A C 1
ATOM 5656 O O . GLN A 1 728 ? -64.619 0.499 62.006 1.00 93.75 728 GLN A O 1
ATOM 5661 N N . ILE A 1 729 ? -62.572 0.432 61.081 1.00 94.62 729 ILE A N 1
ATOM 5662 C CA . ILE A 1 729 ? -61.853 1.009 62.225 1.00 94.62 729 ILE A CA 1
ATOM 5663 C C . ILE A 1 729 ? -62.260 2.467 62.442 1.00 94.62 729 ILE A C 1
ATOM 5665 O O . ILE A 1 729 ? -62.578 2.853 63.565 1.00 94.62 729 ILE A O 1
ATOM 5669 N N . ARG A 1 730 ? -62.269 3.273 61.373 1.00 92.25 730 ARG A N 1
ATOM 5670 C CA . ARG A 1 730 ? -62.578 4.708 61.429 1.00 92.25 730 ARG A CA 1
ATOM 5671 C C . ARG A 1 730 ? -64.002 4.982 61.914 1.00 92.25 730 ARG A C 1
ATOM 5673 O O . ARG A 1 730 ? -64.214 5.933 62.661 1.00 92.25 730 ARG A O 1
ATOM 5680 N N . ASP A 1 731 ? -64.957 4.159 61.492 1.00 90.81 731 ASP A N 1
ATOM 5681 C CA . ASP A 1 731 ? -66.380 4.368 61.770 1.00 90.81 731 ASP A CA 1
ATOM 5682 C C . ASP A 1 731 ? -66.812 3.720 63.112 1.00 90.81 731 ASP A C 1
ATOM 5684 O O . ASP A 1 731 ? -67.968 3.827 63.528 1.00 90.81 731 ASP A O 1
ATOM 5688 N N . MET A 1 732 ? -65.884 3.065 63.823 1.00 91.75 732 MET A N 1
ATOM 5689 C CA . MET A 1 732 ? -66.137 2.369 65.084 1.00 91.75 732 MET A CA 1
ATOM 5690 C C . MET A 1 732 ? -66.226 3.323 66.280 1.00 91.75 732 MET A C 1
ATOM 5692 O O . MET A 1 732 ? -65.303 4.080 66.582 1.00 91.75 732 MET A O 1
ATOM 5696 N N . THR A 1 733 ? -67.304 3.216 67.055 1.00 88.81 733 THR A N 1
ATOM 5697 C CA . THR A 1 733 ? -67.433 3.943 68.328 1.00 88.81 733 THR A CA 1
ATOM 5698 C C . THR A 1 733 ? -66.633 3.268 69.447 1.00 88.81 733 THR A C 1
ATOM 5700 O O . THR A 1 733 ? -66.428 2.055 69.442 1.00 88.81 733 THR A O 1
ATOM 5703 N N . ARG A 1 734 ? -66.229 4.022 70.480 1.00 82.88 734 ARG A N 1
ATOM 5704 C CA . ARG A 1 734 ? -65.433 3.497 71.613 1.00 82.88 734 ARG A CA 1
ATOM 5705 C C . ARG A 1 734 ? -66.094 2.315 72.347 1.00 82.88 734 ARG A C 1
ATOM 5707 O O . ARG A 1 734 ? -65.404 1.457 72.897 1.00 82.88 734 ARG A O 1
ATOM 5714 N N . HIS A 1 735 ? -67.426 2.238 72.340 1.00 86.38 735 HIS A N 1
ATOM 5715 C CA . HIS A 1 735 ? -68.176 1.114 72.916 1.00 86.38 735 HIS A CA 1
ATOM 5716 C C . HIS A 1 735 ? -68.045 -0.177 72.094 1.00 86.38 735 HIS A C 1
ATOM 5718 O O . HIS A 1 735 ? -68.150 -1.265 72.649 1.00 86.38 735 HIS A O 1
ATOM 5724 N N . GLN A 1 736 ? -67.771 -0.065 70.793 1.00 91.00 736 GLN A N 1
ATOM 5725 C CA . GLN A 1 736 ? -67.576 -1.194 69.879 1.00 91.00 736 GLN A CA 1
ATOM 5726 C C . GLN A 1 736 ? -66.119 -1.669 69.819 1.00 91.00 736 GLN A C 1
ATOM 5728 O O . GLN A 1 736 ? -65.845 -2.689 69.192 1.00 91.00 736 GLN A O 1
ATOM 5733 N N . TRP A 1 737 ? -65.186 -0.959 70.467 1.00 93.88 737 TRP A N 1
ATOM 5734 C CA . TRP A 1 737 ? -63.777 -1.350 70.483 1.00 93.88 737 TRP A CA 1
ATOM 5735 C C . TRP A 1 737 ? -63.585 -2.754 71.085 1.00 93.88 737 TRP A C 1
ATOM 5737 O O . TRP A 1 737 ? -64.323 -3.145 71.992 1.00 93.88 737 TRP A O 1
ATOM 5747 N N . PRO A 1 738 ? -62.581 -3.517 70.634 1.00 94.12 738 PRO A N 1
ATOM 5748 C CA . PRO A 1 738 ? -62.134 -4.715 71.333 1.00 94.12 738 PRO A CA 1
ATOM 5749 C C . PRO A 1 738 ? -61.690 -4.413 72.775 1.00 94.12 738 PRO A C 1
ATOM 5751 O O . PRO A 1 738 ? -61.206 -3.315 73.070 1.00 94.12 738 PRO A O 1
ATOM 5754 N N . ASP A 1 739 ? -61.803 -5.389 73.680 1.00 91.81 739 ASP A N 1
ATOM 5755 C CA . ASP A 1 739 ? -61.406 -5.209 75.086 1.00 91.81 739 ASP A CA 1
ATOM 5756 C C . ASP A 1 739 ? -59.929 -4.830 75.230 1.00 91.81 739 ASP A C 1
ATOM 5758 O O . ASP A 1 739 ? -59.593 -3.915 75.987 1.00 91.81 739 ASP A O 1
ATOM 5762 N N . HIS A 1 740 ? -59.048 -5.453 74.440 1.00 92.94 740 HIS A N 1
ATOM 5763 C CA . HIS A 1 740 ? -57.620 -5.134 74.445 1.00 92.94 740 HIS A CA 1
ATOM 5764 C C . HIS A 1 740 ? -57.325 -3.726 73.919 1.00 92.94 740 HIS A C 1
ATOM 5766 O O . HIS A 1 740 ? -56.368 -3.105 74.369 1.00 92.94 740 HIS A O 1
ATOM 5772 N N . TRP A 1 741 ? -58.158 -3.176 73.028 1.00 95.25 741 TRP A N 1
ATOM 5773 C CA . TRP A 1 741 ? -58.025 -1.782 72.588 1.00 95.25 741 TRP A CA 1
ATOM 5774 C C . TRP A 1 741 ? -58.426 -0.816 73.691 1.00 95.25 741 TRP A C 1
ATOM 5776 O O . TRP A 1 741 ? -57.694 0.129 73.969 1.00 95.25 741 TRP A O 1
ATOM 5786 N N . ARG A 1 742 ? -59.562 -1.058 74.357 1.00 92.25 742 ARG A N 1
ATOM 5787 C CA . ARG A 1 742 ? -59.991 -0.225 75.491 1.00 92.25 742 ARG A CA 1
ATOM 5788 C C . ARG A 1 742 ? -58.949 -0.202 76.603 1.00 92.25 742 ARG A C 1
ATOM 5790 O O . ARG A 1 742 ? -58.670 0.876 77.119 1.00 92.25 742 ARG A O 1
ATOM 5797 N N . ALA A 1 743 ? -58.373 -1.359 76.927 1.00 90.94 743 ALA A N 1
ATOM 5798 C CA . ALA A 1 743 ? -57.339 -1.479 77.950 1.00 90.94 743 ALA A CA 1
ATOM 5799 C C . ALA A 1 743 ? -56.043 -0.735 77.575 1.00 90.94 743 ALA A C 1
ATOM 5801 O O . ALA A 1 743 ? -55.376 -0.192 78.448 1.00 90.94 743 ALA A O 1
ATOM 5802 N N . HIS A 1 744 ? -55.700 -0.676 76.284 1.00 93.81 744 HIS A N 1
ATOM 5803 C CA . HIS A 1 744 ? -54.467 -0.045 75.803 1.00 93.81 744 HIS A CA 1
ATOM 5804 C C . HIS A 1 744 ? -54.633 1.442 75.422 1.00 93.81 744 HIS A C 1
ATOM 5806 O O . HIS A 1 744 ? -53.648 2.138 75.190 1.00 93.81 744 HIS A O 1
ATOM 5812 N N . ALA A 1 745 ? -55.866 1.954 75.358 1.00 91.88 745 ALA A N 1
ATOM 5813 C CA . ALA A 1 745 ? -56.168 3.299 74.862 1.00 91.88 745 ALA A CA 1
ATOM 5814 C C . ALA A 1 745 ? -55.416 4.414 75.599 1.00 91.88 745 ALA A C 1
ATOM 5816 O O . ALA A 1 745 ? -54.874 5.318 74.968 1.00 91.88 745 ALA A O 1
ATOM 5817 N N . GLU A 1 746 ? -55.371 4.339 76.929 1.00 89.88 746 GLU A N 1
ATOM 5818 C CA . GLU A 1 746 ? -54.696 5.335 77.764 1.00 89.88 746 GLU A CA 1
ATOM 5819 C C . GLU A 1 746 ? -53.177 5.313 77.547 1.00 89.88 746 GLU A C 1
ATOM 5821 O O . GLU A 1 746 ? -52.570 6.367 77.359 1.00 89.88 746 GLU A O 1
ATOM 5826 N N . ILE A 1 747 ? -52.587 4.116 77.462 1.00 91.38 747 ILE A N 1
ATOM 5827 C CA . ILE A 1 747 ? -51.152 3.915 77.212 1.00 91.38 747 ILE A CA 1
ATOM 5828 C C . ILE A 1 747 ? -50.763 4.522 75.862 1.00 91.38 747 ILE A C 1
ATOM 5830 O O . ILE A 1 747 ? -49.890 5.385 75.813 1.00 91.38 747 ILE A O 1
ATOM 5834 N N . LEU A 1 748 ? -51.468 4.158 74.784 1.00 92.12 748 LEU A N 1
ATOM 5835 C CA . LEU A 1 748 ? -51.171 4.690 73.452 1.00 92.12 748 LEU A CA 1
ATOM 5836 C C . LEU A 1 748 ? -51.365 6.210 73.386 1.00 92.12 748 LEU A C 1
ATOM 5838 O O . LEU A 1 748 ? -50.565 6.900 72.761 1.00 92.12 748 LEU A O 1
ATOM 5842 N N . SER A 1 749 ? -52.400 6.747 74.041 1.00 91.00 749 SER A N 1
ATOM 5843 C CA . SER A 1 749 ? -52.619 8.196 74.076 1.00 91.00 749 SER A CA 1
ATOM 5844 C C . SER A 1 749 ? -51.467 8.943 74.755 1.00 91.00 749 SER A C 1
ATOM 5846 O O . SER A 1 749 ? -51.056 9.992 74.265 1.00 91.00 749 SER A O 1
ATOM 5848 N N . ARG A 1 750 ? -50.897 8.378 75.831 1.00 91.38 750 ARG A N 1
ATOM 5849 C CA . ARG A 1 750 ? -49.713 8.927 76.506 1.00 91.38 750 ARG A CA 1
ATOM 5850 C C . ARG A 1 750 ? -48.459 8.799 75.653 1.00 91.38 750 ARG A C 1
ATOM 5852 O O . ARG A 1 750 ? -47.682 9.746 75.593 1.00 91.38 750 ARG A O 1
ATOM 5859 N N . ASP A 1 751 ? -48.267 7.666 74.981 1.00 91.94 751 ASP A N 1
ATOM 5860 C CA . ASP A 1 751 ? -47.133 7.462 74.076 1.00 91.94 751 ASP A CA 1
ATOM 5861 C C . ASP A 1 751 ? -47.157 8.450 72.903 1.00 91.94 751 ASP A C 1
ATOM 5863 O O . ASP A 1 751 ? -46.128 9.048 72.592 1.00 91.94 751 ASP A O 1
ATOM 5867 N N . LEU A 1 752 ? -48.324 8.666 72.287 1.00 92.31 752 LEU A N 1
ATOM 5868 C CA . LEU A 1 752 ? -48.505 9.661 71.227 1.00 92.31 752 LEU A CA 1
ATOM 5869 C C . LEU A 1 752 ? -48.261 11.079 71.745 1.00 92.31 752 LEU A C 1
ATOM 5871 O O . LEU A 1 752 ? -47.474 11.808 71.152 1.00 92.31 752 LEU A O 1
ATOM 5875 N N . ALA A 1 753 ? -48.864 11.446 72.878 1.00 93.81 753 ALA A N 1
ATOM 5876 C CA . ALA A 1 753 ? -48.649 12.749 73.503 1.00 93.81 753 ALA A CA 1
ATOM 5877 C C . ALA A 1 753 ? -47.173 12.993 73.871 1.00 93.81 753 ALA A C 1
ATOM 5879 O O . ALA A 1 753 ? -46.676 14.111 73.740 1.00 93.81 753 ALA A O 1
ATOM 5880 N N . THR A 1 754 ? -46.462 11.948 74.307 1.00 94.38 754 THR A N 1
ATOM 5881 C CA . THR A 1 754 ? -45.019 11.998 74.579 1.00 94.38 754 THR A CA 1
ATOM 5882 C C . THR A 1 754 ? -44.252 12.324 73.304 1.00 94.38 754 THR A C 1
ATOM 5884 O O . THR A 1 754 ? -43.468 13.267 73.297 1.00 94.38 754 THR A O 1
ATOM 5887 N N . GLU A 1 755 ? -44.482 11.589 72.214 1.00 94.06 755 GLU A N 1
ATOM 5888 C CA . GLU A 1 755 ? -43.786 11.855 70.950 1.00 94.06 755 GLU A CA 1
ATOM 5889 C C . GLU A 1 755 ? -44.199 13.197 70.322 1.00 94.06 755 GLU A C 1
ATOM 5891 O O . GLU A 1 755 ? -43.360 13.846 69.708 1.00 94.06 755 GLU A O 1
ATOM 5896 N N . GLU A 1 756 ? -45.432 13.677 70.522 1.00 92.81 756 GLU A N 1
ATOM 5897 C CA . GLU A 1 756 ? -45.830 15.046 70.150 1.00 92.81 756 GLU A CA 1
ATOM 5898 C C . GLU A 1 756 ? -45.046 16.106 70.933 1.00 92.81 756 GLU A C 1
ATOM 5900 O O . GLU A 1 756 ? -44.624 17.112 70.362 1.00 92.81 756 GLU A O 1
ATOM 5905 N N . CYS A 1 757 ? -44.810 15.889 72.230 1.00 94.12 757 CYS A N 1
ATOM 5906 C CA . CYS A 1 757 ? -43.959 16.765 73.036 1.00 94.12 757 CYS A CA 1
ATOM 5907 C C . CYS A 1 757 ? -42.503 16.750 72.544 1.00 94.12 757 CYS A C 1
ATOM 5909 O O . CYS A 1 757 ? -41.885 17.811 72.473 1.00 94.12 757 CYS A O 1
ATOM 5911 N N . ILE A 1 758 ? -41.983 15.582 72.146 1.00 93.62 758 ILE A N 1
ATOM 5912 C CA . ILE A 1 758 ? -40.647 15.443 71.541 1.00 93.62 758 ILE A CA 1
ATOM 5913 C C . ILE A 1 758 ? -40.558 16.174 70.194 1.00 93.62 758 ILE A C 1
ATOM 5915 O O . ILE A 1 758 ? -39.646 16.963 69.972 1.00 93.62 758 ILE A O 1
ATOM 5919 N N . ALA A 1 759 ? -41.528 15.980 69.306 1.00 91.38 759 ALA A N 1
ATOM 5920 C CA . ALA A 1 759 ? -41.539 16.677 68.025 1.00 91.38 759 ALA A CA 1
ATOM 5921 C C . ALA A 1 759 ? -41.614 18.204 68.216 1.00 91.38 759 ALA A C 1
ATOM 5923 O O . ALA A 1 759 ? -40.939 18.966 67.525 1.00 91.38 759 ALA A O 1
ATOM 5924 N N . TYR A 1 760 ? -42.402 18.667 69.194 1.00 92.88 760 TYR A N 1
ATOM 5925 C CA . TYR A 1 760 ? -42.547 20.092 69.475 1.00 92.88 760 TYR A CA 1
ATOM 5926 C C . TYR A 1 760 ? -41.277 20.719 70.067 1.00 92.88 760 TYR A C 1
ATOM 5928 O O . TYR A 1 760 ? -40.883 21.811 69.658 1.00 92.88 760 TYR A O 1
ATOM 5936 N N . ILE A 1 761 ? -40.610 20.040 71.006 1.00 91.25 761 ILE A N 1
ATOM 5937 C CA . ILE A 1 761 ? -39.366 20.541 71.605 1.00 91.25 761 ILE A CA 1
ATOM 5938 C C . ILE A 1 761 ? -38.230 20.603 70.578 1.00 91.25 761 ILE A C 1
ATOM 5940 O O . ILE A 1 761 ? -37.480 21.577 70.569 1.00 91.25 761 ILE A O 1
ATOM 5944 N N . GLU A 1 762 ? -38.153 19.626 69.670 1.00 90.75 762 GLU A N 1
ATOM 5945 C CA . GLU A 1 762 ? -37.208 19.626 68.549 1.00 90.75 762 GLU A CA 1
ATOM 5946 C C . GLU A 1 762 ? -37.490 20.771 67.581 1.00 90.75 762 GLU A C 1
ATOM 5948 O O . GLU A 1 762 ? -36.576 21.522 67.244 1.00 90.75 762 GLU A O 1
ATOM 5953 N N . HIS A 1 763 ? -38.758 20.971 67.213 1.00 91.12 763 HIS A N 1
ATOM 5954 C CA . HIS A 1 763 ? -39.172 22.084 66.364 1.00 91.12 763 HIS A CA 1
ATOM 5955 C C . HIS A 1 763 ? -38.770 23.444 66.959 1.00 91.12 763 HIS A C 1
ATOM 5957 O O . HIS A 1 763 ? -38.176 24.275 66.271 1.00 91.12 763 HIS A O 1
ATOM 5963 N N . LEU A 1 764 ? -39.040 23.674 68.250 1.00 92.12 764 LEU A N 1
ATOM 5964 C CA . LEU A 1 764 ? -38.674 24.932 68.909 1.00 92.12 764 LEU A CA 1
ATOM 5965 C C . LEU A 1 764 ? -37.157 25.100 69.086 1.00 92.12 764 LEU A C 1
ATOM 5967 O O . LEU A 1 764 ? -36.674 26.241 69.055 1.00 92.12 764 LEU A O 1
ATOM 5971 N N . ALA A 1 765 ? -36.421 24.005 69.307 1.00 88.81 765 ALA A N 1
ATOM 5972 C CA . ALA A 1 765 ? -34.963 24.008 69.391 1.00 88.81 765 ALA A CA 1
ATOM 5973 C C . ALA A 1 765 ? -34.340 24.364 68.035 1.00 88.81 765 ALA A C 1
ATOM 5975 O O . ALA A 1 765 ? -33.486 25.251 67.972 1.00 88.81 765 ALA A O 1
ATOM 5976 N N . GLU A 1 766 ? -34.825 23.761 66.947 1.00 90.00 766 GLU A N 1
ATOM 5977 C CA . GLU A 1 766 ? -34.409 24.068 65.578 1.00 90.00 766 GLU A CA 1
ATOM 5978 C C . GLU A 1 766 ? -34.704 25.531 65.217 1.00 90.00 766 GLU A C 1
ATOM 5980 O O . GLU A 1 766 ? -33.795 26.260 64.808 1.00 90.00 766 GLU A O 1
ATOM 5985 N N . GLU A 1 767 ? -35.932 26.003 65.470 1.00 90.25 767 GLU A N 1
ATOM 5986 C CA . GLU A 1 767 ? -36.359 27.392 65.239 1.00 90.25 767 GLU A CA 1
ATOM 5987 C C . GLU A 1 767 ? -35.412 28.402 65.919 1.00 90.25 767 GLU A C 1
ATOM 5989 O O . GLU A 1 767 ? -35.100 29.464 65.371 1.00 90.25 767 GLU A O 1
ATOM 5994 N N . ARG A 1 768 ? -34.897 28.057 67.106 1.00 87.25 768 ARG A N 1
ATOM 5995 C CA . ARG A 1 768 ? -34.015 28.915 67.918 1.00 87.25 768 ARG A CA 1
ATOM 5996 C C . ARG A 1 768 ? -32.528 28.581 67.791 1.00 87.25 768 ARG A C 1
ATOM 5998 O O . ARG A 1 768 ? -31.706 29.254 68.423 1.00 87.25 768 ARG A O 1
ATOM 6005 N N . LYS A 1 769 ? -32.160 27.615 66.942 1.00 86.12 769 LYS A N 1
ATOM 6006 C CA . LYS A 1 769 ? -30.779 27.142 66.724 1.00 86.12 769 LYS A CA 1
ATOM 6007 C C . LYS A 1 769 ? -30.096 26.667 68.016 1.00 86.12 769 LYS A C 1
ATOM 6009 O O . LYS A 1 769 ? -28.934 27.013 68.271 1.00 86.12 769 LYS A O 1
ATOM 6014 N N . LEU A 1 770 ? -30.839 25.924 68.829 1.00 84.44 770 LEU A N 1
ATOM 6015 C CA . LEU A 1 770 ? -30.373 25.232 70.028 1.00 84.44 770 LEU A CA 1
ATOM 6016 C C . LEU A 1 770 ? -30.175 23.745 69.725 1.00 84.44 770 LEU A C 1
ATOM 6018 O O . LEU A 1 770 ? -30.829 23.206 68.834 1.00 84.44 770 LEU A O 1
ATOM 6022 N N . ASP A 1 771 ? -29.292 23.092 70.478 1.00 82.44 771 ASP A N 1
ATOM 6023 C CA . ASP A 1 771 ? -29.165 21.639 70.396 1.00 82.44 771 ASP A CA 1
ATOM 6024 C C . ASP A 1 771 ? -30.328 21.017 71.197 1.00 82.44 771 ASP A C 1
ATOM 6026 O O . ASP A 1 771 ? -30.536 21.415 72.353 1.00 82.44 771 ASP A O 1
ATOM 6030 N N . PRO A 1 772 ? -31.117 20.099 70.604 1.00 80.19 772 PRO A N 1
ATOM 6031 C CA . PRO A 1 772 ? -32.233 19.460 71.294 1.00 80.19 772 PRO A CA 1
ATOM 6032 C C . PRO A 1 772 ? -31.730 18.621 72.483 1.00 80.19 772 PRO A C 1
ATOM 6034 O O . PRO A 1 772 ? -30.568 18.203 72.497 1.00 80.19 772 PRO A O 1
ATOM 6037 N N . PRO A 1 773 ? -32.583 18.369 73.490 1.00 81.50 773 PRO A N 1
ATOM 6038 C CA . PRO A 1 773 ? -32.218 17.530 74.628 1.00 81.50 773 PRO A CA 1
ATOM 6039 C C . PRO A 1 773 ? -31.991 16.084 74.178 1.00 81.50 773 PRO A C 1
ATOM 6041 O O . PRO A 1 773 ? -32.456 15.674 73.110 1.00 81.50 773 PRO A O 1
ATOM 6044 N N . ASP A 1 774 ? -31.350 15.283 75.030 1.00 86.50 774 ASP A N 1
ATOM 6045 C CA . ASP A 1 774 ? -31.336 13.838 74.819 1.00 86.50 774 ASP A CA 1
ATOM 6046 C C . ASP A 1 774 ? -32.778 13.306 74.738 1.00 86.50 774 ASP A C 1
ATOM 6048 O O . ASP A 1 774 ? -33.617 13.557 75.611 1.00 86.50 774 ASP A O 1
ATOM 6052 N N . GLN A 1 775 ? -33.090 12.593 73.652 1.00 85.06 775 GLN A N 1
ATOM 6053 C CA . GLN A 1 775 ? -34.460 12.157 73.400 1.00 85.06 775 GLN A CA 1
ATOM 6054 C C . GLN A 1 775 ? -34.925 11.072 74.382 1.00 85.06 775 GLN A C 1
ATOM 6056 O O . GLN A 1 775 ? -36.131 10.905 74.558 1.00 85.06 775 GLN A O 1
ATOM 6061 N N . ALA A 1 776 ? -34.030 10.271 74.967 1.00 86.75 776 ALA A N 1
ATOM 6062 C CA . ALA A 1 776 ? -34.425 9.247 75.931 1.00 86.75 776 ALA A CA 1
ATOM 6063 C C . ALA A 1 776 ? -34.827 9.899 77.258 1.00 86.75 776 ALA A C 1
ATOM 6065 O O . ALA A 1 776 ? -35.906 9.595 77.778 1.00 86.75 776 ALA A O 1
ATOM 6066 N N . ASP A 1 777 ? -34.026 10.856 77.724 1.00 87.56 777 ASP A N 1
ATOM 6067 C CA . ASP A 1 777 ? -34.301 11.620 78.942 1.00 87.56 777 ASP A CA 1
ATOM 6068 C C . ASP A 1 777 ? -35.566 12.472 78.790 1.00 87.56 777 ASP A C 1
ATOM 6070 O O . ASP A 1 777 ? -36.465 12.423 79.633 1.00 87.56 777 ASP A O 1
ATOM 6074 N N . ALA A 1 778 ? -35.712 13.176 77.662 1.00 88.44 778 ALA A N 1
ATOM 6075 C CA . ALA A 1 778 ? -36.908 13.965 77.377 1.00 88.44 778 ALA A CA 1
ATOM 6076 C C . ALA A 1 778 ? -38.174 13.091 77.300 1.00 88.44 778 ALA A C 1
ATOM 6078 O O . ALA A 1 778 ? -39.225 13.466 77.823 1.00 88.44 778 ALA A O 1
ATOM 6079 N N . ARG A 1 779 ? -38.094 11.892 76.700 1.00 92.12 779 ARG A N 1
ATOM 6080 C CA . ARG A 1 779 ? -39.226 10.949 76.676 1.00 92.12 779 ARG A CA 1
ATOM 6081 C C . ARG A 1 779 ? -39.586 10.471 78.077 1.00 92.12 779 ARG A C 1
ATOM 6083 O O . ARG A 1 779 ? -40.772 10.335 78.362 1.00 92.12 779 ARG A O 1
ATOM 6090 N N . ALA A 1 780 ? -38.599 10.188 78.928 1.00 90.31 780 ALA A N 1
ATOM 6091 C CA . ALA A 1 780 ? -38.845 9.780 80.309 1.00 90.31 780 ALA A CA 1
ATOM 6092 C C . ALA A 1 780 ? -39.550 10.896 81.095 1.00 90.31 780 ALA A C 1
ATOM 6094 O O . ALA A 1 780 ? -40.576 10.642 81.724 1.00 90.31 780 ALA A O 1
ATOM 6095 N N . LEU A 1 781 ? -39.069 12.137 80.964 1.00 90.81 781 LEU A N 1
ATOM 6096 C CA . LEU A 1 781 ? -39.673 13.316 81.582 1.00 90.81 781 LEU A CA 1
ATOM 6097 C C . LEU A 1 781 ? -41.124 13.530 81.132 1.00 90.81 781 LEU A C 1
ATOM 6099 O O . LEU A 1 781 ? -42.011 13.714 81.964 1.00 90.81 781 LEU A O 1
ATOM 6103 N N . PHE A 1 782 ? -41.395 13.508 79.824 1.00 92.94 782 PHE A N 1
ATOM 6104 C CA . PHE A 1 782 ? -42.751 13.761 79.332 1.00 92.94 782 PHE A CA 1
ATOM 6105 C C . PHE A 1 782 ? -43.732 12.652 79.685 1.00 92.94 782 PHE A C 1
ATOM 6107 O O . PHE A 1 782 ? -44.890 12.968 79.950 1.00 92.94 782 PHE A O 1
ATOM 6114 N N . ARG A 1 783 ? -43.293 11.387 79.758 1.00 91.25 783 ARG A N 1
ATOM 6115 C CA . ARG A 1 783 ? -44.153 10.302 80.253 1.00 91.25 783 ARG A CA 1
ATOM 6116 C C . ARG A 1 783 ? -44.642 10.587 81.668 1.00 91.25 783 ARG A C 1
ATOM 6118 O O . ARG A 1 783 ? -45.841 10.480 81.892 1.00 91.25 783 ARG A O 1
ATOM 6125 N N . GLU A 1 784 ? -43.745 11.011 82.557 1.00 91.50 784 GLU A N 1
ATOM 6126 C CA . GLU A 1 784 ? -44.081 11.383 83.937 1.00 91.50 784 GLU A CA 1
ATOM 6127 C C . GLU A 1 784 ? -44.997 12.619 83.977 1.00 91.50 784 GLU A C 1
ATOM 6129 O O . GLU A 1 784 ? -46.058 12.617 84.599 1.00 91.50 784 GLU A O 1
ATOM 6134 N N . LEU A 1 785 ? -44.640 13.688 83.253 1.00 91.62 785 LEU A N 1
ATOM 6135 C CA . LEU A 1 785 ? -45.425 14.927 83.247 1.00 91.62 785 LEU A CA 1
ATOM 6136 C C . LEU A 1 785 ? -46.853 14.716 82.730 1.00 91.62 785 LEU A C 1
ATOM 6138 O O . LEU A 1 785 ? -47.787 15.322 83.258 1.00 91.62 785 LEU A O 1
ATOM 6142 N N . LEU A 1 786 ? -47.037 13.863 81.720 1.00 93.06 786 LEU A N 1
ATOM 6143 C CA . LEU A 1 786 ? -48.340 13.556 81.126 1.00 93.06 786 LEU A CA 1
ATOM 6144 C C . LEU A 1 786 ? -49.237 12.691 82.031 1.00 93.06 786 LEU A C 1
ATOM 6146 O O . LEU A 1 786 ? -50.425 12.543 81.735 1.00 93.06 786 LEU A O 1
ATOM 6150 N N . GLU A 1 787 ? -48.734 12.165 83.154 1.00 89.62 787 GLU A N 1
ATOM 6151 C CA . GLU A 1 787 ? -49.584 11.571 84.198 1.00 89.62 787 GLU A CA 1
ATOM 6152 C C . GLU A 1 787 ? -50.352 12.635 84.995 1.00 89.62 787 GLU A C 1
ATOM 6154 O O . GLU A 1 787 ? -51.419 12.365 85.552 1.00 89.62 787 GLU A O 1
ATOM 6159 N N . HIS A 1 788 ? -49.826 13.861 85.038 1.00 90.44 788 HIS A N 1
ATOM 6160 C CA . HIS A 1 788 ? -50.329 14.941 85.891 1.00 90.44 788 HIS A CA 1
ATOM 6161 C C . HIS A 1 788 ? -50.751 16.199 85.120 1.00 90.44 788 HIS A C 1
ATOM 6163 O O . HIS A 1 788 ? -51.435 17.069 85.667 1.00 90.44 788 HIS A O 1
ATOM 6169 N N . CYS A 1 789 ? -50.347 16.323 83.855 1.00 90.00 789 CYS A N 1
ATOM 6170 C CA . CYS A 1 789 ? -50.568 17.496 83.018 1.00 90.00 789 CYS A CA 1
ATOM 6171 C C . CYS A 1 789 ? -51.234 17.129 81.686 1.00 90.00 789 CYS A C 1
ATOM 6173 O O . CYS A 1 789 ? -51.042 16.046 81.144 1.00 90.00 789 CYS A O 1
ATOM 6175 N N . SER A 1 790 ? -52.005 18.067 81.128 1.00 91.31 790 SER A N 1
ATOM 6176 C CA . SER A 1 790 ? -52.494 17.953 79.751 1.00 91.31 790 SER A CA 1
ATOM 6177 C C . SER A 1 790 ? -51.375 18.240 78.745 1.00 91.31 790 SER A C 1
ATOM 6179 O O . SER A 1 790 ? -50.451 18.997 79.049 1.00 91.31 790 SER A O 1
ATOM 6181 N N . VAL A 1 791 ? -51.505 17.728 77.515 1.00 91.50 791 VAL A N 1
ATOM 6182 C CA . VAL A 1 791 ? -50.549 17.979 76.416 1.00 91.50 791 VAL A CA 1
ATOM 6183 C C . VAL A 1 791 ? -50.299 19.474 76.212 1.00 91.50 791 VAL A C 1
ATOM 6185 O O . VAL A 1 791 ? -49.155 19.908 76.156 1.00 91.50 791 VAL A O 1
ATOM 6188 N N . GLY A 1 792 ? -51.355 20.296 76.218 1.00 91.75 792 GLY A N 1
ATOM 6189 C CA . GLY A 1 792 ? -51.216 21.751 76.088 1.00 91.75 792 GLY A CA 1
ATOM 6190 C C . GLY A 1 792 ? -50.430 22.404 77.234 1.00 91.75 792 GLY A C 1
ATOM 6191 O O . GLY A 1 792 ? -49.729 23.391 77.019 1.00 91.75 792 GLY A O 1
ATOM 6192 N N . LYS A 1 793 ? -50.490 21.843 78.449 1.00 92.81 793 LYS A N 1
ATOM 6193 C CA . LYS A 1 793 ? -49.685 22.308 79.586 1.00 92.81 793 LYS A CA 1
ATOM 6194 C C . LYS A 1 793 ? -48.223 21.870 79.449 1.00 92.81 793 LYS A C 1
ATOM 6196 O O . LYS A 1 793 ? -47.335 22.665 79.741 1.00 92.81 793 LYS A O 1
ATOM 6201 N N . CYS A 1 794 ? -47.970 20.667 78.933 1.00 94.06 794 CYS A N 1
ATOM 6202 C CA . CYS A 1 794 ? -46.626 20.229 78.551 1.00 94.06 794 CYS A CA 1
ATOM 6203 C C . CYS A 1 794 ? -46.038 21.113 77.440 1.00 94.06 794 CYS A C 1
ATOM 6205 O O . CYS A 1 794 ? -44.904 21.556 77.576 1.00 94.06 794 CYS A O 1
ATOM 6207 N N . TRP A 1 795 ? -46.808 21.474 76.407 1.00 93.81 795 TRP A N 1
ATOM 6208 C CA . TRP A 1 795 ? -46.379 22.435 75.378 1.00 93.81 795 TRP A CA 1
ATOM 6209 C C . TRP A 1 795 ? -46.026 23.803 75.959 1.00 93.81 795 TRP A C 1
ATOM 6211 O O . TRP A 1 795 ? -45.017 24.385 75.572 1.00 93.81 795 TRP A O 1
ATOM 6221 N N . TYR A 1 796 ? -46.805 24.305 76.920 1.00 93.00 796 TYR A N 1
ATOM 6222 C CA . TYR A 1 796 ? -46.461 25.540 77.625 1.00 93.00 796 TYR A CA 1
ATOM 6223 C C . TYR A 1 796 ? -45.127 25.422 78.380 1.00 93.00 796 TYR A C 1
ATOM 6225 O O . TYR A 1 796 ? -44.294 26.324 78.288 1.00 93.00 796 TYR A O 1
ATOM 6233 N N . TYR A 1 797 ? -44.894 24.310 79.089 1.00 92.25 797 TYR A N 1
ATOM 6234 C CA . TYR A 1 797 ? -43.619 24.063 79.770 1.00 92.25 797 TYR A CA 1
ATOM 6235 C C . TYR A 1 797 ? -42.447 23.966 78.795 1.00 92.25 797 TYR A C 1
ATOM 6237 O O . TYR A 1 797 ? -41.419 24.592 79.034 1.00 92.25 797 TYR A O 1
ATOM 6245 N N . ILE A 1 798 ? -42.628 23.274 77.669 1.00 93.00 798 ILE A N 1
ATOM 6246 C CA . ILE A 1 798 ? -41.644 23.195 76.585 1.00 93.00 798 ILE A CA 1
ATOM 6247 C C . ILE A 1 798 ? -41.318 24.596 76.065 1.00 93.00 798 ILE A C 1
ATOM 6249 O O . ILE A 1 798 ? -40.157 24.998 76.058 1.00 93.00 798 ILE A O 1
ATOM 6253 N N . TYR A 1 799 ? -42.335 25.374 75.691 1.00 92.19 799 TYR A N 1
ATOM 6254 C CA . TYR A 1 799 ? -42.157 26.730 75.178 1.00 92.19 799 TYR A CA 1
ATOM 6255 C C . TYR A 1 799 ? -41.415 27.626 76.178 1.00 92.19 799 TYR A C 1
ATOM 6257 O O . TYR A 1 799 ? -40.438 28.284 75.816 1.00 92.19 799 TYR A O 1
ATOM 6265 N N . SER A 1 800 ? -41.832 27.609 77.448 1.00 90.81 800 SER A N 1
ATOM 6266 C CA . SER A 1 800 ? -41.199 28.392 78.512 1.00 90.81 800 SER A CA 1
ATOM 6267 C C . SER A 1 800 ? -39.757 27.950 78.778 1.00 90.81 800 SER A C 1
ATOM 6269 O O . SER A 1 800 ? -38.894 28.802 78.981 1.00 90.81 800 SER A O 1
ATOM 6271 N N . GLY A 1 801 ? -39.484 26.643 78.776 1.00 87.44 801 GLY A N 1
ATOM 6272 C CA . GLY A 1 801 ? -38.147 26.085 78.986 1.00 87.44 801 GLY A CA 1
ATOM 6273 C C . GLY A 1 801 ? -37.193 26.446 77.850 1.00 87.44 801 GLY A C 1
ATOM 6274 O O . GLY A 1 801 ? -36.097 26.947 78.095 1.00 87.44 801 GLY A O 1
ATOM 6275 N N . VAL A 1 802 ? -37.638 26.300 76.597 1.00 87.44 802 VAL A N 1
ATOM 6276 C CA . VAL A 1 802 ? -36.842 26.682 75.420 1.00 87.44 802 VAL A CA 1
ATOM 6277 C C . VAL A 1 802 ? -36.605 28.200 75.400 1.00 87.44 802 VAL A C 1
ATOM 6279 O O . VAL A 1 802 ? -35.499 28.652 75.092 1.00 87.44 802 VAL A O 1
ATOM 6282 N N . GLN A 1 803 ? -37.614 29.008 75.752 1.00 86.25 803 GLN A N 1
ATOM 6283 C CA . GLN A 1 803 ? -37.472 30.461 75.865 1.00 86.25 803 GLN A CA 1
ATOM 6284 C C . GLN A 1 803 ? -36.436 30.841 76.934 1.00 86.25 803 GLN A C 1
ATOM 6286 O O . GLN A 1 803 ? -35.542 31.638 76.652 1.00 86.25 803 GLN A O 1
ATOM 6291 N N . ALA A 1 804 ? -36.508 30.240 78.124 1.00 84.94 804 ALA A N 1
ATOM 6292 C CA . ALA A 1 804 ? -35.550 30.481 79.199 1.00 84.94 804 ALA A CA 1
ATOM 6293 C C . ALA A 1 804 ? -34.120 30.078 78.801 1.00 84.94 804 ALA A C 1
ATOM 6295 O O . ALA A 1 804 ? -33.181 30.836 79.046 1.00 84.94 804 ALA A O 1
ATOM 6296 N N . ALA A 1 805 ? -33.949 28.938 78.125 1.00 82.81 805 ALA A N 1
ATOM 6297 C CA . ALA A 1 805 ? -32.656 28.489 77.611 1.00 82.81 805 ALA A CA 1
ATOM 6298 C C . ALA A 1 805 ? -32.083 29.459 76.558 1.00 82.81 805 ALA A C 1
ATOM 6300 O O . ALA A 1 805 ? -30.904 29.821 76.603 1.00 82.81 805 ALA A O 1
ATOM 6301 N N . ASN A 1 806 ? -32.916 29.957 75.639 1.00 83.50 806 ASN A N 1
ATOM 6302 C CA . ASN A 1 806 ? -32.497 30.948 74.647 1.00 83.50 806 ASN A CA 1
ATOM 6303 C C . ASN A 1 806 ? -32.143 32.312 75.274 1.00 83.50 806 ASN A C 1
ATOM 6305 O O . ASN A 1 806 ? -31.169 32.952 74.862 1.00 83.50 806 ASN A O 1
ATOM 6309 N N . ASP A 1 807 ? -32.887 32.742 76.294 1.00 84.12 807 ASP A N 1
ATOM 6310 C CA . ASP A 1 807 ? -32.588 33.953 77.062 1.00 84.12 807 ASP A CA 1
ATOM 6311 C C . ASP A 1 807 ? -31.275 33.804 77.843 1.00 84.12 807 ASP A C 1
ATOM 6313 O O . ASP A 1 807 ? -30.468 34.736 77.879 1.00 84.12 807 ASP A O 1
ATOM 6317 N N . TYR A 1 808 ? -31.027 32.629 78.430 1.00 81.62 808 TYR A N 1
ATOM 6318 C CA . TYR A 1 808 ? -29.782 32.305 79.129 1.00 81.62 808 TYR A CA 1
ATOM 6319 C C . TYR A 1 808 ? -28.579 32.353 78.179 1.00 81.62 808 TYR A C 1
ATOM 6321 O O . TYR A 1 808 ? -27.596 33.037 78.467 1.00 81.62 808 TYR A O 1
ATOM 6329 N N . ARG A 1 809 ? -28.694 31.738 76.993 1.00 82.69 809 ARG A N 1
ATOM 6330 C CA . ARG A 1 809 ? -27.681 31.816 75.926 1.00 82.69 809 ARG A CA 1
ATOM 6331 C C . ARG A 1 809 ? -27.389 33.250 75.487 1.00 82.69 809 ARG A C 1
ATOM 6333 O O . ARG A 1 809 ? -26.253 33.577 75.171 1.00 82.69 809 ARG A O 1
ATOM 6340 N N . THR A 1 810 ? -28.413 34.101 75.432 1.00 78.88 810 THR A N 1
ATOM 6341 C CA . THR A 1 810 ? -28.260 35.511 75.036 1.00 78.88 810 THR A CA 1
ATOM 6342 C C . THR A 1 810 ? -27.581 36.344 76.129 1.00 78.88 810 THR A C 1
ATOM 6344 O O . THR A 1 810 ? -26.856 37.289 75.823 1.00 78.88 810 THR A O 1
ATOM 6347 N N . LYS A 1 811 ? -27.806 36.011 77.406 1.00 82.44 811 LYS A N 1
ATOM 6348 C CA . LYS A 1 811 ? -27.299 36.770 78.562 1.00 82.44 811 LYS A CA 1
ATOM 6349 C C . LYS A 1 811 ? -25.894 36.366 79.011 1.00 82.44 811 LYS A C 1
ATOM 6351 O O . LYS A 1 811 ? -25.202 37.199 79.593 1.00 82.44 811 LYS A O 1
ATOM 6356 N N . TYR A 1 812 ? -25.472 35.128 78.763 1.00 77.06 812 TYR A N 1
ATOM 6357 C CA . TYR A 1 812 ? -24.202 34.587 79.252 1.00 77.06 812 TYR A CA 1
ATOM 6358 C C . TYR A 1 812 ? -23.363 33.994 78.108 1.00 77.06 812 TYR A C 1
ATOM 6360 O O . TYR A 1 812 ? -23.923 33.422 77.176 1.00 77.06 812 TYR A O 1
ATOM 6368 N N . PRO A 1 813 ? -22.019 34.084 78.156 1.00 72.44 813 PRO A N 1
ATOM 6369 C CA . PRO A 1 813 ? -21.135 33.519 77.138 1.00 72.44 813 PRO A CA 1
ATOM 6370 C C . PRO A 1 813 ? -20.980 32.004 77.346 1.00 72.44 813 PRO A C 1
ATOM 6372 O O . PRO A 1 813 ? -19.932 31.522 77.770 1.00 72.44 813 PRO A O 1
ATOM 6375 N N . VAL A 1 814 ? -22.052 31.257 77.093 1.00 74.38 814 VAL A N 1
ATOM 6376 C CA . VAL A 1 814 ? -22.129 29.802 77.275 1.00 74.38 814 VAL A CA 1
ATOM 6377 C C . VAL A 1 814 ? -22.196 29.082 75.927 1.00 74.38 814 VAL A C 1
ATOM 6379 O O . VAL A 1 814 ? -22.765 29.583 74.956 1.00 74.38 814 VAL A O 1
ATOM 6382 N N . SER A 1 815 ? -21.579 27.903 75.848 1.00 68.19 815 SER A N 1
ATOM 6383 C CA . SER A 1 815 ? -21.630 27.045 74.655 1.00 68.19 815 SER A CA 1
ATOM 6384 C C . SER A 1 815 ? -23.021 26.424 74.467 1.00 68.19 815 SER A C 1
ATOM 6386 O O . SER A 1 815 ? -23.792 26.329 75.419 1.00 68.19 815 SER A O 1
ATOM 6388 N N . ARG A 1 816 ? -23.352 25.965 73.249 1.00 64.12 816 ARG A N 1
ATOM 6389 C CA . ARG A 1 816 ? -24.657 25.329 72.974 1.00 64.12 816 ARG A CA 1
ATOM 6390 C C . ARG A 1 816 ? -24.934 24.127 73.886 1.00 64.12 816 ARG A C 1
ATOM 6392 O O . ARG A 1 816 ? -26.018 24.055 74.445 1.00 64.12 816 ARG A O 1
ATOM 6399 N N . ALA A 1 817 ? -23.925 23.294 74.148 1.00 61.72 817 ALA A N 1
ATOM 6400 C CA . ALA A 1 817 ? -24.034 22.159 75.067 1.00 61.72 817 ALA A CA 1
ATOM 6401 C C . ALA A 1 817 ? -24.380 22.578 76.512 1.00 61.72 817 ALA A C 1
ATOM 6403 O O . ALA A 1 817 ? -25.224 21.956 77.149 1.00 61.72 817 ALA A O 1
ATOM 6404 N N . GLN A 1 818 ? -23.798 23.677 77.011 1.00 65.19 818 GLN A N 1
ATOM 6405 C CA . GLN A 1 818 ? -24.094 24.208 78.354 1.00 65.19 818 GLN A CA 1
ATOM 6406 C C . GLN A 1 818 ? -25.511 24.796 78.461 1.00 65.19 818 GLN A C 1
ATOM 6408 O O . GLN A 1 818 ? -26.100 24.814 79.538 1.00 65.19 818 GLN A O 1
ATOM 6413 N N . VAL A 1 819 ? -26.070 25.278 77.348 1.00 64.25 819 VAL A N 1
ATOM 6414 C CA . VAL A 1 819 ? -27.460 25.754 77.275 1.00 64.25 819 VAL A CA 1
ATOM 6415 C C . VAL A 1 819 ? -28.440 24.577 77.294 1.00 64.25 819 VAL A C 1
ATOM 6417 O O . VAL A 1 819 ? -29.497 24.684 77.910 1.00 64.25 819 VAL A O 1
ATOM 6420 N N . THR A 1 820 ? -28.078 23.450 76.677 1.00 63.00 820 THR A N 1
ATOM 6421 C CA . THR A 1 820 ? -28.885 22.219 76.661 1.00 63.00 820 THR A CA 1
ATOM 6422 C C . THR A 1 820 ? -28.878 21.486 78.014 1.00 63.00 820 THR A C 1
ATOM 6424 O O . THR A 1 820 ? -29.899 20.929 78.407 1.00 63.00 820 THR A O 1
ATOM 6427 N N . GLU A 1 821 ? -27.797 21.546 78.800 1.00 62.22 821 GLU A N 1
ATOM 6428 C CA . GLU A 1 821 ? -27.799 21.024 80.184 1.00 62.22 821 GLU A CA 1
ATOM 6429 C C . GLU A 1 821 ? -28.730 21.820 81.118 1.00 62.22 821 GLU A C 1
ATOM 6431 O O . GLU A 1 821 ? -29.469 21.231 81.906 1.00 62.22 821 GLU A O 1
ATOM 6436 N N . ALA A 1 822 ? -28.768 23.154 80.993 1.00 59.34 822 ALA A N 1
ATOM 6437 C CA . ALA A 1 822 ? -29.680 24.012 81.765 1.00 59.34 822 ALA A CA 1
ATOM 6438 C C . ALA A 1 822 ? -31.169 23.776 81.438 1.00 59.34 822 ALA A C 1
ATOM 6440 O O . ALA A 1 822 ? -32.052 24.205 82.175 1.00 59.34 822 ALA A O 1
ATOM 6441 N N . PHE A 1 823 ? -31.426 23.106 80.319 1.00 54.38 823 PHE A N 1
ATOM 6442 C CA . PHE A 1 823 ? -32.733 22.823 79.755 1.00 54.38 823 PHE A CA 1
ATOM 6443 C C . PHE A 1 823 ? -33.291 21.443 80.153 1.00 54.38 823 PHE A C 1
ATOM 6445 O O . PHE A 1 823 ? -34.506 21.280 80.210 1.00 54.38 823 PHE A O 1
ATOM 6452 N N . GLY A 1 824 ? -32.425 20.464 80.448 1.00 49.31 824 GLY A N 1
ATOM 6453 C CA . GLY A 1 824 ? -32.818 19.113 80.880 1.00 49.31 824 GLY A CA 1
ATOM 6454 C C . GLY A 1 824 ? -32.867 18.897 82.400 1.00 49.31 824 GLY A C 1
ATOM 6455 O O . GLY A 1 824 ? -33.379 17.877 82.848 1.00 49.31 824 GLY A O 1
ATOM 6456 N N . GLY A 1 825 ? -32.326 19.829 83.195 1.00 45.62 825 GLY A N 1
ATOM 6457 C CA . GLY A 1 825 ? -32.158 19.687 84.650 1.00 45.62 825 GLY A CA 1
ATOM 6458 C C . GLY A 1 825 ? -33.154 20.447 85.538 1.00 45.62 825 GLY A C 1
ATOM 6459 O O . GLY A 1 825 ? -32.886 20.574 86.733 1.00 45.62 825 GLY A O 1
ATOM 6460 N N . SER A 1 826 ? -34.247 20.991 84.989 1.00 39.50 826 SER A N 1
ATOM 6461 C CA . SER A 1 826 ? -35.264 21.753 85.741 1.00 39.50 826 SER A CA 1
ATOM 6462 C C . SER A 1 826 ? -36.583 21.015 85.898 1.00 39.50 826 SER A C 1
ATOM 6464 O O . SER A 1 826 ? -37.128 20.626 84.838 1.00 39.50 826 SER A O 1
#

Mean predicted aligned error: 16.19 Å

Radius of gyration: 54.98 Å; Cα contacts (8 Å, |Δi|>4): 1116; chains: 1; bounding box: 146×59×140 Å

Nearest PDB structures (foldseek):
  6v8e-assembly1_A  TM=7.804E-01  e=7.194E-02  synthetic construct
  8fgw-assembly1_D  TM=2.695E-01  e=9.456E-05  Homo sapiens
  3uq3-assembly1_A  TM=3.925E-01  e=3.388E-02  Saccharomyces cerevisiae S288C
  2vgx-assembly1_B  TM=7.454E-01  e=1.223E+00  Yersinia enterocolitica
  9f8w-assembly2_B  TM=3.429E-01  e=4.480E-01  Trypanosoma brucei

Solvent-accessible surface area (backbone atoms only — not comparable to full-atom values): 44339 Å² total; per-residue (Å²): 142,78,84,80,85,66,76,53,54,69,53,36,55,53,23,34,76,67,64,65,72,82,93,66,96,55,66,49,58,50,38,14,47,46,28,39,17,72,67,40,37,70,60,14,40,60,32,46,74,70,30,84,80,79,44,59,60,50,31,18,43,37,12,49,39,28,33,76,73,66,40,9,75,65,9,53,81,35,34,45,88,90,45,43,67,78,50,17,54,40,27,13,50,49,24,28,25,70,25,48,23,68,81,29,54,45,61,48,93,82,55,84,61,55,73,68,58,26,51,54,47,46,54,51,32,50,52,29,26,52,51,5,60,65,37,98,54,87,49,32,73,52,11,53,50,33,41,70,47,66,46,78,44,83,81,45,49,67,62,44,46,56,50,37,54,54,41,44,73,79,47,83,43,49,70,48,42,46,50,45,49,51,44,30,46,79,67,76,51,62,50,71,70,57,49,54,48,41,67,74,43,62,54,90,81,65,55,69,71,55,44,49,48,50,26,54,52,20,54,72,65,70,35,54,69,57,23,50,50,31,50,53,49,45,54,74,76,60,66,57,97,81,53,93,54,52,69,53,53,52,46,45,54,54,21,48,48,21,39,54,46,22,76,77,71,36,68,70,31,16,56,55,17,33,56,49,26,51,52,42,50,60,67,48,60,90,48,83,96,39,63,69,60,45,47,51,38,28,42,47,31,23,20,20,16,48,77,66,65,39,54,65,50,22,24,55,20,51,53,49,43,51,54,48,65,58,65,50,89,59,82,64,86,73,57,68,40,45,50,81,44,74,57,86,97,44,76,44,82,46,74,40,52,70,29,77,70,40,72,65,44,52,72,43,37,58,76,74,53,29,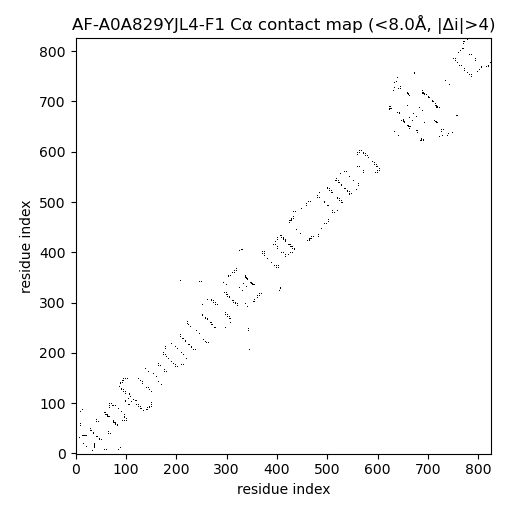53,44,50,53,46,53,54,27,52,48,45,52,75,72,42,97,63,75,47,66,70,34,43,53,51,34,45,74,46,24,53,83,60,51,38,44,85,50,14,54,60,34,22,52,41,12,58,70,38,100,77,48,48,30,28,47,20,18,28,11,44,50,42,22,34,54,39,40,37,73,69,45,46,95,68,51,68,82,86,85,78,89,62,87,87,57,49,49,65,45,50,34,36,18,43,51,19,33,55,49,41,44,59,73,69,67,60,86,63,46,64,45,40,49,49,50,44,67,67,42,48,62,56,28,56,75,58,66,27,35,68,39,36,30,53,54,18,47,62,26,34,78,69,37,77,84,40,60,68,33,30,49,42,34,15,52,24,27,43,79,67,68,38,49,71,61,14,46,58,30,35,52,55,33,38,74,77,38,76,79,52,61,68,44,59,49,51,50,41,54,53,33,44,77,69,48,39,43,69,62,34,52,55,53,35,57,62,29,51,64,64,24,70,79,64,47,66,72,37,46,52,48,29,52,53,31,51,51,36,33,52,50,28,49,52,53,48,51,55,50,52,50,51,53,50,51,55,56,58,60,64,71,44,50,68,68,56,92,58,82,67,57,77,75,81,46,54,57,65,50,51,49,49,54,51,28,46,66,70,16,19,60,74,39,83,89,76,37,30,27,46,31,32,69,81,38,96,46,68,58,55,66,71,70,86,66,60,66,47,57,56,54,38,17,63,69,12,48,29,32,82,30,92,84,36,54,74,84,27,51,46,82,56,96,92,39,84,44,72,44,72,45,55,36,22,36,27,50,48,74,42,40,53,50,40,47,50,54,60,72,73,53,52,84,88,73,50,45,70,70,35,64,72,41,46,64,58,52,53,47,54,51,49,27,38,44,52,49,37,50,46,43,51,56,21,57,77,68,74,45,60,61,66,61,66,68,61,51,45,54,52,38,52,59,48,56,77,79,41,55,68,71,55,50,50,49,50,46,53,53,44,54,49,51,32,53,51,48,49,73,76,40,101,58,55,62,68,61,34,30,53,69,55,73,75,116

Organism: NCBI:txid2695856

pLDDT: mean 88.35, std 9.11, range [33.66, 98.0]

Foldseek 3Di:
DDDDPADALVVLVVLLVVVDDDDDPDAARRVLSNCSSVLVLVVSLVRLVPHPPNDLRSLLNNLLSCLVVLVLVVSPVRHDPVRQDQELSSLLSNLQSLLSHLQSLLLDPPSPDDPVSSVVSLVSSVVSLVSQPPDPDHRDLSSLSSCVRPHPCVVPLVVNLVSLVSSCVV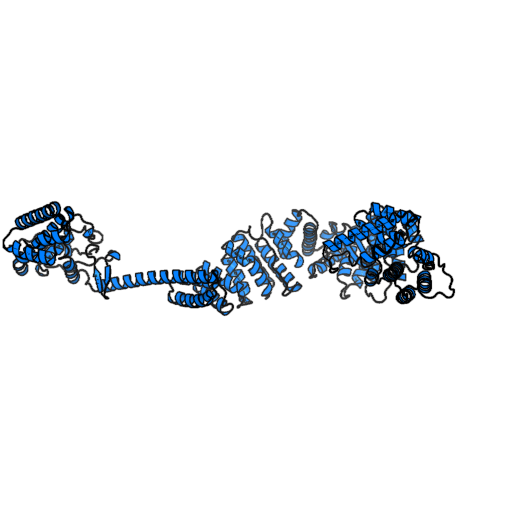PVALVSLLVNQVSCVSVLRQDPVSLVSLVVRADVVHDDSSLQSNLSSCLSVLVLVSNLVSLVSCCVRVDDVPDPCLVLLSLLSNLLSLLSNLVVPDLVSLVVSLVSLVVSLVVCVPPPPCLQVNLSSLLSNLLSCLSNVPLVSLAVSLVSLLVSCLPDLDNDVSPSQWDWDDRRNDIDIRGSHCSLVRPSSLVSYDPLSSLLSLLSVLVVQCVPDPDRDPVSLVSLLVPVLPRNRLCCLLVSLQSLCPDPPRQLLSSLSSLLSVLVSLCVVVPVNRAASPDDCQPPALVSLQSSLNSVVVNCVVVVDLDLRSLVNVCVHCLVVCVVNVNLVSLLSSLVSNCVNVVLDLSSLQSNLVSCVSVVVLVSSLVSLVSSCVNVVPPLVSLQSNLVSCLVVLPLVVLVVSLVSLVVVCPVVDVSSVVSNVSSVVSNVNSVVVVVVVVLVVLVVVQLVVFDAQDPDADDLVVDFLLLLLLLLLQPVLWDADPVQQKTAQSLPGPDHSALACVSLVSVVVCRNVSQKGFDPPQDSVQWDDDPNDIDGVSSSTMIHHDPSSVVSNVVSVVDDPVRDDPSRVVCVVVVVLQRLLSNLVSLLVVLCVVLVADGADSVLSSVVSSVVVVPDDSVVSSVLSVVLSVVLSVVVVVDVDDSVVSRVSSSPD

Sequence (826 aa):
MGESSGHSLEACIAAWRNRRLHPSEAVGEALADYHFSRGDFDAAIAAYANCEPVSERIKAKCGWCLAVLGRCEEAANFLTPENCGSSSAELAVLAATVAGGWNRRKLYPGSGASAQEVQTRREQVEELVQRALNSTTPPDQLAFFAYMDLLEWYEDREAALGVVERALTLYPLASMTEWQARLLRHLNRPNDTVFNTLLARLPDPPWSSYLKEVFDSALALSRYDDASGALDLFEQKLRNEIDPVFDARLAILRAYIELRRALDADPGAAVRGLAGVTTVCRNLSGVARAENLHLLAAKLRLALAAVTGDAESLRESATSILGTVWAVEDAPDYSPGYDLMQVGDETFEVDFGVGYQAPAVVAALPAQEQTKWTLLMALRLIYEDEEPNASACEFIAQHGAEWAPAWAAREVANIILASKAPNARNAGRALVRYCLYIERRFGSRASALGFEYDDLSAAQLGELVDGIEEEFRELAVDTVASGRLLLKELGAVLTAQKAYQPLKVLSDLVLTRASSEPDALFYAALSRQEMEQFVVARSLYERLLELVPDFRAAYWNLTLIHETQGNADALEELIRALEERARGGAESWVKARDRARAALTHARQHQAAADFRAFVSRELMSFPDLRSTAFSAPELSLLEAACLVALLRASELNHSTWTLAPFAANAHPFEPTYKFRSVLLDLAMKGIIRIADSTPMTAFTAKDGRLRYYLDQVHWSISPHTLALHSQIRDMTRHQWPDHWRAHAEILSRDLATEECIAYIEHLAEERKLDPPDQADARALFRELLEHCSVGKCWYYIYSGVQAANDYRTKYPVSRAQVTEAFGGS

InterPro domains:
  IPR011990 Tetratricopeptide-like helical domain superfamily [G3DSA:1.25.40.10] (74-269)
  IPR011990 Tetratricopeptide-like helical domain superfamily [G3DSA:1.25.40.10] (469-619)
  IPR011990 Tetratricopeptide-like helical domain superfamily [SSF48452] (84-245)
  IPR011990 Tetratricopeptide-like helical domain superfamily [SSF48452] (487-575)

Secondary structure (DSSP, 8-state):
-----PPPHHHHHHHHHHT----SS--THHHHHHHHHHT-HHHHHHHHHT-SS--HHHHHHHHHHHHHTT-HHHHTTT--TTTS-SSHHHHHHHHHHHTTSTT-TTSSTTSSS-HHHHHHHHHHHHHHHHHHHT-SSPPPHHHHHHHHHHS-TTS-HHHHHHHHHHHHHH---HHHHHHHHHHHHHTT---HHHHHHHHHT--SSPPHHHHHHHHHHHHHTT-HHHHHHHHHHHHHHH--TT-TTHHHHHHHHHHHHHHHHHHTT-HHHHHHHHHHHHHHHHHHTT-TT-HHHHHHHHHHHHHHHHHHT-HHHHHHHHHHHHHHHHH-SS-----SSEEEEEETTEEEEEE-TTGGG-HHHHHHS-HHHHHHHHHHHHHHHHHH-SS--HHHHHHHHHHHHHHS-GGGHHHHHHHHHHSSS--HHHHHHHHHHHHHHHHHHHGGG--------TT--HHHHHHHHHHHHHHHHHTT---HHHHHHHHHHHHHHHHHTT-HHHHHHHHHHHHTT-TT-HHHHHHHHHHHHHTT-HHHHHHHHHHHHHH-TT-HHHHHHHHHHHHHTT-HHHHHHHHHHHHHHHTT--HHHHHHHHHHHHHHHHHHHHHHHHHHHHHHHHHHTTSPPPPSS---GGGS-HHHHHHHHHHHHHS-EETTTTEEPPGGGSSS-SSSSSSSTTHHHHHHHTTSEEE-TT--GGGEEEETTEEEE-TTT--EEE-HHHHHHHHHHHT--GGGS-HHHHHHHHHHHHHHHHHHHHHHHHHHHHHHTPPPPPHHHHHHHHHHHHHHS-HHHHHHHHHHHHHHHHHHHHHS---HHHHHHHHH--